Protein AF-0000000078790081 (afdb_homodimer)

Structure (mmCIF, N/CA/C/O backbone):
data_AF-0000000078790081-model_v1
#
loop_
_entity.id
_entity.type
_entity.pdbx_description
1 polymer 'Oxidoreductase, zinc-binding dehydrogenase family protein'
#
loop_
_atom_site.group_PDB
_atom_site.id
_atom_site.type_symbol
_atom_site.label_atom_id
_atom_site.label_alt_id
_atom_site.label_comp_id
_atom_site.label_asym_id
_atom_site.label_entity_id
_atom_site.label_seq_id
_atom_site.pdbx_PDB_ins_code
_atom_site.Cartn_x
_atom_site.Cartn_y
_atom_site.Cartn_z
_atom_site.occupancy
_atom_site.B_iso_or_equiv
_atom_site.auth_seq_id
_atom_site.auth_comp_id
_atom_site.auth_asym_id
_atom_site.auth_atom_id
_atom_site.pdbx_PDB_model_num
ATOM 1 N N . MET A 1 1 ? -19.172 31.828 42.25 1 38.91 1 MET A N 1
ATOM 2 C CA . MET A 1 1 ? -18.75 31.266 40.969 1 38.91 1 MET A CA 1
ATOM 3 C C . MET A 1 1 ? -18.547 32.375 39.938 1 38.91 1 MET A C 1
ATOM 5 O O . MET A 1 1 ? -19.484 33.156 39.656 1 38.91 1 MET A O 1
ATOM 9 N N . GLU A 1 2 ? -17.453 32.969 39.812 1 51 2 GLU A N 1
ATOM 10 C CA . GLU A 1 2 ? -17.219 34.188 39.031 1 51 2 GLU A CA 1
ATOM 11 C C . GLU A 1 2 ? -17.875 34.094 37.656 1 51 2 GLU A C 1
ATOM 13 O O . GLU A 1 2 ? -17.844 33.062 37.031 1 51 2 GLU A O 1
ATOM 18 N N . ASP A 1 3 ? -18.875 34.844 37.406 1 66.44 3 ASP A N 1
ATOM 19 C CA . ASP A 1 3 ? -19.719 34.938 36.219 1 66.44 3 ASP A CA 1
ATOM 20 C C . ASP A 1 3 ? -18.891 35.094 34.938 1 66.44 3 ASP A C 1
ATOM 22 O O . ASP A 1 3 ? -18.312 36.156 34.688 1 66.44 3 ASP A O 1
ATOM 26 N N . ILE A 1 4 ? -18.438 33.938 34.344 1 79.12 4 ILE A N 1
ATOM 27 C CA . ILE A 1 4 ? -17.672 33.969 33.094 1 79.12 4 ILE A CA 1
ATOM 28 C C . ILE A 1 4 ? -18.516 34.594 32 1 79.12 4 ILE A C 1
ATOM 30 O O . ILE A 1 4 ? -19.672 34.219 31.797 1 79.12 4 ILE A O 1
ATOM 34 N N . ASN A 1 5 ? -17.938 35.625 31.422 1 84.62 5 ASN A N 1
ATOM 35 C CA . ASN A 1 5 ? -18.531 36.219 30.234 1 84.62 5 ASN A CA 1
ATOM 36 C C . ASN A 1 5 ? -18.641 35.219 29.094 1 84.62 5 ASN A C 1
ATOM 38 O O . ASN A 1 5 ? -17.625 34.688 28.625 1 84.62 5 ASN A O 1
ATOM 42 N N . MET A 1 6 ? -19.844 34.969 28.641 1 92.31 6 MET A N 1
ATOM 43 C CA . MET A 1 6 ? -20.078 33.906 27.656 1 92.31 6 MET A CA 1
ATOM 44 C C . MET A 1 6 ? -20 34.469 26.234 1 92.31 6 MET A C 1
ATOM 46 O O . MET A 1 6 ? -20.234 33.75 25.266 1 92.31 6 MET A O 1
ATOM 50 N N . GLU A 1 7 ? -19.656 35.688 26.125 1 95.44 7 GLU A N 1
ATOM 51 C CA . GLU A 1 7 ? -19.531 36.281 24.812 1 95.44 7 GLU A CA 1
ATOM 52 C C . GLU A 1 7 ? -18.281 35.781 24.094 1 95.44 7 GLU A C 1
ATOM 54 O O . GLU A 1 7 ? -17.219 35.688 24.688 1 95.44 7 GLU A O 1
ATOM 59 N N . SER A 1 8 ? -18.453 35.469 22.828 1 96.88 8 SER A N 1
ATOM 60 C CA . SER A 1 8 ? -17.344 35.062 21.984 1 96.88 8 SER A CA 1
ATOM 61 C C . SER A 1 8 ? -17.297 35.875 20.688 1 96.88 8 SER A C 1
ATOM 63 O O . SER A 1 8 ? -18.344 36.25 20.156 1 96.88 8 SER A O 1
ATOM 65 N N . THR A 1 9 ? -16.188 36.25 20.266 1 97.94 9 THR A N 1
ATOM 66 C CA . THR A 1 9 ? -15.93 36.781 18.938 1 97.94 9 THR A CA 1
ATOM 67 C C . THR A 1 9 ? -15.211 35.75 18.062 1 97.94 9 THR A C 1
ATOM 69 O O . THR A 1 9 ? -14.219 35.156 18.484 1 97.94 9 THR A O 1
ATOM 72 N N . ALA A 1 10 ? -15.727 35.562 16.812 1 98.38 10 ALA A N 1
ATOM 73 C CA . ALA A 1 10 ? -15.164 34.5 16 1 98.38 10 ALA A CA 1
ATOM 74 C C . ALA A 1 10 ? -15.219 34.844 14.516 1 98.38 10 ALA A C 1
ATOM 76 O O . ALA A 1 10 ? -16.016 35.688 14.102 1 98.38 10 ALA A O 1
ATOM 77 N N . LEU A 1 11 ? -14.25 34.344 13.789 1 98.56 11 LEU A N 1
ATOM 78 C CA . LEU A 1 11 ? -14.352 34.281 12.336 1 98.56 11 LEU A CA 1
ATOM 79 C C . LEU A 1 11 ? -15.25 33.125 11.891 1 98.56 11 LEU A C 1
ATOM 81 O O . LEU A 1 11 ? -14.93 31.953 12.133 1 98.56 11 LEU A O 1
ATOM 85 N N . ARG A 1 12 ? -16.328 33.406 11.219 1 98.12 12 ARG A N 1
ATOM 86 C CA . ARG A 1 12 ? -17.312 32.375 10.828 1 98.12 12 ARG A CA 1
ATOM 87 C C . ARG A 1 12 ? -17.547 32.406 9.32 1 98.12 12 ARG A C 1
ATOM 89 O O . ARG A 1 12 ? -17.406 33.469 8.68 1 98.12 12 ARG A O 1
ATOM 96 N N . ILE A 1 13 ? -17.797 31.297 8.805 1 98.44 13 ILE A N 1
ATOM 97 C CA . ILE A 1 13 ? -18.094 31.156 7.383 1 98.44 13 ILE A CA 1
ATOM 98 C C . ILE A 1 13 ? -19.609 31.109 7.188 1 98.44 13 ILE A C 1
ATOM 100 O O . ILE A 1 13 ? -20.297 30.266 7.797 1 98.44 13 ILE A O 1
ATOM 104 N N . TYR A 1 14 ? -20.094 31.984 6.305 1 97.69 14 TYR A N 1
ATOM 105 C CA . TYR A 1 14 ? -21.531 32.094 6.059 1 97.69 14 TYR A CA 1
ATOM 106 C C . TYR A 1 14 ? -21.906 31.5 4.703 1 97.69 14 TYR A C 1
ATOM 108 O O . TYR A 1 14 ? -23.094 31.328 4.398 1 97.69 14 TYR A O 1
ATOM 116 N N . GLY A 1 15 ? -20.938 31.203 3.912 1 96.81 15 GLY A N 1
ATOM 117 C CA . GLY A 1 15 ? -21.062 30.688 2.559 1 96.81 15 GLY A CA 1
ATOM 118 C C . GLY A 1 15 ? -19.781 30.812 1.757 1 96.81 15 GLY A C 1
ATOM 119 O O . GLY A 1 15 ? -18.703 31.078 2.318 1 96.81 15 GLY A O 1
ATOM 120 N N . LYS A 1 16 ? -19.938 30.641 0.452 1 96.44 16 LYS A N 1
ATOM 121 C CA . LYS A 1 16 ? -18.797 30.734 -0.437 1 96.44 16 LYS A CA 1
ATOM 122 C C . LYS A 1 16 ? -18.141 32.125 -0.376 1 96.44 16 LYS A C 1
ATOM 124 O O . LYS A 1 16 ? -18.812 33.125 -0.616 1 96.44 16 LYS A O 1
ATOM 129 N N . LYS A 1 17 ? -16.906 32.156 0.019 1 96.94 17 LYS A N 1
ATOM 130 C CA . LYS A 1 17 ? -16.094 33.344 0.079 1 96.94 17 LYS A CA 1
ATOM 131 C C . LYS A 1 17 ? -16.719 34.406 1.001 1 96.94 17 LYS A C 1
ATOM 133 O O . LYS A 1 17 ? -16.609 35.594 0.765 1 96.94 17 LYS A O 1
ATOM 138 N N . ASP A 1 18 ? -17.5 33.906 1.93 1 97.75 18 ASP A N 1
ATOM 139 C CA . ASP A 1 18 ? -18.188 34.781 2.869 1 97.75 18 ASP A CA 1
ATOM 140 C C . ASP A 1 18 ? -17.734 34.531 4.305 1 97.75 18 ASP A C 1
ATOM 142 O O . ASP A 1 18 ? -18.391 33.781 5.031 1 97.75 18 ASP A O 1
ATOM 146 N N . LEU A 1 19 ? -16.656 35.156 4.672 1 98.31 19 LEU A N 1
ATOM 147 C CA . LEU A 1 19 ? -16.109 35.094 6.023 1 98.31 19 LEU A CA 1
ATOM 148 C C . LEU A 1 19 ? -16.391 36.406 6.777 1 98.31 19 LEU A C 1
ATOM 150 O O . LEU A 1 19 ? -16.172 37.5 6.246 1 98.31 19 LEU A O 1
ATOM 154 N N . ARG A 1 20 ? -16.859 36.219 8.016 1 97.75 20 ARG A N 1
ATOM 155 C CA . ARG A 1 20 ? -17.172 37.406 8.836 1 97.75 20 ARG A CA 1
ATOM 156 C C . ARG A 1 20 ? -16.734 37.188 10.281 1 97.75 20 ARG A C 1
ATOM 158 O O . ARG A 1 20 ? -16.766 36.062 10.789 1 97.75 20 ARG A O 1
ATOM 165 N N . ILE A 1 21 ? -16.344 38.25 10.859 1 97.44 21 ILE A N 1
ATOM 166 C CA . ILE A 1 21 ? -16.109 38.219 12.297 1 97.44 21 ILE A CA 1
ATOM 167 C C . ILE A 1 21 ? -17.375 38.688 13.031 1 97.44 21 ILE A C 1
ATOM 169 O O . ILE A 1 21 ? -17.844 39.812 12.805 1 97.44 21 ILE A O 1
ATOM 173 N N . ASP A 1 22 ? -17.812 37.812 13.891 1 95.06 22 ASP A N 1
ATOM 174 C CA . ASP A 1 22 ? -19.016 38.062 14.664 1 95.06 22 ASP A CA 1
ATOM 175 C C . ASP A 1 22 ? -18.734 37.969 16.172 1 95.06 22 ASP A C 1
ATOM 177 O O . ASP A 1 22 ? -17.828 37.25 16.594 1 95.06 22 ASP A O 1
ATOM 181 N N . THR A 1 23 ? -19.5 38.781 16.812 1 96.62 23 THR A N 1
ATOM 182 C CA . THR A 1 23 ? -19.594 38.625 18.25 1 96.62 23 THR A CA 1
ATOM 183 C C . THR A 1 23 ? -20.953 38.094 18.656 1 96.62 23 THR A C 1
ATOM 185 O O . THR A 1 23 ? -21.984 38.594 18.219 1 96.62 23 THR A O 1
ATOM 188 N N . PHE A 1 24 ? -20.953 37.062 19.438 1 96.12 24 PHE A N 1
ATOM 189 C CA . PHE A 1 24 ? -22.188 36.406 19.828 1 96.12 24 PHE A CA 1
ATOM 190 C C . PHE A 1 24 ? -22.047 35.781 21.203 1 96.12 24 PHE A C 1
ATOM 192 O O . PHE A 1 24 ? -20.938 35.625 21.719 1 96.12 24 PHE A O 1
ATOM 199 N N . ASP A 1 25 ? -23.219 35.438 21.781 1 95.81 25 ASP A N 1
ATOM 200 C CA . ASP A 1 25 ? -23.203 34.719 23.062 1 95.81 25 ASP A CA 1
ATOM 201 C C . ASP A 1 25 ? -23.172 33.219 22.859 1 95.81 25 ASP A C 1
ATOM 203 O O . ASP A 1 25 ? -23.969 32.656 22.109 1 95.81 25 ASP A O 1
ATOM 207 N N . LEU A 1 26 ? -22.234 32.594 23.578 1 97.19 26 LEU A N 1
ATOM 208 C CA . LEU A 1 26 ? -22.234 31.156 23.609 1 97.19 26 LEU A CA 1
ATOM 209 C C . LEU A 1 26 ? -23.422 30.625 24.406 1 97.19 26 LEU A C 1
ATOM 211 O O . LEU A 1 26 ? -23.891 31.266 25.344 1 97.19 26 LEU A O 1
ATOM 215 N N . PRO A 1 27 ? -23.875 29.484 23.969 1 96.31 27 PRO A N 1
ATOM 216 C CA . PRO A 1 27 ? -24.922 28.859 24.781 1 96.31 27 PRO A CA 1
ATOM 217 C C . PRO A 1 27 ? -24.406 28.406 26.156 1 96.31 27 PRO A C 1
ATOM 219 O O . PRO A 1 27 ? -23.203 28.328 26.359 1 96.31 27 PRO A O 1
ATOM 222 N N . GLU A 1 28 ? -25.328 28.203 26.984 1 94.62 28 GLU A N 1
ATOM 223 C CA . GLU A 1 28 ? -24.953 27.656 28.281 1 94.62 28 GLU A CA 1
ATOM 224 C C . GLU A 1 28 ? -24.266 26.297 28.125 1 94.62 28 GLU A C 1
ATOM 226 O O . GLU A 1 28 ? -24.781 25.422 27.422 1 94.62 28 GLU A O 1
ATOM 231 N N . MET A 1 29 ? -23.141 26.156 28.719 1 96.19 29 MET A N 1
ATOM 232 C CA . MET A 1 29 ? -22.375 24.906 28.641 1 96.19 29 MET A CA 1
ATOM 233 C C . MET A 1 29 ? -23.141 23.766 29.281 1 96.19 29 MET A C 1
ATOM 235 O O . MET A 1 29 ? -23.688 23.906 30.391 1 96.19 29 MET A O 1
ATOM 239 N N . LYS A 1 30 ? -23.234 22.609 28.656 1 96.56 30 LYS A N 1
ATOM 240 C CA . LYS A 1 30 ? -23.875 21.422 29.203 1 96.56 30 LYS A CA 1
ATOM 241 C C . LYS A 1 30 ? -22.891 20.594 30.031 1 96.56 30 LYS A C 1
ATOM 243 O O . LYS A 1 30 ? -21.688 20.875 30.047 1 96.56 30 LYS A O 1
ATOM 248 N N . ASP A 1 31 ? -23.453 19.578 30.656 1 98.19 31 ASP A N 1
ATOM 249 C CA . ASP A 1 31 ? -22.672 18.75 31.578 1 98.19 31 ASP A CA 1
ATOM 250 C C . ASP A 1 31 ? -21.625 17.938 30.828 1 98.19 31 ASP A C 1
ATOM 252 O O . ASP A 1 31 ? -20.625 17.5 31.422 1 98.19 31 ASP A O 1
ATOM 256 N N . ASP A 1 32 ? -21.875 17.703 29.625 1 98.62 32 ASP A N 1
ATOM 257 C CA . ASP A 1 32 ? -20.953 16.875 28.859 1 98.62 32 ASP A CA 1
ATOM 258 C C . ASP A 1 32 ? -20.094 17.719 27.938 1 98.62 32 ASP A C 1
ATOM 260 O O . ASP A 1 32 ? -19.5 17.203 26.969 1 98.62 32 ASP A O 1
ATOM 264 N N . GLU A 1 33 ? -19.984 19 28.188 1 98.5 33 GLU A N 1
ATOM 265 C CA . GLU A 1 33 ? -19.219 19.922 27.359 1 98.5 33 GLU A CA 1
ATOM 266 C C . GLU A 1 33 ? -18.125 20.609 28.172 1 98.5 33 GLU A C 1
ATOM 268 O O . GLU A 1 33 ? -18.031 20.422 29.391 1 98.5 33 GLU A O 1
ATOM 273 N N . ILE A 1 34 ? -17.281 21.344 27.484 1 98.62 34 ILE A N 1
ATOM 274 C CA . ILE A 1 34 ? -16.203 22.094 28.109 1 98.62 34 ILE A CA 1
ATOM 275 C C . ILE A 1 34 ? -16.141 23.5 27.516 1 98.62 34 ILE A C 1
ATOM 277 O O . ILE A 1 34 ? -16.219 23.672 26.297 1 98.62 34 ILE A O 1
ATOM 281 N N . LEU A 1 35 ? -16.125 24.484 28.391 1 98.56 35 LEU A N 1
ATOM 282 C CA . LEU A 1 35 ? -15.898 25.875 28 1 98.56 35 LEU A CA 1
ATOM 283 C C . LEU A 1 35 ? -14.414 26.203 27.984 1 98.56 35 LEU A C 1
ATOM 285 O O . LEU A 1 35 ? -13.695 25.906 28.938 1 98.56 35 LEU A O 1
ATOM 289 N N . ALA A 1 36 ? -13.953 26.797 26.922 1 98.44 36 ALA A N 1
ATOM 290 C CA . ALA A 1 36 ? -12.516 27.062 26.812 1 98.44 36 ALA A CA 1
ATOM 291 C C . ALA A 1 36 ? -12.266 28.359 26.031 1 98.44 36 ALA A C 1
ATOM 293 O O . ALA A 1 36 ? -13.141 28.828 25.312 1 98.44 36 ALA A O 1
ATOM 294 N N . THR A 1 37 ? -11.133 28.953 26.203 1 97.88 37 THR A N 1
ATOM 295 C CA . THR A 1 37 ? -10.633 30.016 25.328 1 97.88 37 THR A CA 1
ATOM 296 C C . THR A 1 37 ? -9.742 29.422 24.234 1 97.88 37 THR A C 1
ATOM 298 O O . THR A 1 37 ? -9.156 28.359 24.406 1 97.88 37 THR A O 1
ATOM 301 N N . VAL A 1 38 ? -9.688 30.062 23.125 1 98.56 38 VAL A N 1
ATOM 302 C CA . VAL A 1 38 ? -8.672 29.812 22.094 1 98.56 38 VAL A CA 1
ATOM 303 C C . VAL A 1 38 ? -7.637 30.938 22.125 1 98.56 38 VAL A C 1
ATOM 305 O O . VAL A 1 38 ? -7.984 32.125 22.016 1 98.56 38 VAL A O 1
ATOM 308 N N . VAL A 1 39 ? -6.414 30.547 22.266 1 98.56 39 VAL A N 1
ATOM 309 C CA . VAL A 1 39 ? -5.375 31.562 22.359 1 98.56 39 VAL A CA 1
ATOM 310 C C . VAL A 1 39 ? -4.703 31.734 20.984 1 98.56 39 VAL A C 1
ATOM 312 O O . VAL A 1 39 ? -4.484 32.844 20.531 1 98.56 39 VAL A O 1
ATOM 315 N N . SER A 1 40 ? -4.398 30.672 20.359 1 98.69 40 SER A N 1
ATOM 316 C CA . SER A 1 40 ? -3.746 30.781 19.062 1 98.69 40 SER A CA 1
ATOM 317 C C . SER A 1 40 ? -4.258 29.719 18.094 1 98.69 40 SER A C 1
ATOM 319 O O . SER A 1 40 ? -4.762 28.672 18.531 1 98.69 40 SER A O 1
ATOM 321 N N . ASP A 1 41 ? -4.18 29.984 16.781 1 98.69 41 ASP A N 1
ATOM 322 C CA . ASP A 1 41 ? -4.531 29.125 15.672 1 98.69 41 ASP A CA 1
ATOM 323 C C . ASP A 1 41 ? -3.604 29.344 14.477 1 98.69 41 ASP A C 1
ATOM 325 O O . ASP A 1 41 ? -3.295 30.5 14.141 1 98.69 41 ASP A O 1
ATOM 329 N N . THR A 1 42 ? -3.062 28.297 13.938 1 98.44 42 THR A N 1
ATOM 330 C CA . THR A 1 42 ? -2.332 28.484 12.688 1 98.44 42 THR A CA 1
ATOM 331 C C . THR A 1 42 ? -3.23 28.188 11.484 1 98.44 42 THR A C 1
ATOM 333 O O . THR A 1 42 ? -4.133 27.344 11.578 1 98.44 42 THR A O 1
ATOM 336 N N . MET A 1 43 ? -2.949 28.859 10.414 1 97.31 43 MET A N 1
ATOM 337 C CA . MET A 1 43 ? -3.781 28.703 9.227 1 97.31 43 MET A CA 1
ATOM 338 C C . MET A 1 43 ? -3.309 27.531 8.383 1 97.31 43 MET A C 1
ATOM 340 O O . MET A 1 43 ? -2.111 27.25 8.32 1 97.31 43 MET A O 1
ATOM 344 N N . CYS A 1 44 ? -4.207 26.891 7.84 1 94.69 44 CYS A N 1
ATOM 345 C CA . CYS A 1 44 ? -3.986 25.797 6.902 1 94.69 44 CYS A CA 1
ATOM 346 C C . CYS A 1 44 ? -4.605 26.094 5.547 1 94.69 44 CYS A C 1
ATOM 348 O O . CYS A 1 44 ? -5.641 26.766 5.465 1 94.69 44 CYS A O 1
ATOM 350 N N . MET A 1 45 ? -3.977 25.594 4.465 1 89.81 45 MET A N 1
ATOM 351 C CA . MET A 1 45 ? -4.512 25.781 3.121 1 89.81 45 MET A CA 1
ATOM 352 C C . MET A 1 45 ? -5.91 25.203 3 1 89.81 45 MET A C 1
ATOM 354 O O . MET A 1 45 ? -6.734 25.688 2.223 1 89.81 45 MET A O 1
ATOM 358 N N . SER A 1 46 ? -6.219 24.203 3.779 1 90.81 46 SER A N 1
ATOM 359 C CA . SER A 1 46 ? -7.543 23.609 3.729 1 90.81 46 SER A CA 1
ATOM 360 C C . SER A 1 46 ? -8.617 24.594 4.172 1 90.81 46 SER A C 1
ATOM 362 O O . SER A 1 46 ? -9.766 24.516 3.727 1 90.81 46 SER A O 1
ATOM 364 N N . SER A 1 47 ? -8.32 25.516 5.07 1 94.5 47 SER A N 1
ATOM 365 C CA . SER A 1 47 ? -9.273 26.547 5.445 1 94.5 47 SER A CA 1
ATOM 366 C C . SER A 1 47 ? -9.586 27.469 4.27 1 94.5 47 SER A C 1
ATOM 368 O O . SER A 1 47 ? -10.719 27.938 4.121 1 94.5 47 SER A O 1
ATOM 370 N N . TRP A 1 48 ? -8.539 27.75 3.496 1 94.12 48 TRP A N 1
ATOM 371 C CA . TRP A 1 48 ? -8.75 28.5 2.27 1 94.12 48 TRP A CA 1
ATOM 372 C C . TRP A 1 48 ? -9.68 27.766 1.32 1 94.12 48 TRP A C 1
ATOM 374 O O . TRP A 1 48 ? -10.625 28.359 0.788 1 94.12 48 TRP A O 1
ATOM 384 N N . LYS A 1 49 ? -9.414 26.5 1.148 1 89.44 49 LYS A N 1
ATOM 385 C CA . LYS A 1 49 ? -10.273 25.688 0.289 1 89.44 49 LYS A CA 1
ATOM 386 C C . LYS A 1 49 ? -11.711 25.688 0.793 1 89.44 49 LYS A C 1
ATOM 388 O O . LYS A 1 49 ? -12.656 25.781 0.001 1 89.44 49 LYS A O 1
ATOM 393 N N . LEU A 1 50 ? -11.844 25.531 2.047 1 93.81 50 LEU A N 1
ATOM 394 C CA . LEU A 1 50 ? -13.164 25.562 2.678 1 93.81 50 LEU A CA 1
ATOM 395 C C . LEU A 1 50 ? -13.859 26.891 2.389 1 93.81 50 LEU A C 1
ATOM 397 O O . LEU A 1 50 ? -15.047 26.906 2.037 1 93.81 50 LEU A O 1
ATOM 401 N N . ALA A 1 51 ? -13.148 27.938 2.512 1 95.81 51 ALA A N 1
ATOM 402 C CA . ALA A 1 51 ? -13.695 29.266 2.264 1 95.81 51 ALA A CA 1
ATOM 403 C C . ALA A 1 51 ? -14.133 29.422 0.809 1 95.81 51 ALA A C 1
ATOM 405 O O . ALA A 1 51 ? -15.164 30.031 0.524 1 95.81 51 ALA A O 1
ATOM 406 N N . MET A 1 52 ? -13.344 28.859 -0.084 1 93.94 52 MET A N 1
ATOM 407 C CA . MET A 1 52 ? -13.625 28.953 -1.513 1 93.94 52 MET A CA 1
ATOM 408 C C . MET A 1 52 ? -14.844 28.109 -1.884 1 93.94 52 MET A C 1
ATOM 410 O O . MET A 1 52 ? -15.594 28.469 -2.795 1 93.94 52 MET A O 1
ATOM 414 N N . GLU A 1 53 ? -15.094 27.047 -1.093 1 92.5 53 GLU A N 1
ATOM 415 C CA . GLU A 1 53 ? -16.125 26.094 -1.488 1 92.5 53 GLU A CA 1
ATOM 416 C C . GLU A 1 53 ? -17.422 26.328 -0.721 1 92.5 53 GLU A C 1
ATOM 418 O O . GLU A 1 53 ? -18.5 26.062 -1.234 1 92.5 53 GLU A O 1
ATOM 423 N N . GLY A 1 54 ? -17.281 26.828 0.466 1 94.38 54 GLY A N 1
ATOM 424 C CA . GLY A 1 54 ? -18.453 26.984 1.298 1 94.38 54 GLY A CA 1
ATOM 425 C C . GLY A 1 54 ? -19.25 25.703 1.453 1 94.38 54 GLY A C 1
ATOM 426 O O . GLY A 1 54 ? -18.688 24.656 1.789 1 94.38 54 GLY A O 1
ATOM 427 N N . GLU A 1 55 ? -20.5 25.719 1.098 1 94.25 55 GLU A N 1
ATOM 428 C CA . GLU A 1 55 ? -21.406 24.594 1.293 1 94.25 55 GLU A CA 1
ATOM 429 C C . GLU A 1 55 ? -21.094 23.453 0.328 1 94.25 55 GLU A C 1
ATOM 431 O O . GLU A 1 55 ? -21.562 22.328 0.521 1 94.25 55 GLU A O 1
ATOM 436 N N . ASP A 1 56 ? -20.328 23.75 -0.667 1 90.81 56 ASP A N 1
ATOM 437 C CA . ASP A 1 56 ? -19.922 22.703 -1.603 1 90.81 56 ASP A CA 1
ATOM 438 C C . ASP A 1 56 ? -18.844 21.812 -0.995 1 90.81 56 ASP A C 1
ATOM 440 O O . ASP A 1 56 ? -18.578 20.719 -1.514 1 90.81 56 ASP A O 1
ATOM 444 N N . HIS A 1 57 ? -18.266 22.219 0.089 1 90.31 57 HIS A N 1
ATOM 445 C CA . HIS A 1 57 ? -17.281 21.406 0.776 1 90.31 57 HIS A CA 1
ATOM 446 C C . HIS A 1 57 ? -17.953 20.281 1.562 1 90.31 57 HIS A C 1
ATOM 448 O O . HIS A 1 57 ? -18.938 20.5 2.262 1 90.31 57 HIS A O 1
ATOM 454 N N . LYS A 1 58 ? -17.406 19.141 1.564 1 83.56 58 LYS A N 1
ATOM 455 C CA . LYS A 1 58 ? -18.031 17.953 2.131 1 83.56 58 LYS A CA 1
ATOM 456 C C . LYS A 1 58 ? -18.141 18.062 3.648 1 83.56 58 LYS A C 1
ATOM 458 O O . LYS A 1 58 ? -18.969 17.391 4.266 1 83.56 58 LYS A O 1
ATOM 463 N N . LYS A 1 59 ? -17.344 18.906 4.301 1 88.81 59 LYS A N 1
ATOM 464 C CA . LYS A 1 59 ? -17.312 18.984 5.758 1 88.81 59 LYS A CA 1
ATOM 465 C C . LYS A 1 59 ? -18.094 20.203 6.262 1 88.81 59 LYS A C 1
ATOM 467 O O . LYS A 1 59 ? -18.062 20.5 7.457 1 88.81 59 LYS A O 1
ATOM 472 N N . THR A 1 60 ? -18.734 20.922 5.395 1 92.38 60 THR A N 1
ATOM 473 C CA . THR A 1 60 ? -19.547 22.062 5.816 1 92.38 60 THR A CA 1
ATOM 474 C C . THR A 1 60 ? -21.031 21.703 5.812 1 92.38 60 THR A C 1
ATOM 476 O O . THR A 1 60 ? -21.5 20.969 4.934 1 92.38 60 THR A O 1
ATOM 479 N N . PRO A 1 61 ? -21.688 22.188 6.773 1 92.69 61 PRO A N 1
ATOM 480 C CA . PRO A 1 61 ? -23.141 22.016 6.711 1 92.69 61 PRO A CA 1
ATOM 481 C C . PRO A 1 61 ? -23.766 22.75 5.527 1 92.69 61 PRO A C 1
ATOM 483 O O . PRO A 1 61 ? -23.188 23.688 5 1 92.69 61 PRO A O 1
ATOM 486 N N . ASP A 1 62 ? -25.016 22.406 5.203 1 92.19 62 ASP A N 1
ATOM 487 C CA . ASP A 1 62 ? -25.688 22.938 4.031 1 92.19 62 ASP A CA 1
ATOM 488 C C . ASP A 1 62 ? -26.422 24.234 4.371 1 92.19 62 ASP A C 1
ATOM 490 O O . ASP A 1 62 ? -27 24.875 3.49 1 92.19 62 ASP A O 1
ATOM 494 N N . ASP A 1 63 ? -26.359 24.656 5.57 1 94.94 63 ASP A N 1
ATOM 495 C CA . ASP A 1 63 ? -27.156 25.797 5.977 1 94.94 63 ASP A CA 1
ATOM 496 C C . ASP A 1 63 ? -26.297 26.875 6.645 1 94.94 63 ASP A C 1
ATOM 498 O O . ASP A 1 63 ? -26.641 27.391 7.707 1 94.94 63 ASP A O 1
ATOM 502 N N . LEU A 1 64 ? -25.156 27.188 6.051 1 95.75 64 LEU A N 1
ATOM 503 C CA . LEU A 1 64 ? -24.172 28.094 6.633 1 95.75 64 LEU A CA 1
ATOM 504 C C . LEU A 1 64 ? -24.75 29.484 6.816 1 95.75 64 LEU A C 1
ATOM 506 O O . LEU A 1 64 ? -24.375 30.203 7.742 1 95.75 64 LEU A O 1
ATOM 510 N N . ALA A 1 65 ? -25.656 29.891 5.973 1 94.12 65 ALA A N 1
ATOM 511 C CA . ALA A 1 65 ? -26.25 31.219 6.066 1 94.12 65 ALA A CA 1
ATOM 512 C C . ALA A 1 65 ? -26.984 31.391 7.395 1 94.12 65 ALA A C 1
ATOM 514 O O . ALA A 1 65 ? -27 32.5 7.953 1 94.12 65 ALA A O 1
ATOM 515 N N . TYR A 1 66 ? -27.516 30.328 7.867 1 94.25 66 TYR A N 1
ATOM 516 C CA . TYR A 1 66 ? -28.297 30.375 9.094 1 94.25 66 TYR A CA 1
ATOM 517 C C . TYR A 1 66 ? -27.5 29.844 10.273 1 94.25 66 TYR A C 1
ATOM 519 O O . TYR A 1 66 ? -27.703 30.25 11.414 1 94.25 66 TYR A O 1
ATOM 527 N N . ASN A 1 67 ? -26.641 28.953 9.945 1 94.44 67 ASN A N 1
ATOM 528 C CA . ASN A 1 67 ? -25.797 28.328 10.953 1 94.44 67 ASN A CA 1
ATOM 529 C C . ASN A 1 67 ? -24.328 28.375 10.555 1 94.44 67 ASN A C 1
ATOM 531 O O . ASN A 1 67 ? -23.719 27.344 10.281 1 94.44 67 ASN A O 1
ATOM 535 N N . PRO A 1 68 ? -23.781 29.547 10.688 1 97.19 68 PRO A N 1
ATOM 536 C CA . PRO A 1 68 ? -22.391 29.672 10.266 1 97.19 68 PRO A CA 1
ATOM 537 C C . PRO A 1 68 ? -21.438 28.891 11.148 1 97.19 68 PRO A C 1
ATOM 539 O O . PRO A 1 68 ? -21.688 28.719 12.344 1 97.19 68 PRO A O 1
ATOM 542 N N . ALA A 1 69 ? -20.406 28.406 10.633 1 97.94 69 ALA A N 1
ATOM 543 C CA . ALA A 1 69 ? -19.406 27.609 11.352 1 97.94 69 ALA A CA 1
ATOM 544 C C . ALA A 1 69 ? -18.172 28.438 11.68 1 97.94 69 ALA A C 1
ATOM 546 O O . ALA A 1 69 ? -17.75 29.281 10.883 1 97.94 69 ALA A O 1
ATOM 547 N N . VAL A 1 70 ? -17.578 28.156 12.789 1 98.06 70 VAL A N 1
ATOM 548 C CA . VAL A 1 70 ? -16.344 28.812 13.195 1 98.06 70 VAL A CA 1
ATOM 549 C C . VAL A 1 70 ? -15.164 28.203 12.438 1 98.06 70 VAL A C 1
ATOM 551 O O . VAL A 1 70 ? -15.062 26.969 12.344 1 98.06 70 VAL A O 1
ATOM 554 N N . LEU A 1 71 ? -14.266 29.031 11.922 1 98 71 LEU A N 1
ATOM 555 C CA . LEU A 1 71 ? -13.109 28.547 11.164 1 98 71 LEU A CA 1
ATOM 556 C C . LEU A 1 71 ? -11.906 28.328 12.078 1 98 71 LEU A C 1
ATOM 558 O O . LEU A 1 71 ? -11.867 28.859 13.195 1 98 71 LEU A O 1
ATOM 562 N N . GLY A 1 72 ? -10.945 27.594 11.547 1 98.06 72 GLY A N 1
ATOM 563 C CA . GLY A 1 72 ? -9.695 27.312 12.234 1 98.06 72 GLY A CA 1
ATOM 564 C C . GLY A 1 72 ? -9.672 25.953 12.914 1 98.06 72 GLY A C 1
ATOM 565 O O . GLY A 1 72 ? -10.555 25.641 13.719 1 98.06 72 GLY A O 1
ATOM 566 N N . HIS A 1 73 ? -8.664 25.156 12.562 1 98 73 HIS A N 1
ATOM 567 C CA . HIS A 1 73 ? -8.703 23.812 13.109 1 98 73 HIS A CA 1
ATOM 568 C C . HIS A 1 73 ? -7.344 23.406 13.672 1 98 73 HIS A C 1
ATOM 570 O O . HIS A 1 73 ? -7.125 22.234 13.992 1 98 73 HIS A O 1
ATOM 576 N N . GLU A 1 74 ? -6.391 24.297 13.766 1 98.38 74 GLU A N 1
ATOM 577 C CA . GLU A 1 74 ? -5.074 24.078 14.352 1 98.38 74 GLU A CA 1
ATOM 578 C C . GLU A 1 74 ? -4.859 24.953 15.578 1 98.38 74 GLU A C 1
ATOM 580 O O . GLU A 1 74 ? -4.086 25.922 15.531 1 98.38 74 GLU A O 1
ATOM 585 N N . PHE A 1 75 ? -5.496 24.516 16.719 1 98.69 75 PHE A N 1
ATOM 586 C CA . PHE A 1 75 ? -5.527 25.562 17.719 1 98.69 75 PHE A CA 1
ATOM 587 C C . PHE A 1 75 ? -5.242 25 19.109 1 98.69 75 PHE A C 1
ATOM 589 O O . PHE A 1 75 ? -5.285 23.781 19.312 1 98.69 75 PHE A O 1
ATOM 596 N N . SER A 1 76 ? -4.887 25.906 19.984 1 98.69 76 SER A N 1
ATOM 597 C CA . SER A 1 76 ? -4.574 25.688 21.391 1 98.69 76 SER A CA 1
ATOM 598 C C . SER A 1 76 ? -5.164 26.781 22.266 1 98.69 76 SER A C 1
ATOM 600 O O . SER A 1 76 ? -5.398 27.891 21.797 1 98.69 76 SER A O 1
ATOM 602 N N . GLY A 1 77 ? -5.414 26.406 23.469 1 98.56 77 GLY A N 1
ATOM 603 C CA . GLY A 1 77 ? -5.977 27.359 24.422 1 98.56 77 GLY A CA 1
ATOM 604 C C . GLY A 1 77 ? -6.008 26.844 25.844 1 98.56 77 GLY A C 1
ATOM 605 O O . GLY A 1 77 ? -5.168 26.031 26.234 1 98.56 77 GLY A O 1
ATOM 606 N N . LYS A 1 78 ? -6.941 27.453 26.547 1 98.06 78 LYS A N 1
ATOM 607 C CA . LYS A 1 78 ? -7.055 27.141 27.969 1 98.06 78 LYS A CA 1
ATOM 608 C C . LYS A 1 78 ? -8.492 26.781 28.344 1 98.06 78 LYS A C 1
ATOM 610 O O . LYS A 1 78 ? -9.43 27.469 27.922 1 98.06 78 LYS A O 1
ATOM 615 N N . ILE A 1 79 ? -8.594 25.75 29.156 1 98.44 79 ILE A N 1
ATOM 616 C CA . ILE A 1 79 ? -9.906 25.344 29.641 1 98.44 79 ILE A CA 1
ATOM 617 C C . ILE A 1 79 ? -10.375 26.312 30.719 1 98.44 79 ILE A C 1
ATOM 619 O O . ILE A 1 79 ? -9.633 26.625 31.656 1 98.44 79 ILE A O 1
ATOM 623 N N . LEU A 1 80 ? -11.578 26.75 30.594 1 98.06 80 LEU A N 1
ATOM 624 C CA . LEU A 1 80 ? -12.141 27.688 31.578 1 98.06 80 LEU A CA 1
ATOM 625 C C . LEU A 1 80 ? -13.031 26.953 32.562 1 98.06 80 LEU A C 1
ATOM 627 O O . LEU A 1 80 ? -13.023 27.266 33.75 1 98.06 80 LEU A O 1
ATOM 631 N N . LYS A 1 81 ? -13.859 26.094 32.094 1 98.06 81 LYS A N 1
ATOM 632 C CA . LYS A 1 81 ? -14.805 25.328 32.875 1 98.06 81 LYS A CA 1
ATOM 633 C C . LYS A 1 81 ? -15.062 23.953 32.281 1 98.06 81 LYS A C 1
ATOM 635 O O . LYS A 1 81 ? -15.133 23.828 31.047 1 98.06 81 LYS A O 1
ATOM 640 N N . VAL A 1 82 ? -15.219 22.969 33.219 1 98.5 82 VAL A N 1
ATOM 641 C CA . VAL A 1 82 ? -15.438 21.594 32.75 1 98.5 82 VAL A CA 1
ATOM 642 C C . VAL A 1 82 ? -16.812 21.109 33.25 1 98.5 82 VAL A C 1
ATOM 644 O O . VAL A 1 82 ? -17.141 21.219 34.406 1 98.5 82 VAL A O 1
ATOM 647 N N . GLY A 1 83 ? -17.562 20.594 32.281 1 98.38 83 GLY A N 1
ATOM 648 C CA . GLY A 1 83 ? -18.828 19.969 32.688 1 98.38 83 GLY A CA 1
ATOM 649 C C . GLY A 1 83 ? -18.625 18.75 33.562 1 98.38 83 GLY A C 1
ATOM 650 O O . GLY A 1 83 ? -17.578 18.109 33.531 1 98.38 83 GLY A O 1
ATOM 651 N N . LYS A 1 84 ? -19.672 18.375 34.219 1 98.19 84 LYS A N 1
ATOM 652 C CA . LYS A 1 84 ? -19.594 17.344 35.25 1 98.19 84 LYS A CA 1
ATOM 653 C C . LYS A 1 84 ? -19.078 16.031 34.688 1 98.19 84 LYS A C 1
ATOM 655 O O . LYS A 1 84 ? -18.281 15.336 35.344 1 98.19 84 LYS A O 1
ATOM 660 N N . LYS A 1 85 ? -19.469 15.68 33.531 1 98.31 85 LYS A N 1
ATOM 661 C CA . LYS A 1 85 ? -19.141 14.391 32.906 1 98.31 85 LYS A CA 1
ATOM 662 C C . LYS A 1 85 ? -17.625 14.219 32.781 1 98.31 85 LYS A C 1
ATOM 664 O O . LYS A 1 85 ? -17.125 13.094 32.844 1 98.31 85 LYS A O 1
ATOM 669 N N . TRP A 1 86 ? -16.906 15.32 32.625 1 98.56 86 TRP A N 1
ATOM 670 C CA . TRP A 1 86 ? -15.508 15.188 32.219 1 98.56 86 TRP A CA 1
ATOM 671 C C . TRP A 1 86 ? -14.57 15.719 33.281 1 98.56 86 TRP A C 1
ATOM 673 O O . TRP A 1 86 ? -13.367 15.852 33.062 1 98.56 86 TRP A O 1
ATOM 683 N N . GLN A 1 87 ? -15 15.953 34.5 1 98.06 87 GLN A N 1
ATOM 684 C CA . GLN A 1 87 ? -14.227 16.594 35.562 1 98.06 87 GLN A CA 1
ATOM 685 C C . GLN A 1 87 ? -13.164 15.633 36.125 1 98.06 87 GLN A C 1
ATOM 687 O O . GLN A 1 87 ? -12.227 16.062 36.781 1 98.06 87 GLN A O 1
ATOM 692 N N . SER A 1 88 ? -13.305 14.359 35.875 1 98 88 SER A N 1
ATOM 693 C CA . SER A 1 88 ? -12.281 13.414 36.312 1 98 88 SER A CA 1
ATOM 694 C C . SER A 1 88 ? -11.07 13.445 35.375 1 98 88 SER A C 1
ATOM 696 O O . SER A 1 88 ? -9.984 13 35.75 1 98 88 SER A O 1
ATOM 698 N N . LYS A 1 89 ? -11.242 13.93 34.219 1 97.75 89 LYS A N 1
ATOM 699 C CA . LYS A 1 89 ? -10.172 13.844 33.219 1 97.75 89 LYS A CA 1
ATOM 700 C C . LYS A 1 89 ? -9.578 15.219 32.938 1 97.75 89 LYS A C 1
ATOM 702 O O . LYS A 1 89 ? -8.406 15.328 32.562 1 97.75 89 LYS A O 1
ATOM 707 N N . PHE A 1 90 ? -10.383 16.25 33.094 1 98.56 90 PHE A N 1
ATOM 708 C CA . PHE A 1 90 ? -9.938 17.594 32.75 1 98.56 90 PHE A CA 1
ATOM 709 C C . PHE A 1 90 ? -10.227 18.547 33.906 1 98.56 90 PHE A C 1
ATOM 711 O O . PHE A 1 90 ? -11.023 18.25 34.781 1 98.56 90 PHE A O 1
ATOM 718 N N . HIS A 1 91 ? -9.555 19.75 33.875 1 98.19 91 HIS A N 1
ATOM 719 C CA . HIS A 1 91 ? -9.789 20.766 34.875 1 98.19 91 HIS A CA 1
ATOM 720 C C . HIS A 1 91 ? -9.57 22.172 34.312 1 98.19 91 HIS A C 1
ATOM 722 O O . HIS A 1 91 ? -8.859 22.344 33.344 1 98.19 91 HIS A O 1
ATOM 728 N N . ALA A 1 92 ? -10.172 23.141 35 1 97.69 92 ALA A N 1
ATOM 729 C CA . ALA A 1 92 ? -9.992 24.547 34.625 1 97.69 92 ALA A CA 1
ATOM 730 C C . ALA A 1 92 ? -8.523 24.953 34.75 1 97.69 92 ALA A C 1
ATOM 732 O O . ALA A 1 92 ? -7.832 24.547 35.688 1 97.69 92 ALA A O 1
ATOM 733 N N . GLY A 1 93 ? -8.07 25.719 33.75 1 97.12 93 GLY A N 1
ATOM 734 C CA . GLY A 1 93 ? -6.699 26.219 33.781 1 97.12 93 GLY A CA 1
ATOM 735 C C . GLY A 1 93 ? -5.754 25.375 32.938 1 97.12 93 GLY A C 1
ATOM 736 O O . GLY A 1 93 ? -4.652 25.812 32.594 1 97.12 93 GLY A O 1
ATOM 737 N N . GLN A 1 94 ? -6.238 24.281 32.562 1 97.5 94 GLN A N 1
ATOM 738 C CA . GLN A 1 94 ? -5.414 23.359 31.797 1 97.5 94 GLN A CA 1
ATOM 739 C C . GLN A 1 94 ? -5.316 23.797 30.344 1 97.5 94 GLN A C 1
ATOM 741 O O . GLN A 1 94 ? -6.309 24.219 29.75 1 97.5 94 GLN A O 1
ATOM 746 N N . ASN A 1 95 ? -4.031 23.797 29.781 1 98.56 95 ASN A N 1
ATOM 747 C CA . ASN A 1 95 ? -3.855 24.031 28.359 1 98.56 95 ASN A CA 1
ATOM 748 C C . ASN A 1 95 ? -4.223 22.812 27.531 1 98.56 95 ASN A C 1
ATOM 750 O O . ASN A 1 95 ? -4.098 21.688 28 1 98.56 95 ASN A O 1
ATOM 754 N N . TYR A 1 96 ? -4.672 23.016 26.312 1 98.75 96 TYR A N 1
ATOM 755 C CA . TYR A 1 96 ? -5.117 21.906 25.484 1 98.75 96 TYR A CA 1
ATOM 756 C C . TYR A 1 96 ? -4.758 22.141 24.016 1 98.75 96 TYR A C 1
ATOM 758 O O . TYR A 1 96 ? -4.43 23.266 23.625 1 98.75 96 TYR A O 1
ATOM 766 N N . VAL A 1 97 ? -4.652 21.125 23.266 1 98.69 97 VAL A N 1
ATOM 767 C CA . VAL A 1 97 ? -4.723 21.125 21.797 1 98.69 97 VAL A CA 1
ATOM 768 C C . VAL A 1 97 ? -5.824 20.172 21.344 1 98.69 97 VAL A C 1
ATOM 770 O O . VAL A 1 97 ? -6.328 19.375 22.125 1 98.69 97 VAL A O 1
ATOM 773 N N . ILE A 1 98 ? -6.246 20.312 20.141 1 97.12 98 ILE A N 1
ATOM 774 C CA . ILE A 1 98 ? -7.355 19.516 19.625 1 97.12 98 ILE A CA 1
ATOM 775 C C . ILE A 1 98 ? -6.938 18.812 18.344 1 97.12 98 ILE A C 1
ATOM 777 O O . ILE A 1 98 ? -6.258 19.391 17.5 1 97.12 98 ILE A O 1
ATOM 781 N N . GLN A 1 99 ? -7.242 17.547 18.266 1 95.69 99 GLN A N 1
ATOM 782 C CA . GLN A 1 99 ? -7.277 16.859 16.984 1 95.69 99 GLN A CA 1
ATOM 783 C C . GLN A 1 99 ? -8.609 17.094 16.266 1 95.69 99 GLN A C 1
ATOM 785 O O . GLN A 1 99 ? -9.648 16.625 16.719 1 95.69 99 GLN A O 1
ATOM 790 N N . PRO A 1 100 ? -8.578 17.781 15.195 1 94.31 100 PRO A N 1
ATOM 791 C CA . PRO A 1 100 ? -9.852 18.188 14.586 1 94.31 100 PRO A CA 1
ATOM 792 C C . PRO A 1 100 ? -10.578 17.031 13.914 1 94.31 100 PRO A C 1
ATOM 794 O O . PRO A 1 100 ? -11.805 16.938 14 1 94.31 100 PRO A O 1
ATOM 797 N N . ASN A 1 101 ? -9.875 16.156 13.25 1 89.12 101 ASN A N 1
ATOM 798 C CA . ASN A 1 101 ? -10.523 15 12.641 1 89.12 101 ASN A CA 1
ATOM 799 C C . ASN A 1 101 ? -10.977 13.992 13.695 1 89.12 101 ASN A C 1
ATOM 801 O O . ASN A 1 101 ? -10.148 13.273 14.266 1 89.12 101 ASN A O 1
ATOM 805 N N . LEU A 1 102 ? -12.25 13.898 14.016 1 88.06 102 LEU A N 1
ATOM 806 C CA . LEU A 1 102 ? -12.797 13.062 15.086 1 88.06 102 LEU A CA 1
ATOM 807 C C . LEU A 1 102 ? -12.969 11.625 14.617 1 88.06 102 LEU A C 1
ATOM 809 O O . LEU A 1 102 ? -13.367 10.758 15.398 1 88.06 102 LEU A O 1
ATOM 813 N N . ALA A 1 103 ? -12.508 11.266 13.414 1 76.12 103 ALA A N 1
ATOM 814 C CA . ALA A 1 103 ? -12.492 9.922 12.844 1 76.12 103 ALA A CA 1
ATOM 815 C C . ALA A 1 103 ? -13.859 9.258 12.969 1 76.12 103 ALA A C 1
ATOM 817 O O . ALA A 1 103 ? -13.953 8.078 13.336 1 76.12 103 ALA A O 1
ATOM 818 N N . ARG A 1 104 ? -14.93 10.078 12.852 1 76.69 104 ARG A N 1
ATOM 819 C CA . ARG A 1 104 ? -16.281 9.508 12.898 1 76.69 104 ARG A CA 1
ATOM 820 C C . ARG A 1 104 ? -16.656 8.891 11.555 1 76.69 104 ARG A C 1
ATOM 822 O O . ARG A 1 104 ? -16.281 9.414 10.5 1 76.69 104 ARG A O 1
ATOM 829 N N . GLN A 1 105 ? -17.328 7.82 11.633 1 70.56 105 GLN A N 1
ATOM 830 C CA . GLN A 1 105 ? -17.734 7.141 10.414 1 70.56 105 GLN A CA 1
ATOM 831 C C . GLN A 1 105 ? -18.984 7.785 9.82 1 70.56 105 GLN A C 1
ATOM 833 O O . GLN A 1 105 ? -19.172 7.785 8.602 1 70.56 105 GLN A O 1
ATOM 838 N N . ASN A 1 106 ? -19.766 8.344 10.586 1 76.25 106 ASN A N 1
ATOM 839 C CA . ASN A 1 106 ? -21.125 8.703 10.164 1 76.25 106 ASN A CA 1
ATOM 840 C C . ASN A 1 106 ? -21.203 10.156 9.719 1 76.25 106 ASN A C 1
ATOM 842 O O . ASN A 1 106 ? -22.188 10.578 9.109 1 76.25 106 ASN A O 1
ATOM 846 N N . THR A 1 107 ? -20.234 10.93 10.07 1 79 107 THR A N 1
ATOM 847 C CA . THR A 1 107 ? -20.234 12.328 9.664 1 79 107 THR A CA 1
ATOM 848 C C . THR A 1 107 ? -18.812 12.828 9.422 1 79 107 THR A C 1
ATOM 850 O O . THR A 1 107 ? -17.891 12.461 10.156 1 79 107 THR A O 1
ATOM 853 N N . PRO A 1 108 ? -18.672 13.602 8.414 1 84.25 108 PRO A N 1
ATOM 854 C CA . PRO A 1 108 ? -17.344 14.172 8.125 1 84.25 108 PRO A CA 1
ATOM 855 C C . PRO A 1 108 ? -17.094 15.469 8.891 1 84.25 108 PRO A C 1
ATOM 857 O O . PRO A 1 108 ? -16.062 16.109 8.68 1 84.25 108 PRO A O 1
ATOM 860 N N . PHE A 1 109 ? -17.969 15.852 9.781 1 88.88 109 PHE A N 1
ATOM 861 C CA . PHE A 1 109 ? -17.906 17.141 10.445 1 88.88 109 PHE A CA 1
ATOM 862 C C . PHE A 1 109 ? -16.766 17.172 11.469 1 88.88 109 PHE A C 1
ATOM 864 O O . PHE A 1 109 ? -16.531 16.188 12.164 1 88.88 109 PHE A O 1
ATOM 871 N N . VAL A 1 110 ? -16.031 18.297 11.422 1 92.81 110 VAL A N 1
ATOM 872 C CA . VAL A 1 110 ? -14.906 18.438 12.328 1 92.81 110 VAL A CA 1
ATOM 873 C C . VAL A 1 110 ? -14.867 19.859 12.898 1 92.81 110 VAL A C 1
ATOM 875 O O . VAL A 1 110 ? -15.336 20.797 12.258 1 92.81 110 VAL A O 1
ATOM 878 N N . PRO A 1 111 ? -14.312 20 14.109 1 95.62 111 PRO A N 1
ATOM 879 C CA . PRO A 1 111 ? -14.062 21.344 14.633 1 95.62 111 PRO A CA 1
ATOM 880 C C . PRO A 1 111 ? -13.281 22.234 13.664 1 95.62 111 PRO A C 1
ATOM 882 O O . PRO A 1 111 ? -12.289 21.781 13.078 1 95.62 111 PRO A O 1
ATOM 885 N N . GLY A 1 112 ? -13.742 23.469 13.523 1 96.62 112 GLY A N 1
ATOM 886 C CA . GLY A 1 112 ? -13.023 24.406 12.688 1 96.62 112 GLY A CA 1
ATOM 887 C C . GLY A 1 112 ? -13.531 24.453 11.266 1 96.62 112 GLY A C 1
ATOM 888 O O . GLY A 1 112 ? -13.133 25.312 10.484 1 96.62 112 GLY A O 1
ATOM 889 N N . TYR A 1 113 ? -14.484 23.484 10.922 1 95.44 113 TYR A N 1
ATOM 890 C CA . TYR A 1 113 ? -15.055 23.453 9.586 1 95.44 113 TYR A CA 1
ATOM 891 C C . TYR A 1 113 ? -16.578 23.5 9.641 1 95.44 113 TYR A C 1
ATOM 893 O O . TYR A 1 113 ? -17.234 24 8.719 1 95.44 113 TYR A O 1
ATOM 901 N N . SER A 1 114 ? -17.172 22.969 10.742 1 95.81 114 SER A N 1
ATOM 902 C CA . SER A 1 114 ? -18.531 22.469 10.625 1 95.81 114 SER A CA 1
ATOM 903 C C . SER A 1 114 ? -19.422 23.016 11.75 1 95.81 114 SER A C 1
ATOM 905 O O . SER A 1 114 ? -20.641 23.016 11.633 1 95.81 114 SER A O 1
ATOM 907 N N . TYR A 1 115 ? -18.844 23.453 12.836 1 95.94 115 TYR A N 1
ATOM 908 C CA . TYR A 1 115 ? -19.609 23.703 14.047 1 95.94 115 TYR A CA 1
ATOM 909 C C . TYR A 1 115 ? -19.719 25.203 14.32 1 95.94 115 TYR A C 1
ATOM 911 O O . TYR A 1 115 ? -18.781 25.953 14.031 1 95.94 115 TYR A O 1
ATOM 919 N N . PRO A 1 116 ? -20.75 25.562 14.953 1 96.5 116 PRO A N 1
ATOM 920 C CA . PRO A 1 116 ? -20.969 27 15.195 1 96.5 116 PRO A CA 1
ATOM 921 C C . PRO A 1 116 ? -20.188 27.516 16.391 1 96.5 116 PRO A C 1
ATOM 923 O O . PRO A 1 116 ? -19.953 28.719 16.516 1 96.5 116 PRO A O 1
ATOM 926 N N . TYR A 1 117 ? -19.719 26.594 17.266 1 97.62 117 TYR A N 1
ATOM 927 C CA . TYR A 1 117 ? -19.219 27.141 18.531 1 97.62 117 TYR A CA 1
ATOM 928 C C . TYR A 1 117 ? -17.844 26.578 18.859 1 97.62 117 TYR A C 1
ATOM 930 O O . TYR A 1 117 ? -17.359 26.703 19.984 1 97.62 117 TYR A O 1
ATOM 938 N N . ILE A 1 118 ? -17.234 25.922 17.891 1 98.06 118 ILE A N 1
ATOM 939 C CA . ILE A 1 118 ? -15.883 25.453 18.141 1 98.06 118 ILE A CA 1
ATOM 940 C C . ILE A 1 118 ? -15.039 25.641 16.875 1 98.06 118 ILE A C 1
ATOM 942 O O . ILE A 1 118 ? -15.438 25.203 15.789 1 98.06 118 ILE A O 1
ATOM 946 N N . GLY A 1 119 ? -13.906 26.203 17.062 1 98.25 119 GLY A N 1
ATOM 947 C CA . GLY A 1 119 ? -12.891 26.469 16.047 1 98.25 119 GLY A CA 1
ATOM 948 C C . GLY A 1 119 ? -11.75 27.328 16.578 1 98.25 119 GLY A C 1
ATOM 949 O O . GLY A 1 119 ? -11.836 27.891 17.672 1 98.25 119 GLY A O 1
ATOM 950 N N . GLY A 1 120 ? -10.766 27.359 15.812 1 98.56 120 GLY A N 1
ATOM 951 C CA . GLY A 1 120 ? -9.547 28.016 16.266 1 98.56 120 GLY A CA 1
ATOM 952 C C . GLY A 1 120 ? -9.617 29.531 16.156 1 98.56 120 GLY A C 1
ATOM 953 O O . GLY A 1 120 ? -8.859 30.234 16.828 1 98.56 120 GLY A O 1
ATOM 954 N N . ASP A 1 121 ? -10.453 30.031 15.312 1 98.62 121 ASP A N 1
ATOM 955 C CA . ASP A 1 121 ? -10.562 31.484 15.141 1 98.62 121 ASP A CA 1
ATOM 956 C C . ASP A 1 121 ? -11.734 32.031 15.945 1 98.62 121 ASP A C 1
ATOM 958 O O . ASP A 1 121 ? -12.633 32.688 15.383 1 98.62 121 ASP A O 1
ATOM 962 N N . ALA A 1 122 ? -11.703 31.844 17.203 1 98.44 122 ALA A N 1
ATOM 963 C CA . ALA A 1 122 ? -12.688 32.344 18.172 1 98.44 122 ALA A CA 1
ATOM 964 C C . ALA A 1 122 ? -12.023 32.656 19.516 1 98.44 122 ALA A C 1
ATOM 966 O O . ALA A 1 122 ? -11.023 32.062 19.875 1 98.44 122 ALA A O 1
ATOM 967 N N . THR A 1 123 ? -12.609 33.594 20.25 1 98.25 123 THR A N 1
ATOM 968 C CA . THR A 1 123 ? -12.062 33.969 21.547 1 98.25 123 THR A CA 1
ATOM 969 C C . THR A 1 123 ? -12.43 32.938 22.594 1 98.25 123 THR A C 1
ATOM 971 O O . THR A 1 123 ? -11.648 32.656 23.516 1 98.25 123 THR A O 1
ATOM 974 N N . LYS A 1 124 ? -13.617 32.438 22.516 1 97.94 124 LYS A N 1
ATOM 975 C CA . LYS A 1 124 ? -14.141 31.406 23.406 1 97.94 124 LYS A CA 1
ATOM 976 C C . LYS A 1 124 ? -14.953 30.391 22.641 1 97.94 124 LYS A C 1
ATOM 978 O O . LYS A 1 124 ? -15.578 30.703 21.625 1 97.94 124 LYS A O 1
ATOM 983 N N . ILE A 1 125 ? -14.906 29.188 23.156 1 98.5 125 ILE A N 1
ATOM 984 C CA . ILE A 1 125 ? -15.594 28.109 22.453 1 98.5 125 ILE A CA 1
ATOM 985 C C . ILE A 1 125 ? -16.234 27.156 23.453 1 98.5 125 ILE A C 1
ATOM 987 O O . ILE A 1 125 ? -15.914 27.188 24.641 1 98.5 125 ILE A O 1
ATOM 991 N N . ILE A 1 126 ? -17.172 26.391 22.922 1 98.56 126 ILE A N 1
ATOM 992 C CA . ILE A 1 126 ? -17.703 25.234 23.625 1 98.56 126 ILE A CA 1
ATOM 993 C C . ILE A 1 126 ? -17.266 23.953 22.906 1 98.56 126 ILE A C 1
ATOM 995 O O . ILE A 1 126 ? -17.547 23.766 21.734 1 98.56 126 ILE A O 1
ATOM 999 N N . ILE A 1 127 ? -16.516 23.125 23.641 1 98.5 127 ILE A N 1
ATOM 1000 C CA . ILE A 1 127 ? -16.062 21.844 23.109 1 98.5 127 ILE A CA 1
ATOM 1001 C C . ILE A 1 127 ? -17.109 20.766 23.359 1 98.5 127 ILE A C 1
ATOM 1003 O O . ILE A 1 127 ? -17.422 20.453 24.516 1 98.5 127 ILE A O 1
ATOM 1007 N N . PRO A 1 128 ? -17.641 20.234 22.297 1 97.5 128 PRO A N 1
ATOM 1008 C CA . PRO A 1 128 ? -18.734 19.266 22.469 1 97.5 128 PRO A CA 1
ATOM 1009 C C . PRO A 1 128 ? -18.25 17.906 22.969 1 97.5 128 PRO A C 1
ATOM 1011 O O . PRO A 1 128 ? -17.062 17.578 22.844 1 97.5 128 PRO A O 1
ATOM 1014 N N . ASP A 1 129 ? -19.172 17.125 23.5 1 97.25 129 ASP A N 1
ATOM 1015 C CA . ASP A 1 129 ? -18.938 15.836 24.125 1 97.25 129 ASP A CA 1
ATOM 1016 C C . ASP A 1 129 ? -18.125 14.922 23.219 1 97.25 129 ASP A C 1
ATOM 1018 O O . ASP A 1 129 ? -17.25 14.18 23.688 1 97.25 129 ASP A O 1
ATOM 1022 N N . GLU A 1 130 ? -18.391 14.953 21.984 1 94.62 130 GLU A N 1
ATOM 1023 C CA . GLU A 1 130 ? -17.797 14.016 21.016 1 94.62 130 GLU A CA 1
ATOM 1024 C C . GLU A 1 130 ? -16.281 14.18 20.938 1 94.62 130 GLU A C 1
ATOM 1026 O O . GLU A 1 130 ? -15.562 13.203 20.734 1 94.62 130 GLU A O 1
ATOM 1031 N N . VAL A 1 131 ? -15.781 15.398 21.094 1 96.62 131 VAL A N 1
ATOM 1032 C CA . VAL A 1 131 ? -14.344 15.656 21.016 1 96.62 131 VAL A CA 1
ATOM 1033 C C . VAL A 1 131 ? -13.633 14.883 22.141 1 96.62 131 VAL A C 1
ATOM 1035 O O . VAL A 1 131 ? -12.609 14.242 21.891 1 96.62 131 VAL A O 1
ATOM 1038 N N . MET A 1 132 ? -14.242 14.883 23.375 1 97 132 MET A N 1
ATOM 1039 C CA . MET A 1 132 ? -13.664 14.148 24.5 1 97 132 MET A CA 1
ATOM 1040 C C . MET A 1 132 ? -13.898 12.648 24.359 1 97 132 MET A C 1
ATOM 1042 O O . MET A 1 132 ? -13 11.852 24.625 1 97 132 MET A O 1
ATOM 1046 N N . THR A 1 133 ? -15.094 12.305 23.859 1 95.19 133 THR A N 1
ATOM 1047 C CA . THR A 1 133 ? -15.438 10.898 23.719 1 95.19 133 THR A CA 1
ATOM 1048 C C . THR A 1 133 ? -14.492 10.211 22.734 1 95.19 133 THR A C 1
ATOM 1050 O O . THR A 1 133 ? -14.141 9.039 22.922 1 95.19 133 THR A O 1
ATOM 1053 N N . MET A 1 134 ? -14.016 10.969 21.828 1 93 134 MET A N 1
ATOM 1054 C CA . MET A 1 134 ? -13.148 10.414 20.797 1 93 134 MET A CA 1
ATOM 1055 C C . MET A 1 134 ? -11.68 10.57 21.188 1 93 134 MET A C 1
ATOM 1057 O O . MET A 1 134 ? -10.789 10.203 20.406 1 93 134 MET A O 1
ATOM 1061 N N . GLY A 1 135 ? -11.406 11.156 22.281 1 94.81 135 GLY A N 1
ATOM 1062 C CA . GLY A 1 135 ? -10.047 11.344 22.75 1 94.81 135 GLY A CA 1
ATOM 1063 C C . GLY A 1 135 ? -9.312 12.461 22.031 1 94.81 135 GLY A C 1
ATOM 1064 O O . GLY A 1 135 ? -8.078 12.469 21.969 1 94.81 135 GLY A O 1
ATOM 1065 N N . CYS A 1 136 ? -10.023 13.43 21.469 1 96.69 136 CYS A N 1
ATOM 1066 C CA . CYS A 1 136 ? -9.438 14.414 20.562 1 96.69 136 CYS A CA 1
ATOM 1067 C C . CYS A 1 136 ? -9.094 15.695 21.312 1 96.69 136 CYS A C 1
ATOM 1069 O O . CYS A 1 136 ? -8.508 16.609 20.734 1 96.69 136 CYS A O 1
ATOM 1071 N N . LEU A 1 137 ? -9.477 15.766 22.547 1 98.31 137 LEU A N 1
ATOM 1072 C CA . LEU A 1 137 ? -8.969 16.828 23.406 1 98.31 137 LEU A CA 1
ATOM 1073 C C . LEU A 1 137 ? -7.73 16.375 24.172 1 98.31 137 LEU A C 1
ATOM 1075 O O . LEU A 1 137 ? -7.809 15.469 25 1 98.31 137 LEU A O 1
ATOM 1079 N N . ILE A 1 138 ? -6.609 17.047 23.844 1 98.31 138 ILE A N 1
ATOM 1080 C CA . ILE A 1 138 ? -5.332 16.594 24.375 1 98.31 138 ILE A CA 1
ATOM 1081 C C . ILE A 1 138 ? -4.715 17.672 25.25 1 98.31 138 ILE A C 1
ATOM 1083 O O . ILE A 1 138 ? -4.555 18.812 24.812 1 98.31 138 ILE A O 1
ATOM 1087 N N . PRO A 1 139 ? -4.438 17.312 26.453 1 98.12 139 PRO A N 1
ATOM 1088 C CA . PRO A 1 139 ? -3.703 18.281 27.266 1 98.12 139 PRO A CA 1
ATOM 1089 C C . PRO A 1 139 ? -2.35 18.641 26.672 1 98.12 139 PRO A C 1
ATOM 1091 O O . PRO A 1 139 ? -1.658 17.781 26.109 1 98.12 139 PRO A O 1
ATOM 1094 N N . PHE A 1 140 ? -2.004 19.844 26.781 1 98.44 140 PHE A N 1
ATOM 1095 C CA . PHE A 1 140 ? -0.743 20.312 26.219 1 98.44 140 PHE A CA 1
ATOM 1096 C C . PHE A 1 140 ? 0.14 20.922 27.297 1 98.44 140 PHE A C 1
ATOM 1098 O O . PHE A 1 140 ? -0.262 21.875 27.969 1 98.44 140 PHE A O 1
ATOM 1105 N N . GLU A 1 141 ? 1.362 20.469 27.406 1 97.69 141 GLU A N 1
ATOM 1106 C CA . GLU A 1 141 ? 2.26 20.891 28.469 1 97.69 141 GLU A CA 1
ATOM 1107 C C . GLU A 1 141 ? 3.4 21.75 27.938 1 97.69 141 GLU A C 1
ATOM 1109 O O . GLU A 1 141 ? 4.391 21.984 28.625 1 97.69 141 GLU A O 1
ATOM 1114 N N . GLY A 1 142 ? 3.316 22.172 26.766 1 96.25 142 GLY A N 1
ATOM 1115 C CA . GLY A 1 142 ? 4.344 23.047 26.219 1 96.25 142 GLY A CA 1
ATOM 1116 C C . GLY A 1 142 ? 4.355 24.422 26.844 1 96.25 142 GLY A C 1
ATOM 1117 O O . GLY A 1 142 ? 3.471 24.75 27.641 1 96.25 142 GLY A O 1
ATOM 1118 N N . ASP A 1 143 ? 5.312 25.25 26.469 1 94.25 143 ASP A N 1
ATOM 1119 C CA . ASP A 1 143 ? 5.578 26.531 27.125 1 94.25 143 ASP A CA 1
ATOM 1120 C C . ASP A 1 143 ? 4.789 27.656 26.469 1 94.25 143 ASP A C 1
ATOM 1122 O O . ASP A 1 143 ? 4.68 28.75 27.047 1 94.25 143 ASP A O 1
ATOM 1126 N N . ALA A 1 144 ? 4.344 27.422 25.25 1 98.06 144 ALA A N 1
ATOM 1127 C CA . ALA A 1 144 ? 3.699 28.5 24.484 1 98.06 144 ALA A CA 1
ATOM 1128 C C . ALA A 1 144 ? 2.496 27.969 23.719 1 98.06 144 ALA A C 1
ATOM 1130 O O . ALA A 1 144 ? 2.473 26.797 23.312 1 98.06 144 ALA A O 1
ATOM 1131 N N . TYR A 1 145 ? 1.534 28.797 23.484 1 98.62 145 TYR A N 1
ATOM 1132 C CA . TYR A 1 145 ? 0.317 28.406 22.781 1 98.62 145 TYR A CA 1
ATOM 1133 C C . TYR A 1 145 ? 0.587 28.188 21.297 1 98.62 145 TYR A C 1
ATOM 1135 O O . TYR A 1 145 ? -0.038 27.328 20.672 1 98.62 145 TYR A O 1
ATOM 1143 N N . TYR A 1 146 ? 1.548 29.016 20.703 1 98.69 146 TYR A N 1
ATOM 1144 C CA . TYR A 1 146 ? 1.848 28.812 19.281 1 98.69 146 TYR A CA 1
ATOM 1145 C C . TYR A 1 146 ? 2.369 27.391 19.047 1 98.69 146 TYR A C 1
ATOM 1147 O O . TYR A 1 146 ? 2.08 26.781 18 1 98.69 146 TYR A O 1
ATOM 1155 N N . GLU A 1 147 ? 3.145 26.828 20.016 1 98.56 147 GLU A N 1
ATOM 1156 C CA . GLU A 1 147 ? 3.607 25.453 19.922 1 98.56 147 GLU A CA 1
ATOM 1157 C C . GLU A 1 147 ? 2.436 24.469 19.859 1 98.56 147 GLU A C 1
ATOM 1159 O O . GLU A 1 147 ? 2.451 23.516 19.078 1 98.56 147 GLU A O 1
ATOM 1164 N N . GLY A 1 148 ? 1.449 24.734 20.703 1 98.56 148 GLY A N 1
ATOM 1165 C CA . GLY A 1 148 ? 0.254 23.906 20.703 1 98.56 148 GLY A CA 1
ATOM 1166 C C . GLY A 1 148 ? -0.492 23.938 19.375 1 98.56 148 GLY A C 1
ATOM 1167 O O . GLY A 1 148 ? -0.951 22.906 18.891 1 98.56 148 GLY A O 1
ATOM 1168 N N . SER A 1 149 ? -0.612 25.125 18.797 1 98.5 149 SER A N 1
ATOM 1169 C CA . SER A 1 149 ? -1.34 25.297 17.531 1 98.5 149 SER A CA 1
ATOM 1170 C C . SER A 1 149 ? -0.668 24.531 16.406 1 98.5 149 SER A C 1
ATOM 1172 O O . SER A 1 149 ? -1.303 24.219 15.391 1 98.5 149 SER A O 1
ATOM 1174 N N . LEU A 1 150 ? 0.606 24.203 16.578 1 98.5 150 LEU A N 1
ATOM 1175 C CA . LEU A 1 150 ? 1.344 23.531 15.523 1 98.5 150 LEU A CA 1
ATOM 1176 C C . LEU A 1 150 ? 1.377 22.031 15.758 1 98.5 150 LEU A C 1
ATOM 1178 O O . LEU A 1 150 ? 1.981 21.281 14.977 1 98.5 150 LEU A O 1
ATOM 1182 N N . CYS A 1 151 ? 0.648 21.547 16.828 1 98.5 151 CYS A N 1
ATOM 1183 C CA . CYS A 1 151 ? 0.554 20.109 17.078 1 98.5 151 CYS A CA 1
ATOM 1184 C C . CYS A 1 151 ? -0.222 19.422 15.961 1 98.5 151 CYS A C 1
ATOM 1186 O O . CYS A 1 151 ? 0.154 18.344 15.516 1 98.5 151 CYS A O 1
ATOM 1188 N N . GLU A 1 152 ? -1.25 20.047 15.492 1 97.81 152 GLU A N 1
ATOM 1189 C CA . GLU A 1 152 ? -2.07 19.438 14.453 1 97.81 152 GLU A CA 1
ATOM 1190 C C . GLU A 1 152 ? -1.268 19.219 13.172 1 97.81 152 GLU A C 1
ATOM 1192 O O . GLU A 1 152 ? -1.282 18.125 12.602 1 97.81 152 GLU A O 1
ATOM 1197 N N . PRO A 1 153 ? -0.51 20.219 12.688 1 97.56 153 PRO A N 1
ATOM 1198 C CA . PRO A 1 153 ? 0.316 19.984 11.5 1 97.56 153 PRO A CA 1
ATOM 1199 C C . PRO A 1 153 ? 1.356 18.875 11.719 1 97.56 153 PRO A C 1
ATOM 1201 O O . PRO A 1 153 ? 1.623 18.094 10.82 1 97.56 153 PRO A O 1
ATOM 1204 N N . VAL A 1 154 ? 1.958 18.875 12.891 1 98.12 154 VAL A N 1
ATOM 1205 C CA . VAL A 1 154 ? 2.934 17.828 13.188 1 98.12 154 VAL A CA 1
ATOM 1206 C C . VAL A 1 154 ? 2.234 16.484 13.242 1 98.12 154 VAL A C 1
ATOM 1208 O O . VAL A 1 154 ? 2.793 15.469 12.805 1 98.12 154 VAL A O 1
ATOM 1211 N N . SER A 1 155 ? 1.024 16.484 13.797 1 96.62 155 SER A N 1
ATOM 1212 C CA . SER A 1 155 ? 0.228 15.273 13.82 1 96.62 155 SER A CA 1
ATOM 1213 C C . SER A 1 155 ? 0.056 14.695 12.422 1 96.62 155 SER A C 1
ATOM 1215 O O . SER A 1 155 ? 0.149 13.477 12.227 1 96.62 155 SER A O 1
ATOM 1217 N N . CYS A 1 156 ? -0.174 15.523 11.453 1 95.38 156 CYS A N 1
ATOM 1218 C CA . CYS A 1 156 ? -0.327 15.094 10.062 1 95.38 156 CYS A CA 1
ATOM 1219 C C . CYS A 1 156 ? 0.969 14.492 9.539 1 95.38 156 CYS A C 1
ATOM 1221 O O . CYS A 1 156 ? 0.945 13.484 8.82 1 95.38 156 CYS A O 1
ATOM 1223 N N . VAL A 1 157 ? 2.094 15.094 9.875 1 97.44 157 VAL A N 1
ATOM 1224 C CA . VAL A 1 157 ? 3.4 14.594 9.461 1 97.44 157 VAL A CA 1
ATOM 1225 C C . VAL A 1 157 ? 3.648 13.219 10.086 1 97.44 157 VAL A C 1
ATOM 1227 O O . VAL A 1 157 ? 4.082 12.289 9.398 1 97.44 157 VAL A O 1
ATOM 1230 N N . ILE A 1 158 ? 3.336 13.133 11.391 1 96.62 158 ILE A N 1
ATOM 1231 C CA . ILE A 1 158 ? 3.529 11.875 12.102 1 96.62 158 ILE A CA 1
ATOM 1232 C C . ILE A 1 158 ? 2.686 10.781 11.445 1 96.62 158 ILE A C 1
ATOM 1234 O O . ILE A 1 158 ? 3.17 9.664 11.219 1 96.62 158 ILE A O 1
ATOM 1238 N N . ALA A 1 159 ? 1.499 11.133 11.141 1 94.12 159 ALA A N 1
ATOM 1239 C CA . ALA A 1 159 ? 0.618 10.172 10.484 1 94.12 159 ALA A CA 1
ATOM 1240 C C . ALA A 1 159 ? 1.221 9.688 9.172 1 94.12 159 ALA A C 1
ATOM 1242 O O . ALA A 1 159 ? 1.185 8.492 8.875 1 94.12 159 ALA A O 1
ATOM 1243 N N . ALA A 1 160 ? 1.738 10.547 8.375 1 95.5 160 ALA A N 1
ATOM 1244 C CA . ALA A 1 160 ? 2.328 10.195 7.086 1 95.5 160 ALA A CA 1
ATOM 1245 C C . ALA A 1 160 ? 3.518 9.258 7.266 1 95.5 160 ALA A C 1
ATOM 1247 O O . ALA A 1 160 ? 3.633 8.25 6.566 1 95.5 160 ALA A O 1
ATOM 1248 N N . PHE A 1 161 ? 4.41 9.602 8.211 1 96.69 161 PHE A N 1
ATOM 1249 C CA . PHE A 1 161 ? 5.586 8.781 8.461 1 96.69 161 PHE A CA 1
ATOM 1250 C C . PHE A 1 161 ? 5.188 7.395 8.945 1 96.69 161 PHE A C 1
ATOM 1252 O O . PHE A 1 161 ? 5.805 6.395 8.562 1 96.69 161 PHE A O 1
ATOM 1259 N N . ARG A 1 162 ? 4.141 7.355 9.742 1 93.5 162 ARG A N 1
ATOM 1260 C CA . ARG A 1 162 ? 3.688 6.082 10.297 1 93.5 162 ARG A CA 1
ATOM 1261 C C . ARG A 1 162 ? 2.957 5.258 9.242 1 93.5 162 ARG A C 1
ATOM 1263 O O . ARG A 1 162 ? 2.943 4.027 9.305 1 93.5 162 ARG A O 1
ATOM 1270 N N . ALA A 1 163 ? 2.387 5.926 8.32 1 92.31 163 ALA A N 1
ATOM 1271 C CA . ALA A 1 163 ? 1.621 5.234 7.285 1 92.31 163 ALA A CA 1
ATOM 1272 C C . ALA A 1 163 ? 2.545 4.543 6.289 1 92.31 163 ALA A C 1
ATOM 1274 O O . ALA A 1 163 ? 2.121 3.641 5.562 1 92.31 163 ALA A O 1
ATOM 1275 N N . GLN A 1 164 ? 3.826 5.047 6.156 1 94.44 164 GLN A N 1
ATOM 1276 C CA . GLN A 1 164 ? 4.789 4.305 5.348 1 94.44 164 GLN A CA 1
ATOM 1277 C C . GLN A 1 164 ? 4.879 2.848 5.801 1 94.44 164 GLN A C 1
ATOM 1279 O O . GLN A 1 164 ? 4.555 2.527 6.945 1 94.44 164 GLN A O 1
ATOM 1284 N N . TYR A 1 165 ? 5.195 1.919 4.848 1 92.12 165 TYR A N 1
ATOM 1285 C CA . TYR A 1 165 ? 5.422 0.545 5.281 1 92.12 165 TYR A CA 1
ATOM 1286 C C . TYR A 1 165 ? 6.402 -0.167 4.355 1 92.12 165 TYR A C 1
ATOM 1288 O O . TYR A 1 165 ? 6.68 0.308 3.254 1 92.12 165 TYR A O 1
ATOM 1296 N N . HIS A 1 166 ? 6.914 -1.225 4.805 1 92.25 166 HIS A N 1
ATOM 1297 C CA . HIS A 1 166 ? 7.844 -2.096 4.094 1 92.25 166 HIS A CA 1
ATOM 1298 C C . HIS A 1 166 ? 7.531 -3.564 4.355 1 92.25 166 HIS A C 1
ATOM 1300 O O . HIS A 1 166 ? 6.941 -3.904 5.383 1 92.25 166 HIS A O 1
ATOM 1306 N N . VAL A 1 167 ? 7.77 -4.289 3.305 1 85.56 167 VAL A N 1
ATOM 1307 C CA . VAL A 1 167 ? 7.461 -5.707 3.426 1 85.56 167 VAL A CA 1
ATOM 1308 C C . VAL A 1 167 ? 8.734 -6.531 3.279 1 85.56 167 VAL A C 1
ATOM 1310 O O . VAL A 1 167 ? 9.719 -6.07 2.689 1 85.56 167 VAL A O 1
ATOM 1313 N N . ASN A 1 168 ? 8.789 -7.535 4.133 1 70.06 168 ASN A N 1
ATOM 1314 C CA . ASN A 1 168 ? 9.867 -8.477 3.875 1 70.06 168 ASN A CA 1
ATOM 1315 C C . ASN A 1 168 ? 9.57 -9.359 2.662 1 70.06 168 ASN A C 1
ATOM 1317 O O . ASN A 1 168 ? 8.422 -9.75 2.441 1 70.06 168 ASN A O 1
ATOM 1321 N N . PHE A 1 169 ? 10.422 -9.367 1.642 1 62.38 169 PHE A N 1
ATOM 1322 C CA . PHE A 1 169 ? 10.266 -10.055 0.365 1 62.38 169 PHE A CA 1
ATOM 1323 C C . PHE A 1 169 ? 9.539 -11.383 0.551 1 62.38 169 PHE A C 1
ATOM 1325 O O . PHE A 1 169 ? 8.75 -11.789 -0.305 1 62.38 169 PHE A O 1
ATOM 1332 N N . HIS A 1 170 ? 9.57 -12 1.775 1 60.94 170 HIS A N 1
ATOM 1333 C CA . HIS A 1 170 ? 9.07 -13.367 1.854 1 60.94 170 HIS A CA 1
ATOM 1334 C C . HIS A 1 170 ? 7.73 -13.422 2.578 1 60.94 170 HIS A C 1
ATOM 1336 O O . HIS A 1 170 ? 6.934 -14.336 2.348 1 60.94 170 HIS A O 1
ATOM 1342 N N . SER A 1 171 ? 7.418 -12.516 3.439 1 61.94 171 SER A N 1
ATOM 1343 C CA . SER A 1 171 ? 6.23 -12.68 4.27 1 61.94 171 SER A CA 1
ATOM 1344 C C . SER A 1 171 ? 5.121 -11.719 3.848 1 61.94 171 SER A C 1
ATOM 1346 O O . SER A 1 171 ? 3.939 -12 4.055 1 61.94 171 SER A O 1
ATOM 1348 N N . TYR A 1 172 ? 5.398 -10.781 3.039 1 67.56 172 TYR A N 1
ATOM 1349 C CA . TYR A 1 172 ? 4.504 -9.719 2.598 1 67.56 172 TYR A CA 1
ATOM 1350 C C . TYR A 1 172 ? 3.846 -9.023 3.789 1 67.56 172 TYR A C 1
ATOM 1352 O O . TYR A 1 172 ? 2.938 -8.211 3.619 1 67.56 172 TYR A O 1
ATOM 1360 N N . GLN A 1 173 ? 4.211 -9.492 5.066 1 75.25 173 GLN A N 1
ATOM 1361 C CA . GLN A 1 173 ? 3.73 -8.797 6.254 1 75.25 173 GLN A CA 1
ATOM 1362 C C . GLN A 1 173 ? 4.336 -7.398 6.359 1 75.25 173 GLN A C 1
ATOM 1364 O O . GLN A 1 173 ? 5.559 -7.25 6.379 1 75.25 173 GLN A O 1
ATOM 1369 N N . PRO A 1 174 ? 3.479 -6.48 6.469 1 83 174 PRO A N 1
ATOM 1370 C CA . PRO A 1 174 ? 3.998 -5.109 6.438 1 83 174 PRO A CA 1
ATOM 1371 C C . PRO A 1 174 ? 4.539 -4.652 7.793 1 83 174 PRO A C 1
ATOM 1373 O O . PRO A 1 174 ? 3.984 -5.012 8.836 1 83 174 PRO A O 1
ATOM 1376 N N . THR A 1 175 ? 5.641 -4.016 7.809 1 88.12 175 THR A N 1
ATOM 1377 C CA . THR A 1 175 ? 6.148 -3.215 8.914 1 88.12 175 THR A CA 1
ATOM 1378 C C . THR A 1 175 ? 5.922 -1.728 8.656 1 88.12 175 THR A C 1
ATOM 1380 O O . THR A 1 175 ? 6.531 -1.149 7.754 1 88.12 175 THR A O 1
ATOM 1383 N N . THR A 1 176 ? 5.117 -1.111 9.562 1 90.75 176 THR A N 1
ATOM 1384 C CA . THR A 1 176 ? 4.727 0.269 9.297 1 90.75 176 THR A CA 1
ATOM 1385 C C . THR A 1 176 ? 5.836 1.233 9.703 1 90.75 176 THR A C 1
ATOM 1387 O O . THR A 1 176 ? 6.699 0.89 10.508 1 90.75 176 THR A O 1
ATOM 1390 N N . GLY A 1 177 ? 5.824 2.416 9.109 1 94.69 177 GLY A N 1
ATOM 1391 C CA . GLY A 1 177 ? 6.805 3.459 9.352 1 94.69 177 GLY A CA 1
ATOM 1392 C C . GLY A 1 177 ? 7.871 3.539 8.273 1 94.69 177 GLY A C 1
ATOM 1393 O O . GLY A 1 177 ? 7.973 2.648 7.43 1 94.69 177 GLY A O 1
ATOM 1394 N N . ILE A 1 178 ? 8.656 4.578 8.328 1 97.31 178 ILE A N 1
ATOM 1395 C CA . ILE A 1 178 ? 9.75 4.742 7.383 1 97.31 178 ILE A CA 1
ATOM 1396 C C . ILE A 1 178 ? 10.82 3.678 7.633 1 97.31 178 ILE A C 1
ATOM 1398 O O . ILE A 1 178 ? 10.859 3.074 8.711 1 97.31 178 ILE A O 1
ATOM 1402 N N . LYS A 1 179 ? 11.648 3.387 6.652 1 96.81 179 LYS A N 1
ATOM 1403 C CA . LYS A 1 179 ? 12.773 2.469 6.816 1 96.81 179 LYS A CA 1
ATOM 1404 C C . LYS A 1 179 ? 13.898 3.115 7.621 1 96.81 179 LYS A C 1
ATOM 1406 O O . LYS A 1 179 ? 14.539 4.055 7.152 1 96.81 179 LYS A O 1
ATOM 1411 N N . GLU A 1 180 ? 14.086 2.633 8.875 1 97 180 GLU A N 1
ATOM 1412 C CA . GLU A 1 180 ? 15.211 3.119 9.672 1 97 180 GLU A CA 1
ATOM 1413 C C . GLU A 1 180 ? 16.531 2.893 8.953 1 97 180 GLU A C 1
ATOM 1415 O O . GLU A 1 180 ? 16.781 1.806 8.422 1 97 180 GLU A O 1
ATOM 1420 N N . GLY A 1 181 ? 17.312 3.91 8.836 1 97.94 181 GLY A N 1
ATOM 1421 C CA . GLY A 1 181 ? 18.625 3.822 8.188 1 97.94 181 GLY A CA 1
ATOM 1422 C C . GLY A 1 181 ? 18.531 3.838 6.676 1 97.94 181 GLY A C 1
ATOM 1423 O O . GLY A 1 181 ? 19.531 3.645 5.988 1 97.94 181 GLY A O 1
ATOM 1424 N N . GLY A 1 182 ? 17.375 4.035 6.113 1 98.12 182 GLY A N 1
ATOM 1425 C CA . GLY A 1 182 ? 17.203 4.066 4.668 1 98.12 182 GLY A CA 1
ATOM 1426 C C . GLY A 1 182 ? 17.438 5.441 4.066 1 98.12 182 GLY A C 1
ATOM 1427 O O . GLY A 1 182 ? 17.859 6.367 4.766 1 98.12 182 GLY A O 1
ATOM 1428 N N . ASN A 1 183 ? 17.281 5.559 2.742 1 98.81 183 ASN A N 1
ATOM 1429 C CA . ASN A 1 183 ? 17.266 6.828 2.027 1 98.81 183 ASN A CA 1
ATOM 1430 C C . ASN A 1 183 ? 15.859 7.402 1.902 1 98.81 183 ASN A C 1
ATOM 1432 O O . ASN A 1 183 ? 14.945 6.707 1.466 1 98.81 183 ASN A O 1
ATOM 1436 N N . MET A 1 184 ? 15.703 8.625 2.311 1 98.88 184 MET A N 1
ATOM 1437 C CA . MET A 1 184 ? 14.398 9.281 2.273 1 98.88 184 MET A CA 1
ATOM 1438 C C . MET A 1 184 ? 14.438 10.508 1.368 1 98.88 184 MET A C 1
ATOM 1440 O O . MET A 1 184 ? 15.406 11.258 1.37 1 98.88 184 MET A O 1
ATOM 1444 N N . LEU A 1 185 ? 13.43 10.625 0.524 1 98.94 185 LEU A N 1
ATOM 1445 C CA . LEU A 1 185 ? 13.266 11.766 -0.376 1 98.94 185 LEU A CA 1
ATOM 1446 C C . LEU A 1 185 ? 12.039 12.586 0 1 98.94 185 LEU A C 1
ATOM 1448 O O . LEU A 1 185 ? 10.945 12.031 0.168 1 98.94 185 LEU A O 1
ATOM 1452 N N . ILE A 1 186 ? 12.172 13.859 0.241 1 98.88 186 ILE A N 1
ATOM 1453 C CA . ILE A 1 186 ? 11.062 14.797 0.383 1 98.88 186 ILE A CA 1
ATOM 1454 C C . ILE A 1 186 ? 11.062 15.781 -0.785 1 98.88 186 ILE A C 1
ATOM 1456 O O . ILE A 1 186 ? 11.945 16.625 -0.884 1 98.88 186 ILE A O 1
ATOM 1460 N N . MET A 1 187 ? 10.102 15.664 -1.648 1 98.75 187 MET A N 1
ATOM 1461 C CA . MET A 1 187 ? 10 16.531 -2.82 1 98.75 187 MET A CA 1
ATOM 1462 C C . MET A 1 187 ? 9.133 17.75 -2.531 1 98.75 187 MET A C 1
ATOM 1464 O O . MET A 1 187 ? 8.008 17.609 -2.043 1 98.75 187 MET A O 1
ATOM 1468 N N . GLY A 1 188 ? 9.664 18.938 -2.893 1 97.75 188 GLY A N 1
ATOM 1469 C CA . GLY A 1 188 ? 8.961 20.156 -2.527 1 97.75 188 GLY A CA 1
ATOM 1470 C C . GLY A 1 188 ? 8.906 20.391 -1.029 1 97.75 188 GLY A C 1
ATOM 1471 O O . GLY A 1 188 ? 7.855 20.734 -0.485 1 97.75 188 GLY A O 1
ATOM 1472 N N . GLY A 1 189 ? 10.031 20.203 -0.372 1 97.88 189 GLY A N 1
ATOM 1473 C CA . GLY A 1 189 ? 10.023 19.969 1.064 1 97.88 189 GLY A CA 1
ATOM 1474 C C . GLY A 1 189 ? 10.281 21.234 1.867 1 97.88 189 GLY A C 1
ATOM 1475 O O . GLY A 1 189 ? 10.547 21.172 3.07 1 97.88 189 GLY A O 1
ATOM 1476 N N . THR A 1 190 ? 10.172 22.516 1.212 1 97 190 THR A N 1
ATOM 1477 C CA . THR A 1 190 ? 10.602 23.688 1.967 1 97 190 THR A CA 1
ATOM 1478 C C . THR A 1 190 ? 9.398 24.547 2.336 1 97 190 THR A C 1
ATOM 1480 O O . THR A 1 190 ? 9.562 25.672 2.816 1 97 190 THR A O 1
ATOM 1483 N N . GLY A 1 191 ? 8.211 24.094 2.088 1 95 191 GLY A N 1
ATOM 1484 C CA . GLY A 1 191 ? 7.047 24.703 2.715 1 95 191 GLY A CA 1
ATOM 1485 C C . GLY A 1 191 ? 6.898 24.328 4.18 1 95 191 GLY A C 1
ATOM 1486 O O . GLY A 1 191 ? 7.695 23.562 4.711 1 95 191 GLY A O 1
ATOM 1487 N N . PRO A 1 192 ? 5.887 24.891 4.805 1 95.75 192 PRO A N 1
ATOM 1488 C CA . PRO A 1 192 ? 5.746 24.656 6.242 1 95.75 192 PRO A CA 1
ATOM 1489 C C . PRO A 1 192 ? 5.648 23.172 6.586 1 95.75 192 PRO A C 1
ATOM 1491 O O . PRO A 1 192 ? 6.312 22.703 7.516 1 95.75 192 PRO A O 1
ATOM 1494 N N . MET A 1 193 ? 4.859 22.375 5.891 1 96.44 193 MET A N 1
ATOM 1495 C CA . MET A 1 193 ? 4.715 20.953 6.18 1 96.44 193 MET A CA 1
ATOM 1496 C C . MET A 1 193 ? 6.008 20.203 5.879 1 96.44 193 MET A C 1
ATOM 1498 O O . MET A 1 193 ? 6.375 19.281 6.605 1 96.44 193 MET A O 1
ATOM 1502 N N . GLY A 1 194 ? 6.633 20.609 4.766 1 97.88 194 GLY A N 1
ATOM 1503 C CA . GLY A 1 194 ? 7.922 20.016 4.449 1 97.88 194 GLY A CA 1
ATOM 1504 C C . GLY A 1 194 ? 8.961 20.219 5.535 1 97.88 194 GLY A C 1
ATOM 1505 O O . GLY A 1 194 ? 9.688 19.297 5.895 1 97.88 194 GLY A O 1
ATOM 1506 N N . LEU A 1 195 ? 9.023 21.453 6.035 1 98.19 195 LEU A N 1
ATOM 1507 C CA . LEU A 1 195 ? 9.977 21.766 7.094 1 98.19 195 LEU A CA 1
ATOM 1508 C C . LEU A 1 195 ? 9.68 20.953 8.352 1 98.19 195 LEU A C 1
ATOM 1510 O O . LEU A 1 195 ? 10.594 20.484 9.031 1 98.19 195 LEU A O 1
ATOM 1514 N N . LEU A 1 196 ? 8.398 20.781 8.672 1 98.25 196 LEU A N 1
ATOM 1515 C CA . LEU A 1 196 ? 8.023 19.953 9.805 1 98.25 196 LEU A CA 1
ATOM 1516 C C . LEU A 1 196 ? 8.414 18.5 9.57 1 98.25 196 LEU A C 1
ATOM 1518 O O . LEU A 1 196 ? 8.836 17.797 10.492 1 98.25 196 LEU A O 1
ATOM 1522 N N . ALA A 1 197 ? 8.305 18.047 8.336 1 98.56 197 ALA A N 1
ATOM 1523 C CA . ALA A 1 197 ? 8.703 16.672 7.984 1 98.56 197 ALA A CA 1
ATOM 1524 C C . ALA A 1 197 ? 10.203 16.484 8.133 1 98.56 197 ALA A C 1
ATOM 1526 O O . ALA A 1 197 ? 10.664 15.438 8.602 1 98.56 197 ALA A O 1
ATOM 1527 N N . ILE A 1 198 ? 10.961 17.531 7.684 1 98.62 198 ILE A N 1
ATOM 1528 C CA . ILE A 1 198 ? 12.398 17.484 7.891 1 98.62 198 ILE A CA 1
ATOM 1529 C C . ILE A 1 198 ? 12.703 17.344 9.383 1 98.62 198 ILE A C 1
ATOM 1531 O O . ILE A 1 198 ? 13.469 16.469 9.781 1 98.62 198 ILE A O 1
ATOM 1535 N N . ASP A 1 199 ? 12.078 18.172 10.203 1 98.12 199 ASP A N 1
ATOM 1536 C CA . ASP A 1 199 ? 12.328 18.156 11.641 1 98.12 199 ASP A CA 1
ATOM 1537 C C . ASP A 1 199 ? 12.008 16.781 12.242 1 98.12 199 ASP A C 1
ATOM 1539 O O . ASP A 1 199 ? 12.781 16.25 13.039 1 98.12 199 ASP A O 1
ATOM 1543 N N . TYR A 1 200 ? 10.906 16.188 11.852 1 98.12 200 TYR A N 1
ATOM 1544 C CA . TYR A 1 200 ? 10.5 14.883 12.367 1 98.12 200 TYR A CA 1
ATOM 1545 C C . TYR A 1 200 ? 11.422 13.781 11.867 1 98.12 200 TYR A C 1
ATOM 1547 O O . TYR A 1 200 ? 11.719 12.828 12.594 1 98.12 200 TYR A O 1
ATOM 1555 N N . ALA A 1 201 ? 11.875 13.844 10.625 1 98.38 201 ALA A N 1
ATOM 1556 C CA . ALA A 1 201 ? 12.82 12.875 10.078 1 98.38 201 ALA A CA 1
ATOM 1557 C C . ALA A 1 201 ? 14.125 12.867 10.875 1 98.38 201 ALA A C 1
ATOM 1559 O O . ALA A 1 201 ? 14.75 11.82 11.039 1 98.38 201 ALA A O 1
ATOM 1560 N N . LEU A 1 202 ? 14.5 14.039 11.375 1 97.31 202 LEU A N 1
ATOM 1561 C CA . LEU A 1 202 ? 15.773 14.18 12.07 1 97.31 202 LEU A CA 1
ATOM 1562 C C . LEU A 1 202 ? 15.641 13.797 13.539 1 97.31 202 LEU A C 1
ATOM 1564 O O . LEU A 1 202 ? 16.594 13.312 14.148 1 97.31 202 LEU A O 1
ATOM 1568 N N . HIS A 1 203 ? 14.383 13.969 14.109 1 95.88 203 HIS A N 1
ATOM 1569 C CA . HIS A 1 203 ? 14.297 13.914 15.57 1 95.88 203 HIS A CA 1
ATOM 1570 C C . HIS A 1 203 ? 13.219 12.938 16.016 1 95.88 203 HIS A C 1
ATOM 1572 O O . HIS A 1 203 ? 13.008 12.758 17.219 1 95.88 203 HIS A O 1
ATOM 1578 N N . GLY A 1 204 ? 12.547 12.383 15.062 1 93.62 204 GLY A N 1
ATOM 1579 C CA . GLY A 1 204 ? 11.555 11.367 15.391 1 93.62 204 GLY A CA 1
ATOM 1580 C C . GLY A 1 204 ? 12.172 10.055 15.844 1 93.62 204 GLY A C 1
ATOM 1581 O O . GLY A 1 204 ? 13.391 9.953 15.984 1 93.62 204 GLY A O 1
ATOM 1582 N N . PRO A 1 205 ? 11.305 9.078 16.109 1 94.06 205 PRO A N 1
ATOM 1583 C CA . PRO A 1 205 ? 11.773 7.816 16.688 1 94.06 205 PRO A CA 1
ATOM 1584 C C . PRO A 1 205 ? 12.562 6.969 15.695 1 94.06 205 PRO A C 1
ATOM 1586 O O . PRO A 1 205 ? 13.445 6.199 16.094 1 94.06 205 PRO A O 1
ATOM 1589 N N . LYS A 1 206 ? 12.203 6.949 14.445 1 95.19 206 LYS A N 1
ATOM 1590 C CA . LYS A 1 206 ? 12.922 6.285 13.359 1 95.19 206 LYS A CA 1
ATOM 1591 C C . LYS A 1 206 ? 13.586 7.305 12.438 1 95.19 206 LYS A C 1
ATOM 1593 O O . LYS A 1 206 ? 12.93 8.227 11.953 1 95.19 206 LYS A O 1
ATOM 1598 N N . LYS A 1 207 ? 14.906 7.098 12.164 1 97.06 207 LYS A N 1
ATOM 1599 C CA . LYS A 1 207 ? 15.633 8.094 11.383 1 97.06 207 LYS A CA 1
ATOM 1600 C C . LYS A 1 207 ? 16.203 7.473 10.109 1 97.06 207 LYS A C 1
ATOM 1602 O O . LYS A 1 207 ? 16.688 6.344 10.125 1 97.06 207 LYS A O 1
ATOM 1607 N N . PRO A 1 208 ? 16.062 8.141 9.016 1 98.38 208 PRO A N 1
ATOM 1608 C CA . PRO A 1 208 ? 16.828 7.723 7.832 1 98.38 208 PRO A CA 1
ATOM 1609 C C . PRO A 1 208 ? 18.328 7.977 7.98 1 98.38 208 PRO A C 1
ATOM 1611 O O . PRO A 1 208 ? 18.75 8.727 8.859 1 98.38 208 PRO A O 1
ATOM 1614 N N . SER A 1 209 ? 19.125 7.266 7.148 1 98.31 209 SER A N 1
ATOM 1615 C CA . SER A 1 209 ? 20.562 7.566 7.086 1 98.31 209 SER A CA 1
ATOM 1616 C C . SER A 1 209 ? 20.828 8.789 6.211 1 98.31 209 SER A C 1
ATOM 1618 O O . SER A 1 209 ? 21.719 9.586 6.508 1 98.31 209 SER A O 1
ATOM 1620 N N . THR A 1 210 ? 20.078 8.891 5.16 1 98.69 210 THR A N 1
ATOM 1621 C CA . THR A 1 210 ? 20.188 10.008 4.234 1 98.69 210 THR A CA 1
ATOM 1622 C C . THR A 1 210 ? 18.812 10.633 3.973 1 98.69 210 THR A C 1
ATOM 1624 O O . THR A 1 210 ? 17.828 9.922 3.795 1 98.69 210 THR A O 1
ATOM 1627 N N . LEU A 1 211 ? 18.734 11.938 4.051 1 98.88 211 LEU A N 1
ATOM 1628 C CA . LEU A 1 211 ? 17.531 12.703 3.734 1 98.88 211 LEU A CA 1
ATOM 1629 C C . LEU A 1 211 ? 17.812 13.703 2.617 1 98.88 211 LEU A C 1
ATOM 1631 O O . LEU A 1 211 ? 18.688 14.562 2.752 1 98.88 211 LEU A O 1
ATOM 1635 N N . VAL A 1 212 ? 17.125 13.547 1.478 1 98.94 212 VAL A N 1
ATOM 1636 C CA . VAL A 1 212 ? 17.266 14.477 0.358 1 98.94 212 VAL A CA 1
ATOM 1637 C C . VAL A 1 212 ? 15.984 15.312 0.23 1 98.94 212 VAL A C 1
ATOM 1639 O O . VAL A 1 212 ? 14.883 14.766 0.181 1 98.94 212 VAL A O 1
ATOM 1642 N N . VAL A 1 213 ? 16.109 16.625 0.217 1 98.88 213 VAL A N 1
ATOM 1643 C CA . VAL A 1 213 ? 15 17.562 0.121 1 98.88 213 VAL A CA 1
ATOM 1644 C C . VAL A 1 213 ? 15.133 18.406 -1.146 1 98.88 213 VAL A C 1
ATOM 1646 O O . VAL A 1 213 ? 16.203 18.938 -1.428 1 98.88 213 VAL A O 1
ATOM 1649 N N . THR A 1 214 ? 14.047 18.484 -1.896 1 98.88 214 THR A N 1
ATOM 1650 C CA . THR A 1 214 ? 14.133 19.266 -3.127 1 98.88 214 THR A CA 1
ATOM 1651 C C . THR A 1 214 ? 13.219 20.469 -3.062 1 98.88 214 THR A C 1
ATOM 1653 O O . THR A 1 214 ? 12.266 20.5 -2.283 1 98.88 214 THR A O 1
ATOM 1656 N N . ASP A 1 215 ? 13.461 21.484 -3.801 1 98.44 215 ASP A N 1
ATOM 1657 C CA . ASP A 1 215 ? 12.641 22.656 -4.113 1 98.44 215 ASP A CA 1
ATOM 1658 C C . ASP A 1 215 ? 13.195 23.406 -5.324 1 98.44 215 ASP A C 1
ATOM 1660 O O . ASP A 1 215 ? 14.305 23.125 -5.781 1 98.44 215 ASP A O 1
ATOM 1664 N N . VAL A 1 216 ? 12.383 24.219 -5.891 1 97.88 216 VAL A N 1
ATOM 1665 C CA . VAL A 1 216 ? 12.828 24.984 -7.043 1 97.88 216 VAL A CA 1
ATOM 1666 C C . VAL A 1 216 ? 13.367 26.344 -6.578 1 97.88 216 VAL A C 1
ATOM 1668 O O . VAL A 1 216 ? 13.938 27.094 -7.371 1 97.88 216 VAL A O 1
ATOM 1671 N N . ASN A 1 217 ? 13.203 26.672 -5.289 1 96.94 217 ASN A N 1
ATOM 1672 C CA . ASN A 1 217 ? 13.617 27.953 -4.734 1 96.94 217 ASN A CA 1
ATOM 1673 C C . ASN A 1 217 ? 14.891 27.812 -3.896 1 96.94 217 ASN A C 1
ATOM 1675 O O . ASN A 1 217 ? 14.844 27.297 -2.779 1 96.94 217 ASN A O 1
ATOM 1679 N N . GLN A 1 218 ? 15.992 28.391 -4.398 1 97.81 218 GLN A N 1
ATOM 1680 C CA . GLN A 1 218 ? 17.281 28.219 -3.732 1 97.81 218 GLN A CA 1
ATOM 1681 C C . GLN A 1 218 ? 17.281 28.922 -2.373 1 97.81 218 GLN A C 1
ATOM 1683 O O . GLN A 1 218 ? 17.875 28.406 -1.415 1 97.81 218 GLN A O 1
ATOM 1688 N N . ALA A 1 219 ? 16.641 30.062 -2.311 1 96.12 219 ALA A N 1
ATOM 1689 C CA . ALA A 1 219 ? 16.625 30.797 -1.051 1 96.12 219 ALA A CA 1
ATOM 1690 C C . ALA A 1 219 ? 15.938 29.984 0.048 1 96.12 219 ALA A C 1
ATOM 1692 O O . ALA A 1 219 ? 16.375 30 1.2 1 96.12 219 ALA A O 1
ATOM 1693 N N . LYS A 1 220 ? 14.891 29.297 -0.289 1 95.94 220 LYS A N 1
ATOM 1694 C CA . LYS A 1 220 ? 14.188 28.453 0.675 1 95.94 220 LYS A CA 1
ATOM 1695 C C . LYS A 1 220 ? 15.047 27.266 1.097 1 95.94 220 LYS A C 1
ATOM 1697 O O . LYS A 1 220 ? 15.078 26.906 2.275 1 95.94 220 LYS A O 1
ATOM 1702 N N . LEU A 1 221 ? 15.758 26.688 0.152 1 98.19 221 LEU A N 1
ATOM 1703 C CA . LEU A 1 221 ? 16.656 25.578 0.451 1 98.19 221 LEU A CA 1
ATOM 1704 C C . LEU A 1 221 ? 17.766 26.016 1.386 1 98.19 221 LEU A C 1
ATOM 1706 O O . LEU A 1 221 ? 18.109 25.312 2.34 1 98.19 221 LEU A O 1
ATOM 1710 N N . ASP A 1 222 ? 18.312 27.203 1.096 1 97.5 222 ASP A N 1
ATOM 1711 C CA . ASP A 1 222 ? 19.375 27.734 1.94 1 97.5 222 ASP A CA 1
ATOM 1712 C C . ASP A 1 222 ? 18.891 27.969 3.363 1 97.5 222 ASP A C 1
ATOM 1714 O O . ASP A 1 222 ? 19.594 27.688 4.332 1 97.5 222 ASP A O 1
ATOM 1718 N N . ARG A 1 223 ? 17.734 28.531 3.436 1 94.75 223 ARG A N 1
ATOM 1719 C CA . ARG A 1 223 ? 17.141 28.781 4.75 1 94.75 223 ARG A CA 1
ATOM 1720 C C . ARG A 1 223 ? 16.922 27.469 5.5 1 94.75 223 ARG A C 1
ATOM 1722 O O . ARG A 1 223 ? 17.25 27.359 6.688 1 94.75 223 ARG A O 1
ATOM 1729 N N . ALA A 1 224 ? 16.391 26.453 4.852 1 97.19 224 ALA A N 1
ATOM 1730 C CA . ALA A 1 224 ? 16.172 25.156 5.469 1 97.19 224 ALA A CA 1
ATOM 1731 C C . ALA A 1 224 ? 17.484 24.547 5.957 1 97.19 224 ALA A C 1
ATOM 1733 O O . ALA A 1 224 ? 17.547 24 7.062 1 97.19 224 ALA A O 1
ATOM 1734 N N . LYS A 1 225 ? 18.5 24.641 5.117 1 97.5 225 LYS A N 1
ATOM 1735 C CA . LYS A 1 225 ? 19.812 24.141 5.488 1 97.5 225 LYS A CA 1
ATOM 1736 C C . LYS A 1 225 ? 20.297 24.766 6.785 1 97.5 225 LYS A C 1
ATOM 1738 O O . LYS A 1 225 ? 20.875 24.078 7.641 1 97.5 225 LYS A O 1
ATOM 1743 N N . LYS A 1 226 ? 20.031 26 6.906 1 95.94 226 LYS A N 1
ATOM 1744 C CA . LYS A 1 226 ? 20.438 26.719 8.109 1 95.94 226 LYS A CA 1
ATOM 1745 C C . LYS A 1 226 ? 19.625 26.281 9.32 1 95.94 226 LYS A C 1
ATOM 1747 O O . LYS A 1 226 ? 20.141 26.203 10.43 1 95.94 226 LYS A O 1
ATOM 1752 N N . LEU A 1 227 ? 18.375 26.031 9.125 1 95.69 227 LEU A N 1
ATOM 1753 C CA . LEU A 1 227 ? 17.453 25.75 10.211 1 95.69 227 LEU A CA 1
ATOM 1754 C C . LEU A 1 227 ? 17.609 24.312 10.711 1 95.69 227 LEU A C 1
ATOM 1756 O O . LEU A 1 227 ? 17.25 24.016 11.852 1 95.69 227 LEU A O 1
ATOM 1760 N N . TYR A 1 228 ? 18.125 23.453 9.867 1 96.5 228 TYR A N 1
ATOM 1761 C CA . TYR A 1 228 ? 18.094 22.031 10.234 1 96.5 228 TYR A CA 1
ATOM 1762 C C . TYR A 1 228 ? 19.453 21.391 10.07 1 96.5 228 TYR A C 1
ATOM 1764 O O . TYR A 1 228 ? 19.625 20.469 9.273 1 96.5 228 TYR A O 1
ATOM 1772 N N . PRO A 1 229 ? 20.375 21.797 10.867 1 94.19 229 PRO A N 1
ATOM 1773 C CA . PRO A 1 229 ? 21.641 21.062 10.906 1 94.19 229 PRO A CA 1
ATOM 1774 C C . PRO A 1 229 ? 21.484 19.656 11.469 1 94.19 229 PRO A C 1
ATOM 1776 O O . PRO A 1 229 ? 20.562 19.391 12.242 1 94.19 229 PRO A O 1
ATOM 1779 N N . SER A 1 230 ? 22.266 18.703 11.016 1 94 230 SER A N 1
ATOM 1780 C CA . SER A 1 230 ? 22.172 17.344 11.516 1 94 230 SER A CA 1
ATOM 1781 C C . SER A 1 230 ? 23.531 16.688 11.602 1 94 230 SER A C 1
ATOM 1783 O O . SER A 1 230 ? 24.359 16.844 10.703 1 94 230 SER A O 1
ATOM 1785 N N . ASP A 1 231 ? 23.734 15.961 12.711 1 91 231 ASP A N 1
ATOM 1786 C CA . ASP A 1 231 ? 24.953 15.188 12.883 1 91 231 ASP A CA 1
ATOM 1787 C C . ASP A 1 231 ? 24.719 13.703 12.602 1 91 231 ASP A C 1
ATOM 1789 O O . ASP A 1 231 ? 25.656 12.945 12.383 1 91 231 ASP A O 1
ATOM 1793 N N . TRP A 1 232 ? 23.516 13.258 12.57 1 92.62 232 TRP A N 1
ATOM 1794 C CA . TRP A 1 232 ? 23.219 11.828 12.516 1 92.62 232 TRP A CA 1
ATOM 1795 C C . TRP A 1 232 ? 22.641 11.445 11.164 1 92.62 232 TRP A C 1
ATOM 1797 O O . TRP A 1 232 ? 22.844 10.328 10.688 1 92.62 232 TRP A O 1
ATOM 1807 N N . VAL A 1 233 ? 21.844 12.312 10.547 1 97.31 233 VAL A N 1
ATOM 1808 C CA . VAL A 1 233 ? 21.25 12.109 9.234 1 97.31 233 VAL A CA 1
ATOM 1809 C C . VAL A 1 233 ? 22 12.945 8.195 1 97.31 233 VAL A C 1
ATOM 1811 O O . VAL A 1 233 ? 22.25 14.133 8.406 1 97.31 233 VAL A O 1
ATOM 1814 N N . ASP A 1 234 ? 22.5 12.312 7.152 1 98.25 234 ASP A N 1
ATOM 1815 C CA . ASP A 1 234 ? 23.094 13.047 6.039 1 98.25 234 ASP A CA 1
ATOM 1816 C C . ASP A 1 234 ? 22.016 13.766 5.219 1 98.25 234 ASP A C 1
ATOM 1818 O O . ASP A 1 234 ? 21.406 13.164 4.332 1 98.25 234 ASP A O 1
ATOM 1822 N N . ILE A 1 235 ? 21.812 15.062 5.504 1 98.5 235 ILE A N 1
ATOM 1823 C CA . ILE A 1 235 ? 20.734 15.805 4.84 1 98.5 235 ILE A CA 1
ATOM 1824 C C . ILE A 1 235 ? 21.312 16.578 3.652 1 98.5 235 ILE A C 1
ATOM 1826 O O . ILE A 1 235 ? 22.344 17.25 3.773 1 98.5 235 ILE A O 1
ATOM 1830 N N . LYS A 1 236 ? 20.688 16.5 2.486 1 98.5 236 LYS A N 1
ATOM 1831 C CA . LYS A 1 236 ? 21.062 17.203 1.261 1 98.5 236 LYS A CA 1
ATOM 1832 C C . LYS A 1 236 ? 19.891 18 0.705 1 98.5 236 LYS A C 1
ATOM 1834 O O . LYS A 1 236 ? 18.766 17.531 0.68 1 98.5 236 LYS A O 1
ATOM 1839 N N . PHE A 1 237 ? 20.188 19.219 0.349 1 98.62 237 PHE A N 1
ATOM 1840 C CA . PHE A 1 237 ? 19.203 20.094 -0.273 1 98.62 237 PHE A CA 1
ATOM 1841 C C . PHE A 1 237 ? 19.516 20.297 -1.752 1 98.62 237 PHE A C 1
ATOM 1843 O O . PHE A 1 237 ? 20.594 20.766 -2.107 1 98.62 237 PHE A O 1
ATOM 1850 N N . VAL A 1 238 ? 18.547 19.891 -2.598 1 98.75 238 VAL A N 1
ATOM 1851 C CA . VAL A 1 238 ? 18.797 19.859 -4.035 1 98.75 238 VAL A CA 1
ATOM 1852 C C . VAL A 1 238 ? 17.859 20.844 -4.742 1 98.75 238 VAL A C 1
ATOM 1854 O O . VAL A 1 238 ? 16.641 20.703 -4.645 1 98.75 238 VAL A O 1
ATOM 1857 N N . ASN A 1 239 ? 18.406 21.828 -5.434 1 98.75 239 ASN A N 1
ATOM 1858 C CA . ASN A 1 239 ? 17.625 22.734 -6.277 1 98.75 239 ASN A CA 1
ATOM 1859 C C . ASN A 1 239 ? 17.297 22.109 -7.625 1 98.75 239 ASN A C 1
ATOM 1861 O O . ASN A 1 239 ? 18.203 21.812 -8.414 1 98.75 239 ASN A O 1
ATOM 1865 N N . VAL A 1 240 ? 16.047 21.891 -7.887 1 98.5 240 VAL A N 1
ATOM 1866 C CA . VAL A 1 240 ? 15.648 21.203 -9.109 1 98.5 240 VAL A CA 1
ATOM 1867 C C . VAL A 1 240 ? 15.062 22.203 -10.102 1 98.5 240 VAL A C 1
ATOM 1869 O O . VAL A 1 240 ? 14.406 21.812 -11.07 1 98.5 240 VAL A O 1
ATOM 1872 N N . ASN A 1 241 ? 15.25 23.484 -9.789 1 97.69 241 ASN A N 1
ATOM 1873 C CA . ASN A 1 241 ? 14.758 24.531 -10.688 1 97.69 241 ASN A CA 1
ATOM 1874 C C . ASN A 1 241 ? 15.359 24.391 -12.086 1 97.69 241 ASN A C 1
ATOM 1876 O O . ASN A 1 241 ? 16.562 24.141 -12.227 1 97.69 241 ASN A O 1
ATOM 1880 N N . ASN A 1 242 ? 14.539 24.484 -13.133 1 97.25 242 ASN A N 1
ATOM 1881 C CA . ASN A 1 242 ? 14.898 24.5 -14.547 1 97.25 242 ASN A CA 1
ATOM 1882 C C . ASN A 1 242 ? 15.562 23.188 -14.961 1 97.25 242 ASN A C 1
ATOM 1884 O O . ASN A 1 242 ? 16.328 23.156 -15.93 1 97.25 242 ASN A O 1
ATOM 1888 N N . LEU A 1 243 ? 15.469 22.141 -14.242 1 98.25 243 LEU A N 1
ATOM 1889 C CA . LEU A 1 243 ? 15.922 20.812 -14.641 1 98.25 243 LEU A CA 1
ATOM 1890 C C . LEU A 1 243 ? 14.789 20.016 -15.273 1 98.25 243 LEU A C 1
ATOM 1892 O O . LEU A 1 243 ? 13.648 20.078 -14.812 1 98.25 243 LEU A O 1
ATOM 1896 N N . SER A 1 244 ? 15.148 19.391 -16.375 1 98.19 244 SER A N 1
ATOM 1897 C CA . SER A 1 244 ? 14.203 18.438 -16.938 1 98.19 244 SER A CA 1
ATOM 1898 C C . SER A 1 244 ? 13.969 17.266 -15.977 1 98.19 244 SER A C 1
ATOM 1900 O O . SER A 1 244 ? 14.727 17.078 -15.023 1 98.19 244 SER A O 1
ATOM 1902 N N . LEU A 1 245 ? 12.969 16.5 -16.172 1 97.94 245 LEU A N 1
ATOM 1903 C CA . LEU A 1 245 ? 12.688 15.336 -15.328 1 97.94 245 LEU A CA 1
ATOM 1904 C C . LEU A 1 245 ? 13.852 14.352 -15.352 1 97.94 245 LEU A C 1
ATOM 1906 O O . LEU A 1 245 ? 14.203 13.773 -14.32 1 97.94 245 LEU A O 1
ATOM 1910 N N . ASP A 1 246 ? 14.445 14.125 -16.5 1 98 246 ASP A N 1
ATOM 1911 C CA . ASP A 1 246 ? 15.594 13.234 -16.609 1 98 246 ASP A CA 1
ATOM 1912 C C . ASP A 1 246 ? 16.781 13.758 -15.812 1 98 246 ASP A C 1
ATOM 1914 O O . ASP A 1 246 ? 17.484 12.992 -15.164 1 98 246 ASP A O 1
ATOM 1918 N N . GLU A 1 247 ? 16.953 15.031 -15.914 1 98.62 247 GLU A N 1
ATOM 1919 C CA . GLU A 1 247 ? 18.031 15.648 -15.148 1 98.62 247 GLU A CA 1
ATOM 1920 C C . GLU A 1 247 ? 17.766 15.562 -13.648 1 98.62 247 GLU A C 1
ATOM 1922 O O . GLU A 1 247 ? 18.688 15.336 -12.859 1 98.62 247 GLU A O 1
ATOM 1927 N N . GLN A 1 248 ? 16.547 15.82 -13.242 1 98.75 248 GLN A N 1
ATOM 1928 C CA . GLN A 1 248 ? 16.188 15.656 -11.836 1 98.75 248 GLN A CA 1
ATOM 1929 C C . GLN A 1 248 ? 16.469 14.234 -11.367 1 98.75 248 GLN A C 1
ATOM 1931 O O . GLN A 1 248 ? 17.031 14.031 -10.289 1 98.75 248 GLN A O 1
ATOM 1936 N N . LYS A 1 249 ? 16.062 13.227 -12.164 1 98.62 249 LYS A N 1
ATOM 1937 C CA . LYS A 1 249 ? 16.312 11.836 -11.82 1 98.62 249 LYS A CA 1
ATOM 1938 C C . LYS A 1 249 ? 17.812 11.594 -11.578 1 98.62 249 LYS A C 1
ATOM 1940 O O . LYS A 1 249 ? 18.188 10.953 -10.586 1 98.62 249 LYS A O 1
ATOM 1945 N N . GLU A 1 250 ? 18.609 12.102 -12.469 1 98.5 250 GLU A N 1
ATOM 1946 C CA . GLU A 1 250 ? 20.062 11.914 -12.375 1 98.5 250 GLU A CA 1
ATOM 1947 C C . GLU A 1 250 ? 20.609 12.531 -11.102 1 98.5 250 GLU A C 1
ATOM 1949 O O . GLU A 1 250 ? 21.375 11.891 -10.367 1 98.5 250 GLU A O 1
ATOM 1954 N N . VAL A 1 251 ? 20.281 13.797 -10.805 1 98.56 251 VAL A N 1
ATOM 1955 C CA . VAL A 1 251 ? 20.844 14.492 -9.648 1 98.56 251 VAL A CA 1
ATOM 1956 C C . VAL A 1 251 ? 20.344 13.844 -8.359 1 98.56 251 VAL A C 1
ATOM 1958 O O . VAL A 1 251 ? 21.078 13.781 -7.371 1 98.56 251 VAL A O 1
ATOM 1961 N N . LEU A 1 252 ? 19.125 13.344 -8.336 1 98.88 252 LEU A N 1
ATOM 1962 C CA . LEU A 1 252 ? 18.578 12.727 -7.137 1 98.88 252 LEU A CA 1
ATOM 1963 C C . LEU A 1 252 ? 19.188 11.352 -6.895 1 98.88 252 LEU A C 1
ATOM 1965 O O . LEU A 1 252 ? 19.391 10.953 -5.742 1 98.88 252 LEU A O 1
ATOM 1969 N N . LEU A 1 253 ? 19.469 10.594 -7.965 1 98.75 253 LEU A N 1
ATOM 1970 C CA . LEU A 1 253 ? 20.188 9.336 -7.805 1 98.75 253 LEU A CA 1
ATOM 1971 C C . LEU A 1 253 ? 21.625 9.578 -7.348 1 98.75 253 LEU A C 1
ATOM 1973 O O . LEU A 1 253 ? 22.141 8.859 -6.484 1 98.75 253 LEU A O 1
ATOM 1977 N N . ASP A 1 254 ? 22.266 10.609 -7.906 1 98.5 254 ASP A N 1
ATOM 1978 C CA . ASP A 1 254 ? 23.625 10.961 -7.516 1 98.5 254 ASP A CA 1
ATOM 1979 C C . ASP A 1 254 ? 23.688 11.312 -6.027 1 98.5 254 ASP A C 1
ATOM 1981 O O . ASP A 1 254 ? 24.688 11.008 -5.363 1 98.5 254 ASP A O 1
ATOM 1985 N N . ALA A 1 255 ? 22.688 11.93 -5.496 1 98.56 255 ALA A N 1
ATOM 1986 C CA . ALA A 1 255 ? 22.641 12.367 -4.102 1 98.56 255 ALA A CA 1
ATOM 1987 C C . ALA A 1 255 ? 22.734 11.18 -3.152 1 98.56 255 ALA A C 1
ATOM 1989 O O . ALA A 1 255 ? 23.062 11.336 -1.976 1 98.56 255 ALA A O 1
ATOM 1990 N N . VAL A 1 256 ? 22.422 10.016 -3.615 1 98.44 256 VAL A N 1
ATOM 1991 C CA . VAL A 1 256 ? 22.469 8.812 -2.785 1 98.44 256 VAL A CA 1
ATOM 1992 C C . VAL A 1 256 ? 23.375 7.773 -3.432 1 98.44 256 VAL A C 1
ATOM 1994 O O . VAL A 1 256 ? 23.125 6.57 -3.33 1 98.44 256 VAL A O 1
ATOM 1997 N N . ASP A 1 257 ? 24.312 8.164 -4.207 1 97.75 257 ASP A N 1
ATOM 1998 C CA . ASP A 1 257 ? 25.375 7.359 -4.797 1 97.75 257 ASP A CA 1
ATOM 1999 C C . ASP A 1 257 ? 24.812 6.301 -5.742 1 97.75 257 ASP A C 1
ATOM 2001 O O . ASP A 1 257 ? 25.266 5.152 -5.73 1 97.75 257 ASP A O 1
ATOM 2005 N N . GLY A 1 258 ? 23.828 6.664 -6.41 1 97.38 258 GLY A N 1
ATOM 2006 C CA . GLY A 1 258 ? 23.266 5.797 -7.438 1 97.38 258 GLY A CA 1
ATOM 2007 C C . GLY A 1 258 ? 22.219 4.84 -6.898 1 97.38 258 GLY A C 1
ATOM 2008 O O . GLY A 1 258 ? 21.578 4.125 -7.668 1 97.38 258 GLY A O 1
ATOM 2009 N N . ASN A 1 259 ? 22.141 4.918 -5.594 1 95.62 259 ASN A N 1
ATOM 2010 C CA . ASN A 1 259 ? 21.094 4.082 -5.004 1 95.62 259 ASN A CA 1
ATOM 2011 C C . ASN A 1 259 ? 19.719 4.738 -5.113 1 95.62 259 ASN A C 1
ATOM 2013 O O . ASN A 1 259 ? 19.609 5.918 -5.461 1 95.62 259 ASN A O 1
ATOM 2017 N N . GLY A 1 260 ? 18.656 4.09 -4.902 1 98 260 GLY A N 1
ATOM 2018 C CA . GLY A 1 260 ? 17.312 4.609 -4.883 1 98 260 GLY A CA 1
ATOM 2019 C C . GLY A 1 260 ? 16.844 5.031 -3.5 1 98 260 GLY A C 1
ATOM 2020 O O . GLY A 1 260 ? 17.672 5.211 -2.596 1 98 260 GLY A O 1
ATOM 2021 N N . TYR A 1 261 ? 15.625 5.273 -3.404 1 98.81 261 TYR A N 1
ATOM 2022 C CA . TYR A 1 261 ? 15.023 5.742 -2.16 1 98.81 261 TYR A CA 1
ATOM 2023 C C . TYR A 1 261 ? 14.07 4.699 -1.585 1 98.81 261 TYR A C 1
ATOM 2025 O O . TYR A 1 261 ? 13.336 4.047 -2.326 1 98.81 261 TYR A O 1
ATOM 2033 N N . ASP A 1 262 ? 14.094 4.547 -0.234 1 98.44 262 ASP A N 1
ATOM 2034 C CA . ASP A 1 262 ? 13.211 3.615 0.464 1 98.44 262 ASP A CA 1
ATOM 2035 C C . ASP A 1 262 ? 11.875 4.277 0.811 1 98.44 262 ASP A C 1
ATOM 2037 O O . ASP A 1 262 ? 10.844 3.607 0.873 1 98.44 262 ASP A O 1
ATOM 2041 N N . ASP A 1 263 ? 11.93 5.527 1.077 1 98.75 263 ASP A N 1
ATOM 2042 C CA . ASP A 1 263 ? 10.75 6.328 1.379 1 98.75 263 ASP A CA 1
ATOM 2043 C C . ASP A 1 263 ? 10.758 7.641 0.596 1 98.75 263 ASP A C 1
ATOM 2045 O O . ASP A 1 263 ? 11.789 8.305 0.506 1 98.75 263 ASP A O 1
ATOM 2049 N N . ALA A 1 264 ? 9.68 7.961 0.005 1 98.75 264 ALA A N 1
ATOM 2050 C CA . ALA A 1 264 ? 9.523 9.234 -0.696 1 98.75 264 ALA A CA 1
ATOM 2051 C C . ALA A 1 264 ? 8.211 9.914 -0.306 1 98.75 264 ALA A C 1
ATOM 2053 O O . ALA A 1 264 ? 7.184 9.258 -0.156 1 98.75 264 ALA A O 1
ATOM 2054 N N . PHE A 1 265 ? 8.258 11.227 -0.096 1 98.69 265 PHE A N 1
ATOM 2055 C CA . PHE A 1 265 ? 7.094 12.039 0.232 1 98.69 265 PHE A CA 1
ATOM 2056 C C . PHE A 1 265 ? 6.898 13.148 -0.798 1 98.69 265 PHE A C 1
ATOM 2058 O O . PHE A 1 265 ? 7.816 13.93 -1.054 1 98.69 265 PHE A O 1
ATOM 2065 N N . LEU A 1 266 ? 5.742 13.203 -1.359 1 98.31 266 LEU A N 1
ATOM 2066 C CA . LEU A 1 266 ? 5.359 14.312 -2.23 1 98.31 266 LEU A CA 1
ATOM 2067 C C . LEU A 1 266 ? 4.641 15.398 -1.439 1 98.31 266 LEU A C 1
ATOM 2069 O O . LEU A 1 266 ? 3.445 15.289 -1.163 1 98.31 266 LEU A O 1
ATOM 2073 N N . MET A 1 267 ? 5.367 16.484 -1.217 1 97.25 267 MET A N 1
ATOM 2074 C CA . MET A 1 267 ? 4.785 17.594 -0.473 1 97.25 267 MET A CA 1
ATOM 2075 C C . MET A 1 267 ? 4.086 18.578 -1.412 1 97.25 267 MET A C 1
ATOM 2077 O O . MET A 1 267 ? 3.637 19.641 -0.985 1 97.25 267 MET A O 1
ATOM 2081 N N . ILE A 1 268 ? 3.992 18.266 -2.658 1 94.31 268 ILE A N 1
ATOM 2082 C CA . ILE A 1 268 ? 3.307 19 -3.711 1 94.31 268 ILE A CA 1
ATOM 2083 C C . ILE A 1 268 ? 2.588 18.031 -4.645 1 94.31 268 ILE A C 1
ATOM 2085 O O . ILE A 1 268 ? 3.016 16.875 -4.805 1 94.31 268 ILE A O 1
ATOM 2089 N N . SER A 1 269 ? 1.521 18.453 -5.289 1 94.88 269 SER A N 1
ATOM 2090 C CA . SER A 1 269 ? 0.774 17.609 -6.211 1 94.88 269 SER A CA 1
ATOM 2091 C C . SER A 1 269 ? 1.077 17.969 -7.664 1 94.88 269 SER A C 1
ATOM 2093 O O . SER A 1 269 ? 0.368 18.781 -8.266 1 94.88 269 SER A O 1
ATOM 2095 N N . VAL A 1 270 ? 2.084 17.453 -8.141 1 96.38 270 VAL A N 1
ATOM 2096 C CA . VAL A 1 270 ? 2.498 17.594 -9.531 1 96.38 270 VAL A CA 1
ATOM 2097 C C . VAL A 1 270 ? 2.652 16.219 -10.172 1 96.38 270 VAL A C 1
ATOM 2099 O O . VAL A 1 270 ? 3.516 15.43 -9.766 1 96.38 270 VAL A O 1
ATOM 2102 N N . ALA A 1 271 ? 1.848 15.953 -11.188 1 97.25 271 ALA A N 1
ATOM 2103 C CA . ALA A 1 271 ? 1.699 14.602 -11.719 1 97.25 271 ALA A CA 1
ATOM 2104 C C . ALA A 1 271 ? 3.037 14.055 -12.203 1 97.25 271 ALA A C 1
ATOM 2106 O O . ALA A 1 271 ? 3.428 12.938 -11.844 1 97.25 271 ALA A O 1
ATOM 2107 N N . PRO A 1 272 ? 3.863 14.797 -12.992 1 98 272 PRO A N 1
ATOM 2108 C CA . PRO A 1 272 ? 5.148 14.266 -13.453 1 98 272 PRO A CA 1
ATOM 2109 C C . PRO A 1 272 ? 6.102 13.938 -12.305 1 98 272 PRO A C 1
ATOM 2111 O O . PRO A 1 272 ? 6.934 13.039 -12.43 1 98 272 PRO A O 1
ATOM 2114 N N . LEU A 1 273 ? 5.977 14.617 -11.195 1 98.31 273 LEU A N 1
ATOM 2115 C CA . LEU A 1 273 ? 6.863 14.375 -10.062 1 98.31 273 LEU A CA 1
ATOM 2116 C C . LEU A 1 273 ? 6.48 13.094 -9.336 1 98.31 273 LEU A C 1
ATOM 2118 O O . LEU A 1 273 ? 7.34 12.414 -8.773 1 98.31 273 LEU A O 1
ATOM 2122 N N . ALA A 1 274 ? 5.172 12.812 -9.352 1 98.19 274 ALA A N 1
ATOM 2123 C CA . ALA A 1 274 ? 4.762 11.523 -8.805 1 98.19 274 ALA A CA 1
ATOM 2124 C C . ALA A 1 274 ? 5.383 10.375 -9.594 1 98.19 274 ALA A C 1
ATOM 2126 O O . ALA A 1 274 ? 5.898 9.422 -9.016 1 98.19 274 ALA A O 1
ATOM 2127 N N . THR A 1 275 ? 5.328 10.477 -10.93 1 98.5 275 THR A N 1
ATOM 2128 C CA . THR A 1 275 ? 5.934 9.484 -11.805 1 98.5 275 THR A CA 1
ATOM 2129 C C . THR A 1 275 ? 7.441 9.398 -11.57 1 98.5 275 THR A C 1
ATOM 2131 O O . THR A 1 275 ? 8.008 8.305 -11.492 1 98.5 275 THR A O 1
ATOM 2134 N N . LEU A 1 276 ? 8.086 10.539 -11.461 1 98.69 276 LEU A N 1
ATOM 2135 C CA . LEU A 1 276 ? 9.516 10.578 -11.188 1 98.69 276 LEU A CA 1
ATOM 2136 C C . LEU A 1 276 ? 9.836 9.914 -9.852 1 98.69 276 LEU A C 1
ATOM 2138 O O . LEU A 1 276 ? 10.766 9.109 -9.773 1 98.69 276 LEU A O 1
ATOM 2142 N N . ALA A 1 277 ? 9.078 10.266 -8.805 1 98.69 277 ALA A N 1
ATOM 2143 C CA . ALA A 1 277 ? 9.312 9.68 -7.492 1 98.69 277 ALA A CA 1
ATOM 2144 C C . ALA A 1 277 ? 9.234 8.156 -7.547 1 98.69 277 ALA A C 1
ATOM 2146 O O . ALA A 1 277 ? 10.086 7.465 -6.973 1 98.69 277 ALA A O 1
ATOM 2147 N N . ASP A 1 278 ? 8.234 7.684 -8.242 1 98 278 ASP A N 1
ATOM 2148 C CA . ASP A 1 278 ? 8.086 6.242 -8.422 1 98 278 ASP A CA 1
ATOM 2149 C C . ASP A 1 278 ? 9.344 5.637 -9.047 1 98 278 ASP A C 1
ATOM 2151 O O . ASP A 1 278 ? 9.82 4.59 -8.602 1 98 278 ASP A O 1
ATOM 2155 N N . SER A 1 279 ? 9.875 6.266 -10.047 1 98.19 279 SER A N 1
ATOM 2156 C CA . SER A 1 279 ? 11.016 5.75 -10.797 1 98.19 279 SER A CA 1
ATOM 2157 C C . SER A 1 279 ? 12.281 5.746 -9.938 1 98.19 279 SER A C 1
ATOM 2159 O O . SER A 1 279 ? 13.273 5.105 -10.297 1 98.19 279 SER A O 1
ATOM 2161 N N . LEU A 1 280 ? 12.258 6.387 -8.789 1 98.69 280 LEU A N 1
ATOM 2162 C CA . LEU A 1 280 ? 13.445 6.539 -7.953 1 98.69 280 LEU A CA 1
ATOM 2163 C C . LEU A 1 280 ? 13.43 5.547 -6.797 1 98.69 280 LEU A C 1
ATOM 2165 O O . LEU A 1 280 ? 14.406 5.422 -6.062 1 98.69 280 LEU A O 1
ATOM 2169 N N . LEU A 1 281 ? 12.312 4.82 -6.617 1 98.25 281 LEU A N 1
ATOM 2170 C CA . LEU A 1 281 ? 12.148 3.963 -5.449 1 98.25 281 LEU A CA 1
ATOM 2171 C C . LEU A 1 281 ? 13.008 2.711 -5.566 1 98.25 281 LEU A C 1
ATOM 2173 O O . LEU A 1 281 ? 13.133 2.135 -6.648 1 98.25 281 LEU A O 1
ATOM 2177 N N . ASN A 1 282 ? 13.617 2.326 -4.457 1 96.81 282 ASN A N 1
ATOM 2178 C CA . ASN A 1 282 ? 14.203 1 -4.301 1 96.81 282 ASN A CA 1
ATOM 2179 C C . ASN A 1 282 ? 13.141 -0.089 -4.266 1 96.81 282 ASN A C 1
ATOM 2181 O O . ASN A 1 282 ? 11.953 0.203 -4.086 1 96.81 282 ASN A O 1
ATOM 2185 N N . PRO A 1 283 ? 13.539 -1.396 -4.535 1 92.62 283 PRO A N 1
ATOM 2186 C CA . PRO A 1 283 ? 12.609 -2.463 -4.168 1 92.62 283 PRO A CA 1
ATOM 2187 C C . PRO A 1 283 ? 12.07 -2.311 -2.746 1 92.62 283 PRO A C 1
ATOM 2189 O O . PRO A 1 283 ? 12.812 -1.93 -1.839 1 92.62 283 PRO A O 1
ATOM 2192 N N . ASP A 1 284 ? 10.797 -2.484 -2.602 1 93.25 284 ASP A N 1
ATOM 2193 C CA . ASP A 1 284 ? 10.094 -2.328 -1.329 1 93.25 284 ASP A CA 1
ATOM 2194 C C . ASP A 1 284 ? 10.008 -0.858 -0.926 1 93.25 284 ASP A C 1
ATOM 2196 O O . ASP A 1 284 ? 9.789 -0.542 0.245 1 93.25 284 ASP A O 1
ATOM 2200 N N . GLY A 1 285 ? 10.289 0.037 -1.894 1 96.12 285 GLY A N 1
ATOM 2201 C CA . GLY A 1 285 ? 10.148 1.459 -1.622 1 96.12 285 GLY A CA 1
ATOM 2202 C C . GLY A 1 285 ? 8.711 1.895 -1.452 1 96.12 285 GLY A C 1
ATOM 2203 O O . GLY A 1 285 ? 7.801 1.286 -2.023 1 96.12 285 GLY A O 1
ATOM 2204 N N . CYS A 1 286 ? 8.484 2.982 -0.733 1 96.75 286 CYS A N 1
ATOM 2205 C CA . CYS A 1 286 ? 7.145 3.475 -0.436 1 96.75 286 CYS A CA 1
ATOM 2206 C C . CYS A 1 286 ? 7.027 4.957 -0.763 1 96.75 286 CYS A C 1
ATOM 2208 O O . CYS A 1 286 ? 7.828 5.77 -0.293 1 96.75 286 CYS A O 1
ATOM 2210 N N . LEU A 1 287 ? 6.051 5.305 -1.602 1 97.88 287 LEU A N 1
ATOM 2211 C CA . LEU A 1 287 ? 5.758 6.684 -1.977 1 97.88 287 LEU A CA 1
ATOM 2212 C C . LEU A 1 287 ? 4.496 7.18 -1.278 1 97.88 287 LEU A C 1
ATOM 2214 O O . LEU A 1 287 ? 3.453 6.527 -1.332 1 97.88 287 LEU A O 1
ATOM 2218 N N . ASN A 1 288 ? 4.602 8.305 -0.629 1 97.38 288 ASN A N 1
ATOM 2219 C CA . ASN A 1 288 ? 3.48 8.922 0.069 1 97.38 288 ASN A CA 1
ATOM 2220 C C . ASN A 1 288 ? 3.014 10.195 -0.634 1 97.38 288 ASN A C 1
ATOM 2222 O O . ASN A 1 288 ? 3.77 11.164 -0.742 1 97.38 288 ASN A O 1
ATOM 2226 N N . GLN A 1 289 ? 1.78 10.188 -1.133 1 97.25 289 GLN A N 1
ATOM 2227 C CA . GLN A 1 289 ? 1.154 11.438 -1.563 1 97.25 289 GLN A CA 1
ATOM 2228 C C . GLN A 1 289 ? 0.654 12.242 -0.369 1 97.25 289 GLN A C 1
ATOM 2230 O O . GLN A 1 289 ? -0.502 12.109 0.037 1 97.25 289 GLN A O 1
ATOM 2235 N N . PHE A 1 290 ? 1.483 13.117 0.105 1 96.5 290 PHE A N 1
ATOM 2236 C CA . PHE A 1 290 ? 1.158 13.875 1.311 1 96.5 290 PHE A CA 1
ATOM 2237 C C . PHE A 1 290 ? 0.265 15.062 0.982 1 96.5 290 PHE A C 1
ATOM 2239 O O . PHE A 1 290 ? -0.744 15.289 1.652 1 96.5 290 PHE A O 1
ATOM 2246 N N . ALA A 1 291 ? 0.702 15.859 -0.014 1 94.44 291 ALA A N 1
ATOM 2247 C CA . ALA A 1 291 ? -0.076 17.031 -0.4 1 94.44 291 ALA A CA 1
ATOM 2248 C C . ALA A 1 291 ? -1.406 16.625 -1.027 1 94.44 291 ALA A C 1
ATOM 2250 O O . ALA A 1 291 ? -1.438 15.844 -1.978 1 94.44 291 ALA A O 1
ATOM 2251 N N . GLY A 1 292 ? -2.42 17.125 -0.563 1 91.44 292 GLY A N 1
ATOM 2252 C CA . GLY A 1 292 ? -3.729 16.828 -1.123 1 91.44 292 GLY A CA 1
ATOM 2253 C C . GLY A 1 292 ? -3.969 17.5 -2.465 1 91.44 292 GLY A C 1
ATOM 2254 O O . GLY A 1 292 ? -3.924 18.719 -2.572 1 91.44 292 GLY A O 1
ATOM 2255 N N . PRO A 1 293 ? -4.215 16.656 -3.477 1 90.75 293 PRO A N 1
ATOM 2256 C CA . PRO A 1 293 ? -4.512 17.266 -4.773 1 90.75 293 PRO A CA 1
ATOM 2257 C C . PRO A 1 293 ? -5.812 18.062 -4.77 1 90.75 293 PRO A C 1
ATOM 2259 O O . PRO A 1 293 ? -6.77 17.688 -4.086 1 90.75 293 PRO A O 1
ATOM 2262 N N . MET A 1 294 ? -5.875 19.125 -5.531 1 83.06 294 MET A N 1
ATOM 2263 C CA . MET A 1 294 ? -7.074 19.953 -5.637 1 83.06 294 MET A CA 1
ATOM 2264 C C . MET A 1 294 ? -8.102 19.312 -6.566 1 83.06 294 MET A C 1
ATOM 2266 O O . MET A 1 294 ? -9.297 19.359 -6.301 1 83.06 294 MET A O 1
ATOM 2270 N N . LYS A 1 295 ? -7.547 18.75 -7.625 1 89.56 295 LYS A N 1
ATOM 2271 C CA . LYS A 1 295 ? -8.438 18.156 -8.617 1 89.56 295 LYS A CA 1
ATOM 2272 C C . LYS A 1 295 ? -8.711 16.688 -8.305 1 89.56 295 LYS A C 1
ATOM 2274 O O . LYS A 1 295 ? -7.781 15.922 -8.031 1 89.56 295 LYS A O 1
ATOM 2279 N N . LYS A 1 296 ? -9.93 16.281 -8.469 1 91.25 296 LYS A N 1
ATOM 2280 C CA . LYS A 1 296 ? -10.352 14.922 -8.141 1 91.25 296 LYS A CA 1
ATOM 2281 C C . LYS A 1 296 ? -9.766 13.914 -9.133 1 91.25 296 LYS A C 1
ATOM 2283 O O . LYS A 1 296 ? -9.68 12.719 -8.836 1 91.25 296 LYS A O 1
ATOM 2288 N N . ASP A 1 297 ? -9.492 14.328 -10.305 1 95.12 297 ASP A N 1
ATOM 2289 C CA . ASP A 1 297 ? -8.953 13.438 -11.328 1 95.12 297 ASP A CA 1
ATOM 2290 C C . ASP A 1 297 ? -7.434 13.547 -11.406 1 95.12 297 ASP A C 1
ATOM 2292 O O . ASP A 1 297 ? -6.836 13.227 -12.438 1 95.12 297 ASP A O 1
ATOM 2296 N N . PHE A 1 298 ? -6.785 14.07 -10.352 1 96.88 298 PHE A N 1
ATOM 2297 C CA . PHE A 1 298 ? -5.332 14.148 -10.305 1 96.88 298 PHE A CA 1
ATOM 2298 C C . PHE A 1 298 ? -4.711 12.758 -10.422 1 96.88 298 PHE A C 1
ATOM 2300 O O . PHE A 1 298 ? -4.734 11.984 -9.461 1 96.88 298 PHE A O 1
ATOM 2307 N N . SER A 1 299 ? -4.07 12.484 -11.602 1 98 299 SER A N 1
ATOM 2308 C CA . SER A 1 299 ? -3.543 11.148 -11.891 1 98 299 SER A CA 1
ATOM 2309 C C . SER A 1 299 ? -2.094 11.219 -12.359 1 98 299 SER A C 1
ATOM 2311 O O . SER A 1 299 ? -1.638 12.266 -12.836 1 98 299 SER A O 1
ATOM 2313 N N . ALA A 1 300 ? -1.379 10.195 -12.125 1 98.06 300 ALA A N 1
ATOM 2314 C CA . ALA A 1 300 ? -0.003 10.047 -12.594 1 98.06 300 ALA A CA 1
ATOM 2315 C C . ALA A 1 300 ? 0.27 8.617 -13.055 1 98.06 300 ALA A C 1
ATOM 2317 O O . ALA A 1 300 ? -0.392 7.676 -12.609 1 98.06 300 ALA A O 1
ATOM 2318 N N . SER A 1 301 ? 1.187 8.5 -14.008 1 98.19 301 SER A N 1
ATOM 2319 C CA . SER A 1 301 ? 1.614 7.188 -14.484 1 98.19 301 SER A CA 1
ATOM 2320 C C . SER A 1 301 ? 2.594 6.539 -13.508 1 98.19 301 SER A C 1
ATOM 2322 O O . SER A 1 301 ? 3.562 7.168 -13.086 1 98.19 301 SER A O 1
ATOM 2324 N N . VAL A 1 302 ? 2.305 5.312 -13.078 1 97.94 302 VAL A N 1
ATOM 2325 C CA . VAL A 1 302 ? 3.234 4.605 -12.203 1 97.94 302 VAL A CA 1
ATOM 2326 C C . VAL A 1 302 ? 3.555 3.232 -12.789 1 97.94 302 VAL A C 1
ATOM 2328 O O . VAL A 1 302 ? 2.793 2.703 -13.602 1 97.94 302 VAL A O 1
ATOM 2331 N N . ASN A 1 303 ? 4.68 2.668 -12.453 1 98.12 303 ASN A N 1
ATOM 2332 C CA . ASN A 1 303 ? 5.211 1.438 -13.031 1 98.12 303 ASN A CA 1
ATOM 2333 C C . ASN A 1 303 ? 4.648 0.202 -12.336 1 98.12 303 ASN A C 1
ATOM 2335 O O . ASN A 1 303 ? 5.062 -0.134 -11.227 1 98.12 303 ASN A O 1
ATOM 2339 N N . PHE A 1 304 ? 3.785 -0.545 -12.984 1 97.62 304 PHE A N 1
ATOM 2340 C CA . PHE A 1 304 ? 3.141 -1.723 -12.414 1 97.62 304 PHE A CA 1
ATOM 2341 C C . PHE A 1 304 ? 4.078 -2.924 -12.453 1 97.62 304 PHE A C 1
ATOM 2343 O O . PHE A 1 304 ? 3.859 -3.908 -11.742 1 97.62 304 PHE A O 1
ATOM 2350 N N . TYR A 1 305 ? 5.09 -2.885 -13.312 1 96 305 TYR A N 1
ATOM 2351 C CA . TYR A 1 305 ? 6.145 -3.891 -13.234 1 96 305 TYR A CA 1
ATOM 2352 C C . TYR A 1 305 ? 6.832 -3.852 -11.875 1 96 305 TYR A C 1
ATOM 2354 O O . TYR A 1 305 ? 7.027 -4.891 -11.234 1 96 305 TYR A O 1
ATOM 2362 N N . ASN A 1 306 ? 7.133 -2.645 -11.375 1 95.38 306 ASN A N 1
ATOM 2363 C CA . ASN A 1 306 ? 7.785 -2.479 -10.086 1 95.38 306 ASN A CA 1
ATOM 2364 C C . ASN A 1 306 ? 6.852 -2.859 -8.938 1 95.38 306 ASN A C 1
ATOM 2366 O O . ASN A 1 306 ? 7.293 -3.418 -7.93 1 95.38 306 ASN A O 1
ATOM 2370 N N . ILE A 1 307 ? 5.555 -2.531 -9.062 1 95.31 307 ILE A N 1
ATOM 2371 C CA . ILE A 1 307 ? 4.586 -2.914 -8.039 1 95.31 307 ILE A CA 1
ATOM 2372 C C . ILE A 1 307 ? 4.562 -4.434 -7.891 1 95.31 307 ILE A C 1
ATOM 2374 O O . ILE A 1 307 ? 4.559 -4.953 -6.773 1 95.31 307 ILE A O 1
ATOM 2378 N N . HIS A 1 308 ? 4.648 -5.09 -9 1 92.94 308 HIS A N 1
ATOM 2379 C CA . HIS A 1 308 ? 4.555 -6.547 -8.992 1 92.94 308 HIS A CA 1
ATOM 2380 C C . HIS A 1 308 ? 5.863 -7.18 -8.539 1 92.94 308 HIS A C 1
ATOM 2382 O O . HIS A 1 308 ? 5.875 -8.016 -7.633 1 92.94 308 HIS A O 1
ATOM 2388 N N . TYR A 1 309 ? 7 -6.785 -9.133 1 89 309 TYR A N 1
ATOM 2389 C CA . TYR A 1 309 ? 8.25 -7.52 -8.945 1 89 309 TYR A CA 1
ATOM 2390 C C . TYR A 1 309 ? 9.078 -6.91 -7.824 1 89 309 TYR A C 1
ATOM 2392 O O . TYR A 1 309 ? 9.82 -7.613 -7.141 1 89 309 TYR A O 1
ATOM 2400 N N . ASN A 1 310 ? 8.961 -5.547 -7.66 1 90.31 310 ASN A N 1
ATOM 2401 C CA . ASN A 1 310 ? 9.797 -4.879 -6.664 1 90.31 310 ASN A CA 1
ATOM 2402 C C . ASN A 1 310 ? 9 -4.527 -5.414 1 90.31 310 ASN A C 1
ATOM 2404 O O . ASN A 1 310 ? 9.555 -4.031 -4.434 1 90.31 310 ASN A O 1
ATOM 2408 N N . PHE A 1 311 ? 7.711 -4.777 -5.434 1 90.75 311 PHE A N 1
ATOM 2409 C CA . PHE A 1 311 ? 6.828 -4.578 -4.289 1 90.75 311 PHE A CA 1
ATOM 2410 C C . PHE A 1 311 ? 6.824 -3.117 -3.852 1 90.75 311 PHE A C 1
ATOM 2412 O O . PHE A 1 311 ? 6.855 -2.822 -2.656 1 90.75 311 PHE A O 1
ATOM 2419 N N . THR A 1 312 ? 6.934 -2.219 -4.809 1 93.44 312 THR A N 1
ATOM 2420 C CA . THR A 1 312 ? 6.773 -0.812 -4.457 1 93.44 312 THR A CA 1
ATOM 2421 C C . THR A 1 312 ? 5.34 -0.52 -4.031 1 93.44 312 THR A C 1
ATOM 2423 O O . THR A 1 312 ? 4.414 -1.24 -4.414 1 93.44 312 THR A O 1
ATOM 2426 N N . HIS A 1 313 ? 5.148 0.562 -3.203 1 90.56 313 HIS A N 1
ATOM 2427 C CA . HIS A 1 313 ? 3.873 0.894 -2.576 1 90.56 313 HIS A CA 1
ATOM 2428 C C . HIS A 1 313 ? 3.59 2.391 -2.66 1 90.56 313 HIS A C 1
ATOM 2430 O O . HIS A 1 313 ? 4.52 3.197 -2.744 1 90.56 313 HIS A O 1
ATOM 2436 N N . PHE A 1 314 ? 2.314 2.633 -2.646 1 94.19 314 PHE A N 1
ATOM 2437 C CA . PHE A 1 314 ? 1.854 4.016 -2.613 1 94.19 314 PHE A CA 1
ATOM 2438 C C . PHE A 1 314 ? 0.843 4.227 -1.491 1 94.19 314 PHE A C 1
ATOM 2440 O O . PHE A 1 314 ? -0.11 3.455 -1.357 1 94.19 314 PHE A O 1
ATOM 2447 N N . VAL A 1 315 ? 1.095 5.18 -0.686 1 92.88 315 VAL A N 1
ATOM 2448 C CA . VAL A 1 315 ? 0.164 5.523 0.384 1 92.88 315 VAL A CA 1
ATOM 2449 C C . VAL A 1 315 ? -0.099 7.027 0.375 1 92.88 315 VAL A C 1
ATOM 2451 O O . VAL A 1 315 ? 0.593 7.781 -0.313 1 92.88 315 VAL A O 1
ATOM 2454 N N . GLY A 1 316 ? -1.079 7.383 0.992 1 92 316 GLY A N 1
ATOM 2455 C CA . GLY A 1 316 ? -1.417 8.773 1.255 1 92 316 GLY A CA 1
ATOM 2456 C C . GLY A 1 316 ? -2.146 8.977 2.57 1 92 316 GLY A C 1
ATOM 2457 O O . GLY A 1 316 ? -2.859 8.078 3.033 1 92 316 GLY A O 1
ATOM 2458 N N . THR A 1 317 ? -1.865 10.07 3.115 1 87.38 317 THR A N 1
ATOM 2459 C CA . THR A 1 317 ? -2.521 10.391 4.379 1 87.38 317 THR A CA 1
ATOM 2460 C C . THR A 1 317 ? -3.135 11.781 4.328 1 87.38 317 THR A C 1
ATOM 2462 O O . THR A 1 317 ? -2.504 12.727 3.848 1 87.38 317 THR A O 1
ATOM 2465 N N . SER A 1 318 ? -4.41 11.742 4.738 1 84.06 318 SER A N 1
ATOM 2466 C CA . SER A 1 318 ? -5.078 13.031 4.871 1 84.06 318 SER A CA 1
ATOM 2467 C C . SER A 1 318 ? -5.395 13.344 6.328 1 84.06 318 SER A C 1
ATOM 2469 O O . SER A 1 318 ? -6.457 12.977 6.832 1 84.06 318 SER A O 1
ATOM 2471 N N . GLY A 1 319 ? -4.398 13.891 7.09 1 86.88 319 GLY A N 1
ATOM 2472 C CA . GLY A 1 319 ? -4.617 14.273 8.477 1 86.88 319 GLY A CA 1
ATOM 2473 C C . GLY A 1 319 ? -4.094 13.258 9.469 1 86.88 319 GLY A C 1
ATOM 2474 O O . GLY A 1 319 ? -3.646 12.172 9.078 1 86.88 319 GLY A O 1
ATOM 2475 N N . GLY A 1 320 ? -4.043 13.656 10.711 1 90.19 320 GLY A N 1
ATOM 2476 C CA . GLY A 1 320 ? -3.65 12.781 11.805 1 90.19 320 GLY A CA 1
ATOM 2477 C C . GLY A 1 320 ? -4.824 12.297 12.633 1 90.19 320 GLY A C 1
ATOM 2478 O O . GLY A 1 320 ? -5.98 12.586 12.312 1 90.19 320 GLY A O 1
ATOM 2479 N N . ASP A 1 321 ? -4.527 11.438 13.602 1 90.88 321 ASP A N 1
ATOM 2480 C CA . ASP A 1 321 ? -5.527 10.992 14.57 1 90.88 321 ASP A CA 1
ATOM 2481 C C . ASP A 1 321 ? -5.152 11.422 15.984 1 90.88 321 ASP A C 1
ATOM 2483 O O . ASP A 1 321 ? -4.191 12.172 16.172 1 90.88 321 ASP A O 1
ATOM 2487 N N . ALA A 1 322 ? -5.988 11.078 16.938 1 93.44 322 ALA A N 1
ATOM 2488 C CA . ALA A 1 322 ? -5.797 11.523 18.312 1 93.44 322 ALA A CA 1
ATOM 2489 C C . ALA A 1 322 ? -4.449 11.062 18.859 1 93.44 322 ALA A C 1
ATOM 2491 O O . ALA A 1 322 ? -3.787 11.789 19.609 1 93.44 322 ALA A O 1
ATOM 2492 N N . ASP A 1 323 ? -4.023 9.875 18.469 1 93.31 323 ASP A N 1
ATOM 2493 C CA . ASP A 1 323 ? -2.732 9.375 18.938 1 93.31 323 ASP A CA 1
ATOM 2494 C C . ASP A 1 323 ? -1.583 10.172 18.328 1 93.31 323 ASP A C 1
ATOM 2496 O O . ASP A 1 323 ? -0.591 10.453 19 1 93.31 323 ASP A O 1
ATOM 2500 N N . ASN A 1 324 ? -1.693 10.484 17.031 1 94.62 324 ASN A N 1
ATOM 2501 C CA . ASN A 1 324 ? -0.69 11.312 16.375 1 94.62 324 ASN A CA 1
ATOM 2502 C C . ASN A 1 324 ? -0.588 12.688 17.031 1 94.62 324 ASN A C 1
ATOM 2504 O O . ASN A 1 324 ? 0.513 13.203 17.234 1 94.62 324 ASN A O 1
ATOM 2508 N N . GLU A 1 325 ? -1.744 13.273 17.344 1 96.31 325 GLU A N 1
ATOM 2509 C CA . GLU A 1 325 ? -1.787 14.578 18 1 96.31 325 GLU A CA 1
ATOM 2510 C C . GLU A 1 325 ? -1.134 14.523 19.391 1 96.31 325 GLU A C 1
ATOM 2512 O O . GLU A 1 325 ? -0.392 15.43 19.766 1 96.31 325 GLU A O 1
ATOM 2517 N N . ALA A 1 326 ? -1.438 13.516 20.125 1 97.25 326 ALA A N 1
ATOM 2518 C CA . ALA A 1 326 ? -0.836 13.344 21.453 1 97.25 326 ALA A CA 1
ATOM 2519 C C . ALA A 1 326 ? 0.68 13.211 21.344 1 97.25 326 ALA A C 1
ATOM 2521 O O . ALA A 1 326 ? 1.416 13.773 22.156 1 97.25 326 ALA A O 1
ATOM 2522 N N . GLU A 1 327 ? 1.127 12.469 20.359 1 96.81 327 GLU A N 1
ATOM 2523 C CA . GLU A 1 327 ? 2.564 12.328 20.141 1 96.81 327 GLU A CA 1
ATOM 2524 C C . GLU A 1 327 ? 3.195 13.664 19.75 1 96.81 327 GLU A C 1
ATOM 2526 O O . GLU A 1 327 ? 4.27 14.008 20.25 1 96.81 327 GLU A O 1
ATOM 2531 N N . ALA A 1 328 ? 2.562 14.359 18.859 1 98.06 328 ALA A N 1
ATOM 2532 C CA . ALA A 1 328 ? 3.045 15.688 18.484 1 98.06 328 ALA A CA 1
ATOM 2533 C C . ALA A 1 328 ? 3.164 16.594 19.703 1 98.06 328 ALA A C 1
ATOM 2535 O O . ALA A 1 328 ? 4.195 17.234 19.906 1 98.06 328 ALA A O 1
ATOM 2536 N N . ALA A 1 329 ? 2.094 16.594 20.516 1 98.5 329 ALA A N 1
ATOM 2537 C CA . ALA A 1 329 ? 2.07 17.422 21.719 1 98.5 329 ALA A CA 1
ATOM 2538 C C . ALA A 1 329 ? 3.232 17.078 22.641 1 98.5 329 ALA A C 1
ATOM 2540 O O . ALA A 1 329 ? 3.896 17.969 23.172 1 98.5 329 ALA A O 1
ATOM 2541 N N . LYS A 1 330 ? 3.484 15.844 22.766 1 98.12 330 LYS A N 1
ATOM 2542 C CA . LYS A 1 330 ? 4.562 15.375 23.625 1 98.12 330 LYS A CA 1
ATOM 2543 C C . LYS A 1 330 ? 5.926 15.797 23.094 1 98.12 330 LYS A C 1
ATOM 2545 O O . LYS A 1 330 ? 6.734 16.375 23.812 1 98.12 330 LYS A O 1
ATOM 2550 N N . LEU A 1 331 ? 6.203 15.539 21.844 1 98 331 LEU A N 1
ATOM 2551 C CA . LEU A 1 331 ? 7.496 15.828 21.234 1 98 331 LEU A CA 1
ATOM 2552 C C . LEU A 1 331 ? 7.785 17.328 21.25 1 98 331 LEU A C 1
ATOM 2554 O O . LEU A 1 331 ? 8.922 17.734 21.5 1 98 331 LEU A O 1
ATOM 2558 N N . ILE A 1 332 ? 6.766 18.109 21.016 1 98.12 332 ILE A N 1
ATOM 2559 C CA . ILE A 1 332 ? 6.918 19.562 21 1 98.12 332 ILE A CA 1
ATOM 2560 C C . ILE A 1 332 ? 7.16 20.062 22.422 1 98.12 332 ILE A C 1
ATOM 2562 O O . ILE A 1 332 ? 8.062 20.875 22.656 1 98.12 332 ILE A O 1
ATOM 2566 N N . ALA A 1 333 ? 6.398 19.547 23.375 1 98 333 ALA A N 1
ATOM 2567 C CA . ALA A 1 333 ? 6.551 19.953 24.766 1 98 333 ALA A CA 1
ATOM 2568 C C . ALA A 1 333 ? 7.934 19.594 25.297 1 98 333 ALA A C 1
ATOM 2570 O O . ALA A 1 333 ? 8.508 20.328 26.109 1 98 333 ALA A O 1
ATOM 2571 N N . GLU A 1 334 ? 8.445 18.5 24.797 1 97.5 334 GLU A N 1
ATOM 2572 C CA . GLU A 1 334 ? 9.758 18.016 25.234 1 97.5 334 GLU A CA 1
ATOM 2573 C C . GLU A 1 334 ? 10.875 18.703 24.438 1 97.5 334 GLU A C 1
ATOM 2575 O O . GLU A 1 334 ? 12.055 18.391 24.625 1 97.5 334 GLU A O 1
ATOM 2580 N N . LYS A 1 335 ? 10.57 19.547 23.562 1 96.69 335 LYS A N 1
ATOM 2581 C CA . LYS A 1 335 ? 11.492 20.344 22.75 1 96.69 335 LYS A CA 1
ATOM 2582 C C . LYS A 1 335 ? 12.32 19.469 21.828 1 96.69 335 LYS A C 1
ATOM 2584 O O . LYS A 1 335 ? 13.422 19.844 21.422 1 96.69 335 LYS A O 1
ATOM 2589 N N . LYS A 1 336 ? 11.766 18.328 21.516 1 96 336 LYS A N 1
ATOM 2590 C CA . LYS A 1 336 ? 12.398 17.484 20.516 1 96 336 LYS A CA 1
ATOM 2591 C C . LYS A 1 336 ? 12.148 18 19.094 1 96 336 LYS A C 1
ATOM 2593 O O . LYS A 1 336 ? 12.945 17.766 18.188 1 96 336 LYS A O 1
ATOM 2598 N N . LEU A 1 337 ? 11.07 18.719 18.922 1 96.75 337 LEU A N 1
ATOM 2599 C CA . LEU A 1 337 ? 10.758 19.422 17.688 1 96.75 337 LEU A CA 1
ATOM 2600 C C . LEU A 1 337 ? 10.672 20.922 17.938 1 96.75 337 LEU A C 1
ATOM 2602 O O . LEU A 1 337 ? 10.117 21.359 18.938 1 96.75 337 LEU A O 1
ATOM 2606 N N . ASP A 1 338 ? 11.234 21.656 17.094 1 95.88 338 ASP A N 1
ATOM 2607 C CA . ASP A 1 338 ? 11.117 23.109 17.156 1 95.88 338 ASP A CA 1
ATOM 2608 C C . ASP A 1 338 ? 10.211 23.641 16.047 1 95.88 338 ASP A C 1
ATOM 2610 O O . ASP A 1 338 ? 10.68 23.938 14.945 1 95.88 338 ASP A O 1
ATOM 2614 N N . VAL A 1 339 ? 8.984 23.875 16.375 1 97.88 339 VAL A N 1
ATOM 2615 C CA . VAL A 1 339 ? 7.965 24.172 15.375 1 97.88 339 VAL A CA 1
ATOM 2616 C C . VAL A 1 339 ? 7.953 25.672 15.078 1 97.88 339 VAL A C 1
ATOM 2618 O O . VAL A 1 339 ? 7.234 26.141 14.188 1 97.88 339 VAL A O 1
ATOM 2621 N N . SER A 1 340 ? 8.766 26.484 15.797 1 97.75 340 SER A N 1
ATOM 2622 C CA . SER A 1 340 ? 8.82 27.922 15.547 1 97.75 340 SER A CA 1
ATOM 2623 C C . SER A 1 340 ? 9.359 28.219 14.156 1 97.75 340 SER A C 1
ATOM 2625 O O . SER A 1 340 ? 9.047 29.266 13.57 1 97.75 340 SER A O 1
ATOM 2627 N N . LYS A 1 341 ? 10.07 27.281 13.586 1 97.31 341 LYS A N 1
ATOM 2628 C CA . LYS A 1 341 ? 10.797 27.438 12.336 1 97.31 341 LYS A CA 1
ATOM 2629 C C . LYS A 1 341 ? 9.844 27.609 11.156 1 97.31 341 LYS A C 1
ATOM 2631 O O . LYS A 1 341 ? 10.25 28.062 10.078 1 97.31 341 LYS A O 1
ATOM 2636 N N . VAL A 1 342 ? 8.562 27.328 11.383 1 97.88 342 VAL A N 1
ATOM 2637 C CA . VAL A 1 342 ? 7.664 27.344 10.227 1 97.88 342 VAL A CA 1
ATOM 2638 C C . VAL A 1 342 ? 6.781 28.578 10.273 1 97.88 342 VAL A C 1
ATOM 2640 O O . VAL A 1 342 ? 6.031 28.859 9.336 1 97.88 342 VAL A O 1
ATOM 2643 N N . ILE A 1 343 ? 6.801 29.375 11.328 1 98.31 343 ILE A N 1
ATOM 2644 C CA . ILE A 1 343 ? 5.953 30.562 11.469 1 98.31 343 ILE A CA 1
ATOM 2645 C C . ILE A 1 343 ? 6.59 31.734 10.742 1 98.31 343 ILE A C 1
ATOM 2647 O O . ILE A 1 343 ? 7.746 32.094 11 1 98.31 343 ILE A O 1
ATOM 2651 N N . THR A 1 344 ? 5.852 32.375 9.844 1 97.56 344 THR A N 1
ATOM 2652 C CA . THR A 1 344 ? 6.395 33.531 9.133 1 97.56 344 THR A CA 1
ATOM 2653 C C . THR A 1 344 ? 5.535 34.75 9.375 1 97.56 344 THR A C 1
ATOM 2655 O O . THR A 1 344 ? 5.984 35.875 9.141 1 97.56 344 THR A O 1
ATOM 2658 N N . HIS A 1 345 ? 4.301 34.562 9.719 1 98.44 345 HIS A N 1
ATOM 2659 C CA . HIS A 1 345 ? 3.381 35.656 9.969 1 98.44 345 HIS A CA 1
ATOM 2660 C C . HIS A 1 345 ? 2.621 35.469 11.273 1 98.44 345 HIS A C 1
ATOM 2662 O O . HIS A 1 345 ? 2.322 34.344 11.656 1 98.44 345 HIS A O 1
ATOM 2668 N N . VAL A 1 346 ? 2.326 36.562 11.914 1 98.75 346 VAL A N 1
ATOM 2669 C CA . VAL A 1 346 ? 1.48 36.562 13.102 1 98.75 346 VAL A CA 1
ATOM 2670 C C . VAL A 1 346 ? 0.456 37.688 12.992 1 98.75 346 VAL A C 1
ATOM 2672 O O . VAL A 1 346 ? 0.75 38.75 12.445 1 98.75 346 VAL A O 1
ATOM 2675 N N . MET A 1 347 ? -0.753 37.469 13.516 1 98.75 347 MET A N 1
ATOM 2676 C CA . MET A 1 347 ? -1.801 38.469 13.398 1 98.75 347 MET A CA 1
ATOM 2677 C C . MET A 1 347 ? -2.848 38.312 14.492 1 98.75 347 MET A C 1
ATOM 2679 O O . MET A 1 347 ? -2.826 37.312 15.227 1 98.75 347 MET A O 1
ATOM 2683 N N . GLY A 1 348 ? -3.695 39.281 14.617 1 98.62 348 GLY A N 1
ATOM 2684 C CA . GLY A 1 348 ? -4.898 39.156 15.422 1 98.62 348 GLY A CA 1
ATOM 2685 C C . GLY A 1 348 ? -6.082 38.625 14.648 1 98.62 348 GLY A C 1
ATOM 2686 O O . GLY A 1 348 ? -6.008 38.438 13.43 1 98.62 348 GLY A O 1
ATOM 2687 N N . LEU A 1 349 ? -7.129 38.344 15.367 1 98.62 349 LEU A N 1
ATOM 2688 C CA . LEU A 1 349 ? -8.328 37.781 14.773 1 98.62 349 LEU A CA 1
ATOM 2689 C C . LEU A 1 349 ? -8.891 38.688 13.68 1 98.62 349 LEU A C 1
ATOM 2691 O O . LEU A 1 349 ? -9.453 38.188 12.695 1 98.62 349 LEU A O 1
ATOM 2695 N N . ASN A 1 350 ? -8.672 39.969 13.82 1 97.88 350 ASN A N 1
ATOM 2696 C CA . ASN A 1 350 ? -9.234 40.969 12.906 1 97.88 350 ASN A CA 1
ATOM 2697 C C . ASN A 1 350 ? -8.703 40.781 11.484 1 97.88 350 ASN A C 1
ATOM 2699 O O . ASN A 1 350 ? -9.344 41.188 10.516 1 97.88 350 ASN A O 1
ATOM 2703 N N . ASP A 1 351 ? -7.559 40.188 11.297 1 97.88 351 ASP A N 1
ATOM 2704 C CA . ASP A 1 351 ? -6.938 40.062 9.984 1 97.88 351 ASP A CA 1
ATOM 2705 C C . ASP A 1 351 ? -7.078 38.625 9.453 1 97.88 351 ASP A C 1
ATOM 2707 O O . ASP A 1 351 ? -6.586 38.312 8.367 1 97.88 351 ASP A O 1
ATOM 2711 N N . ALA A 1 352 ? -7.738 37.75 10.172 1 98.12 352 ALA A N 1
ATOM 2712 C CA . ALA A 1 352 ? -7.777 36.344 9.836 1 98.12 352 ALA A CA 1
ATOM 2713 C C . ALA A 1 352 ? -8.602 36.094 8.578 1 98.12 352 ALA A C 1
ATOM 2715 O O . ALA A 1 352 ? -8.25 35.25 7.758 1 98.12 352 ALA A O 1
ATOM 2716 N N . ALA A 1 353 ? -9.695 36.812 8.398 1 98.06 353 ALA A N 1
ATOM 2717 C CA . ALA A 1 353 ? -10.555 36.625 7.234 1 98.06 353 ALA A CA 1
ATOM 2718 C C . ALA A 1 353 ? -9.812 36.938 5.941 1 98.06 353 ALA A C 1
ATOM 2720 O O . ALA A 1 353 ? -9.789 36.125 5.016 1 98.06 353 ALA A O 1
ATOM 2721 N N . GLU A 1 354 ? -9.258 38.125 5.891 1 97.5 354 GLU A N 1
ATOM 2722 C CA . GLU A 1 354 ? -8.523 38.562 4.711 1 97.5 354 GLU A CA 1
ATOM 2723 C C . GLU A 1 354 ? -7.352 37.625 4.414 1 97.5 354 GLU A C 1
ATOM 2725 O O . GLU A 1 354 ? -7.109 37.281 3.258 1 97.5 354 GLU A O 1
ATOM 2730 N N . THR A 1 355 ? -6.625 37.25 5.43 1 97.94 355 THR A N 1
ATOM 2731 C CA . THR A 1 355 ? -5.469 36.375 5.254 1 97.94 355 THR A CA 1
ATOM 2732 C C . THR A 1 355 ? -5.898 35.031 4.742 1 97.94 355 THR A C 1
ATOM 2734 O O . THR A 1 355 ? -5.254 34.438 3.852 1 97.94 355 THR A O 1
ATOM 2737 N N . THR A 1 356 ? -6.996 34.406 5.305 1 97.44 356 THR A N 1
ATOM 2738 C CA . THR A 1 356 ? -7.508 33.125 4.844 1 97.44 356 THR A CA 1
ATOM 2739 C C . THR A 1 356 ? -7.895 33.188 3.369 1 97.44 356 THR A C 1
ATOM 2741 O O . THR A 1 356 ? -7.539 32.312 2.59 1 97.44 356 THR A O 1
ATOM 2744 N N . MET A 1 357 ? -8.477 34.281 2.943 1 96.75 357 MET A N 1
ATOM 2745 C CA . MET A 1 357 ? -9 34.438 1.589 1 96.75 357 MET A CA 1
ATOM 2746 C C . MET A 1 357 ? -7.863 34.594 0.586 1 96.75 357 MET A C 1
ATOM 2748 O O . MET A 1 357 ? -8.016 34.281 -0.594 1 96.75 357 MET A O 1
ATOM 2752 N N . ASN A 1 358 ? -6.688 35.031 1.056 1 96.12 358 ASN A N 1
ATOM 2753 C CA . ASN A 1 358 ? -5.605 35.375 0.141 1 96.12 358 ASN A CA 1
ATOM 2754 C C . ASN A 1 358 ? -4.344 34.562 0.44 1 96.12 358 ASN A C 1
ATOM 2756 O O . ASN A 1 358 ? -3.244 34.969 0.051 1 96.12 358 ASN A O 1
ATOM 2760 N N . GLN A 1 359 ? -4.473 33.5 1.172 1 93.44 359 GLN A N 1
ATOM 2761 C CA . GLN A 1 359 ? -3.348 32.719 1.651 1 93.44 359 GLN A CA 1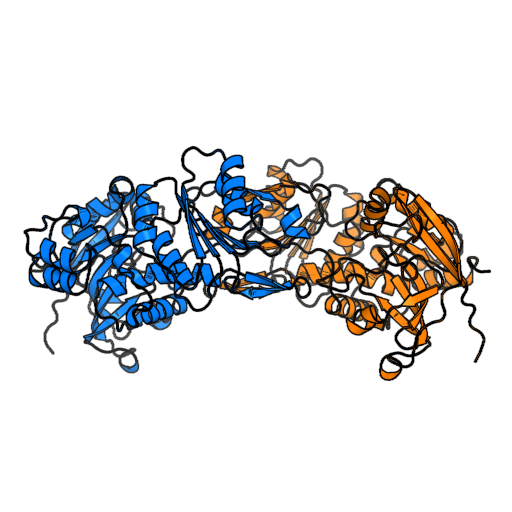
ATOM 2762 C C . GLN A 1 359 ? -2.391 32.375 0.513 1 93.44 359 GLN A C 1
ATOM 2764 O O . GLN A 1 359 ? -1.175 32.531 0.651 1 93.44 359 GLN A O 1
ATOM 2769 N N . PRO A 1 360 ? -2.807 31.906 -0.721 1 88.06 360 PRO A N 1
ATOM 2770 C CA . PRO A 1 360 ? -1.884 31.547 -1.801 1 88.06 360 PRO A CA 1
ATOM 2771 C C . PRO A 1 360 ? -1.026 32.719 -2.258 1 88.06 360 PRO A C 1
ATOM 2773 O O . PRO A 1 360 ? 0.141 32.531 -2.613 1 88.06 360 PRO A O 1
ATOM 2776 N N . GLU A 1 361 ? -1.556 33.875 -2.213 1 93 361 GLU A N 1
ATOM 2777 C CA . GLU A 1 361 ? -0.865 35.094 -2.688 1 93 361 GLU A CA 1
ATOM 2778 C C . GLU A 1 361 ? 0.112 35.594 -1.64 1 93 361 GLU A C 1
ATOM 2780 O O . GLU A 1 361 ? 1.147 36.188 -1.981 1 93 361 GLU A O 1
ATOM 2785 N N . ILE A 1 362 ? -0.234 35.438 -0.389 1 92.75 362 ILE A N 1
ATOM 2786 C CA . ILE A 1 362 ? 0.598 35.938 0.698 1 92.75 362 ILE A CA 1
ATOM 2787 C C . ILE A 1 362 ? 1.893 35.156 0.774 1 92.75 362 ILE A C 1
ATOM 2789 O O . ILE A 1 362 ? 2.965 35.688 1.021 1 92.75 362 ILE A O 1
ATOM 2793 N N . GLY A 1 363 ? 1.806 33.875 0.521 1 88.38 363 GLY A N 1
ATOM 2794 C CA . GLY A 1 363 ? 2.973 33.031 0.552 1 88.38 363 GLY A CA 1
ATOM 2795 C C . GLY A 1 363 ? 3.561 32.844 1.941 1 88.38 363 GLY A C 1
ATOM 2796 O O . GLY A 1 363 ? 2.852 33 2.941 1 88.38 363 GLY A O 1
ATOM 2797 N N . GLY A 1 364 ? 4.84 32.469 2.055 1 90.38 364 GLY A N 1
ATOM 2798 C CA . GLY A 1 364 ? 5.5 32.219 3.33 1 90.38 364 GLY A CA 1
ATOM 2799 C C . GLY A 1 364 ? 5.109 30.922 3.979 1 90.38 364 GLY A C 1
ATOM 2800 O O . GLY A 1 364 ? 4.637 30 3.303 1 90.38 364 GLY A O 1
ATOM 2801 N N . GLY A 1 365 ? 5.453 30.797 5.312 1 94.44 365 GLY A N 1
ATOM 2802 C CA . GLY A 1 365 ? 5.129 29.625 6.094 1 94.44 365 GLY A CA 1
ATOM 2803 C C . GLY A 1 365 ? 3.795 29.719 6.809 1 94.44 365 GLY A C 1
ATOM 2804 O O . GLY A 1 365 ? 2.805 30.156 6.223 1 94.44 365 GLY A O 1
ATOM 2805 N N . LYS A 1 366 ? 3.758 29.312 7.973 1 97.88 366 LYS A N 1
ATOM 2806 C CA . LYS A 1 366 ? 2.541 29.312 8.781 1 97.88 366 LYS A CA 1
ATOM 2807 C C . LYS A 1 366 ? 2.176 30.719 9.227 1 97.88 366 LYS A C 1
ATOM 2809 O O . LYS A 1 366 ? 3.049 31.5 9.617 1 97.88 366 LYS A O 1
ATOM 2814 N N . LYS A 1 367 ? 0.914 30.984 9.109 1 98.56 367 LYS A N 1
ATOM 2815 C CA . LYS A 1 367 ? 0.32 32.219 9.641 1 98.56 367 LYS A CA 1
ATOM 2816 C C . LYS A 1 367 ? -0.382 31.938 10.969 1 98.56 367 LYS A C 1
ATOM 2818 O O . LYS A 1 367 ? -1.308 31.125 11.039 1 98.56 367 LYS A O 1
ATOM 2823 N N . LEU A 1 368 ? 0.099 32.594 11.953 1 98.75 368 LEU A N 1
ATOM 2824 C CA . LEU A 1 368 ? -0.365 32.375 13.32 1 98.75 368 LEU A CA 1
ATOM 2825 C C . LEU A 1 368 ? -1.35 33.469 13.727 1 98.75 368 LEU A C 1
ATOM 2827 O O . LEU A 1 368 ? -1.042 34.656 13.625 1 98.75 368 LEU A O 1
ATOM 2831 N N . VAL A 1 369 ? -2.521 33.062 14.18 1 98.81 369 VAL A N 1
ATOM 2832 C CA . VAL A 1 369 ? -3.551 34 14.656 1 98.81 369 VAL A CA 1
ATOM 2833 C C . VAL A 1 369 ? -3.623 33.938 16.188 1 98.81 369 VAL A C 1
ATOM 2835 O O . VAL A 1 369 ? -3.742 32.844 16.766 1 98.81 369 VAL A O 1
ATOM 2838 N N . TYR A 1 370 ? -3.48 35 16.812 1 98.81 370 TYR A N 1
ATOM 2839 C CA . TYR A 1 370 ? -3.875 35.125 18.219 1 98.81 370 TYR A CA 1
ATOM 2840 C C . TYR A 1 370 ? -5.328 35.562 18.344 1 98.81 370 TYR A C 1
ATOM 2842 O O . TYR A 1 370 ? -5.629 36.75 18.25 1 98.81 370 TYR A O 1
ATOM 2850 N N . SER A 1 371 ? -6.168 34.656 18.672 1 98.19 371 SER A N 1
ATOM 2851 C CA . SER A 1 371 ? -7.613 34.75 18.484 1 98.19 371 SER A CA 1
ATOM 2852 C C . SER A 1 371 ? -8.227 35.75 19.438 1 98.19 371 SER A C 1
ATOM 2854 O O . SER A 1 371 ? -9.312 36.281 19.188 1 98.19 371 SER A O 1
ATOM 2856 N N . GLY A 1 372 ? -7.613 36.062 20.531 1 97.75 372 GLY A N 1
ATOM 2857 C CA . GLY A 1 372 ? -8.133 37 21.5 1 97.75 372 GLY A CA 1
ATOM 2858 C C . GLY A 1 372 ? -7.609 38.406 21.297 1 97.75 372 GLY A C 1
ATOM 2859 O O . GLY A 1 372 ? -7.91 39.312 22.094 1 97.75 372 GLY A O 1
ATOM 2860 N N . LYS A 1 373 ? -6.793 38.594 20.219 1 98.38 373 LYS A N 1
ATOM 2861 C CA . LYS A 1 373 ? -6.105 39.875 20.047 1 98.38 373 LYS A CA 1
ATOM 2862 C C . LYS A 1 373 ? -6.516 40.531 18.734 1 98.38 373 LYS A C 1
ATOM 2864 O O . LYS A 1 373 ? -7.039 39.875 17.828 1 98.38 373 LYS A O 1
ATOM 2869 N N . LYS A 1 374 ? -6.309 41.844 18.703 1 97.88 374 LYS A N 1
ATOM 2870 C CA . LYS A 1 374 ? -6.609 42.688 17.547 1 97.88 374 LYS A CA 1
ATOM 2871 C C . LYS A 1 374 ? -5.379 43.469 17.109 1 97.88 374 LYS A C 1
ATOM 2873 O O . LYS A 1 374 ? -5.008 44.469 17.75 1 97.88 374 LYS A O 1
ATOM 2878 N N . PHE A 1 375 ? -4.773 43.094 16.062 1 97.69 375 PHE A N 1
ATOM 2879 C CA . PHE A 1 375 ? -3.635 43.812 15.484 1 97.69 375 PHE A CA 1
ATOM 2880 C C . PHE A 1 375 ? -3.389 43.344 14.055 1 97.69 375 PHE A C 1
ATOM 2882 O O . PHE A 1 375 ? -3.781 42.219 13.68 1 97.69 375 PHE A O 1
ATOM 2889 N N . ASP A 1 376 ? -2.771 44.094 13.211 1 97.12 376 ASP A N 1
ATOM 2890 C CA . ASP A 1 376 ? -2.535 43.812 11.797 1 97.12 376 ASP A CA 1
ATOM 2891 C C . ASP A 1 376 ? -1.481 42.719 11.625 1 97.12 376 ASP A C 1
ATOM 2893 O O . ASP A 1 376 ? -0.587 42.562 12.461 1 97.12 376 ASP A O 1
ATOM 2897 N N . ARG A 1 377 ? -1.596 42.062 10.547 1 98.12 377 ARG A N 1
ATOM 2898 C CA . ARG A 1 377 ? -0.678 40.969 10.219 1 98.12 377 ARG A CA 1
ATOM 2899 C C . ARG A 1 377 ? 0.763 41.469 10.164 1 98.12 377 ARG A C 1
ATOM 2901 O O . ARG A 1 377 ? 1.052 42.469 9.516 1 98.12 377 ARG A O 1
ATOM 2908 N N . ILE A 1 378 ? 1.572 40.781 10.836 1 98.19 378 ILE A N 1
ATOM 2909 C CA . ILE A 1 378 ? 3.002 41.062 10.898 1 98.19 378 ILE A CA 1
ATOM 2910 C C . ILE A 1 378 ? 3.773 39.969 10.148 1 98.19 378 ILE A C 1
ATOM 2912 O O . ILE A 1 378 ? 3.604 38.781 10.414 1 98.19 378 ILE A O 1
ATOM 2916 N N . GLU A 1 379 ? 4.555 40.344 9.18 1 97.81 379 GLU A N 1
ATOM 2917 C CA . GLU A 1 379 ? 5.547 39.438 8.594 1 97.81 379 GLU A CA 1
ATOM 2918 C C . GLU A 1 379 ? 6.867 39.5 9.359 1 97.81 379 GLU A C 1
ATOM 2920 O O . GLU A 1 379 ? 7.527 40.531 9.383 1 97.81 379 GLU A O 1
ATOM 2925 N N . LEU A 1 380 ? 7.258 38.438 9.914 1 97.88 380 LEU A N 1
ATOM 2926 C CA . LEU A 1 380 ? 8.375 38.438 10.852 1 97.88 380 LEU A CA 1
ATOM 2927 C C . LEU A 1 380 ? 9.648 38.969 10.195 1 97.88 380 LEU A C 1
ATOM 2929 O O . LEU A 1 380 ? 10.398 39.719 10.805 1 97.88 380 LEU A O 1
ATOM 2933 N N . ALA A 1 381 ? 9.867 38.594 8.977 1 94.94 381 ALA A N 1
ATOM 2934 C CA . ALA A 1 381 ? 11.094 38.938 8.266 1 94.94 381 ALA A CA 1
ATOM 2935 C C . ALA A 1 381 ? 11.203 40.438 8.039 1 94.94 381 ALA A C 1
ATOM 2937 O O . ALA A 1 381 ? 12.281 40.969 7.758 1 94.94 381 ALA A O 1
ATOM 2938 N N . LYS A 1 382 ? 10.117 41.188 8.195 1 96.75 382 LYS A N 1
ATOM 2939 C CA . LYS A 1 382 ? 10.094 42.625 7.852 1 96.75 382 LYS A CA 1
ATOM 2940 C C . LYS A 1 382 ? 10.016 43.469 9.109 1 96.75 382 LYS A C 1
ATOM 2942 O O . LYS A 1 382 ? 9.922 44.688 9.016 1 96.75 382 LYS A O 1
ATOM 2947 N N . VAL A 1 383 ? 9.992 42.844 10.242 1 97.75 383 VAL A N 1
ATOM 2948 C CA . VAL A 1 383 ? 9.883 43.594 11.492 1 97.75 383 VAL A CA 1
ATOM 2949 C C . VAL A 1 383 ? 11.141 44.438 11.703 1 97.75 383 VAL A C 1
ATOM 2951 O O . VAL A 1 383 ? 12.258 43.938 11.562 1 97.75 383 VAL A O 1
ATOM 2954 N N . ASP A 1 384 ? 10.914 45.719 12.062 1 97 384 ASP A N 1
ATOM 2955 C CA . ASP A 1 384 ? 12.023 46.625 12.352 1 97 384 ASP A CA 1
ATOM 2956 C C . ASP A 1 384 ? 12.797 46.188 13.586 1 97 384 ASP A C 1
ATOM 2958 O O . ASP A 1 384 ? 12.25 46.125 14.688 1 97 384 ASP A O 1
ATOM 2962 N N . PRO A 1 385 ? 14.07 45.875 13.445 1 95.69 385 PRO A N 1
ATOM 2963 C CA . PRO A 1 385 ? 14.875 45.344 14.539 1 95.69 385 PRO A CA 1
ATOM 2964 C C . PRO A 1 385 ? 15.023 46.312 15.703 1 95.69 385 PRO A C 1
ATOM 2966 O O . PRO A 1 385 ? 15.469 45.938 16.781 1 95.69 385 PRO A O 1
ATOM 2969 N N . THR A 1 386 ? 14.641 47.562 15.492 1 97.12 386 THR A N 1
ATOM 2970 C CA . THR A 1 386 ? 14.805 48.562 16.547 1 97.12 386 THR A CA 1
ATOM 2971 C C . THR A 1 386 ? 13.586 48.562 17.469 1 97.12 386 THR A C 1
ATOM 2973 O O . THR A 1 386 ? 13.633 49.156 18.562 1 97.12 386 THR A O 1
ATOM 2976 N N . THR A 1 387 ? 12.523 47.969 17.016 1 97.69 387 THR A N 1
ATOM 2977 C CA . THR A 1 387 ? 11.328 47.906 17.844 1 97.69 387 THR A CA 1
ATOM 2978 C C . THR A 1 387 ? 11.492 46.844 18.938 1 97.69 387 THR A C 1
ATOM 2980 O O . THR A 1 387 ? 12.43 46.031 18.891 1 97.69 387 THR A O 1
ATOM 2983 N N . ASP A 1 388 ? 10.609 46.875 19.938 1 97.75 388 ASP A N 1
ATOM 2984 C CA . ASP A 1 388 ? 10.656 45.875 21 1 97.75 388 ASP A CA 1
ATOM 2985 C C . ASP A 1 388 ? 10.508 44.469 20.438 1 97.75 388 ASP A C 1
ATOM 2987 O O . ASP A 1 388 ? 11.281 43.562 20.797 1 97.75 388 ASP A O 1
ATOM 2991 N N . LEU A 1 389 ? 9.523 44.281 19.609 1 97.94 389 LEU A N 1
ATOM 2992 C CA . LEU A 1 389 ? 9.328 42.969 19.016 1 97.94 389 LEU A CA 1
ATOM 2993 C C . LEU A 1 389 ? 10.523 42.594 18.156 1 97.94 389 LEU A C 1
ATOM 2995 O O . LEU A 1 389 ? 10.922 41.406 18.141 1 97.94 389 LEU A O 1
ATOM 2999 N N . GLY A 1 390 ? 11.055 43.5 17.359 1 98.06 390 GLY A N 1
ATOM 3000 C CA . GLY A 1 390 ? 12.227 43.25 16.547 1 98.06 390 GLY A CA 1
ATOM 3001 C C . GLY A 1 390 ? 13.422 42.781 17.359 1 98.06 390 GLY A C 1
ATOM 3002 O O . GLY A 1 390 ? 14.133 41.875 16.922 1 98.06 390 GLY A O 1
ATOM 3003 N N . LYS A 1 391 ? 13.641 43.375 18.531 1 98.31 391 LYS A N 1
ATOM 3004 C CA . LYS A 1 391 ? 14.727 42.969 19.422 1 98.31 391 LYS A CA 1
ATOM 3005 C C . LYS A 1 391 ? 14.508 41.562 19.938 1 98.31 391 LYS A C 1
ATOM 3007 O O . LYS A 1 391 ? 15.461 40.781 20.078 1 98.31 391 LYS A O 1
ATOM 3012 N N . ILE A 1 392 ? 13.312 41.281 20.281 1 98.44 392 ILE A N 1
ATOM 3013 C CA . ILE A 1 392 ? 12.984 39.938 20.766 1 98.44 392 ILE A CA 1
ATOM 3014 C C . ILE A 1 392 ? 13.25 38.906 19.656 1 98.44 392 ILE A C 1
ATOM 3016 O O . ILE A 1 392 ? 13.867 37.875 19.906 1 98.44 392 ILE A O 1
ATOM 3020 N N . LEU A 1 393 ? 12.797 39.188 18.422 1 98.12 393 LEU A N 1
ATOM 3021 C CA . LEU A 1 393 ? 13.016 38.281 17.297 1 98.12 393 LEU A CA 1
ATOM 3022 C C . LEU A 1 393 ? 14.508 38.062 17.047 1 98.12 393 LEU A C 1
ATOM 3024 O O . LEU A 1 393 ? 14.945 36.938 16.797 1 98.12 393 LEU A O 1
ATOM 3028 N N . ALA A 1 394 ? 15.242 39.156 17.141 1 97.19 394 ALA A N 1
ATOM 3029 C CA . ALA A 1 394 ? 16.688 39.062 16.922 1 97.19 394 ALA A CA 1
ATOM 3030 C C . ALA A 1 394 ? 17.344 38.156 17.953 1 97.19 394 ALA A C 1
ATOM 3032 O O . ALA A 1 394 ? 18.266 37.406 17.625 1 97.19 394 ALA A O 1
ATOM 3033 N N . LYS A 1 395 ? 16.859 38.25 19.156 1 97.38 395 LYS A N 1
ATOM 3034 C CA . LYS A 1 395 ? 17.375 37.406 20.234 1 97.38 395 LYS A CA 1
ATOM 3035 C C . LYS A 1 395 ? 17.156 35.938 19.922 1 97.38 395 LYS A C 1
ATOM 3037 O O . LYS A 1 395 ? 17.875 35.062 20.422 1 97.38 395 LYS A O 1
ATOM 3042 N N . HIS A 1 396 ? 16.188 35.625 19.172 1 96.94 396 HIS A N 1
ATOM 3043 C CA . HIS A 1 396 ? 15.812 34.25 18.859 1 96.94 396 HIS A CA 1
ATOM 3044 C C . HIS A 1 396 ? 16.031 33.938 17.391 1 96.94 396 HIS A C 1
ATOM 3046 O O . HIS A 1 396 ? 15.258 33.188 16.781 1 96.94 396 HIS A O 1
ATOM 3052 N N . ASP A 1 397 ? 17.016 34.594 16.766 1 93.88 397 ASP A N 1
ATOM 3053 C CA . ASP A 1 397 ? 17.484 34.344 15.414 1 93.88 397 ASP A CA 1
ATOM 3054 C C . ASP A 1 397 ? 16.375 34.562 14.398 1 93.88 397 ASP A C 1
ATOM 3056 O O . ASP A 1 397 ? 16.25 33.812 13.43 1 93.88 397 ASP A O 1
ATOM 3060 N N . GLY A 1 398 ? 15.461 35.5 14.703 1 95.31 398 GLY A N 1
ATOM 3061 C CA . GLY A 1 398 ? 14.398 35.875 13.781 1 95.31 398 GLY A CA 1
ATOM 3062 C C . GLY A 1 398 ? 13.195 34.969 13.859 1 95.31 398 GLY A C 1
ATOM 3063 O O . GLY A 1 398 ? 12.219 35.125 13.125 1 95.31 398 GLY A O 1
ATOM 3064 N N . LEU A 1 399 ? 13.227 33.969 14.75 1 97.06 399 LEU A N 1
ATOM 3065 C CA . LEU A 1 399 ? 12.141 33 14.883 1 97.06 399 LEU A CA 1
ATOM 3066 C C . LEU A 1 399 ? 11.148 33.438 15.953 1 97.06 399 LEU A C 1
ATOM 3068 O O . LEU A 1 399 ? 11.492 34.219 16.844 1 97.06 399 LEU A O 1
ATOM 3072 N N . TRP A 1 400 ? 9.938 33.031 15.75 1 98.12 400 TRP A N 1
ATOM 3073 C CA . TRP A 1 400 ? 8.945 33.25 16.797 1 98.12 400 TRP A CA 1
ATOM 3074 C C . TRP A 1 400 ? 9.328 32.469 18.062 1 98.12 400 TRP A C 1
ATOM 3076 O O . TRP A 1 400 ? 10.109 31.531 18.016 1 98.12 400 TRP A O 1
ATOM 3086 N N . SER A 1 401 ? 8.875 32.938 19.219 1 98.19 401 SER A N 1
ATOM 3087 C CA . SER A 1 401 ? 9.32 32.406 20.5 1 98.19 401 SER A CA 1
ATOM 3088 C C . SER A 1 401 ? 8.297 32.656 21.594 1 98.19 401 SER A C 1
ATOM 3090 O O . SER A 1 401 ? 7.352 33.406 21.406 1 98.19 401 SER A O 1
ATOM 3092 N N . LYS A 1 402 ? 8.516 31.938 22.703 1 98.25 402 LYS A N 1
ATOM 3093 C CA . LYS A 1 402 ? 7.684 32.219 23.875 1 98.25 402 LYS A CA 1
ATOM 3094 C C . LYS A 1 402 ? 7.754 33.688 24.281 1 98.25 402 LYS A C 1
ATOM 3096 O O . LYS A 1 402 ? 6.734 34.281 24.625 1 98.25 402 LYS A O 1
ATOM 3101 N N . GLU A 1 403 ? 8.938 34.188 24.219 1 98.5 403 GLU A N 1
ATOM 3102 C CA . GLU A 1 403 ? 9.102 35.594 24.578 1 98.5 403 GLU A CA 1
ATOM 3103 C C . GLU A 1 403 ? 8.297 36.5 23.641 1 98.5 403 GLU A C 1
ATOM 3105 O O . GLU A 1 403 ? 7.664 37.469 24.094 1 98.5 403 GLU A O 1
ATOM 3110 N N . ALA A 1 404 ? 8.375 36.25 22.375 1 98.75 404 ALA A N 1
ATOM 3111 C CA . ALA A 1 404 ? 7.605 37.031 21.406 1 98.75 404 ALA A CA 1
ATOM 3112 C C . ALA A 1 404 ? 6.105 36.875 21.641 1 98.75 404 ALA A C 1
ATOM 3114 O O . ALA A 1 404 ? 5.352 37.844 21.547 1 98.75 404 ALA A O 1
ATOM 3115 N N . GLU A 1 405 ? 5.629 35.656 21.891 1 98.69 405 GLU A N 1
ATOM 3116 C CA . GLU A 1 405 ? 4.223 35.406 22.203 1 98.69 405 GLU A CA 1
ATOM 3117 C C . GLU A 1 405 ? 3.785 36.188 23.438 1 98.69 405 GLU A C 1
ATOM 3119 O O . GLU A 1 405 ? 2.732 36.812 23.438 1 98.69 405 GLU A O 1
ATOM 3124 N N . ASP A 1 406 ? 4.598 36.062 24.484 1 98.31 406 ASP A N 1
ATOM 3125 C CA . ASP A 1 406 ? 4.273 36.812 25.703 1 98.31 406 ASP A CA 1
ATOM 3126 C C . ASP A 1 406 ? 4.141 38.312 25.422 1 98.31 406 ASP A C 1
ATOM 3128 O O . ASP A 1 406 ? 3.256 38.969 25.969 1 98.31 406 ASP A O 1
ATOM 3132 N N . TRP A 1 407 ? 5.031 38.781 24.625 1 98.5 407 TRP A N 1
ATOM 3133 C CA . TRP A 1 407 ? 4.992 40.188 24.266 1 98.5 407 TRP A CA 1
ATOM 3134 C C . TRP A 1 407 ? 3.691 40.562 23.547 1 98.5 407 TRP A C 1
ATOM 3136 O O . TRP A 1 407 ? 3.041 41.531 23.875 1 98.5 407 TRP A O 1
ATOM 3146 N N . ILE A 1 408 ? 3.27 39.781 22.562 1 98.31 408 ILE A N 1
ATOM 3147 C CA . ILE A 1 408 ? 2.049 40 21.797 1 98.31 408 ILE A CA 1
ATOM 3148 C C . ILE A 1 408 ? 0.841 39.969 22.734 1 98.31 408 ILE A C 1
ATOM 3150 O O . ILE A 1 408 ? -0.041 40.812 22.656 1 98.31 408 ILE A O 1
ATOM 3154 N N . LEU A 1 409 ? 0.769 38.969 23.594 1 97.69 409 LEU A N 1
ATOM 3155 C CA . LEU A 1 409 ? -0.377 38.75 24.484 1 97.69 409 LEU A CA 1
ATOM 3156 C C . LEU A 1 409 ? -0.502 39.875 25.5 1 97.69 409 LEU A C 1
ATOM 3158 O O . LEU A 1 409 ? -1.604 40.188 25.953 1 97.69 409 LEU A O 1
ATOM 3162 N N . THR A 1 410 ? 0.618 40.469 25.797 1 97.44 410 THR A N 1
ATOM 3163 C CA . THR A 1 410 ? 0.626 41.531 26.797 1 97.44 410 THR A CA 1
ATOM 3164 C C . THR A 1 410 ? 0.381 42.875 26.141 1 97.44 410 THR A C 1
ATOM 3166 O O . THR A 1 410 ? -0.32 43.719 26.703 1 97.44 410 THR A O 1
ATOM 3169 N N . ASN A 1 411 ? 0.896 43.125 24.938 1 97.12 411 ASN A N 1
ATOM 3170 C CA . ASN A 1 411 ? 0.999 44.469 24.406 1 97.12 411 ASN A CA 1
ATOM 3171 C C . ASN A 1 411 ? -0.07 44.75 23.359 1 97.12 411 ASN A C 1
ATOM 3173 O O . ASN A 1 411 ? -0.434 45.906 23.125 1 97.12 411 ASN A O 1
ATOM 3177 N N . GLU A 1 412 ? -0.488 43.75 22.672 1 97.06 412 GLU A N 1
ATOM 3178 C CA . GLU A 1 412 ? -1.502 44 21.656 1 97.06 412 GLU A CA 1
ATOM 3179 C C . GLU A 1 412 ? -2.898 44.062 22.266 1 97.06 412 GLU A C 1
ATOM 3181 O O . GLU A 1 412 ? -3.178 43.406 23.266 1 97.06 412 GLU A O 1
ATOM 3186 N N . PRO A 1 413 ? -3.811 44.812 21.641 1 97.12 413 PRO A N 1
ATOM 3187 C CA . PRO A 1 413 ? -5.152 45 22.203 1 97.12 413 PRO A CA 1
ATOM 3188 C C . PRO A 1 413 ? -5.977 43.688 22.156 1 97.12 413 PRO A C 1
ATOM 3190 O O . PRO A 1 413 ? -5.871 42.938 21.203 1 97.12 413 PRO A O 1
ATOM 3193 N N . ASP A 1 414 ? -6.785 43.531 23.188 1 94.38 414 ASP A N 1
ATOM 3194 C CA . ASP A 1 414 ? -7.719 42.406 23.219 1 94.38 414 ASP A CA 1
ATOM 3195 C C . ASP A 1 414 ? -8.906 42.656 22.297 1 94.38 414 ASP A C 1
ATOM 3197 O O . ASP A 1 414 ? -9.344 43.781 22.125 1 94.38 414 ASP A O 1
ATOM 3201 N N . TYR A 1 415 ? -9.352 41.656 21.703 1 86 415 TYR A N 1
ATOM 3202 C CA . TYR A 1 415 ? -10.523 41.781 20.844 1 86 415 TYR A CA 1
ATOM 3203 C C . TYR A 1 415 ? -11.766 42.125 21.672 1 86 415 TYR A C 1
ATOM 3205 O O . TYR A 1 415 ? -12.578 42.938 21.266 1 86 415 TYR A O 1
ATOM 3213 N N . ASP A 1 416 ? -12.039 41.375 22.703 1 72.5 416 ASP A N 1
ATOM 3214 C CA . ASP A 1 416 ? -13.219 41.594 23.531 1 72.5 416 ASP A CA 1
ATOM 3215 C C . ASP A 1 416 ? -13.008 42.719 24.531 1 72.5 416 ASP A C 1
ATOM 3217 O O . ASP A 1 416 ? -13.836 42.938 25.422 1 72.5 416 ASP A O 1
ATOM 3221 N N . ALA A 1 417 ? -12.031 43.562 24.344 1 57.69 417 ALA A N 1
ATOM 3222 C CA . ALA A 1 417 ? -11.836 44.656 25.297 1 57.69 417 ALA A CA 1
ATOM 3223 C C . ALA A 1 417 ? -12.727 45.844 24.953 1 57.69 417 ALA A C 1
ATOM 3225 O O . ALA A 1 417 ? -13.086 46.031 23.781 1 57.69 417 ALA A O 1
ATOM 3226 N N . MET B 1 1 ? 20.906 -52.688 1.37 1 38.72 1 MET B N 1
ATOM 3227 C CA . MET B 1 1 ? 20.391 -51.375 0.979 1 38.72 1 MET B CA 1
ATOM 3228 C C . MET B 1 1 ? 20.109 -51.312 -0.521 1 38.72 1 MET B C 1
ATOM 3230 O O . MET B 1 1 ? 21.016 -51.562 -1.326 1 38.72 1 MET B O 1
ATOM 3234 N N . GLU B 1 2 ? 19.016 -51.656 -1.007 1 51 2 GLU B N 1
ATOM 3235 C CA . GLU B 1 2 ? 18.719 -51.875 -2.426 1 51 2 GLU B CA 1
ATOM 3236 C C . GLU B 1 2 ? 19.312 -50.75 -3.268 1 51 2 GLU B C 1
ATOM 3238 O O . GLU B 1 2 ? 19.266 -49.562 -2.871 1 51 2 GLU B O 1
ATOM 3243 N N . ASP B 1 3 ? 20.266 -50.969 -4.07 1 66.56 3 ASP B N 1
ATOM 3244 C CA . ASP B 1 3 ? 21.062 -50.094 -4.934 1 66.56 3 ASP B CA 1
ATOM 3245 C C . ASP B 1 3 ? 20.172 -49.25 -5.82 1 66.56 3 ASP B C 1
ATOM 3247 O O . ASP B 1 3 ? 19.531 -49.75 -6.746 1 66.56 3 ASP B O 1
ATOM 3251 N N . ILE B 1 4 ? 19.703 -48.031 -5.293 1 79.44 4 ILE B N 1
ATOM 3252 C CA . ILE B 1 4 ? 18.875 -47.125 -6.07 1 79.44 4 ILE B CA 1
ATOM 3253 C C . ILE B 1 4 ? 19.641 -46.656 -7.305 1 79.44 4 ILE B C 1
ATOM 3255 O O . ILE B 1 4 ? 20.797 -46.25 -7.207 1 79.44 4 ILE B O 1
ATOM 3259 N N . ASN B 1 5 ? 19 -46.875 -8.43 1 84.62 5 ASN B N 1
ATOM 3260 C CA . ASN B 1 5 ? 19.531 -46.344 -9.68 1 84.62 5 ASN B CA 1
ATOM 3261 C C . ASN B 1 5 ? 19.609 -44.812 -9.641 1 84.62 5 ASN B C 1
ATOM 3263 O O . ASN B 1 5 ? 18.594 -44.156 -9.477 1 84.62 5 ASN B O 1
ATOM 3267 N N . MET B 1 6 ? 20.781 -44.312 -9.797 1 92.31 6 MET B N 1
ATOM 3268 C CA . MET B 1 6 ? 21 -42.875 -9.641 1 92.31 6 MET B CA 1
ATOM 3269 C C . MET B 1 6 ? 20.828 -42.125 -10.977 1 92.31 6 MET B C 1
ATOM 3271 O O . MET B 1 6 ? 21.047 -40.938 -11.055 1 92.31 6 MET B O 1
ATOM 3275 N N . GLU B 1 7 ? 20.453 -42.844 -11.945 1 95.44 7 GLU B N 1
ATOM 3276 C CA . GLU B 1 7 ? 20.25 -42.219 -13.25 1 95.44 7 GLU B CA 1
ATOM 3277 C C . GLU B 1 7 ? 18.969 -41.375 -13.266 1 95.44 7 GLU B C 1
ATOM 3279 O O . GLU B 1 7 ? 17.938 -41.781 -12.734 1 95.44 7 GLU B O 1
ATOM 3284 N N . SER B 1 8 ? 19.078 -40.188 -13.828 1 96.88 8 SER B N 1
ATOM 3285 C CA . SER B 1 8 ? 17.938 -39.312 -14.008 1 96.88 8 SER B CA 1
ATOM 3286 C C . SER B 1 8 ? 17.812 -38.844 -15.453 1 96.88 8 SER B C 1
ATOM 3288 O O . SER B 1 8 ? 18.812 -38.656 -16.141 1 96.88 8 SER B O 1
ATOM 3290 N N . THR B 1 9 ? 16.672 -38.75 -15.945 1 97.94 9 THR B N 1
ATOM 3291 C CA . THR B 1 9 ? 16.344 -38.094 -17.203 1 97.94 9 THR B CA 1
ATOM 3292 C C . THR B 1 9 ? 15.602 -36.781 -16.938 1 97.94 9 THR B C 1
ATOM 3294 O O . THR B 1 9 ? 14.648 -36.75 -16.172 1 97.94 9 THR B O 1
ATOM 3297 N N . ALA B 1 10 ? 16.062 -35.719 -17.609 1 98.38 10 ALA B N 1
ATOM 3298 C CA . ALA B 1 10 ? 15.477 -34.406 -17.281 1 98.38 10 ALA B CA 1
ATOM 3299 C C . ALA B 1 10 ? 15.438 -33.5 -18.5 1 98.38 10 ALA B C 1
ATOM 3301 O O . ALA B 1 10 ? 16.203 -33.688 -19.453 1 98.38 10 ALA B O 1
ATOM 3302 N N . LEU B 1 11 ? 14.453 -32.625 -18.531 1 98.56 11 LEU B N 1
ATOM 3303 C CA . LEU B 1 11 ? 14.469 -31.469 -19.422 1 98.56 11 LEU B CA 1
ATOM 3304 C C . LEU B 1 11 ? 15.367 -30.375 -18.875 1 98.56 11 LEU B C 1
ATOM 3306 O O . LEU B 1 11 ? 15.094 -29.812 -17.812 1 98.56 11 LEU B O 1
ATOM 3310 N N . ARG B 1 12 ? 16.406 -30 -19.562 1 98.06 12 ARG B N 1
ATOM 3311 C CA . ARG B 1 12 ? 17.375 -29.031 -19.078 1 98.06 12 ARG B CA 1
ATOM 3312 C C . ARG B 1 12 ? 17.547 -27.891 -20.078 1 98.06 12 ARG B C 1
ATOM 3314 O O . ARG B 1 12 ? 17.344 -28.062 -21.281 1 98.06 12 ARG B O 1
ATOM 3321 N N . ILE B 1 13 ? 17.797 -26.766 -19.578 1 98.44 13 ILE B N 1
ATOM 3322 C CA . ILE B 1 13 ? 18.016 -25.594 -20.391 1 98.44 13 ILE B CA 1
ATOM 3323 C C . ILE B 1 13 ? 19.531 -25.359 -20.547 1 98.44 13 ILE B C 1
ATOM 3325 O O . ILE B 1 13 ? 20.25 -25.266 -19.562 1 98.44 13 ILE B O 1
ATOM 3329 N N . TYR B 1 14 ? 19.938 -25.234 -21.812 1 97.69 14 TYR B N 1
ATOM 3330 C CA . TYR B 1 14 ? 21.359 -25.094 -22.125 1 97.69 14 TYR B CA 1
ATOM 3331 C C . TYR B 1 14 ? 21.672 -23.656 -22.562 1 97.69 14 TYR B C 1
ATOM 3333 O O . TYR B 1 14 ? 22.844 -23.297 -22.703 1 97.69 14 TYR B O 1
ATOM 3341 N N . GLY B 1 15 ? 20.672 -22.891 -22.781 1 96.88 15 GLY B N 1
ATOM 3342 C CA . GLY B 1 15 ? 20.734 -21.516 -23.25 1 96.88 15 GLY B CA 1
ATOM 3343 C C . GLY B 1 15 ? 19.406 -21 -23.797 1 96.88 15 GLY B C 1
ATOM 3344 O O . GLY B 1 15 ? 18.359 -21.625 -23.578 1 96.88 15 GLY B O 1
ATOM 3345 N N . LYS B 1 16 ? 19.5 -19.891 -24.516 1 96.44 16 LYS B N 1
ATOM 3346 C CA . LYS B 1 16 ? 18.312 -19.297 -25.078 1 96.44 16 LYS B CA 1
ATOM 3347 C C . LYS B 1 16 ? 17.641 -20.25 -26.078 1 96.44 16 LYS B C 1
ATOM 3349 O O . LYS B 1 16 ? 18.266 -20.688 -27.031 1 96.44 16 LYS B O 1
ATOM 3354 N N . LYS B 1 17 ? 16.422 -20.609 -25.781 1 96.94 17 LYS B N 1
ATOM 3355 C CA . LYS B 1 17 ? 15.586 -21.438 -26.625 1 96.94 17 LYS B CA 1
ATOM 3356 C C . LYS B 1 17 ? 16.25 -22.797 -26.875 1 96.94 17 LYS B C 1
ATOM 3358 O O . LYS B 1 17 ? 16.094 -23.391 -27.938 1 96.94 17 LYS B O 1
ATOM 3363 N N . ASP B 1 18 ? 17.062 -23.188 -25.969 1 97.75 18 ASP B N 1
ATOM 3364 C CA . ASP B 1 18 ? 17.781 -24.453 -26.078 1 97.75 18 ASP B CA 1
ATOM 3365 C C . ASP B 1 18 ? 17.406 -25.391 -24.922 1 97.75 18 ASP B C 1
ATOM 3367 O O . ASP B 1 18 ? 18.125 -25.453 -23.922 1 97.75 18 ASP B O 1
ATOM 3371 N N . LEU B 1 19 ? 16.344 -26.109 -25.109 1 98.31 19 LEU B N 1
ATOM 3372 C CA . LEU B 1 19 ? 15.875 -27.125 -24.172 1 98.31 19 LEU B CA 1
ATOM 3373 C C . LEU B 1 19 ? 16.156 -28.531 -24.703 1 98.31 19 LEU B C 1
ATOM 3375 O O . LEU B 1 19 ? 15.891 -28.828 -25.859 1 98.31 19 LEU B O 1
ATOM 3379 N N . ARG B 1 20 ? 16.703 -29.359 -23.797 1 97.75 20 ARG B N 1
ATOM 3380 C CA . ARG B 1 20 ? 17.031 -30.719 -24.188 1 97.75 20 ARG B CA 1
ATOM 3381 C C . ARG B 1 20 ? 16.688 -31.703 -23.078 1 97.75 20 ARG B C 1
ATOM 3383 O O . ARG B 1 20 ? 16.766 -31.375 -21.906 1 97.75 20 ARG B O 1
ATOM 3390 N N . ILE B 1 21 ? 16.297 -32.844 -23.5 1 97.38 21 ILE B N 1
ATOM 3391 C CA . ILE B 1 21 ? 16.141 -33.938 -22.562 1 97.38 21 ILE B CA 1
ATOM 3392 C C . ILE B 1 21 ? 17.422 -34.781 -22.516 1 97.38 21 ILE B C 1
ATOM 3394 O O . ILE B 1 21 ? 17.875 -35.312 -23.531 1 97.38 21 ILE B O 1
ATOM 3398 N N . ASP B 1 22 ? 17.938 -34.844 -21.297 1 95 22 ASP B N 1
ATOM 3399 C CA . ASP B 1 22 ? 19.172 -35.562 -21.078 1 95 22 ASP B CA 1
ATOM 3400 C C . ASP B 1 22 ? 18.984 -36.688 -20.031 1 95 22 ASP B C 1
ATOM 3402 O O . ASP B 1 22 ? 18.109 -36.562 -19.156 1 95 22 ASP B O 1
ATOM 3406 N N . THR B 1 23 ? 19.75 -37.688 -20.297 1 96.56 23 THR B N 1
ATOM 3407 C CA . THR B 1 23 ? 19.922 -38.688 -19.25 1 96.56 23 THR B CA 1
ATOM 3408 C C . THR B 1 23 ? 21.312 -38.625 -18.641 1 96.56 23 THR B C 1
ATOM 3410 O O . THR B 1 23 ? 22.312 -38.562 -19.375 1 96.56 23 THR B O 1
ATOM 3413 N N . PHE B 1 24 ? 21.375 -38.562 -17.359 1 96.12 24 PHE B N 1
ATOM 3414 C CA . PHE B 1 24 ? 22.641 -38.375 -16.656 1 96.12 24 PHE B CA 1
ATOM 3415 C C . PHE B 1 24 ? 22.594 -39.062 -15.289 1 96.12 24 PHE B C 1
ATOM 3417 O O . PHE B 1 24 ? 21.516 -39.375 -14.789 1 96.12 24 PHE B O 1
ATOM 3424 N N . ASP B 1 25 ? 23.781 -39.25 -14.711 1 95.81 25 ASP B N 1
ATOM 3425 C CA . ASP B 1 25 ? 23.859 -39.781 -13.359 1 95.81 25 ASP B CA 1
ATOM 3426 C C . ASP B 1 25 ? 23.844 -38.656 -12.32 1 95.81 25 ASP B C 1
ATOM 3428 O O . ASP B 1 25 ? 24.641 -37.719 -12.414 1 95.81 25 ASP B O 1
ATOM 3432 N N . LEU B 1 26 ? 22.969 -38.844 -11.359 1 97.19 26 LEU B N 1
ATOM 3433 C CA . LEU B 1 26 ? 23 -37.938 -10.211 1 97.19 26 LEU B CA 1
ATOM 3434 C C . LEU B 1 26 ? 24.25 -38.156 -9.367 1 97.19 26 LEU B C 1
ATOM 3436 O O . LEU B 1 26 ? 24.734 -39.281 -9.281 1 97.19 26 LEU B O 1
ATOM 3440 N N . PRO B 1 27 ? 24.719 -37.094 -8.781 1 96.31 27 PRO B N 1
ATOM 3441 C CA . PRO B 1 27 ? 25.812 -37.281 -7.84 1 96.31 27 PRO B CA 1
ATOM 3442 C C . PRO B 1 27 ? 25.375 -38.062 -6.59 1 96.31 27 PRO B C 1
ATOM 3444 O O . PRO B 1 27 ? 24.188 -38.188 -6.332 1 96.31 27 PRO B O 1
ATOM 3447 N N . GLU B 1 28 ? 26.344 -38.562 -5.949 1 94.69 28 GLU B N 1
ATOM 3448 C CA . GLU B 1 28 ? 26.031 -39.219 -4.68 1 94.69 28 GLU B CA 1
ATOM 3449 C C . GLU B 1 28 ? 25.375 -38.25 -3.707 1 94.69 28 GLU B C 1
ATOM 3451 O O . GLU B 1 28 ? 25.859 -37.125 -3.512 1 94.69 28 GLU B O 1
ATOM 3456 N N . MET B 1 29 ? 24.281 -38.625 -3.158 1 96.25 29 MET B N 1
ATOM 3457 C CA . MET B 1 29 ? 23.547 -37.812 -2.215 1 96.25 29 MET B CA 1
ATOM 3458 C C . MET B 1 29 ? 24.375 -37.531 -0.959 1 96.25 29 MET B C 1
ATOM 3460 O O . MET B 1 29 ? 24.969 -38.469 -0.396 1 96.25 29 MET B O 1
ATOM 3464 N N . LYS B 1 30 ? 24.469 -36.312 -0.47 1 96.62 30 LYS B N 1
ATOM 3465 C CA . LYS B 1 30 ? 25.156 -35.938 0.762 1 96.62 30 LYS B CA 1
ATOM 3466 C C . LYS B 1 30 ? 24.25 -36.094 1.973 1 96.62 30 LYS B C 1
ATOM 3468 O O . LYS B 1 30 ? 23.031 -36.312 1.822 1 96.62 30 LYS B O 1
ATOM 3473 N N . ASP B 1 31 ? 24.844 -35.875 3.113 1 98.12 31 ASP B N 1
ATOM 3474 C CA . ASP B 1 31 ? 24.141 -36.094 4.375 1 98.12 31 ASP B CA 1
ATOM 3475 C C . ASP B 1 31 ? 23.062 -35.031 4.578 1 98.12 31 ASP B C 1
ATOM 3477 O O . ASP B 1 31 ? 22.125 -35.219 5.34 1 98.12 31 ASP B O 1
ATOM 3481 N N . ASP B 1 32 ? 23.266 -33.938 3.98 1 98.62 32 ASP B N 1
ATOM 3482 C CA . ASP B 1 32 ? 22.328 -32.844 4.18 1 98.62 32 ASP B CA 1
ATOM 3483 C C . ASP B 1 32 ? 21.391 -32.688 2.982 1 98.62 32 ASP B C 1
ATOM 3485 O O . ASP B 1 32 ? 20.766 -31.656 2.799 1 98.62 32 ASP B O 1
ATOM 3489 N N . GLU B 1 33 ? 21.281 -33.719 2.162 1 98.44 33 GLU B N 1
ATOM 3490 C CA . GLU B 1 33 ? 20.438 -33.688 0.965 1 98.44 33 GLU B CA 1
ATOM 3491 C C . GLU B 1 33 ? 19.375 -34.781 1.01 1 98.44 33 GLU B C 1
ATOM 3493 O O . GLU B 1 33 ? 19.344 -35.594 1.943 1 98.44 33 GLU B O 1
ATOM 3498 N N . ILE B 1 34 ? 18.484 -34.75 0.049 1 98.62 34 ILE B N 1
ATOM 3499 C CA . ILE B 1 34 ? 17.422 -35.75 -0.078 1 98.62 34 ILE B CA 1
ATOM 3500 C C . ILE B 1 34 ? 17.297 -36.188 -1.533 1 98.62 34 ILE B C 1
ATOM 3502 O O . ILE B 1 34 ? 17.312 -35.344 -2.445 1 98.62 34 ILE B O 1
ATOM 3506 N N . LEU B 1 35 ? 17.297 -37.469 -1.734 1 98.56 35 LEU B N 1
ATOM 3507 C CA . LEU B 1 35 ? 17.031 -38.062 -3.039 1 98.56 35 LEU B CA 1
ATOM 3508 C C . LEU B 1 35 ? 15.531 -38.312 -3.223 1 98.56 35 LEU B C 1
ATOM 3510 O O . LEU B 1 35 ? 14.875 -38.875 -2.338 1 98.56 35 LEU B O 1
ATOM 3514 N N . ALA B 1 36 ? 15.008 -37.875 -4.328 1 98.44 36 ALA B N 1
ATOM 3515 C CA . ALA B 1 36 ? 13.562 -38.031 -4.531 1 98.44 36 ALA B CA 1
ATOM 3516 C C . ALA B 1 36 ? 13.242 -38.25 -6.004 1 98.44 36 ALA B C 1
ATOM 3518 O O . ALA B 1 36 ? 14.062 -37.969 -6.879 1 98.44 36 ALA B O 1
ATOM 3519 N N . THR B 1 37 ? 12.109 -38.781 -6.301 1 97.88 37 THR B N 1
ATOM 3520 C CA . THR B 1 37 ? 11.539 -38.812 -7.645 1 97.88 37 THR B CA 1
ATOM 3521 C C . THR B 1 37 ? 10.609 -37.625 -7.855 1 97.88 37 THR B C 1
ATOM 3523 O O . THR B 1 37 ? 10.055 -37.094 -6.895 1 97.88 37 THR B O 1
ATOM 3526 N N . VAL B 1 38 ? 10.477 -37.188 -9.055 1 98.5 38 VAL B N 1
ATOM 3527 C CA . VAL B 1 38 ? 9.422 -36.25 -9.461 1 98.5 38 VAL B CA 1
ATOM 3528 C C . VAL B 1 38 ? 8.359 -37.031 -10.258 1 98.5 38 VAL B C 1
ATOM 3530 O O . VAL B 1 38 ? 8.68 -37.688 -11.25 1 98.5 38 VAL B O 1
ATOM 3533 N N . VAL B 1 39 ? 7.152 -36.906 -9.805 1 98.56 39 VAL B N 1
ATOM 3534 C CA . VAL B 1 39 ? 6.098 -37.656 -10.484 1 98.56 39 VAL B CA 1
ATOM 3535 C C . VAL B 1 39 ? 5.352 -36.719 -11.445 1 98.56 39 VAL B C 1
ATOM 3537 O O . VAL B 1 39 ? 5.09 -37.094 -12.594 1 98.56 39 VAL B O 1
ATOM 3540 N N . SER B 1 40 ? 5.043 -35.562 -11.023 1 98.69 40 SER B N 1
ATOM 3541 C CA . SER B 1 40 ? 4.324 -34.656 -11.906 1 98.69 40 SER B CA 1
ATOM 3542 C C . SER B 1 40 ? 4.809 -33.219 -11.734 1 98.69 40 SER B C 1
ATOM 3544 O O . SER B 1 40 ? 5.367 -32.875 -10.688 1 98.69 40 SER B O 1
ATOM 3546 N N . ASP B 1 41 ? 4.652 -32.406 -12.766 1 98.69 41 ASP B N 1
ATOM 3547 C CA . ASP B 1 41 ? 4.965 -30.969 -12.828 1 98.69 41 ASP B CA 1
ATOM 3548 C C . ASP B 1 41 ? 3.973 -30.234 -13.719 1 98.69 41 ASP B C 1
ATOM 3550 O O . ASP B 1 41 ? 3.625 -30.703 -14.797 1 98.69 41 ASP B O 1
ATOM 3554 N N . THR B 1 42 ? 3.426 -29.156 -13.234 1 98.44 42 THR B N 1
ATOM 3555 C CA . THR B 1 42 ? 2.629 -28.328 -14.133 1 98.44 42 THR B CA 1
ATOM 3556 C C . THR B 1 42 ? 3.471 -27.188 -14.719 1 98.44 42 THR B C 1
ATOM 3558 O O . THR B 1 42 ? 4.395 -26.703 -14.062 1 98.44 42 THR B O 1
ATOM 3561 N N . MET B 1 43 ? 3.117 -26.812 -15.906 1 97.31 43 MET B N 1
ATOM 3562 C CA . MET B 1 43 ? 3.893 -25.781 -16.594 1 97.31 43 MET B CA 1
ATOM 3563 C C . MET B 1 43 ? 3.402 -24.391 -16.203 1 97.31 43 MET B C 1
ATOM 3565 O O . MET B 1 43 ? 2.209 -24.188 -15.969 1 97.31 43 MET B O 1
ATOM 3569 N N . CYS B 1 44 ? 4.281 -23.547 -16.094 1 94.69 44 CYS B N 1
ATOM 3570 C CA . CYS B 1 44 ? 4.039 -22.125 -15.844 1 94.69 44 CYS B CA 1
ATOM 3571 C C . CYS B 1 44 ? 4.574 -21.266 -16.984 1 94.69 44 CYS B C 1
ATOM 3573 O O . CYS B 1 44 ? 5.59 -21.594 -17.594 1 94.69 44 CYS B O 1
ATOM 3575 N N . MET B 1 45 ? 3.908 -20.125 -17.234 1 90 45 MET B N 1
ATOM 3576 C CA . MET B 1 45 ? 4.367 -19.203 -18.266 1 90 45 MET B CA 1
ATOM 3577 C C . MET B 1 45 ? 5.773 -18.703 -17.969 1 90 45 MET B C 1
ATOM 3579 O O . MET B 1 45 ? 6.543 -18.406 -18.891 1 90 45 MET B O 1
ATOM 3583 N N . SER B 1 46 ? 6.141 -18.656 -16.734 1 90.81 46 SER B N 1
ATOM 3584 C CA . SER B 1 46 ? 7.477 -18.203 -16.359 1 90.81 46 SER B CA 1
ATOM 3585 C C . SER B 1 46 ? 8.547 -19.156 -16.891 1 90.81 46 SER B C 1
ATOM 3587 O O . SER B 1 46 ? 9.672 -18.734 -17.172 1 90.81 46 SER B O 1
ATOM 3589 N N . SER B 1 47 ? 8.273 -20.438 -17.016 1 94.44 47 SER B N 1
ATOM 3590 C CA . SER B 1 47 ? 9.219 -21.359 -17.625 1 94.44 47 SER B CA 1
ATOM 3591 C C . SER B 1 47 ? 9.445 -21.031 -19.094 1 94.44 47 SER B C 1
ATOM 3593 O O . SER B 1 47 ? 10.555 -21.203 -19.609 1 94.44 47 SER B O 1
ATOM 3595 N N . TRP B 1 48 ? 8.359 -20.656 -19.75 1 94.12 48 TRP B N 1
ATOM 3596 C CA . TRP B 1 48 ? 8.492 -20.203 -21.125 1 94.12 48 TRP B CA 1
ATOM 3597 C C . TRP B 1 48 ? 9.391 -18.969 -21.219 1 94.12 48 TRP B C 1
ATOM 3599 O O . TRP B 1 48 ? 10.297 -18.922 -22.062 1 94.12 48 TRP B O 1
ATOM 3609 N N . LYS B 1 49 ? 9.141 -18.031 -20.344 1 89.38 49 LYS B N 1
ATOM 3610 C CA . LYS B 1 49 ? 9.969 -16.828 -20.312 1 89.38 49 LYS B CA 1
ATOM 3611 C C . LYS B 1 49 ? 11.438 -17.172 -20.062 1 89.38 49 LYS B C 1
ATOM 3613 O O . LYS B 1 49 ? 12.328 -16.609 -20.703 1 89.38 49 LYS B O 1
ATOM 3618 N N . LEU B 1 50 ? 11.633 -18.031 -19.141 1 93.88 50 LEU B N 1
ATOM 3619 C CA . LEU B 1 50 ? 12.977 -18.516 -18.844 1 93.88 50 LEU B CA 1
ATOM 3620 C C . LEU B 1 50 ? 13.633 -19.125 -20.078 1 93.88 50 LEU B C 1
ATOM 3622 O O . LEU B 1 50 ? 14.789 -18.844 -20.375 1 93.88 50 LEU B O 1
ATOM 3626 N N . ALA B 1 51 ? 12.898 -19.906 -20.766 1 95.88 51 ALA B N 1
ATOM 3627 C CA . ALA B 1 51 ? 13.398 -20.562 -21.969 1 95.88 51 ALA B CA 1
ATOM 3628 C C . ALA B 1 51 ? 13.758 -19.531 -23.047 1 95.88 51 ALA B C 1
ATOM 3630 O O . ALA B 1 51 ? 14.758 -19.672 -23.75 1 95.88 51 ALA B O 1
ATOM 3631 N N . MET B 1 52 ? 12.93 -18.516 -23.156 1 93.94 52 MET B N 1
ATOM 3632 C CA . MET B 1 52 ? 13.141 -17.469 -24.156 1 93.94 52 MET B CA 1
ATOM 3633 C C . MET B 1 52 ? 14.352 -16.625 -23.812 1 93.94 52 MET B C 1
ATOM 3635 O O . MET B 1 52 ? 15.055 -16.141 -24.703 1 93.94 52 MET B O 1
ATOM 3639 N N . GLU B 1 53 ? 14.672 -16.531 -22.5 1 92.62 53 GLU B N 1
ATOM 3640 C CA . GLU B 1 53 ? 15.695 -15.586 -22.078 1 92.62 53 GLU B CA 1
ATOM 3641 C C . GLU B 1 53 ? 17.031 -16.297 -21.828 1 92.62 53 GLU B C 1
ATOM 3643 O O . GLU B 1 53 ? 18.094 -15.695 -22 1 92.62 53 GLU B O 1
ATOM 3648 N N . GLY B 1 54 ? 16.922 -17.531 -21.438 1 94.44 54 GLY B N 1
ATOM 3649 C CA . GLY B 1 54 ? 18.141 -18.234 -21.078 1 94.44 54 GLY B CA 1
ATOM 3650 C C . GLY B 1 54 ? 18.984 -17.5 -20.047 1 94.44 54 GLY B C 1
ATOM 3651 O O . GLY B 1 54 ? 18.469 -17.094 -19 1 94.44 54 GLY B O 1
ATOM 3652 N N . GLU B 1 55 ? 20.203 -17.219 -20.344 1 94.31 55 GLU B N 1
ATOM 3653 C CA . GLU B 1 55 ? 21.156 -16.625 -19.406 1 94.31 55 GLU B CA 1
ATOM 3654 C C . GLU B 1 55 ? 20.828 -15.156 -19.141 1 94.31 55 GLU B C 1
ATOM 3656 O O . GLU B 1 55 ? 21.328 -14.562 -18.188 1 94.31 55 GLU B O 1
ATOM 3661 N N . ASP B 1 56 ? 19.969 -14.602 -19.969 1 90.88 56 ASP B N 1
ATOM 3662 C CA . ASP B 1 56 ? 19.547 -13.219 -19.75 1 90.88 56 ASP B CA 1
ATOM 3663 C C . ASP B 1 56 ? 18.531 -13.133 -18.609 1 90.88 56 ASP B C 1
ATOM 3665 O O . ASP B 1 56 ? 18.25 -12.047 -18.109 1 90.88 56 ASP B O 1
ATOM 3669 N N . HIS B 1 57 ? 18 -14.242 -18.203 1 90.5 57 HIS B N 1
ATOM 3670 C CA . HIS B 1 57 ? 17.078 -14.266 -17.078 1 90.5 57 HIS B CA 1
ATOM 3671 C C . HIS B 1 57 ? 17.812 -14.133 -15.75 1 90.5 57 HIS B C 1
ATOM 3673 O O . HIS B 1 57 ? 18.828 -14.789 -15.531 1 90.5 57 HIS B O 1
ATOM 3679 N N . LYS B 1 58 ? 17.281 -13.414 -14.836 1 83.06 58 LYS B N 1
ATOM 3680 C CA . LYS B 1 58 ? 17.969 -13.07 -13.586 1 83.06 58 LYS B CA 1
ATOM 3681 C C . LYS B 1 58 ? 18.156 -14.297 -12.711 1 83.06 58 LYS B C 1
ATOM 3683 O O . LYS B 1 58 ? 19.031 -14.312 -11.844 1 83.06 58 LYS B O 1
ATOM 3688 N N . LYS B 1 59 ? 17.391 -15.391 -12.906 1 88.88 59 LYS B N 1
ATOM 3689 C CA . LYS B 1 59 ? 17.438 -16.562 -12.031 1 88.88 59 LYS B CA 1
ATOM 3690 C C . LYS B 1 59 ? 18.219 -17.703 -12.68 1 88.88 59 LYS B C 1
ATOM 3692 O O . LYS B 1 59 ? 18.234 -18.812 -12.156 1 88.88 59 LYS B O 1
ATOM 3697 N N . THR B 1 60 ? 18.812 -17.469 -13.82 1 92.5 60 THR B N 1
ATOM 3698 C CA . THR B 1 60 ? 19.609 -18.5 -14.477 1 92.5 60 THR B CA 1
ATOM 3699 C C . THR B 1 60 ? 21.094 -18.234 -14.289 1 92.5 60 THR B C 1
ATOM 3701 O O . THR B 1 60 ? 21.531 -17.078 -14.328 1 92.5 60 THR B O 1
ATOM 3704 N N . PRO B 1 61 ? 21.797 -19.266 -14.086 1 92.81 61 PRO B N 1
ATOM 3705 C CA . PRO B 1 61 ? 23.25 -19.062 -14.07 1 92.81 61 PRO B CA 1
ATOM 3706 C C . PRO B 1 61 ? 23.797 -18.625 -15.43 1 92.81 61 PRO B C 1
ATOM 3708 O O . PRO B 1 61 ? 23.156 -18.844 -16.453 1 92.81 61 PRO B O 1
ATOM 3711 N N . ASP B 1 62 ? 25.016 -18.109 -15.438 1 92.38 62 ASP B N 1
ATOM 3712 C CA . ASP B 1 62 ? 25.609 -17.547 -16.641 1 92.38 62 ASP B CA 1
ATOM 3713 C C . ASP B 1 62 ? 26.328 -18.625 -17.453 1 92.38 62 ASP B C 1
ATOM 3715 O O . ASP B 1 62 ? 26.844 -18.344 -18.547 1 92.38 62 ASP B O 1
ATOM 3719 N N . ASP B 1 63 ? 26.328 -19.812 -17 1 95.12 63 ASP B N 1
ATOM 3720 C CA . ASP B 1 63 ? 27.125 -20.844 -17.656 1 95.12 63 ASP B CA 1
ATOM 3721 C C . ASP B 1 63 ? 26.266 -22.062 -18 1 95.12 63 ASP B C 1
ATOM 3723 O O . ASP B 1 63 ? 26.656 -23.203 -17.734 1 95.12 63 ASP B O 1
ATOM 3727 N N . LEU B 1 64 ? 25.094 -21.844 -18.547 1 95.88 64 LEU B N 1
ATOM 3728 C CA . LEU B 1 64 ? 24.125 -22.891 -18.828 1 95.88 64 LEU B CA 1
ATOM 3729 C C . LEU B 1 64 ? 24.688 -23.906 -19.812 1 95.88 64 LEU B C 1
ATOM 3731 O O . LEU B 1 64 ? 24.344 -25.094 -19.75 1 95.88 64 LEU B O 1
ATOM 3735 N N . ALA B 1 65 ? 25.516 -23.484 -20.703 1 94.31 65 ALA B N 1
ATOM 3736 C CA . ALA B 1 65 ? 26.078 -24.406 -21.688 1 94.31 65 ALA B CA 1
ATOM 3737 C C . ALA B 1 65 ? 26.875 -25.516 -21.016 1 94.31 65 ALA B C 1
ATOM 3739 O O . ALA B 1 65 ? 26.906 -26.656 -21.516 1 94.31 65 ALA B O 1
ATOM 3740 N N . TYR B 1 66 ? 27.469 -25.188 -19.938 1 94.31 66 TYR B N 1
ATOM 3741 C CA . TYR B 1 66 ? 28.312 -26.141 -19.219 1 94.31 66 TYR B CA 1
ATOM 3742 C C . TYR B 1 66 ? 27.578 -26.719 -18.016 1 94.31 66 TYR B C 1
ATOM 3744 O O . TYR B 1 66 ? 27.844 -27.859 -17.625 1 94.31 66 TYR B O 1
ATOM 3752 N N . ASN B 1 67 ? 26.734 -25.922 -17.5 1 94.5 67 ASN B N 1
ATOM 3753 C CA . ASN B 1 67 ? 25.969 -26.312 -16.328 1 94.5 67 ASN B CA 1
ATOM 3754 C C . ASN B 1 67 ? 24.469 -26.078 -16.547 1 94.5 67 ASN B C 1
ATOM 3756 O O . ASN B 1 67 ? 23.875 -25.234 -15.898 1 94.5 67 ASN B O 1
ATOM 3760 N N . PRO B 1 68 ? 23.922 -26.938 -17.344 1 97.25 68 PRO B N 1
ATOM 3761 C CA . PRO B 1 68 ? 22.5 -26.734 -17.625 1 97.25 68 PRO B CA 1
ATOM 3762 C C . PRO B 1 68 ? 21.609 -26.938 -16.406 1 97.25 68 PRO B C 1
ATOM 3764 O O . PRO B 1 68 ? 21.938 -27.734 -15.531 1 97.25 68 PRO B O 1
ATOM 3767 N N . ALA B 1 69 ? 20.562 -26.25 -16.312 1 97.94 69 ALA B N 1
ATOM 3768 C CA . ALA B 1 69 ? 19.641 -26.312 -15.188 1 97.94 69 ALA B CA 1
ATOM 3769 C C . ALA B 1 69 ? 18.391 -27.125 -15.547 1 97.94 69 ALA B C 1
ATOM 3771 O O . ALA B 1 69 ? 17.922 -27.078 -16.688 1 97.94 69 ALA B O 1
ATOM 3772 N N . VAL B 1 70 ? 17.859 -27.828 -14.602 1 98.06 70 VAL B N 1
ATOM 3773 C CA . VAL B 1 70 ? 16.625 -28.578 -14.781 1 98.06 70 VAL B CA 1
ATOM 3774 C C . VAL B 1 70 ? 15.43 -27.641 -14.727 1 98.06 70 VAL B C 1
ATOM 3776 O O . VAL B 1 70 ? 15.344 -26.797 -13.836 1 98.06 70 VAL B O 1
ATOM 3779 N N . LEU B 1 71 ? 14.492 -27.797 -15.648 1 98 71 LEU B N 1
ATOM 3780 C CA . LEU B 1 71 ? 13.312 -26.938 -15.703 1 98 71 LEU B CA 1
ATOM 3781 C C . LEU B 1 71 ? 12.164 -27.531 -14.891 1 98 71 LEU B C 1
ATOM 3783 O O . LEU B 1 71 ? 12.164 -28.719 -14.586 1 98 71 LEU B O 1
ATOM 3787 N N . GLY B 1 72 ? 11.195 -26.656 -14.609 1 98.06 72 GLY B N 1
ATOM 3788 C CA . GLY B 1 72 ? 9.984 -27.047 -13.898 1 98.06 72 GLY B CA 1
ATOM 3789 C C . GLY B 1 72 ? 10.031 -26.703 -12.422 1 98.06 72 GLY B C 1
ATOM 3790 O O . GLY B 1 72 ? 10.953 -27.109 -11.711 1 98.06 72 GLY B O 1
ATOM 3791 N N . HIS B 1 73 ? 9.023 -25.953 -11.977 1 97.94 73 HIS B N 1
ATOM 3792 C CA . HIS B 1 73 ? 9.125 -25.5 -10.586 1 97.94 73 HIS B CA 1
ATOM 3793 C C . HIS B 1 73 ? 7.809 -25.719 -9.844 1 97.94 73 HIS B C 1
ATOM 3795 O O . HIS B 1 73 ? 7.637 -25.234 -8.727 1 97.94 73 HIS B O 1
ATOM 3801 N N . GLU B 1 74 ? 6.84 -26.375 -10.422 1 98.31 74 GLU B N 1
ATOM 3802 C CA . GLU B 1 74 ? 5.555 -26.719 -9.82 1 98.31 74 GLU B CA 1
ATOM 3803 C C . GLU B 1 74 ? 5.387 -28.234 -9.711 1 98.31 74 GLU B C 1
ATOM 3805 O O . GLU B 1 74 ? 4.594 -28.828 -10.438 1 98.31 74 GLU B O 1
ATOM 3810 N N . PHE B 1 75 ? 6.09 -28.797 -8.672 1 98.62 75 PHE B N 1
ATOM 3811 C CA . PHE B 1 75 ? 6.148 -30.234 -8.836 1 98.62 75 PHE B CA 1
ATOM 3812 C C . PHE B 1 75 ? 5.945 -30.953 -7.504 1 98.62 75 PHE B C 1
ATOM 3814 O O . PHE B 1 75 ? 6.035 -30.328 -6.445 1 98.62 75 PHE B O 1
ATOM 3821 N N . SER B 1 76 ? 5.613 -32.219 -7.633 1 98.69 76 SER B N 1
ATOM 3822 C CA . SER B 1 76 ? 5.383 -33.156 -6.543 1 98.69 76 SER B CA 1
ATOM 3823 C C . SER B 1 76 ? 5.996 -34.531 -6.852 1 98.69 76 SER B C 1
ATOM 3825 O O . SER B 1 76 ? 6.184 -34.875 -8.016 1 98.69 76 SER B O 1
ATOM 3827 N N . GLY B 1 77 ? 6.312 -35.219 -5.816 1 98.56 77 GLY B N 1
ATOM 3828 C CA . GLY B 1 77 ? 6.902 -36.531 -5.969 1 98.56 77 GLY B CA 1
ATOM 3829 C C . GLY B 1 77 ? 7.016 -37.281 -4.66 1 98.56 77 GLY B C 1
ATOM 3830 O O . GLY B 1 77 ? 6.215 -37.094 -3.748 1 98.56 77 GLY B O 1
ATOM 3831 N N . LYS B 1 78 ? 7.977 -38.188 -4.715 1 98 78 LYS B N 1
ATOM 3832 C CA . LYS B 1 78 ? 8.172 -39.094 -3.572 1 98 78 LYS B CA 1
ATOM 3833 C C . LYS B 1 78 ? 9.633 -39.094 -3.141 1 98 78 LYS B C 1
ATOM 3835 O O . LYS B 1 78 ? 10.531 -39.188 -3.98 1 98 78 LYS B O 1
ATOM 3840 N N . ILE B 1 79 ? 9.781 -39.062 -1.822 1 98.44 79 ILE B N 1
ATOM 3841 C CA . ILE B 1 79 ? 11.133 -39.156 -1.267 1 98.44 79 ILE B CA 1
ATOM 3842 C C . ILE B 1 79 ? 11.633 -40.594 -1.346 1 98.44 79 ILE B C 1
ATOM 3844 O O . ILE B 1 79 ? 10.93 -41.531 -0.956 1 98.44 79 ILE B O 1
ATOM 3848 N N . LEU B 1 80 ? 12.828 -40.75 -1.833 1 98.06 80 LEU B N 1
ATOM 3849 C CA . LEU B 1 80 ? 13.414 -42.062 -1.953 1 98.06 80 LEU B CA 1
ATOM 3850 C C . LEU B 1 80 ? 14.367 -42.344 -0.797 1 98.06 80 LEU B C 1
ATOM 3852 O O . LEU B 1 80 ? 14.406 -43.469 -0.272 1 98.06 80 LEU B O 1
ATOM 3856 N N . LYS B 1 81 ? 15.188 -41.406 -0.491 1 98.06 81 LYS B N 1
ATOM 3857 C CA . LYS B 1 81 ? 16.188 -41.5 0.566 1 98.06 81 LYS B CA 1
ATOM 3858 C C . LYS B 1 81 ? 16.453 -40.156 1.213 1 98.06 81 LYS B C 1
ATOM 3860 O O . LYS B 1 81 ? 16.469 -39.125 0.53 1 98.06 81 LYS B O 1
ATOM 3865 N N . VAL B 1 82 ? 16.688 -40.219 2.566 1 98.5 82 VAL B N 1
ATOM 3866 C CA . VAL B 1 82 ? 16.906 -39 3.318 1 98.5 82 VAL B CA 1
ATOM 3867 C C . VAL B 1 82 ? 18.312 -39.031 3.926 1 98.5 82 VAL B C 1
ATOM 3869 O O . VAL B 1 82 ? 18.703 -40 4.574 1 98.5 82 VAL B O 1
ATOM 3872 N N . GLY B 1 83 ? 19.047 -37.938 3.668 1 98.31 83 GLY B N 1
ATOM 3873 C CA . GLY B 1 83 ? 20.328 -37.812 4.336 1 98.31 83 GLY B CA 1
ATOM 3874 C C . GLY B 1 83 ? 20.219 -37.719 5.844 1 98.31 83 GLY B C 1
ATOM 3875 O O . GLY B 1 83 ? 19.172 -37.312 6.367 1 98.31 83 GLY B O 1
ATOM 3876 N N . LYS B 1 84 ? 21.281 -37.969 6.5 1 98.19 84 LYS B N 1
ATOM 3877 C CA . LYS B 1 84 ? 21.297 -38.094 7.953 1 98.19 84 LYS B CA 1
ATOM 3878 C C . LYS B 1 84 ? 20.766 -36.844 8.633 1 98.19 84 LYS B C 1
ATOM 3880 O O . LYS B 1 84 ? 20.031 -36.906 9.609 1 98.19 84 LYS B O 1
ATOM 3885 N N . LYS B 1 85 ? 21.125 -35.688 8.141 1 98.31 85 LYS B N 1
ATOM 3886 C CA . LYS B 1 85 ? 20.797 -34.406 8.758 1 98.31 85 LYS B CA 1
ATOM 3887 C C . LYS B 1 85 ? 19.281 -34.219 8.883 1 98.31 85 LYS B C 1
ATOM 3889 O O . LYS B 1 85 ? 18.797 -33.594 9.812 1 98.31 85 LYS B O 1
ATOM 3894 N N . TRP B 1 86 ? 18.516 -34.844 7.977 1 98.56 86 TRP B N 1
ATOM 3895 C CA . TRP B 1 86 ? 17.109 -34.469 7.883 1 98.56 86 TRP B CA 1
ATOM 3896 C C . TRP B 1 86 ? 16.219 -35.656 8.211 1 98.56 86 TRP B C 1
ATOM 3898 O O . TRP B 1 86 ? 15 -35.625 8.023 1 98.56 86 TRP B O 1
ATOM 3908 N N . GLN B 1 87 ? 16.703 -36.75 8.773 1 98.06 87 GLN B N 1
ATOM 3909 C CA . GLN B 1 87 ? 15.961 -37.969 9 1 98.06 87 GLN B CA 1
ATOM 3910 C C . GLN B 1 87 ? 14.953 -37.812 10.141 1 98.06 87 GLN B C 1
ATOM 3912 O O . GLN B 1 87 ? 14.047 -38.625 10.289 1 98.06 87 GLN B O 1
ATOM 3917 N N . SER B 1 88 ? 15.109 -36.812 10.961 1 97.94 88 SER B N 1
ATOM 3918 C CA . SER B 1 88 ? 14.133 -36.562 12.023 1 97.94 88 SER B CA 1
ATOM 3919 C C . SER B 1 88 ? 12.875 -35.906 11.469 1 97.94 88 SER B C 1
ATOM 3921 O O . SER B 1 88 ? 11.82 -35.938 12.109 1 97.94 88 SER B O 1
ATOM 3923 N N . LYS B 1 89 ? 12.969 -35.312 10.344 1 97.75 89 LYS B N 1
ATOM 3924 C CA . LYS B 1 89 ? 11.852 -34.531 9.828 1 97.75 89 LYS B CA 1
ATOM 3925 C C . LYS B 1 89 ? 11.211 -35.219 8.617 1 97.75 89 LYS B C 1
ATOM 3927 O O . LYS B 1 89 ? 10.023 -35.031 8.352 1 97.75 89 LYS B O 1
ATOM 3932 N N . PHE B 1 90 ? 12 -35.969 7.891 1 98.56 90 PHE B N 1
ATOM 3933 C CA . PHE B 1 90 ? 11.508 -36.562 6.664 1 98.56 90 PHE B CA 1
ATOM 3934 C C . PHE B 1 90 ? 11.828 -38.062 6.645 1 98.56 90 PHE B C 1
ATOM 3936 O O . PHE B 1 90 ? 12.688 -38.531 7.402 1 98.56 90 PHE B O 1
ATOM 3943 N N . HIS B 1 91 ? 11.141 -38.812 5.734 1 98.12 91 HIS B N 1
ATOM 3944 C CA . HIS B 1 91 ? 11.398 -40.219 5.594 1 98.12 91 HIS B CA 1
ATOM 3945 C C . HIS B 1 91 ? 11.125 -40.719 4.172 1 98.12 91 HIS B C 1
ATOM 3947 O O . HIS B 1 91 ? 10.352 -40.062 3.441 1 98.12 91 HIS B O 1
ATOM 3953 N N . ALA B 1 92 ? 11.727 -41.844 3.816 1 97.69 92 ALA B N 1
ATOM 3954 C CA . ALA B 1 92 ? 11.5 -42.469 2.52 1 97.69 92 ALA B CA 1
ATOM 3955 C C . ALA B 1 92 ? 10.031 -42.844 2.352 1 97.69 92 ALA B C 1
ATOM 3957 O O . ALA B 1 92 ? 9.398 -43.344 3.295 1 97.69 92 ALA B O 1
ATOM 3958 N N . GLY B 1 93 ? 9.508 -42.594 1.16 1 97.06 93 GLY B N 1
ATOM 3959 C CA . GLY B 1 93 ? 8.125 -42.969 0.858 1 97.06 93 GLY B CA 1
ATOM 3960 C C . GLY B 1 93 ? 7.16 -41.812 1.021 1 97.06 93 GLY B C 1
ATOM 3961 O O . GLY B 1 93 ? 6.031 -41.844 0.526 1 97.06 93 GLY B O 1
ATOM 3962 N N . GLN B 1 94 ? 7.641 -40.812 1.611 1 97.5 94 GLN B N 1
ATOM 3963 C CA . GLN B 1 94 ? 6.797 -39.656 1.864 1 97.5 94 GLN B CA 1
ATOM 3964 C C . GLN B 1 94 ? 6.617 -38.812 0.597 1 97.5 94 GLN B C 1
ATOM 3966 O O . GLN B 1 94 ? 7.566 -38.594 -0.156 1 97.5 94 GLN B O 1
ATOM 3971 N N . ASN B 1 95 ? 5.316 -38.406 0.306 1 98.56 95 ASN B N 1
ATOM 3972 C CA . ASN B 1 95 ? 5.062 -37.469 -0.788 1 98.56 95 ASN B CA 1
ATOM 3973 C C . ASN B 1 95 ? 5.414 -36.062 -0.398 1 98.56 95 ASN B C 1
ATOM 3975 O O . ASN B 1 95 ? 5.34 -35.688 0.776 1 98.56 95 ASN B O 1
ATOM 3979 N N . TYR B 1 96 ? 5.797 -35.25 -1.356 1 98.69 96 TYR B N 1
ATOM 3980 C CA . TYR B 1 96 ? 6.219 -33.875 -1.054 1 98.69 96 TYR B CA 1
ATOM 3981 C C . TYR B 1 96 ? 5.781 -32.906 -2.15 1 98.69 96 TYR B C 1
ATOM 3983 O O . TYR B 1 96 ? 5.414 -33.344 -3.248 1 98.69 96 TYR B O 1
ATOM 3991 N N . VAL B 1 97 ? 5.668 -31.688 -1.86 1 98.62 97 VAL B N 1
ATOM 3992 C CA . VAL B 1 97 ? 5.66 -30.562 -2.793 1 98.62 97 VAL B CA 1
ATOM 3993 C C . VAL B 1 97 ? 6.762 -29.578 -2.416 1 98.62 97 VAL B C 1
ATOM 3995 O O . VAL B 1 97 ? 7.316 -29.641 -1.317 1 98.62 97 VAL B O 1
ATOM 3998 N N . ILE B 1 98 ? 7.105 -28.719 -3.309 1 97 98 ILE B N 1
ATOM 3999 C CA . ILE B 1 98 ? 8.211 -27.797 -3.072 1 97 98 ILE B CA 1
ATOM 4000 C C . ILE B 1 98 ? 7.742 -26.359 -3.33 1 97 98 ILE B C 1
ATOM 4002 O O . ILE B 1 98 ? 7.008 -26.109 -4.285 1 97 98 ILE B O 1
ATOM 4006 N N . GLN B 1 99 ? 8.078 -25.5 -2.428 1 95.62 99 GLN B N 1
ATOM 4007 C CA . GLN B 1 99 ? 8.062 -24.062 -2.729 1 95.62 99 GLN B CA 1
ATOM 4008 C C . GLN B 1 99 ? 9.352 -23.641 -3.43 1 95.62 99 GLN B C 1
ATOM 4010 O O . GLN B 1 99 ? 10.43 -23.672 -2.83 1 95.62 99 GLN B O 1
ATOM 4015 N N . PRO B 1 100 ? 9.258 -23.234 -4.629 1 94.12 100 PRO B N 1
ATOM 4016 C CA . PRO B 1 100 ? 10.484 -23 -5.391 1 94.12 100 PRO B CA 1
ATOM 4017 C C . PRO B 1 100 ? 11.211 -21.719 -4.961 1 94.12 100 PRO B C 1
ATOM 4019 O O . PRO B 1 100 ? 12.438 -21.688 -4.895 1 94.12 100 PRO B O 1
ATOM 4022 N N . ASN B 1 101 ? 10.492 -20.672 -4.691 1 88.94 101 ASN B N 1
ATOM 4023 C CA . ASN B 1 101 ? 11.133 -19.453 -4.23 1 88.94 101 ASN B CA 1
ATOM 4024 C C . ASN B 1 101 ? 11.656 -19.594 -2.803 1 88.94 101 ASN B C 1
ATOM 4026 O O . ASN B 1 101 ? 10.875 -19.578 -1.849 1 88.94 101 ASN B O 1
ATOM 4030 N N . LEU B 1 102 ? 12.961 -19.75 -2.574 1 87.69 102 LEU B N 1
ATOM 4031 C CA . LEU B 1 102 ? 13.57 -20.016 -1.276 1 87.69 102 LEU B CA 1
ATOM 4032 C C . LEU B 1 102 ? 13.758 -18.734 -0.488 1 87.69 102 LEU B C 1
ATOM 4034 O O . LEU B 1 102 ? 14.211 -18.766 0.66 1 87.69 102 LEU B O 1
ATOM 4038 N N . ALA B 1 103 ? 13.234 -17.578 -0.944 1 75.56 103 ALA B N 1
ATOM 4039 C CA . ALA B 1 103 ? 13.227 -16.281 -0.289 1 75.56 103 ALA B CA 1
ATOM 4040 C C . ALA B 1 103 ? 14.617 -15.914 0.22 1 75.56 103 ALA B C 1
ATOM 4042 O O . ALA B 1 103 ? 14.766 -15.43 1.346 1 75.56 103 ALA B O 1
ATOM 4043 N N . ARG B 1 104 ? 15.664 -16.312 -0.542 1 76.69 104 ARG B N 1
ATOM 4044 C CA . ARG B 1 104 ? 17.031 -15.953 -0.163 1 76.69 104 ARG B CA 1
ATOM 4045 C C . ARG B 1 104 ? 17.344 -14.516 -0.56 1 76.69 104 ARG B C 1
ATOM 4047 O O . ARG B 1 104 ? 16.906 -14.039 -1.609 1 76.69 104 ARG B O 1
ATOM 4054 N N . GLN B 1 105 ? 18.031 -13.875 0.283 1 70.19 105 GLN B N 1
ATOM 4055 C CA . GLN B 1 105 ? 18.391 -12.484 0.004 1 70.19 105 GLN B CA 1
ATOM 4056 C C . GLN B 1 105 ? 19.594 -12.406 -0.934 1 70.19 105 GLN B C 1
ATOM 4058 O O . GLN B 1 105 ? 19.703 -11.461 -1.718 1 70.19 105 GLN B O 1
ATOM 4063 N N . ASN B 1 106 ? 20.406 -13.32 -0.908 1 75.88 106 ASN B N 1
ATOM 4064 C CA . ASN B 1 106 ? 21.719 -13.18 -1.521 1 75.88 106 ASN B CA 1
ATOM 4065 C C . ASN B 1 106 ? 21.75 -13.773 -2.928 1 75.88 106 ASN B C 1
ATOM 4067 O O . ASN B 1 106 ? 22.703 -13.562 -3.676 1 75.88 106 ASN B O 1
ATOM 4071 N N . THR B 1 107 ? 20.766 -14.57 -3.248 1 79.31 107 THR B N 1
ATOM 4072 C CA . THR B 1 107 ? 20.734 -15.156 -4.582 1 79.31 107 THR B CA 1
ATOM 4073 C C . THR B 1 107 ? 19.281 -15.336 -5.047 1 79.31 107 THR B C 1
ATOM 4075 O O . THR B 1 107 ? 18.406 -15.695 -4.258 1 79.31 107 THR B O 1
ATOM 4078 N N . PRO B 1 108 ? 19.078 -15.07 -6.273 1 84.44 108 PRO B N 1
ATOM 4079 C CA . PRO B 1 108 ? 17.734 -15.258 -6.828 1 84.44 108 PRO B CA 1
ATOM 4080 C C . PRO B 1 108 ? 17.484 -16.672 -7.324 1 84.44 108 PRO B C 1
ATOM 4082 O O . PRO B 1 108 ? 16.438 -16.969 -7.895 1 84.44 108 PRO B O 1
ATOM 4085 N N . PHE B 1 109 ? 18.406 -17.594 -7.102 1 88.88 109 PHE B N 1
ATOM 4086 C CA . PHE B 1 109 ? 18.359 -18.938 -7.66 1 88.88 109 PHE B CA 1
ATOM 4087 C C . PHE B 1 109 ? 17.281 -19.766 -6.961 1 88.88 109 PHE B C 1
ATOM 4089 O O . PHE B 1 109 ? 17.109 -19.672 -5.742 1 88.88 109 PHE B O 1
ATOM 4096 N N . VAL B 1 110 ? 16.531 -20.484 -7.816 1 92.75 110 VAL B N 1
ATOM 4097 C CA . VAL B 1 110 ? 15.453 -21.312 -7.277 1 92.75 110 VAL B CA 1
ATOM 4098 C C . VAL B 1 110 ? 15.406 -22.641 -8.008 1 92.75 110 VAL B C 1
ATOM 4100 O O . VAL B 1 110 ? 15.82 -22.734 -9.164 1 92.75 110 VAL B O 1
ATOM 4103 N N . PRO B 1 111 ? 14.898 -23.672 -7.312 1 95.56 111 PRO B N 1
ATOM 4104 C CA . PRO B 1 111 ? 14.641 -24.938 -8 1 95.56 111 PRO B CA 1
ATOM 4105 C C . PRO B 1 111 ? 13.797 -24.766 -9.258 1 95.56 111 PRO B C 1
ATOM 4107 O O . PRO B 1 111 ? 12.797 -24.047 -9.242 1 95.56 111 PRO B O 1
ATOM 4110 N N . GLY B 1 112 ? 14.195 -25.469 -10.32 1 96.56 112 GLY B N 1
ATOM 4111 C CA . GLY B 1 112 ? 13.406 -25.438 -11.539 1 96.56 112 GLY B CA 1
ATOM 4112 C C . GLY B 1 112 ? 13.852 -24.359 -12.516 1 96.56 112 GLY B C 1
ATOM 4113 O O . GLY B 1 112 ? 13.391 -24.312 -13.656 1 96.56 112 GLY B O 1
ATOM 4114 N N . TYR B 1 113 ? 14.812 -23.453 -12.031 1 95.44 113 TYR B N 1
ATOM 4115 C CA . TYR B 1 113 ? 15.312 -22.391 -12.891 1 95.44 113 TYR B CA 1
ATOM 4116 C C . TYR B 1 113 ? 16.844 -22.422 -12.961 1 95.44 113 TYR B C 1
ATOM 4118 O O . TYR B 1 113 ? 17.422 -22.031 -13.969 1 95.44 113 TYR B O 1
ATOM 4126 N N . SER B 1 114 ? 17.5 -22.922 -11.883 1 95.88 114 SER B N 1
ATOM 4127 C CA . SER B 1 114 ? 18.875 -22.484 -11.648 1 95.88 114 SER B CA 1
ATOM 4128 C C . SER B 1 114 ? 19.797 -23.672 -11.406 1 95.88 114 SER B C 1
ATOM 4130 O O . SER B 1 114 ? 21.016 -23.562 -11.555 1 95.88 114 SER B O 1
ATOM 4132 N N . TYR B 1 115 ? 19.266 -24.797 -11.016 1 95.94 115 TYR B N 1
ATOM 4133 C CA . TYR B 1 115 ? 20.094 -25.875 -10.484 1 95.94 115 TYR B CA 1
ATOM 4134 C C . TYR B 1 115 ? 20.156 -27.047 -11.461 1 95.94 115 TYR B C 1
ATOM 4136 O O . TYR B 1 115 ? 19.188 -27.328 -12.156 1 95.94 115 TYR B O 1
ATOM 4144 N N . PRO B 1 116 ? 21.219 -27.75 -11.391 1 96.5 116 PRO B N 1
ATOM 4145 C CA . PRO B 1 116 ? 21.391 -28.844 -12.344 1 96.5 116 PRO B CA 1
ATOM 4146 C C . PRO B 1 116 ? 20.672 -30.109 -11.93 1 96.5 116 PRO B C 1
ATOM 4148 O O . PRO B 1 116 ? 20.422 -30.984 -12.766 1 96.5 116 PRO B O 1
ATOM 4151 N N . TYR B 1 117 ? 20.281 -30.203 -10.648 1 97.62 117 TYR B N 1
ATOM 4152 C CA . TYR B 1 117 ? 19.828 -31.531 -10.234 1 97.62 117 TYR B CA 1
ATOM 4153 C C . TYR B 1 117 ? 18.484 -31.453 -9.531 1 97.62 117 TYR B C 1
ATOM 4155 O O . TYR B 1 117 ? 18.062 -32.406 -8.875 1 97.62 117 TYR B O 1
ATOM 4163 N N . ILE B 1 118 ? 17.844 -30.312 -9.594 1 98.06 118 ILE B N 1
ATOM 4164 C CA . ILE B 1 118 ? 16.516 -30.219 -9.008 1 98.06 118 ILE B CA 1
ATOM 4165 C C . ILE B 1 118 ? 15.602 -29.391 -9.914 1 98.06 118 ILE B C 1
ATOM 4167 O O . ILE B 1 118 ? 15.945 -28.266 -10.281 1 98.06 118 ILE B O 1
ATOM 4171 N N . GLY B 1 119 ? 14.469 -29.938 -10.172 1 98.19 119 GLY B N 1
ATOM 4172 C CA . GLY B 1 119 ? 13.406 -29.359 -10.984 1 98.19 119 GLY B CA 1
ATOM 4173 C C . GLY B 1 119 ? 12.273 -30.344 -11.242 1 98.19 119 GLY B C 1
ATOM 4174 O O . GLY B 1 119 ? 12.406 -31.531 -10.984 1 98.19 119 GLY B O 1
ATOM 4175 N N . GLY B 1 120 ? 11.25 -29.797 -11.695 1 98.5 120 GLY B N 1
ATOM 4176 C CA . GLY B 1 120 ? 10.039 -30.594 -11.852 1 98.5 120 GLY B CA 1
ATOM 4177 C C . GLY B 1 120 ? 10.07 -31.5 -13.078 1 98.5 120 GLY B C 1
ATOM 4178 O O . GLY B 1 120 ? 9.336 -32.469 -13.148 1 98.5 120 GLY B O 1
ATOM 4179 N N . ASP B 1 121 ? 10.836 -31.141 -14.062 1 98.62 121 ASP B N 1
ATOM 4180 C CA . ASP B 1 121 ? 10.906 -31.938 -15.281 1 98.62 121 ASP B CA 1
ATOM 4181 C C . ASP B 1 121 ? 12.102 -32.875 -15.266 1 98.62 121 ASP B C 1
ATOM 4183 O O . ASP B 1 121 ? 12.953 -32.844 -16.156 1 98.62 121 ASP B O 1
ATOM 4187 N N . ALA B 1 122 ? 12.148 -33.719 -14.305 1 98.44 122 ALA B N 1
ATOM 4188 C CA . ALA B 1 122 ? 13.164 -34.75 -14.102 1 98.44 122 ALA B CA 1
ATOM 4189 C C . ALA B 1 122 ? 12.562 -36 -13.469 1 98.44 122 ALA B C 1
ATOM 4191 O O . ALA B 1 122 ? 11.586 -35.906 -12.719 1 98.44 122 ALA B O 1
ATOM 4192 N N . THR B 1 123 ? 13.156 -37.156 -13.758 1 98.25 123 THR B N 1
ATOM 4193 C CA . THR B 1 123 ? 12.664 -38.406 -13.18 1 98.25 123 THR B CA 1
ATOM 4194 C C . THR B 1 123 ? 13.109 -38.531 -11.727 1 98.25 123 THR B C 1
ATOM 4196 O O . THR B 1 123 ? 12.383 -39.062 -10.898 1 98.25 123 THR B O 1
ATOM 4199 N N . LYS B 1 124 ? 14.305 -38.125 -11.461 1 97.94 124 LYS B N 1
ATOM 4200 C CA . LYS B 1 124 ? 14.898 -38.156 -10.133 1 97.94 124 LYS B CA 1
ATOM 4201 C C . LYS B 1 124 ? 15.703 -36.875 -9.875 1 97.94 124 LYS B C 1
ATOM 4203 O O . LYS B 1 124 ? 16.266 -36.281 -10.805 1 97.94 124 LYS B O 1
ATOM 4208 N N . ILE B 1 125 ? 15.711 -36.5 -8.617 1 98.5 125 ILE B N 1
ATOM 4209 C CA . ILE B 1 125 ? 16.391 -35.25 -8.289 1 98.5 125 ILE B CA 1
ATOM 4210 C C . ILE B 1 125 ? 17.109 -35.406 -6.949 1 98.5 125 ILE B C 1
ATOM 4212 O O . ILE B 1 125 ? 16.844 -36.344 -6.191 1 98.5 125 ILE B O 1
ATOM 4216 N N . ILE B 1 126 ? 18.016 -34.469 -6.746 1 98.56 126 ILE B N 1
ATOM 4217 C CA . ILE B 1 126 ? 18.625 -34.25 -5.438 1 98.56 126 ILE B CA 1
ATOM 4218 C C . ILE B 1 126 ? 18.172 -32.906 -4.883 1 98.56 126 ILE B C 1
ATOM 4220 O O . ILE B 1 126 ? 18.391 -31.859 -5.5 1 98.56 126 ILE B O 1
ATOM 4224 N N . ILE B 1 127 ? 17.5 -32.938 -3.74 1 98.5 127 ILE B N 1
ATOM 4225 C CA . ILE B 1 127 ? 17.031 -31.734 -3.08 1 98.5 127 ILE B CA 1
ATOM 4226 C C . ILE B 1 127 ? 18.125 -31.219 -2.141 1 98.5 127 ILE B C 1
ATOM 4228 O O . ILE B 1 127 ? 18.5 -31.891 -1.177 1 98.5 127 ILE B O 1
ATOM 4232 N N . PRO B 1 128 ? 18.609 -30.031 -2.422 1 97.5 128 PRO B N 1
ATOM 4233 C CA . PRO B 1 128 ? 19.734 -29.531 -1.628 1 97.5 128 PRO B CA 1
ATOM 4234 C C . PRO B 1 128 ? 19.312 -29.047 -0.24 1 97.5 128 PRO B C 1
ATOM 4236 O O . PRO B 1 128 ? 18.125 -28.781 -0.012 1 97.5 128 PRO B O 1
ATOM 4239 N N . ASP B 1 129 ? 20.266 -28.938 0.65 1 97.25 129 ASP B N 1
ATOM 4240 C CA . ASP B 1 129 ? 20.094 -28.609 2.059 1 97.25 129 ASP B CA 1
ATOM 4241 C C . ASP B 1 129 ? 19.25 -27.344 2.221 1 97.25 129 ASP B C 1
ATOM 4243 O O . ASP B 1 129 ? 18.422 -27.25 3.131 1 97.25 129 ASP B O 1
ATOM 4247 N N . GLU B 1 130 ? 19.453 -26.391 1.389 1 94.62 130 GLU B N 1
ATOM 4248 C CA . GLU B 1 130 ? 18.844 -25.078 1.52 1 94.62 130 GLU B CA 1
ATOM 4249 C C . GLU B 1 130 ? 17.328 -25.156 1.423 1 94.62 130 GLU B C 1
ATOM 4251 O O . GLU B 1 130 ? 16.609 -24.391 2.078 1 94.62 130 GLU B O 1
ATOM 4256 N N . VAL B 1 131 ? 16.797 -26.062 0.605 1 96.62 131 VAL B N 1
ATOM 4257 C CA . VAL B 1 131 ? 15.359 -26.219 0.443 1 96.62 131 VAL B CA 1
ATOM 4258 C C . VAL B 1 131 ? 14.727 -26.594 1.779 1 96.62 131 VAL B C 1
ATOM 4260 O O . VAL B 1 131 ? 13.703 -26.031 2.172 1 96.62 131 VAL B O 1
ATOM 4263 N N . MET B 1 132 ? 15.391 -27.531 2.539 1 96.94 132 MET B N 1
ATOM 4264 C CA . MET B 1 132 ? 14.898 -27.938 3.848 1 96.94 132 MET B CA 1
ATOM 4265 C C . MET B 1 132 ? 15.148 -26.859 4.891 1 96.94 132 MET B C 1
ATOM 4267 O O . MET B 1 132 ? 14.289 -26.578 5.727 1 96.94 132 MET B O 1
ATOM 4271 N N . THR B 1 133 ? 16.328 -26.219 4.785 1 95.19 133 THR B N 1
ATOM 4272 C CA . THR B 1 133 ? 16.688 -25.203 5.758 1 95.19 133 THR B CA 1
ATOM 4273 C C . THR B 1 133 ? 15.711 -24.031 5.703 1 95.19 133 THR B C 1
ATOM 4275 O O . THR B 1 133 ? 15.398 -23.422 6.73 1 95.19 133 THR B O 1
ATOM 4278 N N . MET B 1 134 ? 15.164 -23.844 4.559 1 92.94 134 MET B N 1
ATOM 4279 C CA . MET B 1 134 ? 14.25 -22.719 4.371 1 92.94 134 MET B CA 1
ATOM 4280 C C . MET B 1 134 ? 12.805 -23.156 4.57 1 92.94 134 MET B C 1
ATOM 4282 O O . MET B 1 134 ? 11.883 -22.344 4.41 1 92.94 134 MET B O 1
ATOM 4286 N N . GLY B 1 135 ? 12.586 -24.375 4.844 1 94.81 135 GLY B N 1
ATOM 4287 C CA . GLY B 1 135 ? 11.25 -24.891 5.07 1 94.81 135 GLY B CA 1
ATOM 4288 C C . GLY B 1 135 ? 10.453 -25.062 3.789 1 94.81 135 GLY B C 1
ATOM 4289 O O . GLY B 1 135 ? 9.219 -25.062 3.812 1 94.81 135 GLY B O 1
ATOM 4290 N N . CYS B 1 136 ? 11.109 -25.25 2.654 1 96.62 136 CYS B N 1
ATOM 4291 C CA . CYS B 1 136 ? 10.453 -25.203 1.354 1 96.62 136 CYS B CA 1
ATOM 4292 C C . CYS B 1 136 ? 10.125 -26.594 0.855 1 96.62 136 CYS B C 1
ATOM 4294 O O . CYS B 1 136 ? 9.484 -26.766 -0.19 1 96.62 136 CYS B O 1
ATOM 4296 N N . LEU B 1 137 ? 10.578 -27.578 1.562 1 98.25 137 LEU B N 1
ATOM 4297 C CA . LEU B 1 137 ? 10.094 -28.938 1.319 1 98.25 137 LEU B CA 1
ATOM 4298 C C . LEU B 1 137 ? 8.898 -29.25 2.217 1 98.25 137 LEU B C 1
ATOM 4300 O O . LEU B 1 137 ? 9.039 -29.312 3.441 1 98.25 137 LEU B O 1
ATOM 4304 N N . ILE B 1 138 ? 7.754 -29.469 1.556 1 98.31 138 ILE B N 1
ATOM 4305 C CA . ILE B 1 138 ? 6.512 -29.609 2.309 1 98.31 138 ILE B CA 1
ATOM 4306 C C . ILE B 1 138 ? 5.914 -31 2.061 1 98.31 138 ILE B C 1
ATOM 4308 O O . ILE B 1 138 ? 5.703 -31.391 0.912 1 98.31 138 ILE B O 1
ATOM 4312 N N . PRO B 1 139 ? 5.707 -31.688 3.119 1 98.12 139 PRO B N 1
ATOM 4313 C CA . PRO B 1 139 ? 4.992 -32.969 2.939 1 98.12 139 PRO B CA 1
ATOM 4314 C C . PRO B 1 139 ? 3.6 -32.781 2.344 1 98.12 139 PRO B C 1
ATOM 4316 O O . PRO B 1 139 ? 2.902 -31.812 2.684 1 98.12 139 PRO B O 1
ATOM 4319 N N . PHE B 1 140 ? 3.229 -33.625 1.513 1 98.44 140 PHE B N 1
ATOM 4320 C CA . PHE B 1 140 ? 1.929 -33.531 0.858 1 98.44 140 PHE B CA 1
ATOM 4321 C C . PHE B 1 140 ? 1.088 -34.781 1.126 1 98.44 140 PHE B C 1
ATOM 4323 O O . PHE B 1 140 ? 1.5 -35.875 0.803 1 98.44 140 PHE B O 1
ATOM 4330 N N . GLU B 1 141 ? -0.118 -34.594 1.614 1 97.69 141 GLU B N 1
ATOM 4331 C CA . GLU B 1 141 ? -0.969 -35.688 2.02 1 97.69 141 GLU B CA 1
ATOM 4332 C C . GLU B 1 141 ? -2.152 -35.875 1.07 1 97.69 141 GLU B C 1
ATOM 4334 O O . GLU B 1 141 ? -3.113 -36.562 1.383 1 97.69 141 GLU B O 1
ATOM 4339 N N . GLY B 1 142 ? -2.139 -35.25 0.002 1 96.19 142 GLY B N 1
ATOM 4340 C CA . GLY B 1 142 ? -3.211 -35.406 -0.967 1 96.19 142 GLY B CA 1
ATOM 4341 C C . GLY B 1 142 ? -3.217 -36.781 -1.626 1 96.19 142 GLY B C 1
ATOM 4342 O O . GLY B 1 142 ? -2.299 -37.594 -1.423 1 96.19 142 GLY B O 1
ATOM 4343 N N . ASP B 1 143 ? -4.203 -37.031 -2.461 1 94.06 143 ASP B N 1
ATOM 4344 C CA . ASP B 1 143 ? -4.457 -38.375 -2.996 1 94.06 143 ASP B CA 1
ATOM 4345 C C . ASP B 1 143 ? -3.746 -38.562 -4.332 1 94.06 143 ASP B C 1
ATOM 4347 O O . ASP B 1 143 ? -3.652 -39.688 -4.828 1 94.06 143 ASP B O 1
ATOM 4351 N N . ALA B 1 144 ? -3.354 -37.469 -4.957 1 98 144 ALA B N 1
ATOM 4352 C CA . ALA B 1 144 ? -2.777 -37.562 -6.297 1 98 144 ALA B CA 1
ATOM 4353 C C . ALA B 1 144 ? -1.605 -36.594 -6.449 1 98 144 ALA B C 1
ATOM 4355 O O . ALA B 1 144 ? -1.575 -35.531 -5.812 1 98 144 ALA B O 1
ATOM 4356 N N . TYR B 1 145 ? -0.677 -36.906 -7.297 1 98.56 145 TYR B N 1
ATOM 4357 C CA . TYR B 1 145 ? 0.512 -36.094 -7.504 1 98.56 145 TYR B CA 1
ATOM 4358 C C . TYR B 1 145 ? 0.17 -34.812 -8.266 1 98.56 145 TYR B C 1
ATOM 4360 O O . TYR B 1 145 ? 0.776 -33.781 -8.039 1 98.56 145 TYR B O 1
ATOM 4368 N N . TYR B 1 146 ? -0.842 -34.906 -9.242 1 98.69 146 TYR B N 1
ATOM 4369 C CA . TYR B 1 146 ? -1.212 -33.719 -9.969 1 98.69 146 TYR B CA 1
ATOM 4370 C C . TYR B 1 146 ? -1.716 -32.625 -9.008 1 98.69 146 TYR B C 1
ATOM 4372 O O . TYR B 1 146 ? -1.47 -31.438 -9.219 1 98.69 146 TYR B O 1
ATOM 4380 N N . GLU B 1 147 ? -2.424 -33.031 -7.91 1 98.56 147 GLU B N 1
ATOM 4381 C CA . GLU B 1 147 ? -2.861 -32.094 -6.895 1 98.56 147 GLU B CA 1
ATOM 4382 C C . GLU B 1 147 ? -1.672 -31.391 -6.238 1 98.56 147 GLU B C 1
ATOM 4384 O O . GLU B 1 147 ? -1.705 -30.188 -6.008 1 98.56 147 GLU B O 1
ATOM 4389 N N . GLY B 1 148 ? -0.649 -32.188 -5.949 1 98.56 148 GLY B N 1
ATOM 4390 C CA . GLY B 1 148 ? 0.563 -31.625 -5.379 1 98.56 148 GLY B CA 1
ATOM 4391 C C . GLY B 1 148 ? 1.237 -30.609 -6.281 1 98.56 148 GLY B C 1
ATOM 4392 O O . GLY B 1 148 ? 1.691 -29.562 -5.82 1 98.56 148 GLY B O 1
ATOM 4393 N N . SER B 1 149 ? 1.299 -30.906 -7.574 1 98.44 149 SER B N 1
ATOM 4394 C CA . SER B 1 149 ? 1.955 -30.031 -8.539 1 98.44 149 SER B CA 1
ATOM 4395 C C . SER B 1 149 ? 1.241 -28.688 -8.641 1 98.44 149 SER B C 1
ATOM 4397 O O . SER B 1 149 ? 1.828 -27.703 -9.078 1 98.44 149 SER B O 1
ATOM 4399 N N . LEU B 1 150 ? -0.007 -28.656 -8.219 1 98.5 150 LEU B N 1
ATOM 4400 C CA . LEU B 1 150 ? -0.784 -27.438 -8.344 1 98.5 150 LEU B CA 1
ATOM 4401 C C . LEU B 1 150 ? -0.771 -26.641 -7.031 1 98.5 150 LEU B C 1
ATOM 4403 O O . LEU B 1 150 ? -1.403 -25.594 -6.93 1 98.5 150 LEU B O 1
ATOM 4407 N N . CYS B 1 151 ? 0.019 -27.141 -6.02 1 98.5 151 CYS B N 1
ATOM 4408 C CA . CYS B 1 151 ? 0.16 -26.406 -4.766 1 98.5 151 CYS B CA 1
ATOM 4409 C C . CYS B 1 151 ? 0.894 -25.094 -4.984 1 98.5 151 CYS B C 1
ATOM 4411 O O . CYS B 1 151 ? 0.521 -24.078 -4.414 1 98.5 151 CYS B O 1
ATOM 4413 N N . GLU B 1 152 ? 1.885 -25.109 -5.809 1 97.81 152 GLU B N 1
ATOM 4414 C CA . GLU B 1 152 ? 2.664 -23.891 -6.043 1 97.81 152 GLU B CA 1
ATOM 4415 C C . GLU B 1 152 ? 1.802 -22.797 -6.656 1 97.81 152 GLU B C 1
ATOM 4417 O O . GLU B 1 152 ? 1.813 -21.656 -6.191 1 97.81 152 GLU B O 1
ATOM 4422 N N . PRO B 1 153 ? 0.993 -23.094 -7.699 1 97.56 153 PRO B N 1
ATOM 4423 C CA . PRO B 1 153 ? 0.111 -22.047 -8.227 1 97.56 153 PRO B CA 1
ATOM 4424 C C . PRO B 1 153 ? -0.892 -21.531 -7.195 1 97.56 153 PRO B C 1
ATOM 4426 O O . PRO B 1 153 ? -1.186 -20.344 -7.148 1 97.56 153 PRO B O 1
ATOM 4429 N N . VAL B 1 154 ? -1.424 -22.438 -6.418 1 98.12 154 VAL B N 1
ATOM 4430 C CA . VAL B 1 154 ? -2.359 -22.031 -5.379 1 98.12 154 VAL B CA 1
ATOM 4431 C C . VAL B 1 154 ? -1.631 -21.188 -4.336 1 98.12 154 VAL B C 1
ATOM 4433 O O . VAL B 1 154 ? -2.188 -20.219 -3.814 1 98.12 154 VAL B O 1
ATOM 4436 N N . SER B 1 155 ? -0.395 -21.594 -4.047 1 96.62 155 SER B N 1
ATOM 4437 C CA . SER B 1 155 ? 0.43 -20.797 -3.133 1 96.62 155 SER B CA 1
ATOM 4438 C C . SER B 1 155 ? 0.542 -19.359 -3.592 1 96.62 155 SER B C 1
ATOM 4440 O O . SER B 1 155 ? 0.471 -18.438 -2.777 1 96.62 155 SER B O 1
ATOM 4442 N N . CYS B 1 156 ? 0.697 -19.141 -4.863 1 95.38 156 CYS B N 1
ATOM 4443 C CA . CYS B 1 156 ? 0.787 -17.797 -5.422 1 95.38 156 CYS B CA 1
ATOM 4444 C C . CYS B 1 156 ? -0.52 -17.031 -5.234 1 95.38 156 CYS B C 1
ATOM 4446 O O . CYS B 1 156 ? -0.51 -15.844 -4.926 1 95.38 156 CYS B O 1
ATOM 4448 N N . VAL B 1 157 ? -1.635 -17.703 -5.426 1 97.44 157 VAL B N 1
ATOM 4449 C CA . VAL B 1 157 ? -2.949 -17.109 -5.238 1 97.44 157 VAL B CA 1
ATOM 4450 C C . VAL B 1 157 ? -3.135 -16.719 -3.773 1 97.44 157 VAL B C 1
ATOM 4452 O O . VAL B 1 157 ? -3.58 -15.602 -3.473 1 97.44 157 VAL B O 1
ATOM 4455 N N . ILE B 1 158 ? -2.758 -17.641 -2.891 1 96.69 158 ILE B N 1
ATOM 4456 C CA . ILE B 1 158 ? -2.885 -17.391 -1.459 1 96.69 158 ILE B CA 1
ATOM 4457 C C . ILE B 1 158 ? -2.053 -16.172 -1.078 1 96.69 158 ILE B C 1
ATOM 4459 O O . ILE B 1 158 ? -2.521 -15.297 -0.342 1 96.69 158 ILE B O 1
ATOM 4463 N N . ALA B 1 159 ? -0.892 -16.141 -1.604 1 94.25 159 ALA B N 1
ATOM 4464 C CA . ALA B 1 159 ? -0.024 -14.992 -1.33 1 94.25 159 ALA B CA 1
ATOM 4465 C C . ALA B 1 159 ? -0.684 -13.688 -1.762 1 94.25 159 ALA B C 1
ATOM 4467 O O . ALA B 1 159 ? -0.639 -12.688 -1.034 1 94.25 159 ALA B O 1
ATOM 4468 N N . ALA B 1 160 ? -1.26 -13.641 -2.906 1 95.56 160 ALA B N 1
ATOM 4469 C CA . ALA B 1 160 ? -1.908 -12.438 -3.43 1 95.56 160 ALA B CA 1
ATOM 4470 C C . ALA B 1 160 ? -3.066 -12.008 -2.533 1 95.56 160 ALA B C 1
ATOM 4472 O O . ALA B 1 160 ? -3.191 -10.828 -2.195 1 95.56 160 ALA B O 1
ATOM 4473 N N . PHE B 1 161 ? -3.91 -12.977 -2.15 1 96.81 161 PHE B N 1
ATOM 4474 C CA . PHE B 1 161 ? -5.055 -12.672 -1.298 1 96.81 161 PHE B CA 1
ATOM 4475 C C . PHE B 1 161 ? -4.594 -12.148 0.056 1 96.81 161 PHE B C 1
ATOM 4477 O O . PHE B 1 161 ? -5.203 -11.227 0.608 1 96.81 161 PHE B O 1
ATOM 4484 N N . ARG B 1 162 ? -3.512 -12.711 0.544 1 93.56 162 ARG B N 1
ATOM 4485 C CA . ARG B 1 162 ? -2.998 -12.312 1.851 1 93.56 162 ARG B CA 1
ATOM 4486 C C . ARG B 1 162 ? -2.303 -10.953 1.775 1 93.56 162 ARG B C 1
ATOM 4488 O O . ARG B 1 162 ? -2.25 -10.227 2.766 1 93.56 162 ARG B O 1
ATOM 4495 N N . ALA B 1 163 ? -1.804 -10.656 0.638 1 92.38 163 ALA B N 1
ATOM 4496 C CA . ALA B 1 163 ? -1.076 -9.406 0.466 1 92.38 163 ALA B CA 1
ATOM 4497 C C . ALA B 1 163 ? -2.033 -8.219 0.415 1 92.38 163 ALA B C 1
ATOM 4499 O O . ALA B 1 163 ? -1.624 -7.074 0.62 1 92.38 163 ALA B O 1
ATOM 4500 N N . GLN B 1 164 ? -3.324 -8.469 0.017 1 94.5 164 GLN B N 1
ATOM 4501 C CA . GLN B 1 164 ? -4.312 -7.395 0.126 1 94.5 164 GLN B CA 1
ATOM 4502 C C . GLN B 1 164 ? -4.34 -6.816 1.537 1 94.5 164 GLN B C 1
ATOM 4504 O O . GLN B 1 164 ? -3.955 -7.488 2.498 1 94.5 164 GLN B O 1
ATOM 4509 N N . TYR B 1 165 ? -4.672 -5.492 1.657 1 91.94 165 TYR B N 1
ATOM 4510 C CA . TYR B 1 165 ? -4.84 -4.961 3.006 1 91.94 165 TYR B CA 1
ATOM 4511 C C . TYR B 1 165 ? -5.844 -3.814 3.02 1 91.94 165 TYR B C 1
ATOM 4513 O O . TYR B 1 165 ? -6.188 -3.266 1.97 1 91.94 165 TYR B O 1
ATOM 4521 N N . HIS B 1 166 ? -6.301 -3.512 4.141 1 92.06 166 HIS B N 1
ATOM 4522 C CA . HIS B 1 166 ? -7.246 -2.436 4.422 1 92.06 166 HIS B CA 1
ATOM 4523 C C . HIS B 1 166 ? -6.883 -1.7 5.707 1 92.06 166 HIS B C 1
ATOM 4525 O O . HIS B 1 166 ? -6.223 -2.264 6.582 1 92.06 166 HIS B O 1
ATOM 4531 N N . VAL B 1 167 ? -7.156 -0.444 5.629 1 85.31 167 VAL B N 1
ATOM 4532 C CA . VAL B 1 167 ? -6.781 0.365 6.781 1 85.31 167 VAL B CA 1
ATOM 4533 C C . VAL B 1 167 ? -8.031 0.91 7.465 1 85.31 167 VAL B C 1
ATOM 4535 O O . VAL B 1 167 ? -9.078 1.06 6.824 1 85.31 167 VAL B O 1
ATOM 4538 N N . ASN B 1 168 ? -7.941 0.824 8.781 1 69.81 168 ASN B N 1
ATOM 4539 C CA . ASN B 1 168 ? -9 1.533 9.492 1 69.81 168 ASN B CA 1
ATOM 4540 C C . ASN B 1 168 ? -8.828 3.047 9.391 1 69.81 168 ASN B C 1
ATOM 4542 O O . ASN B 1 168 ? -7.715 3.559 9.523 1 69.81 168 ASN B O 1
ATOM 4546 N N . PHE B 1 169 ? -9.734 3.764 8.789 1 61.44 169 PHE B N 1
ATOM 4547 C CA . PHE B 1 169 ? -9.703 5.191 8.492 1 61.44 169 PHE B CA 1
ATOM 4548 C C . PHE B 1 169 ? -8.953 5.949 9.586 1 61.44 169 PHE B C 1
ATOM 4550 O O . PHE B 1 169 ? -8.227 6.906 9.297 1 61.44 169 PHE B O 1
ATOM 4557 N N . HIS B 1 170 ? -8.906 5.438 10.859 1 59.94 170 HIS B N 1
ATOM 4558 C CA . HIS B 1 170 ? -8.375 6.297 11.914 1 59.94 170 HIS B CA 1
ATOM 4559 C C . HIS B 1 170 ? -6.984 5.844 12.344 1 59.94 170 HIS B C 1
ATOM 4561 O O . HIS B 1 170 ? -6.203 6.641 12.875 1 59.94 170 HIS B O 1
ATOM 4567 N N . SER B 1 171 ? -6.617 4.641 12.148 1 61.19 171 SER B N 1
ATOM 4568 C CA . SER B 1 171 ? -5.359 4.172 12.727 1 61.19 171 SER B CA 1
ATOM 4569 C C . SER B 1 171 ? -4.316 3.922 11.641 1 61.19 171 SER B C 1
ATOM 4571 O O . SER B 1 171 ? -3.115 3.982 11.906 1 61.19 171 SER B O 1
ATOM 4573 N N . TYR B 1 172 ? -4.664 3.938 10.422 1 66.81 172 TYR B N 1
ATOM 4574 C CA . TYR B 1 172 ? -3.826 3.639 9.266 1 66.81 172 TYR B CA 1
ATOM 4575 C C . TYR B 1 172 ? -3.129 2.295 9.43 1 66.81 172 TYR B C 1
ATOM 4577 O O . TYR B 1 172 ? -2.254 1.94 8.641 1 66.81 172 TYR B O 1
ATOM 4585 N N . GLN B 1 173 ? -3.406 1.585 10.609 1 74.69 173 GLN B N 1
ATOM 4586 C CA . GLN B 1 173 ? -2.875 0.236 10.781 1 74.69 173 GLN B CA 1
ATOM 4587 C C . GLN B 1 173 ? -3.512 -0.735 9.789 1 74.69 173 GLN B C 1
ATOM 4589 O O . GLN B 1 173 ? -4.734 -0.878 9.75 1 74.69 173 GLN B O 1
ATOM 4594 N N . PRO B 1 174 ? -2.672 -1.372 9.086 1 82.69 174 PRO B N 1
ATOM 4595 C CA . PRO B 1 174 ? -3.225 -2.229 8.039 1 82.69 174 PRO B CA 1
ATOM 4596 C C . PRO B 1 174 ? -3.699 -3.58 8.562 1 82.69 174 PRO B C 1
ATOM 4598 O O . PRO B 1 174 ? -3.08 -4.145 9.469 1 82.69 174 PRO B O 1
ATOM 4601 N N . THR B 1 175 ? -4.824 -4.023 8.141 1 87.81 175 THR B N 1
ATOM 4602 C CA . THR B 1 175 ? -5.289 -5.402 8.25 1 87.81 175 THR B CA 1
ATOM 4603 C C . THR B 1 175 ? -5.109 -6.137 6.93 1 87.81 175 THR B C 1
ATOM 4605 O O . THR B 1 175 ? -5.77 -5.816 5.941 1 87.81 175 THR B O 1
ATOM 4608 N N . THR B 1 176 ? -4.273 -7.211 6.984 1 90.62 176 THR B N 1
ATOM 4609 C CA . THR B 1 176 ? -3.936 -7.871 5.73 1 90.62 176 THR B CA 1
ATOM 4610 C C . THR B 1 176 ? -5.047 -8.828 5.305 1 90.62 176 THR B C 1
ATOM 4612 O O . THR B 1 176 ? -5.859 -9.25 6.129 1 90.62 176 THR B O 1
ATOM 4615 N N . GLY B 1 177 ? -5.09 -9.125 4.016 1 94.69 177 GLY B N 1
ATOM 4616 C CA . GLY B 1 177 ? -6.09 -10 3.422 1 94.69 177 GLY B CA 1
ATOM 4617 C C . GLY B 1 177 ? -7.207 -9.25 2.729 1 94.69 177 GLY B C 1
ATOM 4618 O O . GLY B 1 177 ? -7.332 -8.031 2.883 1 94.69 177 GLY B O 1
ATOM 4619 N N . ILE B 1 178 ? -8.016 -9.969 2 1 97.31 178 ILE B N 1
ATOM 4620 C CA . ILE B 1 178 ? -9.164 -9.375 1.329 1 97.31 178 ILE B CA 1
ATOM 4621 C C . ILE B 1 178 ? -10.188 -8.914 2.365 1 97.31 178 ILE B C 1
ATOM 4623 O O . ILE B 1 178 ? -10.164 -9.359 3.516 1 97.31 178 ILE B O 1
ATOM 4627 N N . LYS B 1 179 ? -11.055 -7.992 2.006 1 96.81 179 LYS B N 1
ATOM 4628 C CA . LYS B 1 179 ? -12.148 -7.566 2.875 1 96.81 179 LYS B CA 1
ATOM 4629 C C . LYS B 1 179 ? -13.242 -8.625 2.947 1 96.81 179 LYS B C 1
ATOM 4631 O O . LYS B 1 179 ? -13.938 -8.883 1.961 1 96.81 179 LYS B O 1
ATOM 4636 N N . GLU B 1 180 ? -13.352 -9.289 4.129 1 97 180 GLU B N 1
ATOM 4637 C CA . GLU B 1 180 ? -14.438 -10.25 4.32 1 97 180 GLU B CA 1
ATOM 4638 C C . GLU B 1 180 ? -15.797 -9.586 4.105 1 97 180 GLU B C 1
ATOM 4640 O O . GLU B 1 180 ? -16.047 -8.492 4.625 1 97 180 GLU B O 1
ATOM 4645 N N . GLY B 1 181 ? -16.625 -10.164 3.291 1 97.88 181 GLY B N 1
ATOM 4646 C CA . GLY B 1 181 ? -17.953 -9.648 3.014 1 97.88 181 GLY B CA 1
ATOM 4647 C C . GLY B 1 181 ? -17.953 -8.492 2.035 1 97.88 181 GLY B C 1
ATOM 4648 O O . GLY B 1 181 ? -18.984 -7.859 1.806 1 97.88 181 GLY B O 1
ATOM 4649 N N . GLY B 1 182 ? -16.828 -8.148 1.467 1 98.06 182 GLY B N 1
ATOM 4650 C CA . GLY B 1 182 ? -16.734 -7.055 0.514 1 98.06 182 GLY B CA 1
ATOM 4651 C C . GLY B 1 182 ? -17.031 -7.477 -0.912 1 98.06 182 GLY B C 1
ATOM 4652 O O . GLY B 1 182 ? -17.438 -8.617 -1.157 1 98.06 182 GLY B O 1
ATOM 4653 N N . ASN B 1 183 ? -16.938 -6.535 -1.859 1 98.81 183 ASN B N 1
ATOM 4654 C CA . ASN B 1 183 ? -17 -6.797 -3.293 1 98.81 183 ASN B CA 1
ATOM 4655 C C . ASN B 1 183 ? -15.609 -7.027 -3.887 1 98.81 183 ASN B C 1
ATOM 4657 O O . ASN B 1 183 ? -14.703 -6.223 -3.68 1 98.81 183 ASN B O 1
ATOM 4661 N N . MET B 1 184 ? -15.461 -8.117 -4.57 1 98.88 184 MET B N 1
ATOM 4662 C CA . MET B 1 184 ? -14.172 -8.477 -5.168 1 98.88 184 MET B CA 1
ATOM 4663 C C . MET B 1 184 ? -14.289 -8.562 -6.688 1 98.88 184 MET B C 1
ATOM 4665 O O . MET B 1 184 ? -15.273 -9.07 -7.211 1 98.88 184 MET B O 1
ATOM 4669 N N . LEU B 1 185 ? -13.328 -7.961 -7.363 1 98.94 185 LEU B N 1
ATOM 4670 C CA . LEU B 1 185 ? -13.242 -7.992 -8.82 1 98.94 185 LEU B CA 1
ATOM 4671 C C . LEU B 1 185 ? -12.016 -8.773 -9.273 1 98.94 185 LEU B C 1
ATOM 4673 O O . LEU B 1 185 ? -10.898 -8.516 -8.805 1 98.94 185 LEU B O 1
ATOM 4677 N N . ILE B 1 186 ? -12.172 -9.781 -10.094 1 98.88 186 ILE B N 1
ATOM 4678 C CA . ILE B 1 186 ? -11.07 -10.461 -10.781 1 98.88 186 ILE B CA 1
ATOM 4679 C C . ILE B 1 186 ? -11.164 -10.188 -12.281 1 98.88 186 ILE B C 1
ATOM 4681 O O . ILE B 1 186 ? -12.07 -10.68 -12.953 1 98.88 186 ILE B O 1
ATOM 4685 N N . MET B 1 187 ? -10.242 -9.422 -12.789 1 98.75 187 MET B N 1
ATOM 4686 C CA . MET B 1 187 ? -10.234 -9.07 -14.211 1 98.75 187 MET B CA 1
ATOM 4687 C C . MET B 1 187 ? -9.375 -10.055 -15.008 1 98.75 187 MET B C 1
ATOM 4689 O O . MET B 1 187 ? -8.227 -10.32 -14.641 1 98.75 187 MET B O 1
ATOM 4693 N N . GLY B 1 188 ? -9.945 -10.555 -16.141 1 97.75 188 GLY B N 1
ATOM 4694 C CA . GLY B 1 188 ? -9.258 -11.594 -16.875 1 97.75 188 GLY B CA 1
ATOM 4695 C C . GLY B 1 188 ? -9.133 -12.891 -16.094 1 97.75 188 GLY B C 1
ATOM 4696 O O . GLY B 1 188 ? -8.062 -13.5 -16.078 1 97.75 188 GLY B O 1
ATOM 4697 N N . GLY B 1 189 ? -10.211 -13.312 -15.477 1 97.81 189 GLY B N 1
ATOM 4698 C CA . GLY B 1 189 ? -10.125 -14.273 -14.391 1 97.81 189 GLY B CA 1
ATOM 4699 C C . GLY B 1 189 ? -10.375 -15.695 -14.836 1 97.81 189 GLY B C 1
ATOM 4700 O O . GLY B 1 189 ? -10.57 -16.594 -14 1 97.81 189 GLY B O 1
ATOM 4701 N N . THR B 1 190 ? -10.32 -16 -16.234 1 97 190 THR B N 1
ATOM 4702 C CA . THR B 1 190 ? -10.727 -17.344 -16.625 1 97 190 THR B CA 1
ATOM 4703 C C . THR B 1 190 ? -9.531 -18.141 -17.125 1 97 190 THR B C 1
ATOM 4705 O O . THR B 1 190 ? -9.695 -19.234 -17.688 1 97 190 THR B O 1
ATOM 4708 N N . GLY B 1 191 ? -8.359 -17.641 -17 1 94.94 191 GLY B N 1
ATOM 4709 C CA . GLY B 1 191 ? -7.172 -18.484 -17.125 1 94.94 191 GLY B CA 1
ATOM 4710 C C . GLY B 1 191 ? -6.938 -19.359 -15.906 1 94.94 191 GLY B C 1
ATOM 4711 O O . GLY B 1 191 ? -7.688 -19.297 -14.93 1 94.94 191 GLY B O 1
ATOM 4712 N N . PRO B 1 192 ? -5.906 -20.172 -15.984 1 95.75 192 PRO B N 1
ATOM 4713 C CA . PRO B 1 192 ? -5.684 -21.125 -14.883 1 95.75 192 PRO B CA 1
ATOM 4714 C C . PRO B 1 192 ? -5.535 -20.438 -13.531 1 95.75 192 PRO B C 1
ATOM 4716 O O . PRO B 1 192 ? -6.141 -20.859 -12.547 1 95.75 192 PRO B O 1
ATOM 4719 N N . MET B 1 193 ? -4.766 -19.375 -13.422 1 96.44 193 MET B N 1
ATOM 4720 C CA . MET B 1 193 ? -4.574 -18.688 -12.148 1 96.44 193 MET B CA 1
ATOM 4721 C C . MET B 1 193 ? -5.863 -18 -11.703 1 96.44 193 MET B C 1
ATOM 4723 O O . MET B 1 193 ? -6.172 -17.969 -10.508 1 96.44 193 MET B O 1
ATOM 4727 N N . GLY B 1 194 ? -6.559 -17.422 -12.695 1 97.88 194 GLY B N 1
ATOM 4728 C CA . GLY B 1 194 ? -7.848 -16.828 -12.375 1 97.88 194 GLY B CA 1
ATOM 4729 C C . GLY B 1 194 ? -8.828 -17.828 -11.789 1 97.88 194 GLY B C 1
ATOM 4730 O O . GLY B 1 194 ? -9.523 -17.531 -10.812 1 97.88 194 GLY B O 1
ATOM 4731 N N . LEU B 1 195 ? -8.891 -19 -12.406 1 98.19 195 LEU B N 1
ATOM 4732 C CA . LEU B 1 195 ? -9.797 -20.031 -11.922 1 98.19 195 LEU B CA 1
ATOM 4733 C C . LEU B 1 195 ? -9.414 -20.484 -10.516 1 98.19 195 LEU B C 1
ATOM 4735 O O . LEU B 1 195 ? -10.281 -20.719 -9.68 1 98.19 195 LEU B O 1
ATOM 4739 N N . LEU B 1 196 ? -8.125 -20.578 -10.25 1 98.25 196 LEU B N 1
ATOM 4740 C CA . LEU B 1 196 ? -7.672 -20.922 -8.898 1 98.25 196 LEU B CA 1
ATOM 4741 C C . LEU B 1 196 ? -8.039 -19.812 -7.918 1 98.25 196 LEU B C 1
ATOM 4743 O O . LEU B 1 196 ? -8.391 -20.078 -6.77 1 98.25 196 LEU B O 1
ATOM 4747 N N . ALA B 1 197 ? -7.984 -18.578 -8.359 1 98.56 197 ALA B N 1
ATOM 4748 C CA . ALA B 1 197 ? -8.367 -17.438 -7.516 1 98.56 197 ALA B CA 1
ATOM 4749 C C . ALA B 1 197 ? -9.859 -17.469 -7.195 1 98.56 197 ALA B C 1
ATOM 4751 O O . ALA B 1 197 ? -10.258 -17.172 -6.07 1 98.56 197 ALA B O 1
ATOM 4752 N N . ILE B 1 198 ? -10.648 -17.812 -8.25 1 98.62 198 ILE B N 1
ATOM 4753 C CA . ILE B 1 198 ? -12.078 -17.984 -8.008 1 98.62 198 ILE B CA 1
ATOM 4754 C C . ILE B 1 198 ? -12.297 -19.047 -6.93 1 98.62 198 ILE B C 1
ATOM 4756 O O . ILE B 1 198 ? -13.023 -18.812 -5.961 1 98.62 198 ILE B O 1
ATOM 4760 N N . ASP B 1 199 ? -11.656 -20.188 -7.078 1 98.12 199 ASP B N 1
ATOM 4761 C CA . ASP B 1 199 ? -11.82 -21.281 -6.137 1 98.12 199 ASP B CA 1
ATOM 4762 C C . ASP B 1 199 ? -11.438 -20.859 -4.719 1 98.12 199 ASP B C 1
ATOM 4764 O O . ASP B 1 199 ? -12.164 -21.156 -3.766 1 98.12 199 ASP B O 1
ATOM 4768 N N . TYR B 1 200 ? -10.344 -20.172 -4.562 1 98.12 200 TYR B N 1
ATOM 4769 C CA . TYR B 1 200 ? -9.875 -19.719 -3.254 1 98.12 200 TYR B CA 1
ATOM 4770 C C . TYR B 1 200 ? -10.797 -18.656 -2.68 1 98.12 200 TYR B C 1
ATOM 4772 O O . TYR B 1 200 ? -11.031 -18.609 -1.47 1 98.12 200 TYR B O 1
ATOM 4780 N N . ALA B 1 201 ? -11.328 -17.75 -3.494 1 98.38 201 ALA B N 1
ATOM 4781 C CA . ALA B 1 201 ? -12.273 -16.734 -3.049 1 98.38 201 ALA B CA 1
ATOM 4782 C C . ALA B 1 201 ? -13.531 -17.375 -2.463 1 98.38 201 ALA B C 1
ATOM 4784 O O . ALA B 1 201 ? -14.117 -16.844 -1.517 1 98.38 201 ALA B O 1
ATOM 4785 N N . LEU B 1 202 ? -13.906 -18.516 -3.02 1 97.25 202 LEU B N 1
ATOM 4786 C CA . LEU B 1 202 ? -15.141 -19.172 -2.619 1 97.25 202 LEU B CA 1
ATOM 4787 C C . LEU B 1 202 ? -14.914 -20.047 -1.396 1 97.25 202 LEU B C 1
ATOM 4789 O O . LEU B 1 202 ? -15.82 -20.234 -0.581 1 97.25 202 LEU B O 1
ATOM 4793 N N . HIS B 1 203 ? -13.641 -20.562 -1.226 1 95.81 203 HIS B N 1
ATOM 4794 C CA . HIS B 1 203 ? -13.469 -21.641 -0.263 1 95.81 203 HIS B CA 1
ATOM 4795 C C . HIS B 1 203 ? -12.344 -21.344 0.719 1 95.81 203 HIS B C 1
ATOM 4797 O O . HIS B 1 203 ? -12.062 -22.141 1.614 1 95.81 203 HIS B O 1
ATOM 4803 N N . GLY B 1 204 ? -11.719 -20.234 0.506 1 93.62 204 GLY B N 1
ATOM 4804 C CA . GLY B 1 204 ? -10.688 -19.812 1.442 1 93.62 204 GLY B CA 1
ATOM 4805 C C . GLY B 1 204 ? -11.25 -19.328 2.766 1 93.62 204 GLY B C 1
ATOM 4806 O O . GLY B 1 204 ? -12.461 -19.406 2.998 1 93.62 204 GLY B O 1
ATOM 4807 N N . PRO B 1 205 ? -10.344 -18.891 3.641 1 94.12 205 PRO B N 1
ATOM 4808 C CA . PRO B 1 205 ? -10.758 -18.547 5 1 94.12 205 PRO B CA 1
ATOM 4809 C C . PRO B 1 205 ? -11.578 -17.25 5.055 1 94.12 205 PRO B C 1
ATOM 4811 O O . PRO B 1 205 ? -12.422 -17.094 5.941 1 94.12 205 PRO B O 1
ATOM 4814 N N . LYS B 1 206 ? -11.289 -16.266 4.258 1 95.19 206 LYS B N 1
ATOM 4815 C CA . LYS B 1 206 ? -12.047 -15.023 4.113 1 95.19 206 LYS B CA 1
ATOM 4816 C C . LYS B 1 206 ? -12.781 -14.977 2.775 1 95.19 206 LYS B C 1
ATOM 4818 O O . LYS B 1 206 ? -12.18 -15.188 1.721 1 95.19 206 LYS B O 1
ATOM 4823 N N . LYS B 1 207 ? -14.094 -14.688 2.836 1 97.06 207 LYS B N 1
ATOM 4824 C CA . LYS B 1 207 ? -14.883 -14.734 1.61 1 97.06 207 LYS B CA 1
ATOM 4825 C C . LYS B 1 207 ? -15.508 -13.383 1.302 1 97.06 207 LYS B C 1
ATOM 4827 O O . LYS B 1 207 ? -15.969 -12.68 2.207 1 97.06 207 LYS B O 1
ATOM 4832 N N . PRO B 1 208 ? -15.453 -12.961 0.088 1 98.38 208 PRO B N 1
ATOM 4833 C CA . PRO B 1 208 ? -16.266 -11.812 -0.306 1 98.38 208 PRO B CA 1
ATOM 4834 C C . PRO B 1 208 ? -17.766 -12.125 -0.33 1 98.38 208 PRO B C 1
ATOM 4836 O O . PRO B 1 208 ? -18.156 -13.297 -0.32 1 98.38 208 PRO B O 1
ATOM 4839 N N . SER B 1 209 ? -18.594 -11.062 -0.267 1 98.31 209 SER B N 1
ATOM 4840 C CA . SER B 1 209 ? -20.031 -11.242 -0.464 1 98.31 209 SER B CA 1
ATOM 4841 C C . SER B 1 209 ? -20.375 -11.359 -1.945 1 98.31 209 SER B C 1
ATOM 4843 O O . SER B 1 209 ? -21.266 -12.125 -2.322 1 98.31 209 SER B O 1
ATOM 4845 N N . THR B 1 210 ? -19.688 -10.602 -2.734 1 98.62 210 THR B N 1
ATOM 4846 C CA . THR B 1 210 ? -19.859 -10.602 -4.184 1 98.62 210 THR B CA 1
ATOM 4847 C C . THR B 1 210 ? -18.531 -10.766 -4.895 1 98.62 210 THR B C 1
ATOM 4849 O O . THR B 1 210 ? -17.531 -10.148 -4.512 1 98.62 210 THR B O 1
ATOM 4852 N N . LEU B 1 211 ? -18.469 -11.656 -5.855 1 98.88 211 LEU B N 1
ATOM 4853 C CA . LEU B 1 211 ? -17.312 -11.867 -6.711 1 98.88 211 LEU B CA 1
ATOM 4854 C C . LEU B 1 211 ? -17.672 -11.656 -8.18 1 98.88 211 LEU B C 1
ATOM 4856 O O . LEU B 1 211 ? -18.547 -12.336 -8.711 1 98.88 211 LEU B O 1
ATOM 4860 N N . VAL B 1 212 ? -17.047 -10.656 -8.812 1 98.94 212 VAL B N 1
ATOM 4861 C CA . VAL B 1 212 ? -17.25 -10.391 -10.234 1 98.94 212 VAL B CA 1
ATOM 4862 C C . VAL B 1 212 ? -16.016 -10.797 -11.023 1 98.94 212 VAL B C 1
ATOM 4864 O O . VAL B 1 212 ? -14.898 -10.375 -10.688 1 98.94 212 VAL B O 1
ATOM 4867 N N . VAL B 1 213 ? -16.172 -11.633 -12.039 1 98.88 213 VAL B N 1
ATOM 4868 C CA . VAL B 1 213 ? -15.086 -12.125 -12.875 1 98.88 213 VAL B CA 1
ATOM 4869 C C . VAL B 1 213 ? -15.305 -11.695 -14.328 1 98.88 213 VAL B C 1
ATOM 4871 O O . VAL B 1 213 ? -16.406 -11.852 -14.859 1 98.88 213 VAL B O 1
ATOM 4874 N N . THR B 1 214 ? -14.266 -11.133 -14.914 1 98.88 214 THR B N 1
ATOM 4875 C CA . THR B 1 214 ? -14.438 -10.68 -16.297 1 98.88 214 THR B CA 1
ATOM 4876 C C . THR B 1 214 ? -13.539 -11.484 -17.234 1 98.88 214 THR B C 1
ATOM 4878 O O . THR B 1 214 ? -12.547 -12.07 -16.797 1 98.88 214 THR B O 1
ATOM 4881 N N . ASP B 1 215 ? -13.852 -11.57 -18.469 1 98.44 215 ASP B N 1
ATOM 4882 C CA . ASP B 1 215 ? -13.07 -12.055 -19.609 1 98.44 215 ASP B CA 1
ATOM 4883 C C . ASP B 1 215 ? -13.711 -11.625 -20.922 1 98.44 215 ASP B C 1
ATOM 4885 O O . ASP B 1 215 ? -14.836 -11.133 -20.938 1 98.44 215 ASP B O 1
ATOM 4889 N N . VAL B 1 216 ? -12.945 -11.68 -21.938 1 97.88 216 VAL B N 1
ATOM 4890 C CA . VAL B 1 216 ? -13.477 -11.297 -23.25 1 97.88 216 VAL B CA 1
ATOM 4891 C C . VAL B 1 216 ? -14.016 -12.539 -23.969 1 97.88 216 VAL B C 1
ATOM 4893 O O . VAL B 1 216 ? -14.648 -12.422 -25.016 1 97.88 216 VAL B O 1
ATOM 4896 N N . ASN B 1 217 ? -13.789 -13.742 -23.422 1 96.94 217 ASN B N 1
ATOM 4897 C CA . ASN B 1 217 ? -14.203 -15 -24.031 1 96.94 217 ASN B CA 1
ATOM 4898 C C . ASN B 1 217 ? -15.422 -15.594 -23.328 1 96.94 217 ASN B C 1
ATOM 4900 O O . ASN B 1 217 ? -15.312 -16.109 -22.219 1 96.94 217 ASN B O 1
ATOM 4904 N N . GLN B 1 218 ? -16.562 -15.602 -24.016 1 97.81 218 GLN B N 1
ATOM 4905 C CA . GLN B 1 218 ? -17.812 -16.047 -23.406 1 97.81 218 GLN B CA 1
ATOM 4906 C C . GLN B 1 218 ? -17.766 -17.531 -23.078 1 97.81 218 GLN B C 1
ATOM 4908 O O . GLN B 1 218 ? -18.281 -17.969 -22.047 1 97.81 218 GLN B O 1
ATOM 4913 N N . ALA B 1 219 ? -17.141 -18.281 -23.938 1 96.12 219 ALA B N 1
ATOM 4914 C CA . ALA B 1 219 ? -17.062 -19.734 -23.703 1 96.12 219 ALA B CA 1
ATOM 4915 C C . ALA B 1 219 ? -16.312 -20.031 -22.406 1 96.12 219 ALA B C 1
ATOM 4917 O O . ALA B 1 219 ? -16.703 -20.938 -21.656 1 96.12 219 ALA B O 1
ATOM 4918 N N . LYS B 1 220 ? -15.273 -19.312 -22.156 1 95.94 220 LYS B N 1
ATOM 4919 C CA . LYS B 1 220 ? -14.5 -19.484 -20.938 1 95.94 220 LYS B CA 1
ATOM 4920 C C . LYS B 1 220 ? -15.312 -19.078 -19.703 1 95.94 220 LYS B C 1
ATOM 4922 O O . LYS B 1 220 ? -15.273 -19.75 -18.672 1 95.94 220 LYS B O 1
ATOM 4927 N N . LEU B 1 221 ? -16.047 -18 -19.828 1 98.12 221 LEU B N 1
ATOM 4928 C CA . LEU B 1 221 ? -16.891 -17.547 -18.734 1 98.12 221 LEU B CA 1
ATOM 4929 C C . LEU B 1 221 ? -17.984 -18.578 -18.422 1 98.12 221 LEU B C 1
ATOM 4931 O O . LEU B 1 221 ? -18.234 -18.859 -17.25 1 98.12 221 LEU B O 1
ATOM 4935 N N . ASP B 1 222 ? -18.562 -19.125 -19.484 1 97.5 222 ASP B N 1
ATOM 4936 C CA . ASP B 1 222 ? -19.594 -20.141 -19.297 1 97.5 222 ASP B CA 1
ATOM 4937 C C . ASP B 1 222 ? -19.031 -21.375 -18.609 1 97.5 222 ASP B C 1
ATOM 4939 O O . ASP B 1 222 ? -19.672 -21.953 -17.734 1 97.5 222 ASP B O 1
ATOM 4943 N N . ARG B 1 223 ? -17.891 -21.766 -19.047 1 94.69 223 ARG B N 1
ATOM 4944 C CA . ARG B 1 223 ? -17.25 -22.906 -18.422 1 94.69 223 ARG B CA 1
ATOM 4945 C C . ARG B 1 223 ? -16.953 -22.641 -16.953 1 94.69 223 ARG B C 1
ATOM 4947 O O . ARG B 1 223 ? -17.219 -23.5 -16.094 1 94.69 223 ARG B O 1
ATOM 4954 N N . ALA B 1 224 ? -16.422 -21.484 -16.625 1 97.12 224 ALA B N 1
ATOM 4955 C CA . ALA B 1 224 ? -16.141 -21.125 -15.234 1 97.12 224 ALA B CA 1
ATOM 4956 C C . ALA B 1 224 ? -17.406 -21.141 -14.391 1 97.12 224 ALA B C 1
ATOM 4958 O O . ALA B 1 224 ? -17.406 -21.656 -13.266 1 97.12 224 ALA B O 1
ATOM 4959 N N . LYS B 1 225 ? -18.469 -20.594 -14.945 1 97.44 225 LYS B N 1
ATOM 4960 C CA . LYS B 1 225 ? -19.75 -20.594 -14.25 1 97.44 225 LYS B CA 1
ATOM 4961 C C . LYS B 1 225 ? -20.188 -22 -13.883 1 97.44 225 LYS B C 1
ATOM 4963 O O . LYS B 1 225 ? -20.703 -22.234 -12.789 1 97.44 225 LYS B O 1
ATOM 4968 N N . LYS B 1 226 ? -19.938 -22.891 -14.781 1 95.81 226 LYS B N 1
ATOM 4969 C CA . LYS B 1 226 ? -20.312 -24.281 -14.547 1 95.81 226 LYS B CA 1
ATOM 4970 C C . LYS B 1 226 ? -19.422 -24.906 -13.484 1 95.81 226 LYS B C 1
ATOM 4972 O O . LYS B 1 226 ? -19.875 -25.719 -12.68 1 95.81 226 LYS B O 1
ATOM 4977 N N . LEU B 1 227 ? -18.188 -24.562 -13.477 1 95.62 227 LEU B N 1
ATOM 4978 C CA . LEU B 1 227 ? -17.188 -25.203 -12.617 1 95.62 227 LEU B CA 1
ATOM 4979 C C . LEU B 1 227 ? -17.281 -24.688 -11.195 1 95.62 227 LEU B C 1
ATOM 4981 O O . LEU B 1 227 ? -16.859 -25.359 -10.25 1 95.62 227 LEU B O 1
ATOM 4985 N N . TYR B 1 228 ? -17.812 -23.484 -11.031 1 96.44 228 TYR B N 1
ATOM 4986 C CA . TYR B 1 228 ? -17.719 -22.859 -9.711 1 96.44 228 TYR B CA 1
ATOM 4987 C C . TYR B 1 228 ? -19.078 -22.359 -9.25 1 96.44 228 TYR B C 1
ATOM 4989 O O . TYR B 1 228 ? -19.266 -21.156 -9.039 1 96.44 228 TYR B O 1
ATOM 4997 N N . PRO B 1 229 ? -19.969 -23.25 -9.008 1 94.19 229 PRO B N 1
ATOM 4998 C CA . PRO B 1 229 ? -21.219 -22.828 -8.359 1 94.19 229 PRO B CA 1
ATOM 4999 C C . PRO B 1 229 ? -21 -22.359 -6.926 1 94.19 229 PRO B C 1
ATOM 5001 O O . PRO B 1 229 ? -20.031 -22.75 -6.277 1 94.19 229 PRO B O 1
ATOM 5004 N N . SER B 1 230 ? -21.781 -21.43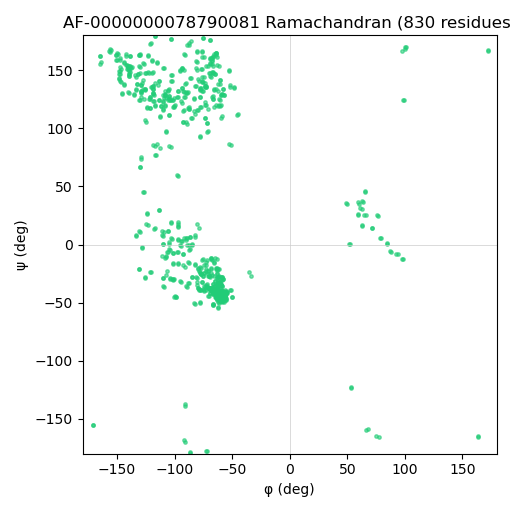8 -6.461 1 93.94 230 SER B N 1
ATOM 5005 C CA . SER B 1 230 ? -21.625 -20.938 -5.098 1 93.94 230 SER B CA 1
ATOM 5006 C C . SER B 1 230 ? -22.969 -20.625 -4.469 1 93.94 230 SER B C 1
ATOM 5008 O O . SER B 1 230 ? -23.859 -20.047 -5.117 1 93.94 230 SER B O 1
ATOM 5010 N N . ASP B 1 231 ? -23.109 -21.016 -3.203 1 90.88 231 ASP B N 1
ATOM 5011 C CA . ASP B 1 231 ? -24.297 -20.688 -2.436 1 90.88 231 ASP B CA 1
ATOM 5012 C C . ASP B 1 231 ? -24.047 -19.516 -1.485 1 90.88 231 ASP B C 1
ATOM 5014 O O . ASP B 1 231 ? -24.984 -18.891 -0.993 1 90.88 231 ASP B O 1
ATOM 5018 N N . TRP B 1 232 ? -22.844 -19.188 -1.211 1 92.44 232 TRP B N 1
ATOM 5019 C CA . TRP B 1 232 ? -22.516 -18.234 -0.16 1 92.44 232 TRP B CA 1
ATOM 5020 C C . TRP B 1 232 ? -22 -16.922 -0.755 1 92.44 232 TRP B C 1
ATOM 5022 O O . TRP B 1 232 ? -22.234 -15.844 -0.203 1 92.44 232 TRP B O 1
ATOM 5032 N N . VAL B 1 233 ? -21.234 -16.984 -1.847 1 97.25 233 VAL B N 1
ATOM 5033 C CA . VAL B 1 233 ? -20.719 -15.82 -2.557 1 97.25 233 VAL B CA 1
ATOM 5034 C C . VAL B 1 233 ? -21.531 -15.57 -3.818 1 97.25 233 VAL B C 1
ATOM 5036 O O . VAL B 1 233 ? -21.797 -16.5 -4.586 1 97.25 233 VAL B O 1
ATOM 5039 N N . ASP B 1 234 ? -22.078 -14.383 -3.973 1 98.25 234 ASP B N 1
ATOM 5040 C CA . ASP B 1 234 ? -22.734 -14.008 -5.219 1 98.25 234 ASP B CA 1
ATOM 5041 C C . ASP B 1 234 ? -21.719 -13.812 -6.344 1 98.25 234 ASP B C 1
ATOM 5043 O O . ASP B 1 234 ? -21.141 -12.734 -6.473 1 98.25 234 ASP B O 1
ATOM 5047 N N . ILE B 1 235 ? -21.531 -14.844 -7.18 1 98.44 235 ILE B N 1
ATOM 5048 C CA . ILE B 1 235 ? -20.516 -14.781 -8.227 1 98.44 235 ILE B CA 1
ATOM 5049 C C . ILE B 1 235 ? -21.172 -14.375 -9.547 1 98.44 235 ILE B C 1
ATOM 5051 O O . ILE B 1 235 ? -22.203 -14.93 -9.93 1 98.44 235 ILE B O 1
ATOM 5055 N N . LYS B 1 236 ? -20.609 -13.414 -10.266 1 98.5 236 LYS B N 1
ATOM 5056 C CA . LYS B 1 236 ? -21.078 -12.93 -11.562 1 98.5 236 LYS B CA 1
ATOM 5057 C C . LYS B 1 236 ? -19.953 -12.992 -12.602 1 98.5 236 LYS B C 1
ATOM 5059 O O . LYS B 1 236 ? -18.812 -12.641 -12.305 1 98.5 236 LYS B O 1
ATOM 5064 N N . PHE B 1 237 ? -20.297 -13.492 -13.734 1 98.62 237 PHE B N 1
ATOM 5065 C CA . PHE B 1 237 ? -19.375 -13.555 -14.859 1 98.62 237 PHE B CA 1
ATOM 5066 C C . PHE B 1 237 ? -19.766 -12.555 -15.938 1 98.62 237 PHE B C 1
ATOM 5068 O O . PHE B 1 237 ? -20.875 -12.602 -16.469 1 98.62 237 PHE B O 1
ATOM 5075 N N . VAL B 1 238 ? -18.828 -11.617 -16.219 1 98.75 238 VAL B N 1
ATOM 5076 C CA . VAL B 1 238 ? -19.141 -10.5 -17.109 1 98.75 238 VAL B CA 1
ATOM 5077 C C . VAL B 1 238 ? -18.266 -10.547 -18.344 1 98.75 238 VAL B C 1
ATOM 5079 O O . VAL B 1 238 ? -17.031 -10.508 -18.25 1 98.75 238 VAL B O 1
ATOM 5082 N N . ASN B 1 239 ? -18.875 -10.672 -19.531 1 98.75 239 ASN B N 1
ATOM 5083 C CA . ASN B 1 239 ? -18.156 -10.586 -20.797 1 98.75 239 ASN B CA 1
ATOM 5084 C C . ASN B 1 239 ? -17.891 -9.133 -21.188 1 98.75 239 ASN B C 1
ATOM 5086 O O . ASN B 1 239 ? -18.828 -8.367 -21.438 1 98.75 239 ASN B O 1
ATOM 5090 N N . VAL B 1 240 ? -16.656 -8.758 -21.25 1 98.5 240 VAL B N 1
ATOM 5091 C CA . VAL B 1 240 ? -16.312 -7.363 -21.516 1 98.5 240 VAL B CA 1
ATOM 5092 C C . VAL B 1 240 ? -15.805 -7.223 -22.953 1 98.5 240 VAL B C 1
ATOM 5094 O O . VAL B 1 240 ? -15.195 -6.207 -23.312 1 98.5 240 VAL B O 1
ATOM 5097 N N . ASN B 1 241 ? -16 -8.289 -23.734 1 97.69 241 ASN B N 1
ATOM 5098 C CA . ASN B 1 241 ? -15.578 -8.25 -25.125 1 97.69 241 ASN B CA 1
ATOM 5099 C C . ASN B 1 241 ? -16.25 -7.105 -25.891 1 97.69 241 ASN B C 1
ATOM 5101 O O . ASN B 1 241 ? -17.453 -6.871 -25.734 1 97.69 241 ASN B O 1
ATOM 5105 N N . ASN B 1 242 ? -15.484 -6.344 -26.672 1 97.25 242 ASN B N 1
ATOM 5106 C CA . ASN B 1 242 ? -15.93 -5.273 -27.547 1 97.25 242 ASN B CA 1
ATOM 5107 C C . ASN B 1 242 ? -16.578 -4.133 -26.781 1 97.25 242 ASN B C 1
ATOM 5109 O O . ASN B 1 242 ? -17.375 -3.377 -27.328 1 97.25 242 ASN B O 1
ATOM 5113 N N . LEU B 1 243 ? -16.422 -4.02 -25.531 1 98.19 243 LEU B N 1
ATOM 5114 C CA . LEU B 1 243 ? -16.875 -2.877 -24.734 1 98.19 243 LEU B CA 1
ATOM 5115 C C . LEU B 1 243 ? -15.758 -1.849 -24.578 1 98.19 243 LEU B C 1
ATOM 5117 O O . LEU B 1 243 ? -14.594 -2.211 -24.391 1 98.19 243 LEU B O 1
ATOM 5121 N N . SER B 1 244 ? -16.156 -0.619 -24.781 1 98.19 244 SER B N 1
ATOM 51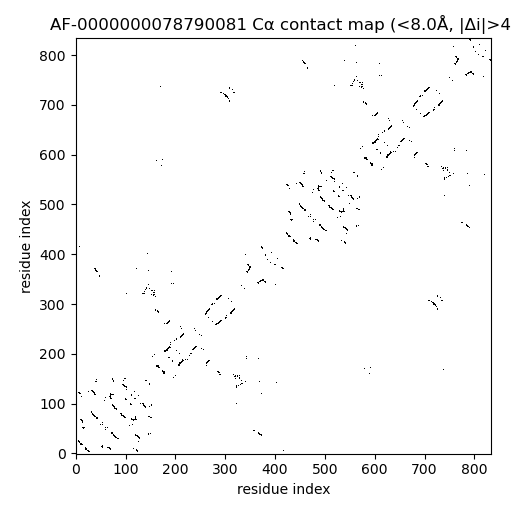22 C CA . SER B 1 244 ? -15.211 0.45 -24.453 1 98.19 244 SER B CA 1
ATOM 5123 C C . SER B 1 244 ? -14.906 0.471 -22.953 1 98.19 244 SER B C 1
ATOM 5125 O O . SER B 1 244 ? -15.617 -0.153 -22.172 1 98.19 244 SER B O 1
ATOM 5127 N N . LEU B 1 245 ? -13.898 1.137 -22.531 1 97.88 245 LEU B N 1
ATOM 5128 C CA . LEU B 1 245 ? -13.547 1.238 -21.125 1 97.88 245 LEU B CA 1
ATOM 5129 C C . LEU B 1 245 ? -14.688 1.855 -20.312 1 97.88 245 LEU B C 1
ATOM 5131 O O . LEU B 1 245 ? -14.977 1.423 -19.203 1 97.88 245 LEU B O 1
ATOM 5135 N N . ASP B 1 246 ? -15.336 2.875 -20.859 1 98 246 ASP B N 1
ATOM 5136 C CA . ASP B 1 246 ? -16.469 3.5 -20.188 1 98 246 ASP B CA 1
ATOM 5137 C C . ASP B 1 246 ? -17.625 2.512 -20.016 1 98 246 ASP B C 1
ATOM 5139 O O . ASP B 1 246 ? -18.281 2.486 -18.969 1 98 246 ASP B O 1
ATOM 5143 N N . GLU B 1 247 ? -17.828 1.771 -21.047 1 98.62 247 GLU B N 1
ATOM 5144 C CA . GLU B 1 247 ? -18.891 0.76 -20.984 1 98.62 247 GLU B CA 1
ATOM 5145 C C . GLU B 1 247 ? -18.531 -0.329 -19.969 1 98.62 247 GLU B C 1
ATOM 5147 O O . GLU B 1 247 ? -19.406 -0.816 -19.25 1 98.62 247 GLU B O 1
ATOM 5152 N N . GLN B 1 248 ? -17.297 -0.772 -19.969 1 98.75 248 GLN B N 1
ATOM 5153 C CA . GLN B 1 248 ? -16.859 -1.736 -18.969 1 98.75 248 GLN B CA 1
ATOM 5154 C C . GLN B 1 248 ? -17.078 -1.201 -17.562 1 98.75 248 GLN B C 1
ATOM 5156 O O . GLN B 1 248 ? -17.578 -1.916 -16.688 1 98.75 248 GLN B O 1
ATOM 5161 N N . LYS B 1 249 ? -16.703 0.067 -17.312 1 98.62 249 LYS B N 1
ATOM 5162 C CA . LYS B 1 249 ? -16.906 0.688 -16.016 1 98.62 249 LYS B CA 1
ATOM 5163 C C . LYS B 1 249 ? -18.375 0.612 -15.594 1 98.62 249 LYS B C 1
ATOM 5165 O O . LYS B 1 249 ? -18.672 0.246 -14.453 1 98.62 249 LYS B O 1
ATOM 5170 N N . GLU B 1 250 ? -19.234 0.949 -16.516 1 98.5 250 GLU B N 1
ATOM 5171 C CA . GLU B 1 250 ? -20.672 0.958 -16.234 1 98.5 250 GLU B CA 1
ATOM 5172 C C . GLU B 1 250 ? -21.172 -0.437 -15.867 1 98.5 250 GLU B C 1
ATOM 5174 O O . GLU B 1 250 ? -21.875 -0.611 -14.867 1 98.5 250 GLU B O 1
ATOM 5179 N N . VAL B 1 251 ? -20.844 -1.456 -16.672 1 98.56 251 VAL B N 1
ATOM 5180 C CA . VAL B 1 251 ? -21.359 -2.803 -16.453 1 98.56 251 VAL B CA 1
ATOM 5181 C C . VAL B 1 251 ? -20.781 -3.365 -15.148 1 98.56 251 VAL B C 1
ATOM 5183 O O . VAL B 1 251 ? -21.453 -4.105 -14.438 1 98.56 251 VAL B O 1
ATOM 5186 N N . LEU B 1 252 ? -19.562 -3.029 -14.812 1 98.88 252 LEU B N 1
ATOM 5187 C CA . LEU B 1 252 ? -18.922 -3.539 -13.602 1 98.88 252 LEU B CA 1
ATOM 5188 C C . LEU B 1 252 ? -19.5 -2.869 -12.359 1 98.88 252 LEU B C 1
ATOM 5190 O O . LEU B 1 252 ? -19.641 -3.506 -11.312 1 98.88 252 LEU B O 1
ATOM 5194 N N . LEU B 1 253 ? -19.828 -1.574 -12.445 1 98.75 253 LEU B N 1
ATOM 5195 C CA . LEU B 1 253 ? -20.5 -0.913 -11.336 1 98.75 253 LEU B CA 1
ATOM 5196 C C . LEU B 1 253 ? -21.922 -1.46 -11.156 1 98.75 253 LEU B C 1
ATOM 5198 O O . LEU B 1 253 ? -22.359 -1.678 -10.031 1 98.75 253 LEU B O 1
ATOM 5202 N N . ASP B 1 254 ? -22.594 -1.706 -12.281 1 98.5 254 ASP B N 1
ATOM 5203 C CA . ASP B 1 254 ? -23.953 -2.268 -12.227 1 98.5 254 ASP B CA 1
ATOM 5204 C C . ASP B 1 254 ? -23.953 -3.631 -11.547 1 98.5 254 ASP B C 1
ATOM 5206 O O . ASP B 1 254 ? -24.891 -3.977 -10.836 1 98.5 254 ASP B O 1
ATOM 5210 N N . ALA B 1 255 ? -22.922 -4.41 -11.734 1 98.56 255 ALA B N 1
ATOM 5211 C CA . ALA B 1 255 ? -22.812 -5.762 -11.18 1 98.56 255 ALA B CA 1
ATOM 5212 C C . ALA B 1 255 ? -22.828 -5.734 -9.656 1 98.56 255 ALA B C 1
ATOM 5214 O O . ALA B 1 255 ? -23.109 -6.75 -9.016 1 98.56 255 ALA B O 1
ATOM 5215 N N . VAL B 1 256 ? -22.516 -4.617 -9.078 1 98.44 256 VAL B N 1
ATOM 5216 C CA . VAL B 1 256 ? -22.5 -4.488 -7.625 1 98.44 256 VAL B CA 1
ATOM 5217 C C . VAL B 1 256 ? -23.406 -3.35 -7.191 1 98.44 256 VAL B C 1
ATOM 5219 O O . VAL B 1 256 ? -23.125 -2.652 -6.215 1 98.44 256 VAL B O 1
ATOM 5222 N N . ASP B 1 257 ? -24.391 -3.033 -7.93 1 97.69 257 ASP B N 1
ATOM 5223 C CA . ASP B 1 257 ? -25.469 -2.098 -7.637 1 97.69 257 ASP B CA 1
ATOM 5224 C C . ASP B 1 257 ? -24.938 -0.681 -7.445 1 97.69 257 ASP B C 1
ATOM 5226 O O . ASP B 1 257 ? -25.359 0.034 -6.535 1 97.69 257 ASP B O 1
ATOM 5230 N N . GLY B 1 258 ? -24 -0.373 -8.203 1 97.38 258 GLY B N 1
ATOM 5231 C CA . GLY B 1 258 ? -23.469 0.981 -8.211 1 97.38 258 GLY B CA 1
ATOM 5232 C C . GLY B 1 258 ? -22.375 1.2 -7.18 1 97.38 258 GLY B C 1
ATOM 5233 O O . GLY B 1 258 ? -21.75 2.266 -7.137 1 97.38 258 GLY B O 1
ATOM 5234 N N . ASN B 1 259 ? -22.234 0.139 -6.422 1 95.38 259 ASN B N 1
ATOM 5235 C CA . ASN B 1 259 ? -21.141 0.243 -5.449 1 95.38 259 ASN B CA 1
ATOM 5236 C C . ASN B 1 259 ? -19.797 -0.051 -6.086 1 95.38 259 ASN B C 1
ATOM 5238 O O . ASN B 1 259 ? -19.719 -0.534 -7.215 1 95.38 259 ASN B O 1
ATOM 5242 N N . GLY B 1 260 ? -18.719 0.239 -5.523 1 97.94 260 GLY B N 1
ATOM 5243 C CA . GLY B 1 260 ? -17.375 -0.061 -5.969 1 97.94 260 GLY B CA 1
ATOM 5244 C C . GLY B 1 260 ? -16.844 -1.38 -5.434 1 97.94 260 GLY B C 1
ATOM 5245 O O . GLY B 1 260 ? -17.625 -2.211 -4.953 1 97.94 260 GLY B O 1
ATOM 5246 N N . TYR B 1 261 ? -15.625 -1.577 -5.629 1 98.81 261 TYR B N 1
ATOM 5247 C CA . TYR B 1 261 ? -14.969 -2.816 -5.234 1 98.81 261 TYR B CA 1
ATOM 5248 C C . TYR B 1 261 ? -13.961 -2.568 -4.113 1 98.81 261 TYR B C 1
ATOM 5250 O O . TYR B 1 261 ? -13.258 -1.558 -4.121 1 98.81 261 TYR B O 1
ATOM 5258 N N . ASP B 1 262 ? -13.898 -3.518 -3.146 1 98.44 262 ASP B N 1
ATOM 5259 C CA . ASP B 1 262 ? -12.961 -3.434 -2.031 1 98.44 262 ASP B CA 1
ATOM 5260 C C . ASP B 1 262 ? -11.625 -4.086 -2.387 1 98.44 262 ASP B C 1
ATOM 5262 O O . ASP B 1 262 ? -10.578 -3.676 -1.884 1 98.44 262 ASP B O 1
ATOM 5266 N N . ASP B 1 263 ? -11.688 -5.082 -3.176 1 98.75 263 ASP B N 1
ATOM 5267 C CA . ASP B 1 263 ? -10.508 -5.793 -3.662 1 98.75 263 ASP B CA 1
ATOM 5268 C C . ASP B 1 263 ? -10.594 -6.031 -5.168 1 98.75 263 ASP B C 1
ATOM 5270 O O . ASP B 1 263 ? -11.648 -6.406 -5.684 1 98.75 263 ASP B O 1
ATOM 5274 N N . ALA B 1 264 ? -9.547 -5.766 -5.84 1 98.75 264 ALA B N 1
ATOM 5275 C CA . ALA B 1 264 ? -9.461 -6.039 -7.273 1 98.75 264 ALA B CA 1
ATOM 5276 C C . ALA B 1 264 ? -8.148 -6.742 -7.617 1 98.75 264 ALA B C 1
ATOM 5278 O O . ALA B 1 264 ? -7.098 -6.406 -7.07 1 98.75 264 ALA B O 1
ATOM 5279 N N . PHE B 1 265 ? -8.211 -7.734 -8.492 1 98.75 265 PHE B N 1
ATOM 5280 C CA . PHE B 1 265 ? -7.051 -8.477 -8.969 1 98.75 265 PHE B CA 1
ATOM 5281 C C . PHE B 1 265 ? -6.941 -8.391 -10.492 1 98.75 265 PHE B C 1
ATOM 5283 O O . PHE B 1 265 ? -7.891 -8.719 -11.203 1 98.75 265 PHE B O 1
ATOM 5290 N N . LEU B 1 266 ? -5.816 -7.965 -10.953 1 98.31 266 LEU B N 1
ATOM 5291 C CA . LEU B 1 266 ? -5.504 -7.996 -12.375 1 98.31 266 LEU B CA 1
ATOM 5292 C C . LEU B 1 266 ? -4.777 -9.281 -12.75 1 98.31 266 LEU B C 1
ATOM 5294 O O . LEU B 1 266 ? -3.566 -9.398 -12.539 1 98.31 266 LEU B O 1
ATOM 5298 N N . MET B 1 267 ? -5.516 -10.164 -13.406 1 97.25 267 MET B N 1
ATOM 5299 C CA . MET B 1 267 ? -4.926 -11.438 -13.82 1 97.25 267 MET B CA 1
ATOM 5300 C C . MET B 1 267 ? -4.297 -11.32 -15.203 1 97.25 267 MET B C 1
ATOM 5302 O O . MET B 1 267 ? -3.863 -12.32 -15.781 1 97.25 267 MET B O 1
ATOM 5306 N N . ILE B 1 268 ? -4.266 -10.148 -15.75 1 94.31 268 ILE B N 1
ATOM 5307 C CA . ILE B 1 268 ? -3.656 -9.789 -17.031 1 94.31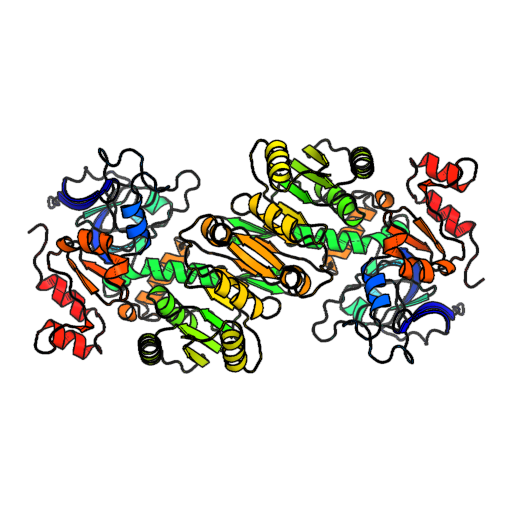 268 ILE B CA 1
ATOM 5308 C C . ILE B 1 268 ? -2.967 -8.438 -16.906 1 94.31 268 ILE B C 1
ATOM 5310 O O . ILE B 1 268 ? -3.371 -7.594 -16.094 1 94.31 268 ILE B O 1
ATOM 5314 N N . SER B 1 269 ? -1.951 -8.188 -17.719 1 94.94 269 SER B N 1
ATOM 5315 C CA . SER B 1 269 ? -1.236 -6.914 -17.688 1 94.94 269 SER B CA 1
ATOM 5316 C C . SER B 1 269 ? -1.621 -6.035 -18.875 1 94.94 269 SER B C 1
ATOM 5318 O O . SER B 1 269 ? -0.962 -6.066 -19.922 1 94.94 269 SER B O 1
ATOM 5320 N N . VAL B 1 270 ? -2.641 -5.367 -18.719 1 96.38 270 VAL B N 1
ATOM 5321 C CA . VAL B 1 270 ? -3.129 -4.398 -19.703 1 96.38 270 VAL B CA 1
ATOM 5322 C C . VAL B 1 270 ? -3.283 -3.031 -19.031 1 96.38 270 VAL B C 1
ATOM 5324 O O . VAL B 1 270 ? -4.102 -2.861 -18.125 1 96.38 270 VAL B O 1
ATOM 5327 N N . ALA B 1 271 ? -2.535 -2.061 -19.531 1 97.25 271 ALA B N 1
ATOM 5328 C CA . ALA B 1 271 ? -2.383 -0.783 -18.844 1 97.25 271 ALA B CA 1
ATOM 5329 C C . ALA B 1 271 ? -3.73 -0.093 -18.656 1 97.25 271 ALA B C 1
ATOM 5331 O O . ALA B 1 271 ? -4.07 0.331 -17.547 1 97.25 271 ALA B O 1
ATOM 5332 N N . PRO B 1 272 ? -4.613 0.012 -19.672 1 98 272 PRO B N 1
ATOM 5333 C CA . PRO B 1 272 ? -5.91 0.673 -19.5 1 98 272 PRO B CA 1
ATOM 5334 C C . PRO B 1 272 ? -6.789 -0.025 -18.469 1 98 272 PRO B C 1
ATOM 5336 O O . PRO B 1 272 ? -7.602 0.624 -17.797 1 98 272 PRO B O 1
ATOM 5339 N N . LEU B 1 273 ? -6.625 -1.306 -18.281 1 98.31 273 LEU B N 1
ATOM 5340 C CA . LEU B 1 273 ? -7.441 -2.043 -17.328 1 98.31 273 LEU B CA 1
ATOM 5341 C C . LEU B 1 273 ? -6.988 -1.77 -15.898 1 98.31 273 LEU B C 1
ATOM 5343 O O . LEU B 1 273 ? -7.801 -1.791 -14.969 1 98.31 273 LEU B O 1
ATOM 5347 N N . ALA B 1 274 ? -5.68 -1.551 -15.766 1 98.12 274 ALA B N 1
ATOM 5348 C CA . ALA B 1 274 ? -5.207 -1.131 -14.445 1 98.12 274 ALA B CA 1
ATOM 5349 C C . ALA B 1 274 ? -5.84 0.194 -14.039 1 98.12 274 ALA B C 1
ATOM 5351 O O . ALA B 1 274 ? -6.301 0.341 -12.898 1 98.12 274 ALA B O 1
ATOM 5352 N N . THR B 1 275 ? -5.859 1.153 -14.969 1 98.44 275 THR B N 1
ATOM 5353 C CA . THR B 1 275 ? -6.488 2.449 -14.727 1 98.44 275 THR B 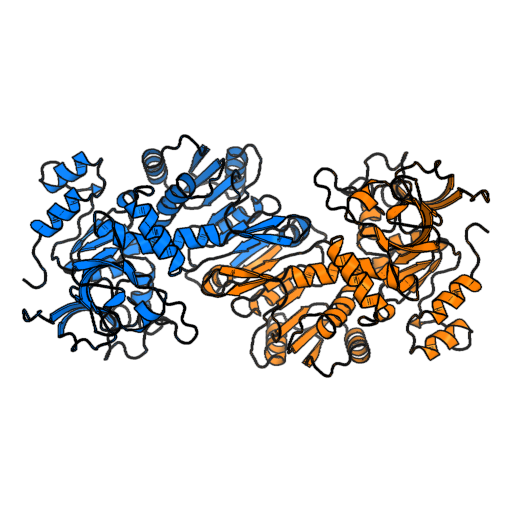CA 1
ATOM 5354 C C . THR B 1 275 ? -7.977 2.283 -14.438 1 98.44 275 THR B C 1
ATOM 5356 O O . THR B 1 275 ? -8.508 2.906 -13.516 1 98.44 275 THR B O 1
ATOM 5359 N N . LEU B 1 276 ? -8.633 1.454 -15.211 1 98.69 276 LEU B N 1
ATOM 5360 C CA . LEU B 1 276 ? -10.055 1.183 -14.992 1 98.69 276 LEU B CA 1
ATOM 5361 C C . LEU B 1 276 ? -10.289 0.578 -13.617 1 98.69 276 LEU B C 1
ATOM 5363 O O . LEU B 1 276 ? -11.195 1.004 -12.891 1 98.69 276 LEU B O 1
ATOM 5367 N N . ALA B 1 277 ? -9.492 -0.432 -13.258 1 98.62 277 ALA B N 1
ATOM 5368 C CA . ALA B 1 277 ? -9.641 -1.079 -11.953 1 98.62 277 ALA B CA 1
ATOM 5369 C C . ALA B 1 277 ? -9.539 -0.063 -10.82 1 98.62 277 ALA B C 1
ATOM 5371 O O . ALA B 1 277 ? -10.336 -0.084 -9.883 1 98.62 277 ALA B O 1
ATOM 5372 N N . ASP B 1 278 ? -8.562 0.799 -10.953 1 97.94 278 ASP B N 1
ATOM 5373 C CA . ASP B 1 278 ? -8.391 1.859 -9.969 1 97.94 278 ASP B CA 1
ATOM 5374 C C . ASP B 1 278 ? -9.664 2.693 -9.828 1 97.94 278 ASP B C 1
ATOM 5376 O O . ASP B 1 278 ? -10.094 3.006 -8.719 1 97.94 278 ASP B O 1
ATOM 5380 N N . SER B 1 279 ? -10.258 3.043 -10.922 1 98.12 279 SER B N 1
ATOM 5381 C CA . SER B 1 279 ? -11.422 3.92 -10.945 1 98.12 279 SER B CA 1
ATOM 5382 C C . SER B 1 279 ? -12.641 3.234 -10.336 1 98.12 279 SER B C 1
ATOM 5384 O O . SER B 1 279 ? -13.641 3.889 -10.023 1 98.12 279 SER B O 1
ATOM 5386 N N . LEU B 1 280 ? -12.578 1.943 -10.094 1 98.69 280 LEU B N 1
ATOM 5387 C CA . LEU B 1 280 ? -13.719 1.174 -9.617 1 98.69 280 LEU B CA 1
ATOM 5388 C C . LEU B 1 280 ? -13.617 0.919 -8.117 1 98.69 280 LEU B C 1
ATOM 5390 O O . LEU B 1 280 ? -14.562 0.41 -7.504 1 98.69 280 LEU B O 1
ATOM 5394 N N . LEU B 1 281 ? -12.492 1.271 -7.504 1 98.19 281 LEU B N 1
ATOM 5395 C CA . LEU B 1 281 ? -12.242 0.915 -6.113 1 98.19 281 LEU B CA 1
ATOM 5396 C C . LEU B 1 281 ? -13.062 1.789 -5.172 1 98.19 281 LEU B C 1
ATOM 5398 O O . LEU B 1 281 ? -13.219 2.988 -5.414 1 98.19 281 LEU B O 1
ATOM 5402 N N . ASN B 1 282 ? -13.586 1.175 -4.133 1 96.75 282 ASN B N 1
ATOM 5403 C CA . ASN B 1 282 ? -14.133 1.887 -2.982 1 96.75 282 ASN B CA 1
ATOM 5404 C C . ASN B 1 282 ? -13.039 2.58 -2.18 1 96.75 282 ASN B C 1
ATOM 5406 O O . ASN B 1 282 ? -11.852 2.285 -2.352 1 96.75 282 ASN B O 1
ATOM 5410 N N . PRO B 1 283 ? -13.422 3.609 -1.329 1 92.44 283 PRO B N 1
ATOM 5411 C CA . PRO B 1 283 ? -12.438 4.027 -0.324 1 92.44 283 PRO B CA 1
ATOM 5412 C C . PRO B 1 283 ? -11.836 2.85 0.436 1 92.44 283 PRO B C 1
ATOM 5414 O O . PRO B 1 283 ? -12.539 1.892 0.76 1 92.44 283 PRO B O 1
ATOM 5417 N N . ASP B 1 284 ? -10.555 2.883 0.601 1 93.12 284 ASP B N 1
ATOM 5418 C CA . ASP B 1 284 ? -9.797 1.818 1.256 1 93.12 284 ASP B CA 1
ATOM 5419 C C . ASP B 1 284 ? -9.727 0.574 0.374 1 93.12 284 ASP B C 1
ATOM 5421 O O . ASP B 1 284 ? -9.453 -0.524 0.862 1 93.12 284 ASP B O 1
ATOM 5425 N N . GLY B 1 285 ? -10.07 0.736 -0.916 1 96.06 285 GLY B N 1
ATOM 5426 C CA . GLY B 1 285 ? -9.953 -0.375 -1.846 1 96.06 285 GLY B CA 1
ATOM 5427 C C . GLY B 1 285 ? -8.508 -0.753 -2.141 1 96.06 285 GLY B C 1
ATOM 5428 O O . GLY B 1 285 ? -7.613 0.087 -2.057 1 96.06 285 GLY B O 1
ATOM 5429 N N . CYS B 1 286 ? -8.281 -1.988 -2.545 1 96.75 286 CYS B N 1
ATOM 5430 C CA . CYS B 1 286 ? -6.938 -2.5 -2.801 1 96.75 286 CYS B CA 1
ATOM 5431 C C . CYS B 1 286 ? -6.867 -3.195 -4.156 1 96.75 286 CYS B C 1
ATOM 5433 O O . CYS B 1 286 ? -7.664 -4.094 -4.441 1 96.75 286 CYS B O 1
ATOM 5435 N N . LEU B 1 287 ? -5.949 -2.742 -5.004 1 97.88 287 LEU B N 1
ATOM 5436 C CA . LEU B 1 287 ? -5.707 -3.324 -6.32 1 97.88 287 LEU B CA 1
ATOM 5437 C C . LEU B 1 287 ? -4.422 -4.145 -6.324 1 97.88 287 LEU B C 1
ATOM 5439 O O . LEU B 1 287 ? -3.369 -3.654 -5.914 1 97.88 287 LEU B O 1
ATOM 5443 N N . ASN B 1 288 ? -4.516 -5.367 -6.773 1 97.44 288 ASN B N 1
ATOM 5444 C CA . ASN B 1 288 ? -3.371 -6.266 -6.863 1 97.44 288 ASN B CA 1
ATOM 5445 C C . ASN B 1 288 ? -2.975 -6.527 -8.312 1 97.44 288 ASN B C 1
ATOM 5447 O O . ASN B 1 288 ? -3.762 -7.078 -9.086 1 97.44 288 ASN B O 1
ATOM 5451 N N . GLN B 1 289 ? -1.768 -6.117 -8.688 1 97.25 289 GLN B N 1
ATOM 5452 C CA . GLN B 1 289 ? -1.197 -6.57 -9.953 1 97.25 289 GLN B CA 1
ATOM 5453 C C . GLN B 1 289 ? -0.656 -7.992 -9.836 1 97.25 289 GLN B C 1
ATOM 5455 O O . GLN B 1 289 ? 0.522 -8.188 -9.531 1 97.25 289 GLN B O 1
ATOM 5460 N N . PHE B 1 290 ? -1.479 -8.938 -10.172 1 96.5 290 PHE B N 1
ATOM 5461 C CA . PHE B 1 290 ? -1.109 -10.336 -10 1 96.5 290 PHE B CA 1
ATOM 5462 C C . PHE B 1 290 ? -0.266 -10.82 -11.172 1 96.5 290 PHE B C 1
ATOM 5464 O O . PHE B 1 290 ? 0.775 -11.453 -10.977 1 96.5 290 PHE B O 1
ATOM 5471 N N . ALA B 1 291 ? -0.772 -10.57 -12.391 1 94.38 291 ALA B N 1
ATOM 5472 C CA . ALA B 1 291 ? -0.047 -11.008 -13.578 1 94.38 291 ALA B CA 1
ATOM 5473 C C . ALA B 1 291 ? 1.258 -10.234 -13.742 1 94.38 291 ALA B C 1
ATOM 5475 O O . ALA B 1 291 ? 1.256 -9 -13.758 1 94.38 291 ALA B O 1
ATOM 5476 N N . GLY B 1 292 ? 2.281 -10.883 -13.875 1 91.5 292 GLY B N 1
ATOM 5477 C CA . GLY B 1 292 ? 3.564 -10.227 -14.078 1 91.5 292 GLY B CA 1
ATOM 5478 C C . GLY B 1 292 ? 3.709 -9.617 -15.461 1 91.5 292 GLY B C 1
ATOM 5479 O O . GLY B 1 292 ? 3.621 -10.312 -16.469 1 91.5 292 GLY B O 1
ATOM 5480 N N . PRO B 1 293 ? 3.922 -8.289 -15.477 1 90.69 293 PRO B N 1
ATOM 5481 C CA . PRO B 1 293 ? 4.129 -7.676 -16.781 1 90.69 293 PRO B CA 1
ATOM 5482 C C . PRO B 1 293 ? 5.402 -8.156 -17.469 1 90.69 293 PRO B C 1
ATOM 5484 O O . PRO B 1 293 ? 6.406 -8.422 -16.797 1 90.69 293 PRO B O 1
ATOM 5487 N N . MET B 1 294 ? 5.398 -8.25 -18.781 1 82.88 294 MET B N 1
ATOM 5488 C CA . MET B 1 294 ? 6.566 -8.664 -19.547 1 82.88 294 MET B CA 1
ATOM 5489 C C . MET B 1 294 ? 7.559 -7.52 -19.703 1 82.88 294 MET B C 1
ATOM 5491 O O . MET B 1 294 ? 8.773 -7.734 -19.641 1 82.88 294 MET B O 1
ATOM 5495 N N . LYS B 1 295 ? 6.98 -6.359 -19.891 1 89.44 295 LYS B N 1
ATOM 5496 C CA . LYS B 1 295 ? 7.832 -5.195 -20.109 1 89.44 295 LYS B CA 1
ATOM 5497 C C . LYS B 1 295 ? 8.156 -4.492 -18.797 1 89.44 295 LYS B C 1
ATOM 5499 O O . LYS B 1 295 ? 7.258 -4.238 -17.984 1 89.44 295 LYS B O 1
ATOM 5504 N N . LYS B 1 296 ? 9.375 -4.082 -18.656 1 91.25 296 LYS B N 1
ATOM 5505 C CA . LYS B 1 296 ? 9.836 -3.453 -17.422 1 91.25 296 LYS B CA 1
ATOM 5506 C C . LYS B 1 296 ? 9.227 -2.066 -17.25 1 91.25 296 LYS B C 1
ATOM 5508 O O . LYS B 1 296 ? 9.188 -1.535 -16.125 1 91.25 296 LYS B O 1
ATOM 5513 N N . ASP B 1 297 ? 8.883 -1.43 -18.297 1 95.19 297 ASP B N 1
ATOM 5514 C CA . ASP B 1 297 ? 8.32 -0.085 -18.234 1 95.19 297 ASP B CA 1
ATOM 5515 C C . ASP B 1 297 ? 6.793 -0.129 -18.281 1 95.19 297 ASP B C 1
ATOM 5517 O O . ASP B 1 297 ? 6.148 0.858 -18.656 1 95.19 297 ASP B O 1
ATOM 5521 N N . PHE B 1 298 ? 6.195 -1.294 -18 1 96.94 298 PHE B N 1
ATOM 5522 C CA . PHE B 1 298 ? 4.742 -1.409 -17.953 1 96.94 298 PHE B CA 1
ATOM 5523 C C . PHE B 1 298 ? 4.156 -0.458 -16.922 1 96.94 298 PHE B C 1
ATOM 5525 O O . PHE B 1 298 ? 4.273 -0.694 -15.719 1 96.94 298 PHE B O 1
ATOM 5532 N N . SER B 1 299 ? 3.439 0.604 -17.422 1 98.06 299 SER B N 1
ATOM 5533 C CA . SER B 1 299 ? 2.928 1.655 -16.547 1 98.06 299 SER B CA 1
ATOM 5534 C C . SER B 1 299 ? 1.454 1.935 -16.828 1 98.06 299 SER B C 1
ATOM 5536 O O . SER B 1 299 ? 0.947 1.616 -17.906 1 98.06 299 SER B O 1
ATOM 5538 N N . ALA B 1 300 ? 0.785 2.412 -15.844 1 98.06 300 ALA B N 1
ATOM 5539 C CA . ALA B 1 300 ? -0.609 2.83 -15.961 1 98.06 300 ALA B CA 1
ATOM 5540 C C . ALA B 1 300 ? -0.872 4.09 -15.141 1 98.06 300 ALA B C 1
ATOM 5542 O O . ALA B 1 300 ? -0.162 4.363 -14.164 1 98.06 300 ALA B O 1
ATOM 5543 N N . SER B 1 301 ? -1.831 4.871 -15.609 1 98.19 301 SER B N 1
ATOM 5544 C CA . SER B 1 301 ? -2.248 6.062 -14.883 1 98.19 301 SER B CA 1
ATOM 5545 C C . SER B 1 301 ? -3.16 5.707 -13.711 1 98.19 301 SER B C 1
ATOM 5547 O O . SER B 1 301 ? -4.125 4.957 -13.875 1 98.19 301 SER B O 1
ATOM 5549 N N . VAL B 1 302 ? -2.824 6.164 -12.508 1 97.94 302 VAL B N 1
ATOM 5550 C CA . VAL B 1 302 ? -3.691 5.918 -11.359 1 97.94 302 VAL B CA 1
ATOM 5551 C C . VAL B 1 302 ? -4.004 7.238 -10.656 1 97.94 302 VAL B C 1
ATOM 5553 O O . VAL B 1 302 ? -3.27 8.219 -10.812 1 97.94 302 VAL B O 1
ATOM 5556 N N . ASN B 1 303 ? -5.086 7.316 -9.945 1 98.06 303 ASN B N 1
ATOM 5557 C CA . ASN B 1 303 ? -5.609 8.531 -9.344 1 98.06 303 ASN B CA 1
ATOM 5558 C C . ASN B 1 303 ? -4.98 8.797 -7.977 1 98.06 303 ASN B C 1
ATOM 5560 O O . ASN B 1 303 ? -5.332 8.148 -6.988 1 98.06 303 ASN B O 1
ATOM 5564 N N . PHE B 1 304 ? -4.133 9.797 -7.859 1 97.62 304 PHE B N 1
ATOM 5565 C CA . PHE B 1 304 ? -3.43 10.125 -6.625 1 97.62 304 PHE B CA 1
ATOM 5566 C C . PHE B 1 304 ? -4.336 10.891 -5.676 1 97.62 304 PHE B C 1
ATOM 5568 O O . PHE B 1 304 ? -4.059 10.984 -4.477 1 97.62 304 PHE B O 1
ATOM 5575 N N . TYR B 1 305 ? -5.395 11.508 -6.203 1 96 305 TYR B N 1
ATOM 5576 C CA . TYR B 1 305 ? -6.418 12.062 -5.324 1 96 305 TYR B CA 1
ATOM 5577 C C . TYR B 1 305 ? -7.031 10.977 -4.449 1 96 305 TYR B C 1
ATOM 5579 O O . TYR B 1 305 ? -7.168 11.148 -3.236 1 96 305 TYR B O 1
ATOM 5587 N N . ASN B 1 306 ? -7.336 9.812 -5.035 1 95.19 306 ASN B N 1
ATOM 5588 C CA . ASN B 1 306 ? -7.918 8.695 -4.297 1 95.19 306 ASN B CA 1
ATOM 5589 C C . ASN B 1 306 ? -6.914 8.078 -3.326 1 95.19 306 ASN B C 1
ATOM 5591 O O . ASN B 1 306 ? -7.285 7.645 -2.234 1 95.19 306 ASN B O 1
ATOM 5595 N N . ILE B 1 307 ? -5.633 8.008 -3.725 1 95.19 307 ILE B N 1
ATOM 5596 C CA . ILE B 1 307 ? -4.598 7.496 -2.836 1 95.19 307 ILE B CA 1
ATOM 5597 C C . ILE B 1 307 ? -4.531 8.352 -1.573 1 95.19 307 ILE B C 1
ATOM 5599 O O . ILE B 1 307 ? -4.453 7.828 -0.461 1 95.19 307 ILE B O 1
ATOM 5603 N N . HIS B 1 308 ? -4.664 9.617 -1.767 1 92.94 308 HIS B N 1
ATOM 5604 C CA . HIS B 1 308 ? -4.535 10.547 -0.65 1 92.94 308 HIS B CA 1
ATOM 5605 C C . HIS B 1 308 ? -5.801 10.57 0.197 1 92.94 308 HIS B C 1
ATOM 5607 O O . HIS B 1 308 ? -5.738 10.422 1.42 1 92.94 308 HIS B O 1
ATOM 5613 N N . TYR B 1 309 ? -6.98 10.719 -0.429 1 88.94 309 TYR B N 1
ATOM 5614 C CA . TYR B 1 309 ? -8.203 11.016 0.313 1 88.94 309 TYR B CA 1
ATOM 5615 C C . TYR B 1 309 ? -8.977 9.734 0.608 1 88.94 309 TYR B C 1
ATOM 5617 O O . TYR B 1 309 ? -9.672 9.641 1.624 1 88.94 309 TYR B O 1
ATOM 5625 N N . ASN B 1 310 ? -8.867 8.734 -0.331 1 90.12 310 ASN B N 1
ATOM 5626 C CA . ASN B 1 310 ? -9.672 7.527 -0.172 1 90.12 310 ASN B CA 1
ATOM 5627 C C . ASN B 1 310 ? -8.82 6.352 0.31 1 90.12 310 ASN B C 1
ATOM 5629 O O . ASN B 1 310 ? -9.352 5.273 0.583 1 90.12 310 ASN B O 1
ATOM 5633 N N . PHE B 1 311 ? -7.547 6.566 0.429 1 90.25 311 PHE B N 1
ATOM 5634 C CA . PHE B 1 311 ? -6.613 5.574 0.953 1 90.25 311 PHE B CA 1
ATOM 5635 C C . PHE B 1 311 ? -6.637 4.312 0.103 1 90.25 311 PHE B C 1
ATOM 5637 O O . PHE B 1 311 ? -6.641 3.199 0.636 1 90.25 311 PHE B O 1
ATOM 5644 N N . THR B 1 312 ? -6.797 4.469 -1.198 1 93.12 312 THR B N 1
ATOM 5645 C CA . THR B 1 312 ? -6.668 3.309 -2.07 1 93.12 312 THR B CA 1
ATOM 5646 C C . THR B 1 312 ? -5.23 2.795 -2.078 1 93.12 312 THR B C 1
ATOM 5648 O O . THR B 1 312 ? -4.293 3.559 -1.849 1 93.12 312 THR B O 1
ATOM 5651 N N . HIS B 1 313 ? -5.078 1.453 -2.365 1 90.19 313 HIS B N 1
ATOM 5652 C CA . HIS B 1 313 ? -3.809 0.745 -2.273 1 90.19 313 HIS B CA 1
ATOM 5653 C C . HIS B 1 313 ? -3.521 -0.042 -3.547 1 90.19 313 HIS B C 1
ATOM 5655 O O . HIS B 1 313 ? -4.445 -0.5 -4.223 1 90.19 313 HIS B O 1
ATOM 5661 N N . PHE B 1 314 ? -2.236 -0.118 -3.807 1 94.12 314 PHE B N 1
ATOM 5662 C CA . PHE B 1 314 ? -1.781 -0.981 -4.891 1 94.12 314 PHE B CA 1
ATOM 5663 C C . PHE B 1 314 ? -0.708 -1.946 -4.398 1 94.12 314 PHE B C 1
ATOM 5665 O O . PHE B 1 314 ? 0.284 -1.527 -3.803 1 94.12 314 PHE B O 1
ATOM 5672 N N . VAL B 1 315 ? -0.94 -3.189 -4.605 1 92.75 315 VAL B N 1
ATOM 5673 C CA . VAL B 1 315 ? 0.038 -4.207 -4.234 1 92.75 315 VAL B CA 1
ATOM 5674 C C . VAL B 1 315 ? 0.257 -5.164 -5.402 1 92.75 315 VAL B C 1
ATOM 5676 O O . VAL B 1 315 ? -0.494 -5.145 -6.379 1 92.75 315 VAL B O 1
ATOM 5679 N N . GLY B 1 316 ? 1.271 -5.844 -5.336 1 92 316 GLY B N 1
ATOM 5680 C CA . GLY B 1 316 ? 1.578 -6.93 -6.25 1 92 316 GLY B CA 1
ATOM 5681 C C . GLY B 1 316 ? 2.354 -8.062 -5.594 1 92 316 GLY B C 1
ATOM 5682 O O . GLY B 1 316 ? 3.1 -7.836 -4.641 1 92 316 GLY B O 1
ATOM 5683 N N . THR B 1 317 ? 2.064 -9.172 -6.078 1 87.75 317 THR B N 1
ATOM 5684 C CA . THR B 1 317 ? 2.764 -10.344 -5.551 1 87.75 317 THR B CA 1
ATOM 5685 C C . THR B 1 317 ? 3.352 -11.18 -6.684 1 87.75 317 THR B C 1
ATOM 5687 O O . THR B 1 317 ? 2.689 -11.406 -7.699 1 87.75 317 THR B O 1
ATOM 5690 N N . SER B 1 318 ? 4.613 -11.469 -6.445 1 84.75 318 SER B N 1
ATOM 5691 C CA . SER B 1 318 ? 5.273 -12.383 -7.375 1 84.75 318 SER B CA 1
ATOM 5692 C C . SER B 1 318 ? 5.68 -13.68 -6.684 1 84.75 318 SER B C 1
ATOM 5694 O O . SER B 1 318 ? 6.777 -13.773 -6.125 1 84.75 318 SER B O 1
ATOM 5696 N N . GLY B 1 319 ? 4.742 -14.656 -6.629 1 87.12 319 GLY B N 1
ATOM 5697 C CA . GLY B 1 319 ? 5.043 -15.945 -6.035 1 87.12 319 GLY B CA 1
ATOM 5698 C C . GLY B 1 319 ? 4.586 -16.062 -4.594 1 87.12 319 GLY B C 1
ATOM 5699 O O . GLY B 1 319 ? 4.141 -15.086 -3.996 1 87.12 319 GLY B O 1
ATOM 5700 N N . GLY B 1 320 ? 4.582 -17.281 -4.109 1 90.25 320 GLY B N 1
ATOM 5701 C CA . GLY B 1 320 ? 4.266 -17.562 -2.719 1 90.25 320 GLY B CA 1
ATOM 5702 C C . GLY B 1 320 ? 5.492 -17.859 -1.878 1 90.25 320 GLY B C 1
ATOM 5703 O O . GLY B 1 320 ? 6.621 -17.781 -2.365 1 90.25 320 GLY B O 1
ATOM 5704 N N . ASP B 1 321 ? 5.254 -18.062 -0.585 1 90.88 321 ASP B N 1
ATOM 5705 C CA . ASP B 1 321 ? 6.312 -18.484 0.321 1 90.88 321 ASP B CA 1
ATOM 5706 C C . ASP B 1 321 ? 6 -19.859 0.916 1 90.88 321 ASP B C 1
ATOM 5708 O O . ASP B 1 321 ? 5.035 -20.516 0.517 1 90.88 321 ASP B O 1
ATOM 5712 N N . ALA B 1 322 ? 6.898 -20.359 1.751 1 93.44 322 ALA B N 1
ATOM 5713 C CA . ALA B 1 322 ? 6.77 -21.703 2.299 1 93.44 322 ALA B CA 1
ATOM 5714 C C . ALA B 1 322 ? 5.461 -21.859 3.072 1 93.44 322 ALA B C 1
ATOM 5716 O O . ALA B 1 322 ? 4.82 -22.906 3.014 1 93.44 322 ALA B O 1
ATOM 5717 N N . ASP B 1 323 ? 5.047 -20.812 3.752 1 93.31 323 ASP B N 1
ATOM 5718 C CA . ASP B 1 323 ? 3.791 -20.875 4.496 1 93.31 323 ASP B CA 1
ATOM 5719 C C . ASP B 1 323 ? 2.594 -20.938 3.553 1 93.31 323 ASP B C 1
ATOM 5721 O O . ASP B 1 323 ? 1.63 -21.656 3.816 1 93.31 323 ASP B O 1
ATOM 5725 N N . ASN B 1 324 ? 2.623 -20.156 2.486 1 94.62 324 ASN B N 1
ATOM 5726 C CA . ASN B 1 324 ? 1.568 -20.219 1.479 1 94.62 324 ASN B CA 1
ATOM 5727 C C . ASN B 1 324 ? 1.47 -21.594 0.848 1 94.62 324 ASN B C 1
ATOM 5729 O O . ASN B 1 324 ? 0.371 -22.109 0.647 1 94.62 324 ASN B O 1
ATOM 5733 N N . GLU B 1 325 ? 2.633 -22.188 0.542 1 96.31 325 GLU B N 1
ATOM 5734 C CA . GLU B 1 325 ? 2.68 -23.531 -0.043 1 96.31 325 GLU B CA 1
ATOM 5735 C C . GLU B 1 325 ? 2.1 -24.562 0.911 1 96.31 325 GLU B C 1
ATOM 5737 O O . GLU B 1 325 ? 1.354 -25.453 0.491 1 96.31 325 GLU B O 1
ATOM 5742 N N . ALA B 1 326 ? 2.467 -24.484 2.143 1 97.19 326 ALA B N 1
ATOM 5743 C CA . ALA B 1 326 ? 1.94 -25.406 3.146 1 97.19 326 ALA B CA 1
ATOM 5744 C C . ALA B 1 326 ? 0.424 -25.266 3.266 1 97.19 326 ALA B C 1
ATOM 5746 O O . ALA B 1 326 ? -0.282 -26.281 3.383 1 97.19 326 ALA B O 1
ATOM 5747 N N . GLU B 1 327 ? -0.058 -24.047 3.232 1 96.75 327 GLU B N 1
ATOM 5748 C CA . GLU B 1 327 ? -1.501 -23.828 3.275 1 96.75 327 GLU B CA 1
ATOM 5749 C C . GLU B 1 327 ? -2.184 -24.406 2.037 1 96.75 327 GLU B C 1
ATOM 5751 O O . GLU B 1 327 ? -3.236 -25.047 2.139 1 96.75 327 GLU B O 1
ATOM 5756 N N . ALA B 1 328 ? -1.611 -24.141 0.895 1 98.06 328 ALA B N 1
ATOM 5757 C CA . ALA B 1 328 ? -2.143 -24.719 -0.341 1 98.06 328 ALA B CA 1
ATOM 5758 C C . ALA B 1 328 ? -2.219 -26.234 -0.253 1 98.06 328 ALA B C 1
ATOM 5760 O O . ALA B 1 328 ? -3.252 -26.828 -0.563 1 98.06 328 ALA B O 1
ATOM 5761 N N . ALA B 1 329 ? -1.103 -26.828 0.212 1 98.5 329 ALA B N 1
ATOM 5762 C CA . ALA B 1 329 ? -1.036 -28.297 0.34 1 98.5 329 ALA B CA 1
ATOM 5763 C C . ALA B 1 329 ? -2.141 -28.812 1.255 1 98.5 329 ALA B C 1
ATOM 5765 O O . ALA B 1 329 ? -2.801 -29.797 0.939 1 98.5 329 ALA B O 1
ATOM 5766 N N . LYS B 1 330 ? -2.359 -28.125 2.297 1 98.12 330 LYS B N 1
ATOM 5767 C CA . LYS B 1 330 ? -3.381 -28.516 3.262 1 98.12 330 LYS B CA 1
ATOM 5768 C C . LYS B 1 330 ? -4.777 -28.406 2.66 1 98.12 330 LYS B C 1
ATOM 5770 O O . LYS B 1 330 ? -5.562 -29.359 2.715 1 98.12 330 LYS B O 1
ATOM 5775 N N . LEU B 1 331 ? -5.121 -27.297 2.078 1 97.94 331 LEU B N 1
ATOM 5776 C CA . LEU B 1 331 ? -6.449 -27.047 1.529 1 97.94 331 LEU B CA 1
ATOM 5777 C C . LEU B 1 331 ? -6.77 -28.031 0.411 1 97.94 331 LEU B C 1
ATOM 5779 O O . LEU B 1 331 ? -7.895 -28.516 0.311 1 97.94 331 LEU B O 1
ATOM 5783 N N . ILE B 1 332 ? -5.777 -28.312 -0.406 1 98.12 332 ILE B N 1
ATOM 5784 C CA . ILE B 1 332 ? -5.965 -29.234 -1.521 1 98.12 332 ILE B CA 1
ATOM 5785 C C . ILE B 1 332 ? -6.141 -30.656 -0.991 1 98.12 332 ILE B C 1
ATOM 5787 O O . ILE B 1 332 ? -7.047 -31.375 -1.417 1 98.12 332 ILE B O 1
ATOM 5791 N N . ALA B 1 333 ? -5.316 -31.047 -0.021 1 98 333 ALA B N 1
ATOM 5792 C CA . ALA B 1 333 ? -5.406 -32.375 0.559 1 98 333 ALA B CA 1
ATOM 5793 C C . ALA B 1 333 ? -6.75 -32.594 1.246 1 98 333 ALA B C 1
ATOM 5795 O O . ALA B 1 333 ? -7.297 -33.688 1.225 1 98 333 ALA B O 1
ATOM 5796 N N . GLU B 1 334 ? -7.27 -31.516 1.801 1 97.44 334 GLU B N 1
ATOM 5797 C CA . GLU B 1 334 ? -8.547 -31.578 2.504 1 97.44 334 GLU B CA 1
ATOM 5798 C C . GLU B 1 334 ? -9.719 -31.438 1.536 1 97.44 334 GLU B C 1
ATOM 5800 O O . GLU B 1 334 ? -10.875 -31.391 1.956 1 97.44 334 GLU B O 1
ATOM 5805 N N . LYS B 1 335 ? -9.492 -31.281 0.299 1 96.75 335 LYS B N 1
ATOM 5806 C CA . LYS B 1 335 ? -10.469 -31.203 -0.783 1 96.75 335 LYS B CA 1
ATOM 5807 C C . LYS B 1 335 ? -11.32 -29.953 -0.664 1 96.75 335 LYS B C 1
ATOM 5809 O O . LYS B 1 335 ? -12.453 -29.922 -1.146 1 96.75 335 LYS B O 1
ATOM 5814 N N . LYS B 1 336 ? -10.758 -28.969 -0.018 1 96 336 LYS B N 1
ATOM 5815 C CA . LYS B 1 336 ? -11.43 -27.672 0.03 1 96 336 LYS B CA 1
ATOM 5816 C C . LYS B 1 336 ? -11.266 -26.922 -1.288 1 96 336 LYS B C 1
ATOM 5818 O O . LYS B 1 336 ? -12.102 -26.094 -1.644 1 96 336 LYS B O 1
ATOM 5823 N N . LEU B 1 337 ? -10.227 -27.219 -2.008 1 96.75 337 LEU B N 1
ATOM 5824 C CA . LEU B 1 337 ? -9.992 -26.719 -3.359 1 96.75 337 LEU B CA 1
ATOM 5825 C C . LEU B 1 337 ? -9.93 -27.875 -4.359 1 96.75 337 LEU B C 1
ATOM 5827 O O . LEU B 1 337 ? -9.32 -28.906 -4.082 1 96.75 337 LEU B O 1
ATOM 5831 N N . ASP B 1 338 ? -10.547 -27.703 -5.418 1 95.69 338 ASP B N 1
ATOM 5832 C CA . ASP B 1 338 ? -10.461 -28.672 -6.504 1 95.69 338 ASP B CA 1
ATOM 5833 C C . ASP B 1 338 ? -9.625 -28.141 -7.66 1 95.69 338 ASP B C 1
ATOM 5835 O O . ASP B 1 338 ? -10.156 -27.516 -8.586 1 95.69 338 ASP B O 1
ATOM 5839 N N . VAL B 1 339 ? -8.398 -28.516 -7.68 1 97.88 339 VAL B N 1
ATOM 5840 C CA . VAL B 1 339 ? -7.434 -27.906 -8.594 1 97.88 339 VAL B CA 1
ATOM 5841 C C . VAL B 1 339 ? -7.461 -28.641 -9.938 1 97.88 339 VAL B C 1
ATOM 5843 O O . VAL B 1 339 ? -6.809 -28.219 -10.891 1 97.88 339 VAL B O 1
ATOM 5846 N N . SER B 1 340 ? -8.242 -29.734 -10.047 1 97.75 340 SER B N 1
ATOM 5847 C CA . SER B 1 340 ? -8.336 -30.453 -11.312 1 97.75 340 SER B CA 1
ATOM 5848 C C . SER B 1 340 ? -8.945 -29.594 -12.406 1 97.75 340 SER B C 1
ATOM 5850 O O . SER B 1 340 ? -8.688 -29.797 -13.594 1 97.75 340 SER B O 1
ATOM 5852 N N . LYS B 1 341 ? -9.672 -28.578 -12.016 1 97.31 341 LYS B N 1
ATOM 5853 C CA . LYS B 1 341 ? -10.477 -27.75 -12.906 1 97.31 341 LYS B CA 1
ATOM 5854 C C . LYS B 1 341 ? -9.586 -26.922 -13.836 1 97.31 341 LYS B C 1
ATOM 5856 O O . LYS B 1 341 ? -10.062 -26.391 -14.844 1 97.31 341 LYS B O 1
ATOM 5861 N N . VAL B 1 342 ? -8.297 -26.875 -13.531 1 97.88 342 VAL B N 1
ATOM 5862 C CA . VAL B 1 342 ? -7.465 -25.969 -14.32 1 97.88 342 VAL B CA 1
ATOM 5863 C C . VAL B 1 342 ? -6.605 -26.781 -15.289 1 97.88 342 VAL B C 1
ATOM 5865 O O . VAL B 1 342 ? -5.91 -26.203 -16.141 1 97.88 342 VAL B O 1
ATOM 5868 N N . ILE B 1 343 ? -6.582 -28.094 -15.234 1 98.31 343 ILE B N 1
ATOM 5869 C CA . ILE B 1 343 ? -5.754 -28.938 -16.094 1 98.31 343 ILE B CA 1
ATOM 5870 C C . ILE B 1 343 ? -6.453 -29.156 -17.438 1 98.31 343 ILE B C 1
ATOM 5872 O O . ILE B 1 343 ? -7.605 -29.594 -17.469 1 98.31 343 ILE B O 1
ATOM 5876 N N . THR B 1 344 ? -5.781 -28.844 -18.531 1 97.56 344 THR B N 1
ATOM 5877 C CA . THR B 1 344 ? -6.383 -29.062 -19.844 1 97.56 344 THR B CA 1
ATOM 5878 C C . THR B 1 344 ? -5.543 -30.016 -20.688 1 97.56 344 THR B C 1
ATOM 5880 O O . THR B 1 344 ? -6.023 -30.562 -21.672 1 97.56 344 THR B O 1
ATOM 5883 N N . HIS B 1 345 ? -4.281 -30.109 -20.375 1 98.44 345 HIS B N 1
ATOM 5884 C CA . HIS B 1 345 ? -3.373 -30.984 -21.109 1 98.44 345 HIS B CA 1
ATOM 5885 C C . HIS B 1 345 ? -2.543 -31.844 -20.156 1 98.44 345 HIS B C 1
ATOM 5887 O O . HIS B 1 345 ? -2.201 -31.406 -19.062 1 98.44 345 HIS B O 1
ATOM 5893 N N . VAL B 1 346 ? -2.244 -33.031 -20.594 1 98.75 346 VAL B N 1
ATOM 5894 C CA . VAL B 1 346 ? -1.34 -33.938 -19.891 1 98.75 346 VAL B CA 1
ATOM 5895 C C . VAL B 1 346 ? -0.349 -34.531 -20.875 1 98.75 346 VAL B C 1
ATOM 5897 O O . VAL B 1 346 ? -0.695 -34.812 -22.031 1 98.75 346 VAL B O 1
ATOM 5900 N N . MET B 1 347 ? 0.894 -34.75 -20.438 1 98.75 347 MET B N 1
ATOM 5901 C CA . MET B 1 347 ? 1.911 -35.281 -21.344 1 98.75 347 MET B CA 1
ATOM 5902 C C . MET B 1 347 ? 3.018 -36 -20.562 1 98.75 347 MET B C 1
ATOM 5904 O O . MET B 1 347 ? 3.057 -35.938 -19.328 1 98.75 347 MET B O 1
ATOM 5908 N N . GLY B 1 348 ? 3.832 -36.719 -21.281 1 98.62 348 GLY B N 1
ATOM 5909 C CA . GLY B 1 348 ? 5.078 -37.219 -20.734 1 98.62 348 GLY B CA 1
ATOM 5910 C C . GLY B 1 348 ? 6.234 -36.25 -20.875 1 98.62 348 GLY B C 1
ATOM 5911 O O . GLY B 1 348 ? 6.102 -35.188 -21.5 1 98.62 348 GLY B O 1
ATOM 5912 N N . LEU B 1 349 ? 7.32 -36.594 -20.25 1 98.62 349 LEU B N 1
ATOM 5913 C CA . LEU B 1 349 ? 8.508 -35.75 -20.25 1 98.62 349 LEU B CA 1
ATOM 5914 C C . LEU B 1 349 ? 8.992 -35.469 -21.672 1 98.62 349 LEU B C 1
ATOM 5916 O O . LEU B 1 349 ? 9.508 -34.406 -21.953 1 98.62 349 LEU B O 1
ATOM 5920 N N . ASN B 1 350 ? 8.75 -36.406 -22.578 1 97.88 350 ASN B N 1
ATOM 5921 C CA . ASN B 1 350 ? 9.242 -36.344 -23.938 1 97.88 350 ASN B CA 1
ATOM 5922 C C . ASN B 1 350 ? 8.648 -35.125 -24.672 1 97.88 350 ASN B C 1
ATOM 5924 O O . ASN B 1 350 ? 9.234 -34.625 -25.641 1 97.88 350 ASN B O 1
ATOM 5928 N N . ASP B 1 351 ? 7.512 -34.625 -24.281 1 97.88 351 ASP B N 1
ATOM 5929 C CA . ASP B 1 351 ? 6.828 -33.562 -24.984 1 97.88 351 ASP B CA 1
ATOM 5930 C C . ASP B 1 351 ? 6.977 -32.25 -24.25 1 97.88 351 ASP B C 1
ATOM 5932 O O . ASP B 1 351 ? 6.438 -31.219 -24.672 1 97.88 351 ASP B O 1
ATOM 5936 N N . ALA B 1 352 ? 7.676 -32.219 -23.141 1 98.12 352 ALA B N 1
ATOM 5937 C CA . ALA B 1 352 ? 7.73 -31.047 -22.266 1 98.12 352 ALA B CA 1
ATOM 5938 C C . ALA B 1 352 ? 8.492 -29.906 -22.922 1 98.12 352 ALA B C 1
ATOM 5940 O O . ALA B 1 352 ? 8.117 -28.734 -22.781 1 98.12 352 ALA B O 1
ATOM 5941 N N . ALA B 1 353 ? 9.562 -30.203 -23.641 1 98.06 353 ALA B N 1
ATOM 5942 C CA . ALA B 1 353 ? 10.367 -29.156 -24.281 1 98.06 353 ALA B CA 1
ATOM 5943 C C . ALA B 1 353 ? 9.555 -28.391 -25.312 1 98.06 353 ALA B C 1
ATOM 5945 O O . ALA B 1 353 ? 9.5 -27.156 -25.281 1 98.06 353 ALA B O 1
ATOM 5946 N N . GLU B 1 354 ? 8.969 -29.125 -26.234 1 97.5 354 GLU B N 1
ATOM 5947 C CA . GLU B 1 354 ? 8.164 -28.516 -27.281 1 97.5 354 GLU B CA 1
ATOM 5948 C C . GLU B 1 354 ? 7 -27.719 -26.703 1 97.5 354 GLU B C 1
ATOM 5950 O O . GLU B 1 354 ? 6.703 -26.625 -27.156 1 97.5 354 GLU B O 1
ATOM 5955 N N . THR B 1 355 ? 6.336 -28.281 -25.734 1 97.94 355 THR B N 1
ATOM 5956 C CA . THR B 1 355 ? 5.191 -27.625 -25.109 1 97.94 355 THR B CA 1
ATOM 5957 C C . THR B 1 355 ? 5.621 -26.344 -24.406 1 97.94 355 THR B C 1
ATOM 5959 O O . THR B 1 355 ? 4.953 -25.312 -24.516 1 97.94 355 THR B O 1
ATOM 59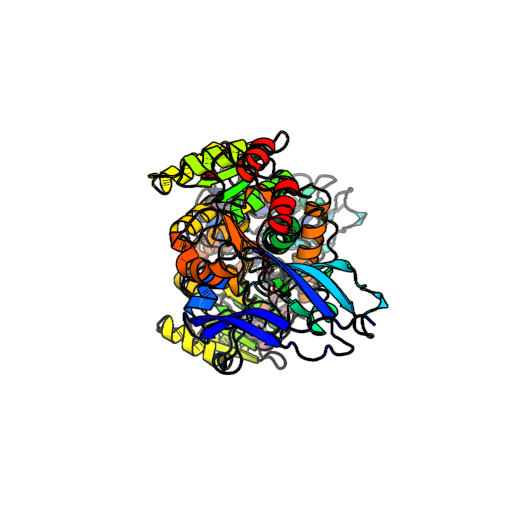62 N N . THR B 1 356 ? 6.762 -26.359 -23.641 1 97.44 356 THR B N 1
ATOM 5963 C CA . THR B 1 356 ? 7.277 -25.172 -22.969 1 97.44 356 THR B CA 1
ATOM 5964 C C . THR B 1 356 ? 7.59 -24.062 -23.984 1 97.44 356 THR B C 1
ATOM 5966 O O . THR B 1 356 ? 7.211 -22.906 -23.781 1 97.44 356 THR B O 1
ATOM 5969 N N . MET B 1 357 ? 8.133 -24.422 -25.109 1 96.75 357 MET B N 1
ATOM 5970 C CA . MET B 1 357 ? 8.578 -23.469 -26.125 1 96.75 357 MET B CA 1
ATOM 5971 C C . MET B 1 357 ? 7.387 -22.828 -26.844 1 96.75 357 MET B C 1
ATOM 5973 O O . MET B 1 357 ? 7.488 -21.719 -27.359 1 96.75 357 MET B O 1
ATOM 5977 N N . ASN B 1 358 ? 6.23 -23.484 -26.797 1 96.19 358 ASN B N 1
ATOM 5978 C CA . ASN B 1 358 ? 5.094 -23.031 -2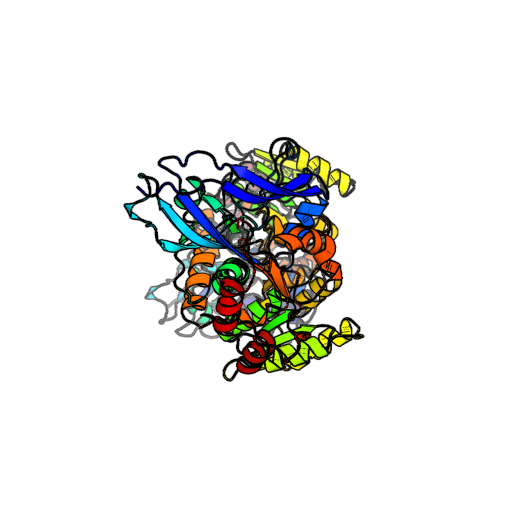7.594 1 96.19 358 ASN B CA 1
ATOM 5979 C C . ASN B 1 358 ? 3.867 -22.781 -26.734 1 96.19 358 ASN B C 1
ATOM 5981 O O . ASN B 1 358 ? 2.738 -22.766 -27.234 1 96.19 358 ASN B O 1
ATOM 5985 N N . GLN B 1 359 ? 4.059 -22.656 -25.469 1 93.5 359 GLN B N 1
ATOM 5986 C CA . GLN B 1 359 ? 2.973 -22.547 -24.5 1 93.5 359 GLN B CA 1
ATOM 5987 C C . GLN B 1 359 ? 1.965 -21.484 -24.906 1 93.5 359 GLN B C 1
ATOM 5989 O O . GLN B 1 359 ? 0.755 -21.719 -24.875 1 93.5 359 GLN B O 1
ATOM 5994 N N . PRO B 1 360 ? 2.324 -20.234 -25.359 1 88 360 PRO B N 1
ATOM 5995 C CA . PRO B 1 360 ? 1.354 -19.203 -25.734 1 88 360 PRO B CA 1
ATOM 5996 C C . PRO B 1 360 ? 0.45 -19.625 -26.875 1 88 360 PRO B C 1
ATOM 5998 O O . PRO B 1 360 ? -0.731 -19.281 -26.906 1 88 360 PRO B O 1
ATOM 6001 N N . GLU B 1 361 ? 0.958 -20.391 -27.781 1 93 361 GLU B N 1
ATOM 6002 C CA . GLU B 1 361 ? 0.221 -20.812 -28.969 1 93 361 GLU B CA 1
ATOM 6003 C C . GLU B 1 361 ? -0.711 -21.984 -28.656 1 93 361 GLU B C 1
ATOM 6005 O O . GLU B 1 361 ? -1.772 -22.109 -29.266 1 93 361 GLU B O 1
ATOM 6010 N N . ILE B 1 362 ? -0.298 -22.828 -27.734 1 92.75 362 ILE B N 1
ATOM 6011 C CA . ILE B 1 362 ? -1.084 -24 -27.375 1 92.75 362 ILE B CA 1
ATOM 6012 C C . ILE B 1 362 ? -2.354 -23.578 -26.656 1 92.75 362 ILE B C 1
ATOM 6014 O O . ILE B 1 362 ? -3.426 -24.141 -26.875 1 92.75 362 ILE B O 1
ATOM 6018 N N . GLY B 1 363 ? -2.252 -22.562 -25.844 1 88.38 363 GLY B N 1
ATOM 6019 C CA . GLY B 1 363 ? -3.393 -22.062 -25.094 1 88.38 363 GLY B CA 1
ATOM 6020 C C . GLY B 1 363 ? -3.908 -23.047 -24.062 1 88.38 363 GLY B C 1
ATOM 6021 O O . GLY B 1 363 ? -3.158 -23.891 -23.562 1 88.38 363 GLY B O 1
ATOM 6022 N N . GLY B 1 364 ? -5.172 -22.891 -23.625 1 90.38 364 GLY B N 1
ATOM 6023 C CA . GLY B 1 364 ? -5.762 -23.75 -22.594 1 90.38 364 GLY B CA 1
ATOM 6024 C C . GLY B 1 364 ? -5.312 -23.391 -21.188 1 90.38 364 GLY B C 1
ATOM 6025 O O . GLY B 1 364 ? -4.855 -22.281 -20.938 1 90.38 364 GLY B O 1
ATOM 6026 N N . GLY B 1 365 ? -5.586 -24.359 -20.234 1 94.5 365 GLY B N 1
ATOM 6027 C CA . GLY B 1 365 ? -5.195 -24.203 -18.844 1 94.5 365 GLY B CA 1
ATOM 6028 C C . GLY B 1 365 ? -3.83 -24.781 -18.531 1 94.5 365 GLY B C 1
ATOM 6029 O O . GLY B 1 365 ? -2.883 -24.594 -19.297 1 94.5 365 GLY B O 1
ATOM 6030 N N . LYS B 1 366 ? -3.715 -25.391 -17.484 1 97.88 366 LYS B N 1
ATOM 6031 C CA . LYS B 1 366 ? -2.457 -25.984 -17.031 1 97.88 366 LYS B CA 1
ATOM 6032 C C . LYS B 1 366 ? -2.102 -27.219 -17.844 1 97.88 366 LYS B C 1
ATOM 6034 O O . LYS B 1 366 ? -2.971 -28.047 -18.141 1 97.88 366 LYS B O 1
ATOM 6039 N N . LYS B 1 367 ? -0.856 -27.266 -18.188 1 98.56 367 LYS B N 1
ATOM 6040 C CA . LYS B 1 367 ? -0.263 -28.453 -18.812 1 98.56 367 LYS B CA 1
ATOM 6041 C C . LYS B 1 367 ? 0.512 -29.281 -17.781 1 98.56 367 LYS B C 1
ATOM 6043 O O . LYS B 1 367 ? 1.456 -28.781 -17.172 1 98.56 367 LYS B O 1
ATOM 6048 N N . LEU B 1 368 ? 0.068 -30.469 -17.641 1 98.81 368 LEU B N 1
ATOM 6049 C CA . LEU B 1 368 ? 0.606 -31.375 -16.625 1 98.81 368 LEU B CA 1
ATOM 6050 C C . LEU B 1 368 ? 1.584 -32.375 -17.25 1 98.81 368 LEU B C 1
ATOM 6052 O O . LEU B 1 368 ? 1.243 -33.062 -18.219 1 98.81 368 LEU B O 1
ATOM 6056 N N . VAL B 1 369 ? 2.789 -32.406 -16.719 1 98.81 369 VAL B N 1
ATOM 6057 C CA . VAL B 1 369 ? 3.818 -33.344 -17.172 1 98.81 369 VAL B CA 1
ATOM 6058 C C . VAL B 1 369 ? 3.971 -34.469 -16.156 1 98.81 369 VAL B C 1
ATOM 6060 O O . VAL B 1 369 ? 4.137 -34.219 -14.953 1 98.81 369 VAL B O 1
ATOM 6063 N N . TYR B 1 370 ? 3.842 -35.656 -16.562 1 98.81 370 TYR B N 1
ATOM 6064 C CA . TYR B 1 370 ? 4.305 -36.781 -15.766 1 98.81 370 TYR B CA 1
ATOM 6065 C C . TYR B 1 370 ? 5.75 -37.125 -16.109 1 98.81 370 TYR B C 1
ATOM 6067 O O . TYR B 1 370 ? 6.02 -37.812 -17.094 1 98.81 370 TYR B O 1
ATOM 6075 N N . SER B 1 371 ? 6.629 -36.781 -15.234 1 98.19 371 SER B N 1
ATOM 6076 C CA . SER B 1 371 ? 8.062 -36.688 -15.508 1 98.19 371 SER B CA 1
ATOM 6077 C C . SER B 1 371 ? 8.695 -38.062 -15.703 1 98.19 371 SER B C 1
ATOM 6079 O O . SER B 1 371 ? 9.75 -38.156 -16.328 1 98.19 371 SER B O 1
ATOM 6081 N N . GLY B 1 372 ? 8.125 -39.094 -15.203 1 97.75 372 GLY B N 1
ATOM 6082 C CA . GLY B 1 372 ? 8.672 -40.438 -15.336 1 97.75 372 GLY B CA 1
ATOM 6083 C C . GLY B 1 372 ? 8.102 -41.188 -16.516 1 97.75 372 GLY B C 1
ATOM 6084 O O . GLY B 1 372 ? 8.422 -42.344 -16.719 1 97.75 372 GLY B O 1
ATOM 6085 N N . LYS B 1 373 ? 7.23 -40.5 -17.312 1 98.38 373 LYS B N 1
ATOM 6086 C CA . LYS B 1 373 ? 6.508 -41.188 -18.375 1 98.38 373 LYS B CA 1
ATOM 6087 C C . LYS B 1 373 ? 6.836 -40.594 -19.734 1 98.38 373 LYS B C 1
ATOM 6089 O O . LYS B 1 373 ? 7.324 -39.469 -19.844 1 98.38 373 LYS B O 1
ATOM 6094 N N . LYS B 1 374 ? 6.598 -41.438 -20.75 1 97.88 374 LYS B N 1
ATOM 6095 C CA . LYS B 1 374 ? 6.82 -41.062 -22.141 1 97.88 374 LYS B CA 1
ATOM 6096 C C . LYS B 1 374 ? 5.551 -41.281 -22.969 1 97.88 374 LYS B C 1
ATOM 6098 O O . LYS B 1 374 ? 5.188 -42.406 -23.297 1 97.88 374 LYS B O 1
ATOM 6103 N N . PHE B 1 375 ? 4.906 -40.219 -23.328 1 97.69 375 PHE B N 1
ATOM 6104 C CA . PHE B 1 375 ? 3.723 -40.25 -24.172 1 97.69 375 PHE B CA 1
ATOM 6105 C C . PHE B 1 375 ? 3.412 -38.875 -24.719 1 97.69 375 PHE B C 1
ATOM 6107 O O . PHE B 1 375 ? 3.805 -37.875 -24.125 1 97.69 375 PHE B O 1
ATOM 6114 N N . ASP B 1 376 ? 2.746 -38.719 -25.812 1 97.19 376 ASP B N 1
ATOM 6115 C CA . ASP B 1 376 ? 2.445 -37.469 -26.484 1 97.19 376 ASP B CA 1
ATOM 6116 C C . ASP B 1 376 ? 1.407 -36.656 -25.703 1 97.19 376 ASP B C 1
ATOM 6118 O O . ASP B 1 376 ? 0.56 -37.219 -25.016 1 97.19 376 ASP B O 1
ATOM 6122 N N . ARG B 1 377 ? 1.479 -35.406 -25.891 1 98.19 377 ARG B N 1
ATOM 6123 C CA . ARG B 1 377 ? 0.569 -34.469 -25.219 1 98.19 377 ARG B CA 1
ATOM 6124 C C . ARG B 1 377 ? -0.882 -34.781 -25.562 1 98.19 377 ARG B C 1
ATOM 6126 O O . ARG B 1 377 ? -1.226 -34.969 -26.734 1 98.19 377 ARG B O 1
ATOM 6133 N N . ILE B 1 378 ? -1.643 -34.875 -24.562 1 98.19 378 ILE B N 1
ATOM 6134 C CA . ILE B 1 378 ? -3.072 -35.156 -24.672 1 98.19 378 ILE B CA 1
ATOM 6135 C C . ILE B 1 378 ? -3.859 -33.906 -24.281 1 98.19 378 ILE B C 1
ATOM 6137 O O . ILE B 1 378 ? -3.648 -33.344 -23.203 1 98.19 378 ILE B O 1
ATOM 6141 N N . GLU B 1 379 ? -4.699 -33.406 -25.141 1 97.81 379 GLU B N 1
ATOM 6142 C CA . GLU B 1 379 ? -5.699 -32.406 -24.781 1 97.81 379 GLU B CA 1
ATOM 6143 C C . GLU B 1 379 ? -6.98 -33.062 -24.281 1 97.81 379 GLU B C 1
ATOM 6145 O O . GLU B 1 379 ? -7.66 -33.781 -25.031 1 97.81 379 GLU B O 1
ATOM 6150 N N . LEU B 1 380 ? -7.32 -32.844 -23.094 1 97.88 380 LEU B N 1
ATOM 6151 C CA . LEU B 1 380 ? -8.391 -33.562 -22.422 1 97.88 380 LEU B CA 1
ATOM 6152 C C . LEU B 1 380 ? -9.703 -33.438 -23.188 1 97.88 380 LEU B C 1
ATOM 6154 O O . LEU B 1 380 ? -10.438 -34.406 -23.344 1 97.88 380 LEU B O 1
ATOM 6158 N N . ALA B 1 381 ? -9.977 -32.281 -23.672 1 94.94 381 ALA B N 1
ATOM 6159 C CA . ALA B 1 381 ? -11.25 -31.984 -24.328 1 94.94 381 ALA B CA 1
ATOM 6160 C C . ALA B 1 381 ? -11.398 -32.781 -25.625 1 94.94 381 ALA B C 1
ATOM 6162 O O . ALA B 1 381 ? -12.5 -32.906 -26.156 1 94.94 381 ALA B O 1
ATOM 6163 N N . LYS B 1 382 ? -10.32 -33.344 -26.156 1 96.75 382 LYS B N 1
ATOM 6164 C CA . LYS B 1 382 ? -10.344 -33.969 -27.469 1 96.75 382 LYS B CA 1
ATOM 6165 C C . LYS B 1 382 ? -10.219 -35.5 -27.328 1 96.75 382 LYS B C 1
ATOM 6167 O O . LYS B 1 382 ? -10.156 -36.219 -28.344 1 96.75 382 LYS B O 1
ATOM 6172 N N . VAL B 1 383 ? -10.125 -35.969 -26.141 1 97.75 383 VAL B N 1
ATOM 6173 C CA . VAL B 1 383 ? -9.961 -37.406 -25.922 1 97.75 383 VAL B CA 1
ATOM 6174 C C . VAL B 1 383 ? -11.227 -38.125 -26.375 1 97.75 383 VAL B C 1
ATOM 6176 O O . VAL B 1 383 ? -12.336 -37.719 -26.031 1 97.75 383 VAL B O 1
ATOM 6179 N N . ASP B 1 384 ? -11.008 -39.219 -27.141 1 96.94 384 ASP B N 1
ATOM 6180 C CA . ASP B 1 384 ? -12.117 -40.062 -27.594 1 96.94 384 ASP B CA 1
ATOM 6181 C C . ASP B 1 384 ? -12.82 -40.719 -26.422 1 96.94 384 ASP B C 1
ATOM 6183 O O . ASP B 1 384 ? -12.219 -41.531 -25.703 1 96.94 384 ASP B O 1
ATOM 6187 N N . PRO B 1 385 ? -14.094 -40.469 -26.234 1 95.62 385 PRO B N 1
ATOM 6188 C CA . PRO B 1 385 ? -14.828 -41 -25.078 1 95.62 385 PRO B CA 1
ATOM 6189 C C . PRO B 1 385 ? -14.945 -42.5 -25.062 1 95.62 385 PRO B C 1
ATOM 6191 O O . PRO B 1 385 ? -15.328 -43.094 -24.062 1 95.62 385 PRO B O 1
ATOM 6194 N N . THR B 1 386 ? -14.594 -43.156 -26.172 1 97.12 386 THR B N 1
ATOM 6195 C CA . THR B 1 386 ? -14.719 -44.594 -26.25 1 97.12 386 THR B CA 1
ATOM 6196 C C . THR B 1 386 ? -13.461 -45.281 -25.734 1 97.12 386 THR B C 1
ATOM 6198 O O . THR B 1 386 ? -13.461 -46.5 -25.469 1 97.12 386 THR B O 1
ATOM 6201 N N . THR B 1 387 ? -12.414 -44.5 -25.609 1 97.69 387 THR B N 1
ATOM 6202 C CA . THR B 1 387 ? -11.172 -45.062 -25.078 1 97.69 387 THR B CA 1
ATOM 6203 C C . THR B 1 387 ? -11.266 -45.25 -23.578 1 97.69 387 THR B C 1
ATOM 6205 O O . THR B 1 387 ? -12.18 -44.719 -22.938 1 97.69 387 THR B O 1
ATOM 6208 N N . ASP B 1 388 ? -10.336 -46 -23 1 97.75 388 ASP B N 1
ATOM 6209 C CA . ASP B 1 388 ? -10.305 -46.188 -21.547 1 97.75 388 ASP B CA 1
ATOM 6210 C C . ASP B 1 388 ? -10.156 -44.844 -20.828 1 97.75 388 ASP B C 1
ATOM 6212 O O . ASP B 1 388 ? -10.891 -44.562 -19.875 1 97.75 388 ASP B O 1
ATOM 6216 N N . LEU B 1 389 ? -9.203 -44.062 -21.281 1 97.94 389 LEU B N 1
ATOM 6217 C CA . LEU B 1 389 ? -9.008 -42.75 -20.656 1 97.94 389 LEU B CA 1
ATOM 6218 C C . LEU B 1 389 ? -10.234 -41.875 -20.844 1 97.94 389 LEU B C 1
ATOM 6220 O O . LEU B 1 389 ? -10.609 -41.125 -19.938 1 97.94 389 LEU B O 1
ATOM 6224 N N . GLY B 1 390 ? -10.828 -41.875 -22.031 1 98.06 390 GLY B N 1
ATOM 6225 C CA . GLY B 1 390 ? -12.031 -41.125 -22.297 1 98.06 390 GLY B CA 1
ATOM 6226 C C . GLY B 1 390 ? -13.172 -41.469 -21.359 1 98.06 390 GLY B C 1
ATOM 6227 O O . GLY B 1 390 ? -13.891 -40.562 -20.891 1 98.06 390 GLY B O 1
ATOM 6228 N N . LYS B 1 391 ? -13.344 -42.75 -21.062 1 98.31 391 LYS B N 1
ATOM 6229 C CA . LYS B 1 391 ? -14.375 -43.219 -20.141 1 98.31 391 LYS B CA 1
ATOM 6230 C C . LYS B 1 391 ? -14.109 -42.688 -18.734 1 98.31 391 LYS B C 1
ATOM 6232 O O . LYS B 1 391 ? -15.039 -42.312 -18 1 98.31 391 LYS B O 1
ATOM 6237 N N . ILE B 1 392 ? -12.891 -42.75 -18.344 1 98.44 392 ILE B N 1
ATOM 6238 C CA . ILE B 1 392 ? -12.516 -42.25 -17.031 1 98.44 392 ILE B CA 1
ATOM 6239 C C . ILE B 1 392 ? -12.812 -40.75 -16.938 1 98.44 392 ILE B C 1
ATOM 6241 O O . ILE B 1 392 ? -13.398 -40.312 -15.945 1 98.44 392 ILE B O 1
ATOM 6245 N N . LEU B 1 393 ? -12.422 -39.969 -17.953 1 98.12 393 LEU B N 1
ATOM 6246 C CA . LEU B 1 393 ? -12.672 -38.531 -17.969 1 98.12 393 LEU B CA 1
ATOM 6247 C C . LEU B 1 393 ? -14.172 -38.25 -17.891 1 98.12 393 LEU B C 1
ATOM 6249 O O . LEU B 1 393 ? -14.602 -37.344 -17.172 1 98.12 393 LEU B O 1
ATOM 6253 N N . ALA B 1 394 ? -14.93 -39.031 -18.625 1 97.19 394 ALA B N 1
ATOM 6254 C CA . ALA B 1 394 ? -16.375 -38.844 -18.625 1 97.19 394 ALA B CA 1
ATOM 6255 C C . ALA B 1 394 ? -16.953 -39.062 -17.234 1 97.19 394 ALA B C 1
ATOM 6257 O O . ALA B 1 394 ? -17.891 -38.344 -16.828 1 97.19 394 ALA B O 1
ATOM 6258 N N . LYS B 1 395 ? -16.438 -40.031 -16.562 1 97.38 395 LYS B N 1
ATOM 6259 C CA . LYS B 1 395 ? -16.859 -40.344 -15.203 1 97.38 395 LYS B CA 1
ATOM 6260 C C . LYS B 1 395 ? -16.625 -39.156 -14.281 1 97.38 395 LYS B C 1
ATOM 6262 O O . LYS B 1 395 ? -17.312 -39 -13.266 1 97.38 395 LYS B O 1
ATOM 6267 N N . HIS B 1 396 ? -15.688 -38.375 -14.57 1 96.88 396 HIS B N 1
ATOM 6268 C CA . HIS B 1 396 ? -15.312 -37.25 -13.727 1 96.88 396 HIS B CA 1
ATOM 6269 C C . HIS B 1 396 ? -15.602 -35.906 -14.422 1 96.88 396 HIS B C 1
ATOM 6271 O O . HIS B 1 396 ? -14.844 -34.938 -14.273 1 96.88 396 HIS B O 1
ATOM 6277 N N . ASP B 1 397 ? -16.625 -35.875 -15.289 1 93.75 397 ASP B N 1
ATOM 6278 C CA . ASP B 1 397 ? -17.156 -34.688 -15.93 1 93.75 397 ASP B CA 1
ATOM 6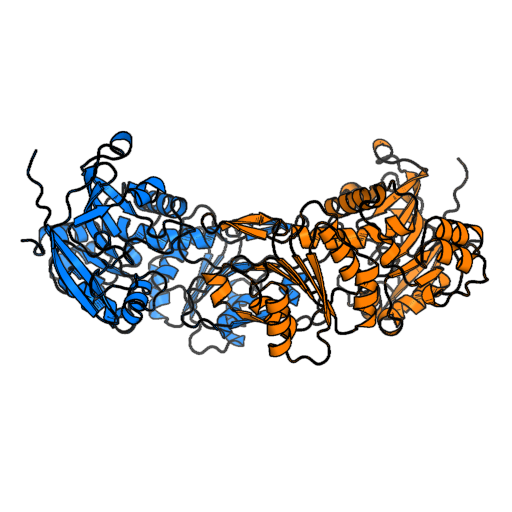279 C C . ASP B 1 397 ? -16.109 -34.031 -16.812 1 93.75 397 ASP B C 1
ATOM 6281 O O . ASP B 1 397 ? -16.016 -32.781 -16.844 1 93.75 397 ASP B O 1
ATOM 6285 N N . GLY B 1 398 ? -15.188 -34.844 -17.375 1 95.25 398 GLY B N 1
ATOM 6286 C CA . GLY B 1 398 ? -14.188 -34.344 -18.297 1 95.25 398 GLY B CA 1
ATOM 6287 C C . GLY B 1 398 ? -12.961 -33.781 -17.594 1 95.25 398 GLY B C 1
ATOM 6288 O O . GLY B 1 398 ? -12.031 -33.312 -18.25 1 95.25 398 GLY B O 1
ATOM 6289 N N . LEU B 1 399 ? -12.93 -33.812 -16.266 1 97.06 399 LEU B N 1
ATOM 6290 C CA . LEU B 1 399 ? -11.828 -33.281 -15.492 1 97.06 399 LEU B CA 1
ATOM 6291 C C . LEU B 1 399 ? -10.789 -34.344 -15.195 1 97.06 399 LEU B C 1
ATOM 6293 O O . LEU B 1 399 ? -11.102 -35.562 -15.188 1 97.06 399 LEU B O 1
ATOM 6297 N N . TRP B 1 400 ? -9.57 -33.906 -15.078 1 98.12 400 TRP B N 1
ATOM 6298 C CA . TRP B 1 400 ? -8.531 -34.812 -14.609 1 98.12 400 TRP B CA 1
ATOM 6299 C C . TRP B 1 400 ? -8.836 -35.312 -13.203 1 98.12 400 TRP B C 1
ATOM 6301 O O . TRP B 1 400 ? -9.602 -34.688 -12.461 1 98.12 400 TRP B O 1
ATOM 6311 N N . SER B 1 401 ? -8.328 -36.5 -12.836 1 98.19 401 SER B N 1
ATOM 6312 C CA . SER B 1 401 ? -8.695 -37.125 -11.578 1 98.19 401 SER B CA 1
ATOM 6313 C C . SER B 1 401 ? -7.625 -38.125 -11.125 1 98.19 401 SER B C 1
ATOM 6315 O O . SER B 1 401 ? -6.707 -38.438 -11.883 1 98.19 401 SER B O 1
ATOM 6317 N N . LYS B 1 402 ? -7.777 -38.5 -9.867 1 98.25 402 LYS B N 1
ATOM 6318 C CA . LYS B 1 402 ? -6.895 -39.562 -9.359 1 98.25 402 LYS B CA 1
ATOM 6319 C C . LYS B 1 402 ? -6.973 -40.812 -10.219 1 98.25 402 LYS B C 1
ATOM 6321 O O . LYS B 1 402 ? -5.953 -41.438 -10.516 1 98.25 402 LYS B O 1
ATOM 6326 N N . GLU B 1 403 ? -8.172 -41.125 -10.617 1 98.5 403 GLU B N 1
ATOM 6327 C CA . GLU B 1 403 ? -8.344 -42.312 -11.461 1 98.5 403 GLU B CA 1
ATOM 6328 C C . GLU B 1 403 ? -7.609 -42.156 -12.789 1 98.5 403 GLU B C 1
ATOM 6330 O O . GLU B 1 403 ? -6.977 -43.094 -13.266 1 98.5 403 GLU B O 1
ATOM 6335 N N . ALA B 1 404 ? -7.746 -41.031 -13.375 1 98.75 404 ALA B N 1
ATOM 6336 C CA . ALA B 1 404 ? -7.047 -40.75 -14.633 1 98.75 404 ALA B CA 1
ATOM 6337 C C . ALA B 1 404 ? -5.535 -40.781 -14.438 1 98.75 404 ALA B C 1
ATOM 6339 O O . ALA B 1 404 ? -4.809 -41.312 -15.273 1 98.75 404 ALA B O 1
ATOM 6340 N N . GLU B 1 405 ? -5.02 -40.219 -13.375 1 98.69 405 GLU B N 1
ATOM 6341 C CA . GLU B 1 405 ? -3.594 -40.25 -13.062 1 98.69 405 GLU B CA 1
ATOM 6342 C C . GLU B 1 405 ? -3.111 -41.688 -12.883 1 98.69 405 GLU B C 1
ATOM 6344 O O . GLU B 1 405 ? -2.074 -42.062 -13.43 1 98.69 405 GLU B O 1
ATOM 6349 N N . ASP B 1 406 ? -3.861 -42.438 -12.086 1 98.31 406 ASP B N 1
ATOM 6350 C CA . ASP B 1 406 ? -3.496 -43.844 -11.891 1 98.31 406 ASP B CA 1
ATOM 6351 C C . ASP B 1 406 ? -3.406 -44.562 -13.219 1 98.31 406 ASP B C 1
ATOM 6353 O O . ASP B 1 406 ? -2.51 -45.375 -13.422 1 98.31 406 ASP B O 1
ATOM 6357 N N . TRP B 1 407 ? -4.352 -44.281 -14.062 1 98.5 407 TRP B N 1
ATOM 6358 C CA . TRP B 1 407 ? -4.359 -44.906 -15.375 1 98.5 407 TRP B CA 1
ATOM 6359 C C . TRP B 1 407 ? -3.104 -44.562 -16.156 1 98.5 407 TRP B C 1
ATOM 6361 O O . TRP B 1 407 ? -2.453 -45.438 -16.734 1 98.5 407 TRP B O 1
ATOM 6371 N N . ILE B 1 408 ? -2.719 -43.281 -16.219 1 98.31 408 ILE B N 1
ATOM 6372 C CA . ILE B 1 408 ? -1.543 -42.812 -16.938 1 98.31 408 ILE B CA 1
ATOM 6373 C C . ILE B 1 408 ? -0.288 -43.469 -16.375 1 98.31 408 ILE B C 1
ATOM 6375 O O . ILE B 1 408 ? 0.569 -43.938 -17.125 1 98.31 408 ILE B O 1
ATOM 6379 N N . LEU B 1 409 ? -0.149 -43.5 -15.062 1 97.69 409 LEU B N 1
ATOM 6380 C CA . LEU B 1 409 ? 1.044 -44 -14.391 1 97.69 409 LEU B CA 1
ATOM 6381 C C . LEU B 1 409 ? 1.197 -45.5 -14.602 1 97.69 409 LEU B C 1
ATOM 6383 O O . LEU B 1 409 ? 2.316 -46.031 -14.602 1 97.69 409 LEU B O 1
ATOM 6387 N N . THR B 1 410 ? 0.081 -46.156 -14.82 1 97.44 410 THR B N 1
ATOM 6388 C CA . THR B 1 410 ? 0.103 -47.594 -15 1 97.44 410 THR B CA 1
ATOM 6389 C C . THR B 1 410 ? 0.287 -47.969 -16.469 1 97.44 410 THR B C 1
ATOM 6391 O O . THR B 1 410 ? 1.001 -48.906 -16.797 1 97.44 410 THR B O 1
ATOM 6394 N N . ASN B 1 411 ? -0.302 -47.188 -17.391 1 97.12 411 ASN B N 1
ATOM 6395 C CA . ASN B 1 411 ? -0.46 -47.656 -18.766 1 97.12 411 ASN B CA 1
ATOM 6396 C C . ASN B 1 411 ? 0.55 -47 -19.703 1 97.12 411 ASN B C 1
ATOM 6398 O O . ASN B 1 411 ? 0.884 -47.562 -20.75 1 97.12 411 ASN B O 1
ATOM 6402 N N . GLU B 1 412 ? 0.946 -45.844 -19.391 1 97.06 412 GLU B N 1
ATOM 6403 C CA . GLU B 1 412 ? 1.901 -45.156 -20.281 1 97.06 412 GLU B CA 1
ATOM 6404 C C . GLU B 1 412 ? 3.324 -45.656 -20.016 1 97.06 412 GLU B C 1
ATOM 6406 O O . GLU B 1 412 ? 3.67 -46 -18.875 1 97.06 412 GLU B O 1
ATOM 6411 N N . PRO B 1 413 ? 4.188 -45.656 -21.031 1 97.06 413 PRO B N 1
ATOM 6412 C CA . PRO B 1 413 ? 5.551 -46.156 -20.859 1 97.06 413 PRO B CA 1
ATOM 6413 C C . PRO B 1 413 ? 6.398 -45.281 -19.953 1 97.06 413 PRO B C 1
ATOM 6415 O O . PRO B 1 413 ? 6.262 -44.031 -19.969 1 97.06 413 PRO B O 1
ATOM 6418 N N . ASP B 1 414 ? 7.25 -45.938 -19.203 1 94.31 414 ASP B N 1
ATOM 6419 C CA . ASP B 1 414 ? 8.211 -45.219 -18.375 1 94.31 414 ASP B CA 1
ATOM 6420 C C . ASP B 1 414 ? 9.336 -44.625 -19.219 1 94.31 414 ASP B C 1
ATOM 6422 O O . ASP B 1 414 ? 9.742 -45.219 -20.219 1 94.31 414 ASP B O 1
ATOM 6426 N N . TYR B 1 415 ? 9.773 -43.5 -18.844 1 85.75 415 TYR B N 1
ATOM 6427 C CA . TYR B 1 415 ? 10.883 -42.906 -19.562 1 85.75 415 TYR B CA 1
ATOM 6428 C C . TYR B 1 415 ? 12.164 -43.719 -19.375 1 85.75 415 TYR B C 1
ATOM 6430 O O . TYR B 1 415 ? 12.922 -43.906 -20.328 1 85.75 415 TYR B O 1
ATOM 6438 N N . ASP B 1 416 ? 12.531 -44 -18.156 1 71.69 416 ASP B N 1
ATOM 6439 C CA . ASP B 1 416 ? 13.766 -44.719 -17.844 1 71.69 416 ASP B CA 1
ATOM 6440 C C . ASP B 1 416 ? 13.586 -46.25 -18.078 1 71.69 416 ASP B C 1
ATOM 6442 O O . ASP B 1 416 ? 14.469 -47.031 -17.734 1 71.69 416 ASP B O 1
ATOM 6446 N N . ALA B 1 417 ? 12.562 -46.625 -18.75 1 56.69 417 ALA B N 1
ATOM 6447 C CA . ALA B 1 417 ? 12.406 -48.062 -18.984 1 56.69 417 ALA B CA 1
ATOM 6448 C C . ALA B 1 417 ? 13.227 -48.531 -20.172 1 56.69 417 ALA B C 1
ATOM 6450 O O . ALA B 1 417 ? 13.492 -47.75 -21.094 1 56.69 417 ALA B O 1
#

Secondary structure (DSSP, 8-state):
------EEEEEEEEETTEEEEEEEEPPPPPTT-EEEEEEEEE--HHHHHHHHHGGGSTTS-S-TTTSPEEP--SEEEEEEEE-GGGTTT--TT-EEEE-S----SS----TTTS-SS--SSBSEEEE-HHHHHTT-EEE---S-HHHHHTHHHHHHHHHHHHH-EEE-TTT-PEEES--TTSEEEEETTTSHHHHHHHHHHHHSSS--SEEEEEES-HHHHHHHHHH---SSSEEEEEE-TT--HHHHHHHHHHTTTT--EEEEEESS--HHHHHHHHHTEEEEEEEEE-SPPSSTT-EEEEEHHHHHHT--EEEE--S--HHHHHHHHHHHHTTSS-GGGGEEEEEEGGGHHHHHHTHHHH-SSEEEEETTB----EEGGGS-TTSHHHHHHHHTTT---HHHHHHHHHHSPBTT-/------EEEEEEEEETTEEEEEEEEPPPP-TT-EEEEEEEEE--HHHHHHHHHGGGSTTS-TTTTTSPEEP--SEEEEEEEE-GGGTTT--TT-EEEE------SS----TTTS-SS--SSBSEEEE-HHHHHTT-EEE---S-HHHHHTHHHHHHHHHHHHH-EEE-TTT-PEEES--TTSEEEEETTTSHHHHHHHHHHHHSSS--SEEEEEES-HHHHHHHHHH---SSSEEEEEE-TT--HHHHHHHHHHTTTT--EEEEEESS--HHHHHHHHHHEEEEEEEEE-SPPSSTT-EEEEEHHHHHHT--EEEE--S--HHHHHHHHHHHHTTSS-GGGGEEEEEEGGGHHHHHHTHHHH-SSEEEEETTB----EEGGGS-TTSHHHHHHHHTTT---HHHHHHHHHHSPBTT-

Organism: Lacticaseibacillus rhamnosus (strain LMS2-1) (NCBI:txid525361)

Foldseek 3Di:
DPPDQQKKWAWWAQFALRTDIDIDGDDDAAQLKFKWFWFKAWDDLVLLVLNRQGCNDQQEPNGCNVQIAGAGQLTKTFTQDHHNVCPVPDDGGFIKAFFFQLVDDPHRYTFRRYHRFGHNQMGMGMGGNSRVVSLGIGTFQALAGVLSSCLFLLQLLLVQQQQDWFADPPPRDIDGGFDAQWEEEEEQQLALSSLSNLLCLQQPPGHYQEYEYEDQDVVSLVLSCVVDDHDRHHYYYDHCHPPDLVRVLVVVCVSVPNAAGQEYEYQDQDQVVQQSNQVRHAQRHEYEDEHDDPDPPRHHDHDVVCCPPSVYYYYYDDTHGSVSSNVSSVCSRVVSGDSLSQEFKEAESVCVSVCSNCVVVVDGGIYMYRNFFHDGMDGLVPDDCVDPLNVVCVVVVSTDDSVSSVCCVPPTHTPVD/DPPDQQKKWAWWAQFALRTDIDIDGDDDAAQLKFKWFWFKAWDDLVLLVLNRQGCPDQQEPNGCNVQIAGAGQLTKTFTQDHHNVCPVPDDGGFIKAFFFQLVDDPGRYTFRRYHRFGHNQMGMGMGGNSRVVSLGIGTFQALAGVLSSCLFLLQLLLVQQQQDWFADPPPRDIDGGFDAQWEEEEEQQLALSSLSNLLCLQQPPGHYQEYEYEDQDVVSLVLSCVVDDHDRHHYYYYHCHPPDLVRVLVVVCVSVPNAAGQEYEYQDQDQSVQQSNQVRHAQRHEYEDEHDDPDPPRHHDHDVVCCVPSVYYYYYTDTHGSVSSNVSSVCSRVVSGDSLSQEFKEAESVCVSVCSNCVVVVDGGIYMYRNFFHDGMDGLVPDDCVDPLNVVCVVVVSTDDSVSSVCCVPPTHTPVD

pLDDT: mean 95.13, std 6.86, range [38.72, 98.94]

Sequence (834 aa):
MEDINMESTALRIYGKKDLRIDTFDLPEMKDDEILATVVSDTMCMSSWKLAMEGEDHKKTPDDLAYNPAVLGHEFSGKILKVGKKWQSKFHAGQNYVIQPNLARQNTPFVPGYSYPYIGGDATKIIIPDEVMTMGCLIPFEGDAYYEGSLCEPVSCVIAAFRAQYHVNFHSYQPTTGIKEGGNMLIMGGTGPMGLLAIDYALHGPKKPSTLVVTDVNQAKLDRAKKLYPSDWVDIKFVNVNNLSLDEQKEVLLDAVDGNGYDDAFLMISVAPLATLADSLLNPDGCLNQFAGPMKKDFSASVNFYNIHYNFTHFVGTSGGDADNEAEAAKLIAEKKLDVSKVITHVMGLNDAAETTMNQPEIGGGKKLVYSGKKFDRIELAKVDPTTDLGKILAKHDGLWSKEAEDWILTNEPDYDAMEDINMESTALRIYGKKDLRIDTFDLPEMKDDEILATVVSDTMCMSSWKLAMEGEDHKKTPDDLAYNPAVLGHEFSGKILKVGKKWQSKFHAGQNYVIQPNLARQNTPFVPGYSYPYIGGDATKIIIPDEVMTMGCLIPFEGDAYYEGSLCEPVSCVIAAFRAQYHVNFHSYQPTTGIKEGGNMLIMGGTGPMGLLAIDYALHGPKKPSTLVVTDVNQAKLDRAKKLYPSDWVDIKFVNVNNLSLDEQKEVLLDAVDGNGYDDAFLMISVAPLATLADSLLNPDGCLNQFAGPMKKDFSASVNFYNIHYNFTHFVGTSGGDADNEAEAAKLIAEKKLDVSKVITHVMGLNDAAETTMNQPEIGGGKKLVYSGKKFDRIELAKVDPTTDLGKILAKHDGLWSKEAEDWILTNEPDYDA

Solvent-accessible surface area (backbone atoms only — not comparable to full-atom values): 41270 Å² total; per-residue (Å²): 127,85,82,73,77,53,62,22,43,29,39,26,36,40,33,60,72,35,65,45,79,44,74,48,73,55,74,85,81,47,49,55,21,33,37,28,37,21,46,14,17,35,62,52,72,65,57,31,51,40,36,66,38,18,53,75,30,86,37,31,52,87,48,21,75,83,52,35,15,16,30,34,48,16,20,10,28,36,31,63,40,58,16,71,75,45,48,89,80,48,54,59,70,39,38,31,26,41,34,34,58,62,71,53,90,89,48,72,58,26,51,14,52,35,31,66,46,26,35,12,36,14,31,40,33,50,46,57,44,63,44,58,75,58,50,18,60,33,76,40,78,45,92,38,46,66,59,35,10,47,17,40,63,43,3,27,44,49,33,44,44,49,54,30,42,36,48,48,94,57,70,56,54,72,44,70,20,64,55,65,60,27,34,33,37,32,39,45,24,67,44,40,69,27,44,50,40,52,48,39,44,74,54,42,97,60,37,39,38,29,38,39,34,27,34,64,48,60,70,50,47,54,51,47,54,70,73,56,75,66,94,76,37,53,70,45,76,46,70,50,52,96,48,53,72,68,52,42,52,51,56,57,23,55,75,51,75,66,40,55,24,41,30,36,35,29,52,51,75,47,44,71,54,53,29,50,52,58,74,40,42,30,74,33,8,24,38,30,39,48,33,77,50,88,47,78,78,37,46,28,52,42,53,50,25,40,20,19,76,33,42,29,39,52,39,29,38,76,58,39,30,39,69,31,26,50,48,25,36,48,38,43,42,70,61,59,41,75,73,40,79,30,53,37,30,42,27,9,44,78,39,46,54,63,47,45,76,40,42,85,78,68,52,80,43,31,39,35,27,30,20,42,25,44,45,72,71,39,50,55,92,71,50,56,60,85,42,73,67,21,43,48,22,55,73,50,78,61,30,63,46,58,67,51,49,53,46,49,72,69,70,47,46,52,55,91,105,128,85,82,73,78,52,63,22,41,29,38,26,36,42,31,59,72,34,64,45,78,45,76,48,74,55,74,83,81,48,48,56,22,32,38,26,38,21,46,13,18,34,62,53,72,64,58,30,51,41,36,66,38,17,54,75,28,86,36,30,52,86,48,22,75,83,52,35,15,16,30,34,49,17,20,9,29,34,31,64,42,58,15,70,75,46,49,88,80,48,54,59,72,39,37,32,26,43,36,32,60,65,70,52,87,88,48,70,58,25,50,16,52,36,31,66,46,26,35,14,34,14,31,41,33,50,46,55,45,64,42,58,76,58,50,17,60,33,78,40,79,44,92,38,47,65,61,35,11,47,16,40,64,41,4,27,44,48,34,42,43,47,53,30,44,34,49,48,94,61,70,56,54,70,45,70,22,62,55,65,60,27,32,32,38,30,39,46,23,67,44,39,69,26,46,51,40,51,46,41,44,73,53,43,96,60,36,37,39,31,38,39,33,25,34,65,48,59,70,48,47,54,50,48,53,68,74,57,73,64,92,78,36,52,71,45,75,46,70,51,53,96,48,53,71,70,53,43,52,51,56,58,24,54,75,50,76,66,39,54,24,40,30,36,36,30,52,52,75,48,45,71,56,53,29,49,52,57,74,39,42,30,74,33,7,23,39,30,39,50,33,76,50,88,47,79,79,37,47,28,51,42,52,51,23,40,20,18,75,32,41,30,38,52,41,29,37,74,57,40,28,40,67,31,25,48,49,28,35,48,39,44,43,68,61,59,40,74,72,41,79,32,51,37,31,41,26,9,43,78,40,44,56,65,46,42,77,39,44,85,79,70,51,82,41,31,40,35,28,31,20,43,25,45,45,73,71,40,50,54,92,72,51,56,60,84,41,73,67,21,43,49,22,55,74,50,77,59,32,63,46,58,68,51,49,53,48,47,72,68,69,46,45,53,54,91,106

Nearest PDB structures (foldseek):
  3m6i-assembly1_A  TM=7.988E-01  e=1.774E-23  Neurospora crassa
  3gfb-assembly1_D  TM=8.237E-01  e=3.551E-23  Thermococcus kodakarensis KOD1
  1vj0-assembly1_D  TM=8.167E-01  e=8.864E-22  Thermotoga maritima
  1f8f-assembly1_A  TM=7.690E-01  e=4.428E-20  Acinetobacter calcoaceticus
  3two-assembly1_A  TM=7.478E-01  e=6.465E-18  Helicobacter pylori 51

InterPro domains:
  IPR011032 GroES-like superfamily [SSF50129] (8-194)
  IPR013154 Alcohol dehydrogenase-like, N-terminal [PF08240] (31-103)
  IPR036291 NAD(P)-binding domain superfamily [SSF51735] (162-337)
  IPR050129 Zinc-containing alcohol dehydrogenase [PTHR43401] (9-369)

Radius of gyration: 32.27 Å; Cα contacts (8 Å, |Δi|>4): 2074; chains: 2; bounding box: 57×100×70 Å